Protein AF-0000000077532915 (afdb_homodimer)

Solvent-accessible surface area (backbone atoms only — not comparable to full-atom values): 53181 Å² total; per-residue (Å²): 129,82,82,68,87,58,88,62,59,50,90,84,36,49,68,61,31,52,49,50,49,48,42,50,50,37,24,72,71,36,40,56,52,51,61,62,94,68,70,48,87,87,53,58,32,30,38,26,38,20,42,14,58,61,20,44,40,36,46,40,51,39,29,24,70,35,28,45,60,39,32,31,20,52,46,58,78,79,37,54,32,33,61,64,54,61,43,29,74,83,37,54,50,68,49,46,38,91,55,42,41,62,45,46,67,53,78,80,92,45,60,54,40,36,28,65,56,51,44,51,48,46,49,48,52,33,54,66,41,56,38,66,86,30,45,42,57,64,37,69,76,65,36,40,49,64,52,98,74,65,32,37,27,52,68,40,69,90,76,39,69,18,57,30,37,38,40,18,63,33,52,55,47,54,77,37,77,81,65,55,55,40,57,86,51,33,71,47,61,76,35,50,44,47,62,50,67,91,62,88,43,59,68,29,32,32,30,30,41,25,52,50,59,51,26,53,52,40,49,53,49,38,56,76,50,44,31,55,32,38,37,35,39,13,62,58,70,49,46,69,39,61,72,37,67,66,61,46,52,58,63,51,58,49,88,74,44,50,41,51,88,69,48,55,54,64,51,48,50,41,37,60,72,66,41,43,95,48,42,74,64,47,42,41,88,78,55,52,73,52,68,42,53,54,29,54,47,50,63,61,59,53,36,42,75,70,64,41,31,44,82,42,47,26,44,84,64,33,34,36,55,59,24,38,36,29,35,38,36,46,83,65,55,58,77,88,51,44,41,42,63,44,78,48,68,27,49,32,37,31,40,21,59,57,46,37,60,52,79,59,54,30,46,53,71,74,46,54,41,77,86,42,15,48,35,52,22,36,93,41,26,20,31,44,73,34,54,36,34,36,27,50,66,39,30,68,72,20,43,56,73,63,89,32,24,67,55,54,54,27,55,43,36,47,41,52,43,28,64,73,29,34,61,52,13,54,19,48,67,47,30,49,49,50,44,51,48,50,39,60,75,32,58,79,28,75,54,50,52,59,40,30,56,47,70,52,60,57,53,48,44,44,53,66,52,30,68,68,26,73,71,31,50,60,42,47,56,24,30,74,48,60,41,63,63,63,57,33,47,54,51,43,55,51,48,36,64,72,53,72,49,67,52,64,68,43,56,58,53,30,73,19,116,129,82,83,65,90,59,89,61,59,49,88,86,36,47,69,61,29,52,49,49,49,48,40,51,49,38,24,74,71,38,39,55,50,51,60,60,92,67,70,47,87,88,53,57,32,30,38,26,38,20,41,16,59,59,20,44,40,34,46,41,51,38,30,23,70,34,28,46,61,40,32,32,21,54,47,56,78,78,39,54,32,34,59,65,53,62,42,30,74,82,37,53,49,68,54,44,38,91,52,39,39,68,46,46,66,53,78,79,92,45,60,53,39,36,30,64,57,51,44,49,48,46,50,48,51,33,54,67,41,56,38,67,86,30,46,42,57,64,37,68,78,66,35,39,49,63,50,98,73,66,32,38,26,54,70,40,69,89,76,39,71,16,56,31,36,38,38,18,63,33,51,57,46,54,77,38,76,80,64,55,55,40,56,86,51,33,70,47,60,75,36,49,44,48,62,50,67,90,62,87,44,60,68,29,33,33,30,29,41,24,53,50,58,50,26,52,52,41,49,52,50,38,56,75,49,44,32,55,33,38,36,34,38,13,61,60,69,49,46,68,38,62,70,38,68,68,59,45,51,58,62,52,58,48,89,73,44,52,40,52,88,68,48,56,54,64,50,47,51,42,37,61,72,67,41,44,95,47,42,73,63,47,43,44,89,80,55,51,74,53,68,43,53,55,30,56,48,50,62,60,58,54,35,42,74,70,64,40,31,43,82,42,47,26,42,85,65,32,34,36,55,58,25,36,36,28,35,39,36,45,83,63,56,57,77,88,51,45,43,42,64,45,79,46,68,28,50,33,39,31,39,20,60,57,46,37,60,53,80,59,55,28,45,52,72,74,45,55,40,77,86,42,16,49,38,50,23,36,93,41,24,20,31,44,74,35,54,37,33,36,28,51,65,40,31,70,71,20,44,56,74,56,89,29,37,62,50,58,52,27,55,45,36,46,41,52,43,27,62,72,29,31,60,54,14,55,19,47,67,49,31,49,48,52,44,51,47,49,40,60,75,32,59,80,28,75,54,49,55,60,41,31,54,46,68,53,59,56,52,50,43,45,54,64,53,31,70,67,26,74,70,29,50,60,41,46,57,24,30,75,47,60,41,62,62,63,58,35,47,52,50,42,53,50,50,36,63,73,52,71,51,67,54,64,69,43,56,57,52,28,72,18,121

Sequence (1026 aa):
MASDSGLVNPLFHPFIFLYQIFQWLTDKLLSPKPPGQNARQGRPKIAVIGAGITGVTAAAHCIGHGFEVVIFEAGTKDQVGGIWSRVNETSGLQIHSLMYRFHPSVQWNRGYPDRQQILSQVRQLWERYGLKERTRFNTKIEQVYQDDHGRWIVNDPSLGRFGGVITAVGTCGDPKMPKITGMDDFYGPIYHSSELTGKDVKDKKIAIIGGGASAVEALEFAFAEEAAKVSILSRSDKWIIPRNMVVDTLLSFNIFGQETFLSFIPEFFLRKFFYRDLEEIAPAKGNGLFMDTPMVNSDIMDKLREGKADWIRCDIEELVDRGIMVNRRAKGVPKGGPGHQELVEADIIVMATGFKRPSLSFLPDDCFQEPYGPPNWYLQTFPPTHPSISAINCTYLNAIGTVGNWHIGIYTRILLMFLMDPFARPSPFWMKRWIDMTKALKISSPTGAFDFFTYLELVWWFVFCVAINPFRWKWGIFVFFGVGFGLPKAVVDREERFTNGNGYQARDEGTSFMASDSGLVNPLFHPFIFLYQIFQWLTDKLLSPKPPGQNARQGRPKIAVIGAGITGVTAAAHCIGHGFEVVIFEAGTKDQVGGIWSRVNETSGLQIHSLMYRFHPSVQWNRGYPDRQQILSQVRQLWERYGLKERTRFNTKIEQVYQDDHGRWIVNDPSLGRFGGVITAVGTCGDPKMPKITGMDDFYGPIYHSSELTGKDVKDKKIAIIGGGASAVEALEFAFAEEAAKVSILSRSDKWIIPRNMVVDTLLSFNIFGQETFLSFIPEFFLRKFFYRDLEEIAPAKGNGLFMDTPMVNSDIMDKLREGKADWIRCDIEELVDRGIMVNRRAKGVPKGGPGHQELVEADIIVMATGFKRPSLSFLPDDCFQEPYGPPNWYLQTFPPTHPSISAINCTYLNAIGTVGNWHIGIYTRILLMFLMDPFARPSPFWMKRWIDMTKALKISSPTGAFDFFTYLELVWWFVFCVAINPFRWKWGIFVFFGVGFGLPKAVVDREERFTNGNGYQARDEGTSF

Organism: Fusarium solani (NCBI:txid169388)

Nearest PDB structures (foldseek):
  8odw-assembly1_A  TM=7.488E-01  e=7.520E-21  Gynuella sunshinyii
  8odw-assembly2_B  TM=7.843E-01  e=1.252E-19  Gynuella sunshinyii
  4rg4-assembly1_A  TM=5.674E-01  e=9.569E-19  Rhodococcus sp. HI-31
  7v4x-assembly1_A  TM=5.441E-01  e=3.674E-19  Acinetobacter calcoaceticus
  6er9-assembly1_A  TM=5.292E-01  e=2.724E-19  Rhodococcus sp. Phi1

Secondary structure (DSSP, 8-state):
-----SPP-TTT-HHHHHHHHHHHHHHHHHSPPP--S---TTPPPEEEE--BHHHHHHHHHHHHTT--EEEE-SS-GGGTBGGGGSS-TT-B-SS-GGG--SSTT---SSSS-BHHHHHHHHHHHHHHTT-STTEE-S-----EEE-TTS-EEESSGGG-EESEEEE---S--SB-----TTGGG--S-EEETT--TT---TT-EEEEE--SHHHHHHHHHHHHTT-SEEEEEESS---EE-S-HHHHHHHHT-TTSS--GGGHHHHHHIIIIIIGGGGGGS--TT--TTSSPPEE-SHHHHHHHHTSEEEEEEEEEEEETTEEEEEE--TTPPTT---EEEEEE-SEEEE---BPPPP-TTS-GGGG-TTS-TTSSBTTTB-TT-TTEEETTTS--EESSGGGSTHHHHHHHHHHHHHH-GGGSBPHHHHHHHHHHHHHHTTTSSS-TTTEE-THHHHHHIIIIIIS-HHHHHHHHHHHHS---HHHHHHHHHHHHHHTTTTSS-TT---B-/-----SPP-TTT-HHHHHHHHHHHHHHHHHPPPP--S---TTPPPEEEE--BHHHHHHHHHHHHTT--EEEE-SS-GGGTBGGGGSS-TT-B-SS-GGG-BSSTT---SSSS-BHHHHHHHHHHHHHHTT-STTEE-S-----EEE-TTS-EEESSGGG-EESEEEE---S--SB-----TTGGG--S-EEETT--TT---TT-EEEEE--SHHHHHHHHHHHHTT-SEEEEEESS---EE-S-HHHHHHHHT-TTSS--GGGHHHHHHIIIIIIGGGGGGS--TT--TTSSPPEE-SHHHHHHHHTSEEEEEEEEEEEETTEEEEEE--TTPPTT---EEEEEE-SEEEE---BPPPP-TTS-GGGG-TTS-TTSSBTTTB-TT-TTEEETTTS--EESSGGGBSHHHHHHHHHHHHHH-GGGSBPHHHHHHHHHHHHHHTTTSSS-TTTEE-THHHHHHIIIIIIS-HHHHHHHHHHHHS---HHHHHHHHHHHHHHTTTTSS-TT---B-

pLDDT: mean 88.94, std 10.65, range [23.11, 98.81]

Radius of gyration: 32.69 Å; Cα contacts (8 Å, |Δi|>4): 2154; chains: 2; bounding box: 78×105×66 Å

Structure (mmCIF, N/CA/C/O backbone):
data_AF-0000000077532915-model_v1
#
loop_
_entity.id
_entity.type
_entity.pdbx_description
1 polymer 'Baeyer-Villiger monooxygenase'
#
loop_
_atom_site.group_PDB
_atom_site.id
_atom_site.type_symbol
_atom_site.label_atom_id
_atom_site.label_alt_id
_atom_site.label_comp_id
_atom_site.label_asym_id
_atom_site.label_entity_id
_atom_site.label_seq_id
_atom_site.pdbx_PDB_ins_code
_atom_site.Cartn_x
_atom_site.Cartn_y
_atom_site.Cartn_z
_atom_site.occupancy
_atom_site.B_iso_or_equiv
_atom_site.auth_seq_id
_atom_site.auth_comp_id
_atom_site.auth_asym_id
_atom_site.auth_atom_id
_atom_site.pdbx_PDB_model_num
ATOM 1 N N . MET A 1 1 ? -35.906 22.109 10.352 1 23.16 1 MET A N 1
ATOM 2 C CA . MET A 1 1 ? -36.125 23.062 11.438 1 23.16 1 MET A CA 1
ATOM 3 C C . MET A 1 1 ? -34.938 24.016 11.555 1 23.16 1 MET A C 1
ATOM 5 O O . MET A 1 1 ? -33.812 23.594 11.617 1 23.16 1 MET A O 1
ATOM 9 N N . ALA A 1 2 ? -35.125 25.125 11.023 1 33.78 2 ALA A N 1
ATOM 10 C CA . ALA A 1 2 ? -34.25 26.312 11.008 1 33.78 2 ALA A CA 1
ATOM 11 C C . ALA A 1 2 ? -33.562 26.5 12.352 1 33.78 2 ALA A C 1
ATOM 13 O O . ALA A 1 2 ? -34.188 26.375 13.406 1 33.78 2 ALA A O 1
ATOM 14 N N . SER A 1 3 ? -32.219 26.219 12.43 1 36.81 3 SER A N 1
ATOM 15 C CA . SER A 1 3 ? -31.266 26.469 13.5 1 36.81 3 SER A CA 1
ATOM 16 C C . SER A 1 3 ? -31.578 27.766 14.227 1 36.81 3 SER A C 1
ATOM 18 O O . SER A 1 3 ? -31.25 28.844 13.719 1 36.81 3 SER A O 1
ATOM 20 N N . ASP A 1 4 ? -32.625 27.938 14.695 1 41.03 4 ASP A N 1
ATOM 21 C CA . ASP A 1 4 ? -32.844 29.109 15.539 1 41.03 4 ASP A CA 1
ATOM 22 C C . ASP A 1 4 ? -31.781 29.203 16.641 1 41.03 4 ASP A C 1
ATOM 24 O O . ASP A 1 4 ? -31.609 28.281 17.438 1 41.03 4 ASP A O 1
ATOM 28 N N . SER A 1 5 ? -30.562 29.875 16.375 1 50.84 5 SER A N 1
ATOM 29 C CA . SER A 1 5 ? -29.422 30.344 17.141 1 50.84 5 SER A CA 1
ATOM 30 C C . SER A 1 5 ? -29.844 30.734 18.562 1 50.84 5 SER A C 1
ATOM 32 O O . SER A 1 5 ? -29.016 31.203 19.344 1 50.84 5 SER A O 1
ATOM 34 N N . GLY A 1 6 ? -31.062 30.562 18.891 1 59.94 6 GLY A N 1
ATOM 35 C CA . GLY A 1 6 ? -31.406 31.094 20.203 1 59.94 6 GLY A CA 1
ATOM 36 C C . GLY A 1 6 ? -31.188 30.078 21.312 1 59.94 6 GLY A C 1
ATOM 37 O O . GLY A 1 6 ? -30.938 28.906 21.062 1 59.94 6 GLY A O 1
ATOM 38 N N . LEU A 1 7 ? -30.953 30.641 22.578 1 70.5 7 LEU A N 1
ATOM 39 C CA . LEU A 1 7 ? -30.859 29.844 23.781 1 70.5 7 LEU A CA 1
ATOM 40 C C . LEU A 1 7 ? -32.062 28.906 23.922 1 70.5 7 LEU A C 1
ATOM 42 O O . LEU A 1 7 ? -33.219 29.359 23.828 1 70.5 7 LEU A O 1
ATOM 46 N N . VAL A 1 8 ? -31.719 27.609 23.922 1 73.31 8 VAL A N 1
ATOM 47 C CA . VAL A 1 8 ? -32.812 26.641 24.031 1 73.31 8 VAL A CA 1
ATOM 48 C C . VAL A 1 8 ? -33.312 26.594 25.469 1 73.31 8 VAL A C 1
ATOM 50 O O . VAL A 1 8 ? -32.625 27.016 26.391 1 73.31 8 VAL A O 1
ATOM 53 N N . ASN A 1 9 ? -34.531 26.172 25.594 1 72.25 9 ASN A N 1
ATOM 54 C CA . ASN A 1 9 ? -35.156 26.016 26.906 1 72.25 9 ASN A CA 1
ATOM 55 C C . ASN A 1 9 ? -34.5 24.891 27.703 1 72.25 9 ASN A C 1
ATOM 57 O O . ASN A 1 9 ? -34.5 23.734 27.281 1 72.25 9 ASN A O 1
ATOM 61 N N . PRO A 1 10 ? -33.875 25.219 28.797 1 76.5 10 PRO A N 1
ATOM 62 C CA . PRO A 1 10 ? -33.125 24.234 29.578 1 76.5 10 PRO A CA 1
ATOM 63 C C . PRO A 1 10 ? -34 23.094 30.078 1 76.5 10 PRO A C 1
ATOM 65 O O . PRO A 1 10 ? -33.531 21.984 30.312 1 76.5 10 PRO A O 1
ATOM 68 N N . LEU A 1 11 ? -35.219 23.297 30.312 1 77.31 11 LEU A N 1
ATOM 69 C CA . LEU A 1 11 ? -36.125 22.266 30.844 1 77.31 11 LEU A CA 1
ATOM 70 C C . LEU A 1 11 ? -36.375 21.188 29.812 1 77.31 11 LEU A C 1
ATOM 72 O O . LEU A 1 11 ? -36.469 20 30.156 1 77.31 11 LEU A O 1
ATOM 76 N N . PHE A 1 12 ? -36.406 21.516 28.578 1 77.88 12 PHE A N 1
ATOM 77 C CA . PHE A 1 12 ? -36.781 20.562 27.531 1 77.88 12 PHE A CA 1
ATOM 78 C C . PHE A 1 12 ? -35.531 19.984 26.891 1 77.88 12 PHE A C 1
ATOM 80 O O . PHE A 1 12 ? -35.531 18.859 26.375 1 77.88 12 PHE A O 1
ATOM 87 N N . HIS A 1 13 ? -34.469 20.812 26.969 1 84.69 13 HIS A N 1
ATOM 88 C CA . HIS A 1 13 ? -33.219 20.375 26.344 1 84.69 13 HIS A CA 1
ATOM 89 C C . HIS A 1 13 ? -32.031 20.656 27.234 1 84.69 13 HIS A C 1
ATOM 91 O O . HIS A 1 13 ? -31.141 21.422 26.859 1 84.69 13 HIS A O 1
ATOM 97 N N . PRO A 1 14 ? -31.906 20 28.312 1 82.62 14 PRO A N 1
ATOM 98 C CA . PRO A 1 14 ? -30.875 20.297 29.297 1 82.62 14 PRO A CA 1
ATOM 99 C C . PRO A 1 14 ? -29.453 20.109 28.75 1 82.62 14 PRO A C 1
ATOM 101 O O . PRO A 1 14 ? -28.562 20.922 29.016 1 82.62 14 PRO A O 1
ATOM 104 N N . PHE A 1 15 ? -29.203 19.109 27.969 1 82.94 15 PHE A N 1
ATOM 105 C CA . PHE A 1 15 ? -27.875 18.828 27.469 1 82.94 15 PHE A CA 1
ATOM 106 C C . PHE A 1 15 ? -27.438 19.875 26.453 1 82.94 15 PHE A C 1
ATOM 108 O O . PHE A 1 15 ? -26.297 20.328 26.469 1 82.94 15 PHE A O 1
ATOM 115 N N . ILE A 1 16 ? -28.344 20.234 25.641 1 84.88 16 ILE A N 1
ATOM 116 C CA . ILE A 1 16 ? -28.047 21.266 24.656 1 84.88 16 ILE A CA 1
ATOM 117 C C . ILE A 1 16 ? -27.797 22.609 25.359 1 84.88 16 ILE A C 1
ATOM 119 O O . ILE A 1 16 ? -26.906 23.359 24.953 1 84.88 16 ILE A O 1
ATOM 123 N N . PHE A 1 17 ? -28.578 22.812 26.359 1 87.31 17 PHE A N 1
ATOM 124 C CA . PHE A 1 17 ? -28.422 24.031 27.125 1 87.31 17 PHE A CA 1
ATOM 125 C C . PHE A 1 17 ? -27.047 24.078 27.797 1 87.31 17 PHE A C 1
ATOM 127 O O . PHE A 1 17 ? -26.344 25.094 27.719 1 87.31 17 PHE A O 1
ATOM 134 N N . LEU A 1 18 ? -26.641 23.078 28.422 1 88.62 18 LEU A N 1
ATOM 135 C CA . LEU A 1 18 ? -25.344 23 29.062 1 88.62 18 LEU A CA 1
ATOM 136 C C . LEU A 1 18 ? -24.219 23.172 28.047 1 88.62 18 LEU A C 1
ATOM 138 O O . LEU A 1 18 ? -23.188 23.781 28.344 1 88.62 18 LEU A O 1
ATOM 142 N N . TYR A 1 19 ? -24.5 22.641 26.938 1 88.94 19 TYR A N 1
ATOM 143 C CA . TYR A 1 19 ? -23.516 22.766 25.859 1 88.94 19 TYR A CA 1
ATOM 144 C C . TYR A 1 19 ? -23.391 24.219 25.422 1 88.94 19 TYR A C 1
ATOM 146 O O . TYR A 1 19 ? -22.297 24.703 25.156 1 88.94 19 TYR A O 1
ATOM 154 N N . GLN A 1 20 ? -24.484 24.875 25.375 1 89.94 20 GLN A N 1
ATOM 155 C CA . GLN A 1 20 ? -24.469 26.281 25.016 1 89.94 20 GLN A CA 1
ATOM 156 C C . GLN A 1 20 ? -23.75 27.125 26.062 1 89.94 20 GLN A C 1
ATOM 158 O O . GLN A 1 20 ? -22.984 28.031 25.734 1 89.94 20 GLN A O 1
ATOM 163 N N . ILE A 1 21 ? -23.953 26.766 27.281 1 89.94 21 ILE A N 1
ATOM 164 C CA . ILE A 1 21 ? -23.297 27.469 28.375 1 89.94 21 ILE A CA 1
ATOM 165 C C . ILE A 1 21 ? -21.797 27.219 28.328 1 89.94 21 ILE A C 1
ATOM 167 O O . ILE A 1 21 ? -21 28.156 28.5 1 89.94 21 ILE A O 1
ATOM 171 N N . PHE A 1 22 ? -21.531 26.078 28.078 1 90.56 22 PHE A N 1
ATOM 172 C CA . PHE A 1 22 ? -20.125 25.703 27.969 1 90.56 22 PHE A CA 1
ATOM 173 C C . PHE A 1 22 ? -19.438 26.5 26.859 1 90.56 22 PHE A C 1
ATOM 175 O O . PHE A 1 22 ? -18.344 27.031 27.047 1 90.56 22 PHE A O 1
ATOM 182 N N . GLN A 1 23 ? -20.062 26.578 25.75 1 91.25 23 GLN A N 1
ATOM 183 C CA . GLN A 1 23 ? -19.5 27.312 24.609 1 91.25 23 GLN A CA 1
ATOM 184 C C . GLN A 1 23 ? -19.359 28.797 24.938 1 91.25 23 GLN A C 1
ATOM 186 O O . GLN A 1 23 ? -18.344 29.406 24.594 1 91.25 23 GLN A O 1
ATOM 191 N N . TRP A 1 24 ? -20.328 29.281 25.625 1 90.94 24 TRP A N 1
ATOM 192 C CA . TRP A 1 24 ? -20.297 30.688 26.016 1 90.94 24 TRP A CA 1
ATOM 193 C C . TRP A 1 24 ? -19.172 30.953 27.016 1 90.94 24 TRP A C 1
ATOM 195 O O . TRP A 1 24 ? -18.422 31.922 26.859 1 90.94 24 TRP A O 1
ATOM 205 N N . LEU A 1 25 ? -19.031 30.125 27.953 1 91.06 25 LEU A N 1
ATOM 206 C CA . LEU A 1 25 ? -17.984 30.25 28.969 1 91.06 25 LEU A CA 1
ATOM 207 C C . LEU A 1 25 ? -16.594 30.156 28.359 1 91.06 25 LEU A C 1
ATOM 209 O O . LEU A 1 25 ? -15.695 30.906 28.719 1 91.06 25 LEU A O 1
ATOM 213 N N . THR A 1 26 ? -16.469 29.219 27.484 1 90.19 26 THR A N 1
ATOM 214 C CA . THR A 1 26 ? -15.188 29.031 26.812 1 90.19 26 THR A CA 1
ATOM 215 C C . THR A 1 26 ? -14.82 30.266 26 1 90.19 26 THR A C 1
ATOM 217 O O . THR A 1 26 ? -13.672 30.703 26.016 1 90.19 26 THR A O 1
ATOM 220 N N . ASP A 1 27 ? -15.758 30.781 25.312 1 90.69 27 ASP A N 1
ATOM 221 C CA . ASP A 1 27 ? -15.531 31.984 24.516 1 90.69 27 ASP A CA 1
ATOM 222 C C . ASP A 1 27 ? -15.148 33.156 25.391 1 90.69 27 ASP A C 1
ATOM 224 O O . ASP A 1 27 ? -14.156 33.844 25.125 1 90.69 27 ASP A O 1
ATOM 228 N N . LYS A 1 28 ? -15.805 33.344 26.469 1 90.75 28 LYS A N 1
ATOM 229 C CA . LYS A 1 28 ? -15.609 34.5 27.344 1 90.75 28 LYS A CA 1
ATOM 230 C C . LYS A 1 28 ? -14.297 34.406 28.109 1 90.75 28 LYS A C 1
ATOM 232 O O . LYS A 1 28 ? -13.617 35.406 28.328 1 90.75 28 LYS A O 1
ATOM 237 N N . LEU A 1 29 ? -13.953 33.219 28.391 1 88.56 29 LEU A N 1
ATOM 238 C CA . LEU A 1 29 ? -12.82 33.031 29.297 1 88.56 29 LEU A CA 1
ATOM 239 C C . LEU A 1 29 ? -11.531 32.812 28.516 1 88.56 29 LEU A C 1
ATOM 241 O O . LEU A 1 29 ? -10.453 33.219 28.984 1 88.56 29 LEU A O 1
ATOM 245 N N . LEU A 1 30 ? -11.688 32.25 27.344 1 89.75 30 LEU A N 1
ATOM 246 C CA . LEU A 1 30 ? -10.453 31.75 26.75 1 89.75 30 LEU A CA 1
ATOM 247 C C . LEU A 1 30 ? -10.164 32.438 25.422 1 89.75 30 LEU A C 1
ATOM 249 O O . LEU A 1 30 ? -9.047 32.344 24.906 1 89.75 30 LEU A O 1
ATOM 253 N N . SER A 1 31 ? -11.086 33.125 24.875 1 89.88 31 SER A N 1
ATOM 254 C CA . SER A 1 31 ? -10.844 33.781 23.594 1 89.88 31 SER A CA 1
ATOM 255 C C . SER A 1 31 ? -9.906 34.969 23.766 1 89.88 31 SER A C 1
ATOM 257 O O . SER A 1 31 ? -10.125 35.812 24.641 1 89.88 31 SER A O 1
ATOM 259 N N . PRO A 1 32 ? -8.82 35 22.953 1 88.25 32 PRO A N 1
ATOM 260 C CA . PRO A 1 32 ? -7.992 36.219 23 1 88.25 32 PRO A CA 1
ATOM 261 C C . PRO A 1 32 ? -8.758 37.469 22.562 1 88.25 32 PRO A C 1
ATOM 263 O O . PRO A 1 32 ? -9.719 37.375 21.797 1 88.25 32 PRO A O 1
ATOM 266 N N . LYS A 1 33 ? -8.273 38.562 23.031 1 83.62 33 LYS A N 1
ATOM 267 C CA . LYS A 1 33 ? -8.961 39.844 22.734 1 83.62 33 LYS A CA 1
ATOM 268 C C . LYS A 1 33 ? -8.68 40.281 21.297 1 83.62 33 LYS A C 1
ATOM 270 O O . LYS A 1 33 ? -7.527 40.312 20.859 1 83.62 33 LYS A O 1
ATOM 275 N N . PRO A 1 34 ? -9.719 40.5 20.578 1 80.19 34 PRO A N 1
ATOM 276 C CA . PRO A 1 34 ? -9.5 41 19.219 1 80.19 34 PRO A CA 1
ATOM 277 C C . PRO A 1 34 ? -8.688 42.281 19.172 1 80.19 34 PRO A C 1
ATOM 279 O O . PRO A 1 34 ? -8.594 42.969 20.188 1 80.19 34 PRO A O 1
ATOM 282 N N . PRO A 1 35 ? -7.93 42.438 17.969 1 69.88 35 PRO A N 1
ATOM 283 C CA . PRO A 1 35 ? -7.035 43.594 17.891 1 69.88 35 PRO A CA 1
ATOM 284 C C . PRO A 1 35 ? -7.73 44.906 18.266 1 69.88 35 PRO A C 1
ATOM 286 O O . PRO A 1 35 ? -8.859 45.156 17.844 1 69.88 35 PRO A O 1
ATOM 289 N N . GLY A 1 36 ? -7.473 45.312 19.438 1 57.19 36 GLY A N 1
ATOM 290 C CA . GLY A 1 36 ? -7.695 46.75 19.516 1 57.19 36 GLY A CA 1
ATOM 291 C C . GLY A 1 36 ? -6.75 47.531 18.641 1 57.19 36 GLY A C 1
ATOM 292 O O . GLY A 1 36 ? -6.004 46.969 17.844 1 57.19 36 GLY A O 1
ATOM 293 N N . GLN A 1 37 ? -6.793 48.781 18.406 1 49.47 37 GLN A N 1
ATOM 294 C CA . GLN A 1 37 ? -5.969 49.625 17.547 1 49.47 37 GLN A CA 1
ATOM 295 C C . GLN A 1 37 ? -4.484 49.312 17.734 1 49.47 37 GLN A C 1
ATOM 297 O O . GLN A 1 37 ? -3.666 49.625 16.859 1 49.47 37 GLN A O 1
ATOM 302 N N . ASN A 1 38 ? -3.867 48.844 18.891 1 48.75 38 ASN A N 1
ATOM 303 C CA . ASN A 1 38 ? -2.439 49.125 19.016 1 48.75 38 ASN A CA 1
ATOM 304 C C . ASN A 1 38 ? -1.619 47.844 19.031 1 48.75 38 ASN A C 1
ATOM 306 O O . ASN A 1 38 ? -1.795 47 19.922 1 48.75 38 ASN A O 1
ATOM 310 N N . ALA A 1 39 ? -1.16 47.188 17.797 1 58.12 39 ALA A N 1
ATOM 311 C CA . ALA A 1 39 ? 0.013 46.312 17.859 1 58.12 39 ALA A CA 1
ATOM 312 C C . ALA A 1 39 ? 1.017 46.812 18.891 1 58.12 39 ALA A C 1
ATOM 314 O O . ALA A 1 39 ? 1.302 48 18.969 1 58.12 39 ALA A O 1
ATOM 315 N N . ARG A 1 40 ? 1.184 45.875 19.906 1 65.38 40 ARG A N 1
ATOM 316 C CA . ARG A 1 40 ? 2.086 46.312 20.969 1 65.38 40 ARG A CA 1
ATOM 317 C C . ARG A 1 40 ? 3.525 46.375 20.469 1 65.38 40 ARG A C 1
ATOM 319 O O . ARG A 1 40 ? 3.975 45.5 19.734 1 65.38 40 ARG A O 1
ATOM 326 N N . GLN A 1 41 ? 4.188 47.406 20.609 1 63.44 41 GLN A N 1
ATOM 327 C CA . GLN A 1 41 ? 5.559 47.719 20.219 1 63.44 41 GLN A CA 1
ATOM 328 C C . GLN A 1 41 ? 6.52 46.625 20.703 1 63.44 41 GLN A C 1
ATOM 330 O O . GLN A 1 41 ? 6.359 46.094 21.797 1 63.44 41 GLN A O 1
ATOM 335 N N . GLY A 1 42 ? 7.328 45.844 19.797 1 71.25 42 GLY A N 1
ATOM 336 C CA . GLY A 1 42 ? 8.406 44.938 20.156 1 71.25 42 GLY A CA 1
ATOM 337 C C . GLY A 1 42 ? 8.117 43.5 19.812 1 71.25 42 GLY A C 1
ATOM 338 O O . GLY A 1 42 ? 9.008 42.656 19.875 1 71.25 42 GLY A O 1
ATOM 339 N N . ARG A 1 43 ? 6.938 43.219 19.484 1 84.31 43 ARG A N 1
ATOM 340 C CA . ARG A 1 43 ? 6.637 41.844 19.141 1 84.31 43 ARG A CA 1
ATOM 341 C C . ARG A 1 43 ? 6.906 41.562 17.672 1 84.31 43 ARG A C 1
ATOM 343 O O . ARG A 1 43 ? 6.621 42.406 16.812 1 84.31 43 ARG A O 1
ATOM 350 N N . PRO A 1 44 ? 7.504 40.438 17.453 1 89.5 44 PRO A N 1
ATOM 351 C CA . PRO A 1 44 ? 7.816 40.125 16.062 1 89.5 44 PRO A CA 1
ATOM 352 C C . PRO A 1 44 ? 6.57 39.906 15.211 1 89.5 44 PRO A C 1
ATOM 354 O O . PRO A 1 44 ? 5.559 39.406 15.719 1 89.5 44 PRO A O 1
ATOM 357 N N . LYS A 1 45 ? 6.699 40.281 13.992 1 95.06 45 LYS A N 1
ATOM 358 C CA . LYS A 1 45 ? 5.66 40.031 13 1 95.06 45 LYS A CA 1
ATOM 359 C C . LYS A 1 45 ? 5.695 38.562 12.547 1 95.06 45 LYS A C 1
ATOM 361 O O . LYS A 1 45 ? 6.773 37.969 12.391 1 95.06 45 LYS A O 1
ATOM 366 N N . ILE A 1 46 ? 4.523 37.969 12.344 1 97.75 46 ILE A N 1
ATOM 367 C CA . ILE A 1 46 ? 4.457 36.562 12.016 1 97.75 46 ILE A CA 1
ATOM 368 C C . ILE A 1 46 ? 3.834 36.375 10.641 1 97.75 46 ILE A C 1
ATOM 370 O O . ILE A 1 46 ? 2.812 36.969 10.32 1 97.75 46 ILE A O 1
ATOM 374 N N . ALA A 1 47 ? 4.453 35.594 9.766 1 98.69 47 ALA A N 1
ATOM 375 C CA . ALA A 1 47 ? 3.883 35.188 8.484 1 98.69 47 ALA A CA 1
ATOM 376 C C . ALA A 1 47 ? 3.076 33.875 8.625 1 98.69 47 ALA A C 1
ATOM 378 O O . ALA A 1 47 ? 3.557 32.906 9.195 1 98.69 47 ALA A O 1
ATOM 379 N N . VAL A 1 48 ? 1.85 33.906 8.219 1 98.81 48 VAL A N 1
ATOM 380 C CA . VAL A 1 48 ? 1.001 32.719 8.203 1 98.81 48 VAL A CA 1
ATOM 381 C C . VAL A 1 48 ? 0.75 32.281 6.766 1 98.81 48 VAL A C 1
ATOM 383 O O . VAL A 1 48 ? 0.184 33.031 5.969 1 98.81 48 VAL A O 1
ATOM 386 N N . ILE A 1 49 ? 1.172 31.078 6.434 1 98.75 49 ILE A N 1
ATOM 387 C CA . ILE A 1 49 ? 1.049 30.594 5.062 1 98.75 49 ILE A CA 1
ATOM 388 C C . ILE A 1 49 ? -0.151 29.656 4.957 1 98.75 49 ILE A C 1
ATOM 390 O O . ILE A 1 49 ? -0.084 28.5 5.379 1 98.75 49 ILE A O 1
ATOM 394 N N . GLY A 1 50 ? -1.227 30.125 4.332 1 98.38 50 GLY A N 1
ATOM 395 C CA . GLY A 1 50 ? -2.482 29.391 4.215 1 98.38 50 GLY A CA 1
ATOM 396 C C . GLY A 1 50 ? -3.609 30.016 5.012 1 98.38 50 GLY A C 1
ATOM 397 O O . GLY A 1 50 ? -3.43 30.375 6.18 1 98.38 50 GLY A O 1
ATOM 398 N N . ALA A 1 51 ? -4.727 30.125 4.43 1 98.31 51 ALA A N 1
ATOM 399 C CA . ALA A 1 51 ? -5.883 30.734 5.078 1 98.31 51 ALA A CA 1
ATOM 400 C C . ALA A 1 51 ? -6.98 29.703 5.332 1 98.31 51 ALA A C 1
ATOM 402 O O . ALA A 1 51 ? -8.172 30.016 5.238 1 98.31 51 ALA A O 1
ATOM 403 N N . GLY A 1 52 ? -6.586 28.484 5.562 1 97 52 GLY A N 1
ATOM 404 C CA . GLY A 1 52 ? -7.535 27.5 6.047 1 97 52 GLY A CA 1
ATOM 405 C C . GLY A 1 52 ? -7.891 27.672 7.512 1 97 52 GLY A C 1
ATOM 406 O O . GLY A 1 52 ? -7.578 28.703 8.109 1 97 52 GLY A O 1
ATOM 407 N N . ILE A 1 53 ? -8.516 26.672 8.094 1 95.19 53 ILE A N 1
ATOM 408 C CA . ILE A 1 53 ? -8.922 26.719 9.492 1 95.19 53 ILE A CA 1
ATOM 409 C C . ILE A 1 53 ? -7.703 26.953 10.383 1 95.19 53 ILE A C 1
ATOM 411 O O . ILE A 1 53 ? -7.723 27.828 11.25 1 95.19 53 ILE A O 1
ATOM 415 N N . THR A 1 54 ? -6.668 26.203 10.086 1 96.12 54 THR A N 1
ATOM 416 C CA . THR A 1 54 ? -5.469 26.297 10.914 1 96.12 54 THR A CA 1
ATOM 417 C C . THR A 1 54 ? -4.84 27.688 10.812 1 96.12 54 THR A C 1
ATOM 419 O O . THR A 1 54 ? -4.484 28.281 11.828 1 96.12 54 THR A O 1
ATOM 422 N N . GLY A 1 55 ? -4.711 28.203 9.625 1 97.94 55 GLY A N 1
ATOM 423 C CA . GLY A 1 55 ? -4.094 29.516 9.43 1 97.94 55 GLY A CA 1
ATOM 424 C C . GLY A 1 55 ? -4.879 30.641 10.055 1 97.94 55 GLY A C 1
ATOM 425 O O . GLY A 1 55 ? -4.316 31.484 10.773 1 97.94 55 GLY A O 1
ATOM 426 N N . VAL A 1 56 ? -6.145 30.672 9.852 1 97.62 56 VAL A N 1
ATOM 427 C CA . VAL A 1 56 ? -7.012 31.719 10.375 1 97.62 56 VAL A CA 1
ATOM 428 C C . VAL A 1 56 ? -7.016 31.672 11.906 1 97.62 56 VAL A C 1
ATOM 430 O O . VAL A 1 56 ? -6.91 32.719 12.562 1 97.62 56 VAL A O 1
ATOM 433 N N . THR A 1 57 ? -7.133 30.484 12.414 1 96.25 57 THR A N 1
ATOM 434 C CA . THR A 1 57 ? -7.168 30.312 13.859 1 96.25 57 THR A CA 1
ATOM 435 C C . THR A 1 57 ? -5.84 30.719 14.492 1 96.25 57 THR A C 1
ATOM 437 O O . THR A 1 57 ? -5.816 31.438 15.5 1 96.25 57 THR A O 1
ATOM 440 N N . ALA A 1 58 ? -4.758 30.281 13.914 1 97.19 58 ALA A N 1
ATOM 441 C CA . ALA A 1 58 ? -3.439 30.656 14.414 1 97.19 58 ALA A CA 1
ATOM 442 C C . ALA A 1 58 ? -3.246 32.156 14.383 1 97.19 58 ALA A C 1
ATOM 444 O O . ALA A 1 58 ? -2.758 32.75 15.344 1 97.19 58 ALA A O 1
ATOM 445 N N . ALA A 1 59 ? -3.627 32.781 13.305 1 97.44 59 ALA A N 1
ATOM 446 C CA . ALA A 1 59 ? -3.516 34.219 13.156 1 97.44 59 ALA A CA 1
ATOM 447 C C . ALA A 1 59 ? -4.348 34.938 14.219 1 97.44 59 ALA A C 1
ATOM 449 O O . ALA A 1 59 ? -3.912 35.938 14.773 1 97.44 59 ALA A O 1
ATOM 450 N N . ALA A 1 60 ? -5.516 34.438 14.453 1 95.56 60 ALA A N 1
ATOM 451 C CA . ALA A 1 60 ? -6.383 35.031 15.469 1 95.56 60 ALA A CA 1
ATOM 452 C C . ALA A 1 60 ? -5.719 35 16.844 1 95.56 60 ALA A C 1
ATOM 454 O O . ALA A 1 60 ? -5.785 35.969 17.594 1 95.56 60 ALA A O 1
ATOM 455 N N . HIS A 1 61 ? -5.152 33.875 17.141 1 94.38 61 HIS A N 1
ATOM 456 C CA . HIS A 1 61 ? -4.43 33.781 18.406 1 94.38 61 HIS A CA 1
ATOM 457 C C . HIS A 1 61 ? -3.279 34.781 18.469 1 94.38 61 HIS A C 1
ATOM 459 O O . HIS A 1 61 ? -3.062 35.438 19.5 1 94.38 61 HIS A O 1
ATOM 465 N N . CYS A 1 62 ? -2.516 34.906 17.391 1 95.19 62 CYS A N 1
ATOM 466 C CA . CYS A 1 62 ? -1.4 35.844 17.344 1 95.19 62 CYS A CA 1
ATOM 467 C C . CYS A 1 62 ? -1.88 37.281 17.562 1 95.19 62 CYS A C 1
ATOM 469 O O . CYS A 1 62 ? -1.375 37.969 18.453 1 95.19 62 CYS A O 1
ATOM 471 N N . ILE A 1 63 ? -2.887 37.656 16.828 1 93.69 63 ILE A N 1
ATOM 472 C CA . ILE A 1 63 ? -3.42 39 16.922 1 93.69 63 ILE A CA 1
ATOM 473 C C . ILE A 1 63 ? -3.965 39.25 18.312 1 93.69 63 ILE A C 1
ATOM 475 O O . ILE A 1 63 ? -3.738 40.312 18.891 1 93.69 63 ILE A O 1
ATOM 479 N N . GLY A 1 64 ? -4.684 38.312 18.781 1 90.88 64 GLY A N 1
ATOM 480 C CA . GLY A 1 64 ? -5.281 38.438 20.109 1 90.88 64 GLY A CA 1
ATOM 481 C C . GLY A 1 64 ? -4.254 38.625 21.203 1 90.88 64 GLY A C 1
ATOM 482 O O . GLY A 1 64 ? -4.562 39.188 22.25 1 90.88 64 GLY A O 1
ATOM 483 N N . HIS A 1 65 ? -3.062 38.219 20.969 1 90.44 65 HIS A N 1
ATOM 484 C CA . HIS A 1 65 ? -2.012 38.344 21.969 1 90.44 65 HIS A CA 1
ATOM 485 C C . HIS A 1 65 ? -1.023 39.438 21.578 1 90.44 65 HIS A C 1
ATOM 487 O O . HIS A 1 65 ? 0.09 39.5 22.109 1 90.44 65 HIS A O 1
ATOM 493 N N . GLY A 1 66 ? -1.367 40.25 20.625 1 89.19 66 GLY A N 1
ATOM 494 C CA . GLY A 1 66 ? -0.671 41.5 20.344 1 89.19 66 GLY A CA 1
ATOM 495 C C . GLY A 1 66 ? 0.372 41.344 19.25 1 89.19 66 GLY A C 1
ATOM 496 O O . GLY A 1 66 ? 1.184 42.25 19.047 1 89.19 66 GLY A O 1
ATOM 497 N N . PHE A 1 67 ? 0.423 40.281 18.594 1 92.88 67 PHE A N 1
ATOM 498 C CA . PHE A 1 67 ? 1.364 40.094 17.5 1 92.88 67 PHE A CA 1
ATOM 499 C C . PHE A 1 67 ? 0.738 40.531 16.172 1 92.88 67 PHE A C 1
ATOM 501 O O . PHE A 1 67 ? -0.469 40.375 15.977 1 92.88 67 PHE A O 1
ATOM 508 N N . GLU A 1 68 ? 1.523 41.094 15.367 1 93.94 68 GLU A N 1
ATOM 509 C CA . GLU A 1 68 ? 1.077 41.375 14.008 1 93.94 68 GLU A CA 1
ATOM 510 C C . GLU A 1 68 ? 1.26 40.156 13.102 1 93.94 68 GLU A C 1
ATOM 512 O O . GLU A 1 68 ? 2.221 39.406 13.25 1 93.94 68 GLU A O 1
ATOM 517 N N . VAL A 1 69 ? 0.326 40 12.148 1 96.38 69 VAL A N 1
ATOM 518 C CA . VAL A 1 69 ? 0.39 38.844 11.273 1 96.38 69 VAL A CA 1
ATOM 519 C C . VAL A 1 69 ? 0.077 39.25 9.836 1 96.38 69 VAL A C 1
ATOM 521 O O . VAL A 1 69 ? -0.573 40.281 9.602 1 96.38 69 VAL A O 1
ATOM 524 N N . VAL A 1 70 ? 0.615 38.594 8.93 1 98.25 70 VAL A N 1
ATOM 525 C CA . VAL A 1 70 ? 0.201 38.594 7.527 1 98.25 70 VAL A CA 1
ATOM 526 C C . VAL A 1 70 ? -0.102 37.188 7.059 1 98.25 70 VAL A C 1
ATOM 528 O O . VAL A 1 70 ? 0.729 36.281 7.203 1 98.25 70 VAL A O 1
ATOM 531 N N . ILE A 1 71 ? -1.343 37 6.555 1 98.69 71 ILE A N 1
ATOM 532 C CA . ILE A 1 71 ? -1.731 35.719 6.012 1 98.69 71 ILE A CA 1
ATOM 533 C C . ILE A 1 71 ? -1.516 35.688 4.5 1 98.69 71 ILE A C 1
ATOM 535 O O . ILE A 1 71 ? -1.913 36.625 3.803 1 98.69 71 ILE A O 1
ATOM 539 N N . PHE A 1 72 ? -0.815 34.719 4 1 98.75 72 PHE A N 1
ATOM 540 C CA . PHE A 1 72 ? -0.641 34.531 2.564 1 98.75 72 PHE A CA 1
ATOM 541 C C . PHE A 1 72 ? -1.474 33.344 2.074 1 98.75 72 PHE A C 1
ATOM 543 O O . PHE A 1 72 ? -1.304 32.219 2.547 1 98.75 72 PHE A O 1
ATOM 550 N N . GLU A 1 73 ? -2.402 33.562 1.209 1 98.44 73 GLU A N 1
ATOM 551 C CA . GLU A 1 73 ? -3.262 32.562 0.622 1 98.44 73 GLU A CA 1
ATOM 552 C C . GLU A 1 73 ? -3.041 32.438 -0.884 1 98.44 73 GLU A C 1
ATOM 554 O O . GLU A 1 73 ? -3.047 33.438 -1.593 1 98.44 73 GLU A O 1
ATOM 559 N N . ALA A 1 74 ? -2.766 31.234 -1.331 1 97.31 74 ALA A N 1
ATOM 560 C CA . ALA A 1 74 ? -2.469 31 -2.74 1 97.31 74 ALA A CA 1
ATOM 561 C C . ALA A 1 74 ? -3.684 31.297 -3.615 1 97.31 74 ALA A C 1
ATOM 563 O O . ALA A 1 74 ? -3.541 31.734 -4.758 1 97.31 74 ALA A O 1
ATOM 564 N N . GLY A 1 75 ? -4.828 31.062 -3.127 1 96.56 75 GLY A N 1
ATOM 565 C CA . GLY A 1 75 ? -6.047 31.25 -3.9 1 96.56 75 GLY A CA 1
ATOM 566 C C . GLY A 1 75 ? -6.711 32.594 -3.654 1 96.56 75 GLY A C 1
ATOM 567 O O . GLY A 1 75 ? -6.074 33.531 -3.164 1 96.56 75 GLY A O 1
ATOM 568 N N . THR A 1 76 ? -8.031 32.688 -4.039 1 97.38 76 THR A N 1
ATOM 569 C CA . THR A 1 76 ? -8.82 33.906 -3.904 1 97.38 76 THR A CA 1
ATOM 570 C C . THR A 1 76 ? -9.492 33.969 -2.539 1 97.38 76 THR A C 1
ATOM 572 O O . THR A 1 76 ? -9.359 33.031 -1.731 1 97.38 76 THR A O 1
ATOM 575 N N . LYS A 1 77 ? -10.148 35.062 -2.316 1 96.94 77 LYS A N 1
ATOM 576 C CA . LYS A 1 77 ? -10.844 35.312 -1.058 1 96.94 77 LYS A CA 1
ATOM 577 C C . LYS A 1 77 ? -11.883 34.219 -0.774 1 96.94 77 LYS A C 1
ATOM 579 O O . LYS A 1 77 ? -12.125 33.875 0.384 1 96.94 77 LYS A O 1
ATOM 584 N N . ASP A 1 78 ? -12.414 33.625 -1.82 1 95.25 78 ASP A N 1
ATOM 585 C CA . ASP A 1 78 ? -13.438 32.594 -1.679 1 95.25 78 ASP A CA 1
ATOM 586 C C . ASP A 1 78 ? -12.852 31.312 -1.097 1 95.25 78 ASP A C 1
ATOM 588 O O . ASP A 1 78 ? -13.594 30.438 -0.65 1 95.25 78 ASP A O 1
ATOM 592 N N . GLN A 1 79 ? -11.562 31.281 -0.966 1 95.06 79 GLN A N 1
ATOM 593 C CA . GLN A 1 79 ? -10.914 30.047 -0.529 1 95.06 79 GLN A CA 1
ATOM 594 C C . GLN A 1 79 ? -10.57 30.109 0.957 1 95.06 79 GLN A C 1
ATOM 596 O O . GLN A 1 79 ? -9.977 29.172 1.498 1 95.06 79 GLN A O 1
ATOM 601 N N . VAL A 1 80 ? -10.984 31.219 1.61 1 97.56 80 VAL A N 1
ATOM 602 C CA . VAL A 1 80 ? -10.82 31.266 3.059 1 97.56 80 VAL A CA 1
ATOM 603 C C . VAL A 1 80 ? -11.57 30.109 3.703 1 97.56 80 VAL A C 1
ATOM 605 O O . VAL A 1 80 ? -12.758 29.891 3.428 1 97.56 80 VAL A O 1
ATOM 608 N N . GLY A 1 81 ? -10.922 29.359 4.418 1 96 81 GLY A N 1
ATOM 609 C CA . GLY A 1 81 ? -11.484 28.156 5 1 96 81 GLY A CA 1
ATOM 610 C C . GLY A 1 81 ? -10.805 26.891 4.52 1 96 81 GLY A C 1
ATOM 611 O O . GLY A 1 81 ? -10.992 25.812 5.102 1 96 81 GLY A O 1
ATOM 612 N N . GLY A 1 82 ? -9.922 27.031 3.482 1 95.19 82 GLY A N 1
ATOM 613 C CA . GLY A 1 82 ? -9.117 25.922 3.002 1 95.19 82 GLY A CA 1
ATOM 614 C C . GLY A 1 82 ? -9.938 24.828 2.324 1 95.19 82 GLY A C 1
ATOM 615 O O . GLY A 1 82 ? -10.734 25.125 1.436 1 95.19 82 GLY A O 1
ATOM 616 N N . ILE A 1 83 ? -9.766 23.594 2.748 1 92.69 83 ILE A N 1
ATOM 617 C CA . ILE A 1 83 ? -10.383 22.438 2.109 1 92.69 83 ILE A CA 1
ATOM 618 C C . ILE A 1 83 ? -11.906 22.516 2.238 1 92.69 83 ILE A C 1
ATOM 620 O O . ILE A 1 83 ? -12.633 22.078 1.348 1 92.69 83 ILE A O 1
ATOM 624 N N . TRP A 1 84 ? -12.383 23.172 3.258 1 93.81 84 TRP A N 1
ATOM 625 C CA . TRP A 1 84 ? -13.82 23.234 3.52 1 93.81 84 TRP A CA 1
ATOM 626 C C . TRP A 1 84 ? -14.523 24.125 2.498 1 93.81 84 TRP A C 1
ATOM 628 O O . TRP A 1 84 ? -15.742 24.047 2.342 1 93.81 84 TRP A O 1
ATOM 638 N N . SER A 1 85 ? -13.766 24.922 1.855 1 94.69 85 SER A N 1
ATOM 639 C CA . SER A 1 85 ? -14.336 25.766 0.811 1 94.69 85 SER A CA 1
ATOM 640 C C . SER A 1 85 ? -14.406 25.016 -0.521 1 94.69 85 SER A C 1
ATOM 642 O O . SER A 1 85 ? -15.008 25.5 -1.478 1 94.69 85 SER A O 1
ATOM 644 N N . ARG A 1 86 ? -13.82 23.828 -0.617 1 92.56 86 ARG A N 1
ATOM 645 C CA . ARG A 1 86 ? -13.656 23.141 -1.897 1 92.56 86 ARG A CA 1
ATOM 646 C C . ARG A 1 86 ? -14.297 21.75 -1.861 1 92.56 86 ARG A C 1
ATOM 648 O O . ARG A 1 86 ? -13.992 20.906 -2.703 1 92.56 86 ARG A O 1
ATOM 655 N N . VAL A 1 87 ? -15.062 21.453 -0.897 1 92.56 87 VAL A N 1
ATOM 656 C CA . VAL A 1 87 ? -15.727 20.156 -0.798 1 92.56 87 VAL A CA 1
ATOM 657 C C . VAL A 1 87 ? -17.234 20.328 -1.026 1 92.56 87 VAL A C 1
ATOM 659 O O . VAL A 1 87 ? -17.703 21.438 -1.29 1 92.56 87 VAL A O 1
ATOM 662 N N . ASN A 1 88 ? -17.938 19.234 -0.921 1 93.69 88 ASN A N 1
ATOM 663 C CA . ASN A 1 88 ? -19.375 19.234 -1.226 1 93.69 88 ASN A CA 1
ATOM 664 C C . ASN A 1 88 ? -20.156 20.016 -0.179 1 93.69 88 ASN A C 1
ATOM 666 O O . ASN A 1 88 ? -19.75 20.109 0.98 1 93.69 88 ASN A O 1
ATOM 670 N N . GLU A 1 89 ? -21.234 20.531 -0.549 1 90.25 89 GLU A N 1
ATOM 671 C CA . GLU A 1 89 ? -22.109 21.25 0.37 1 90.25 89 GLU A CA 1
ATOM 672 C C . GLU A 1 89 ? -22.625 20.328 1.475 1 90.25 89 GLU A C 1
ATOM 674 O O . GLU A 1 89 ? -22.906 20.781 2.588 1 90.25 89 GLU A O 1
ATOM 679 N N . THR A 1 90 ? -22.641 19.078 1.173 1 85.06 90 THR A N 1
ATOM 680 C CA . THR A 1 90 ? -23.172 18.125 2.119 1 85.06 90 THR A CA 1
ATOM 681 C C . THR A 1 90 ? -22.078 17.609 3.059 1 85.06 90 THR A C 1
ATOM 683 O O . THR A 1 90 ? -22.359 16.859 3.998 1 85.06 90 THR A O 1
ATOM 686 N N . SER A 1 91 ? -20.906 18.047 2.775 1 88.56 91 SER A N 1
ATOM 687 C CA . SER A 1 91 ? -19.812 17.594 3.627 1 88.56 91 SER A CA 1
ATOM 688 C C . SER A 1 91 ? -19.984 18.078 5.062 1 88.56 91 SER A C 1
ATOM 690 O O . SER A 1 91 ? -20.594 19.125 5.297 1 88.56 91 SER A O 1
ATOM 692 N N . GLY A 1 92 ? -19.547 17.234 5.977 1 85.94 92 GLY A N 1
ATOM 693 C CA . GLY A 1 92 ? -19.594 17.609 7.383 1 85.94 92 GLY A CA 1
ATOM 694 C C . GLY A 1 92 ? -18.516 16.953 8.219 1 85.94 92 GLY A C 1
ATOM 695 O O . GLY A 1 92 ? -17.828 16.031 7.754 1 85.94 92 GLY A O 1
ATOM 696 N N . LEU A 1 93 ? -18.438 17.5 9.383 1 83.62 93 LEU A N 1
ATOM 697 C CA . LEU A 1 93 ? -17.484 16.938 10.336 1 83.62 93 LEU A CA 1
ATOM 698 C C . LEU A 1 93 ? -17.891 15.531 10.766 1 83.62 93 LEU A C 1
ATOM 700 O O . LEU A 1 93 ? -19.078 15.281 11.016 1 83.62 93 LEU A O 1
ATOM 704 N N . GLN A 1 94 ? -16.922 14.672 10.82 1 78.31 94 GLN A N 1
ATOM 705 C CA . GLN A 1 94 ? -17.219 13.297 11.211 1 78.31 94 GLN A CA 1
ATOM 706 C C . GLN A 1 94 ? -17.016 13.094 12.711 1 78.31 94 GLN A C 1
ATOM 708 O O . GLN A 1 94 ? -17.375 12.047 13.25 1 78.31 94 GLN A O 1
ATOM 713 N N . ILE A 1 95 ? -16.516 14.102 13.305 1 78.69 95 ILE A N 1
ATOM 714 C CA . ILE A 1 95 ? -16.328 14.07 14.75 1 78.69 95 ILE A CA 1
ATOM 715 C C . ILE A 1 95 ? -17.359 14.977 15.422 1 78.69 95 ILE A C 1
ATOM 717 O O . ILE A 1 95 ? -17.719 16.031 14.883 1 78.69 95 ILE A O 1
ATOM 721 N N . HIS A 1 96 ? -17.766 14.516 16.578 1 83.06 96 HIS A N 1
ATOM 722 C CA . HIS A 1 96 ? -18.781 15.297 17.297 1 83.06 96 HIS A CA 1
ATOM 723 C C . HIS A 1 96 ? -18.234 16.672 17.688 1 83.06 96 HIS A C 1
ATOM 725 O O . HIS A 1 96 ? -17.078 16.781 18.094 1 83.06 96 HIS A O 1
ATOM 731 N N . SER A 1 97 ? -19.125 17.625 17.625 1 86.31 97 SER A N 1
ATOM 732 C CA . SER A 1 97 ? -18.75 19.016 17.875 1 86.31 97 SER A CA 1
ATOM 733 C C . SER A 1 97 ? -18.172 19.188 19.281 1 86.31 97 SER A C 1
ATOM 735 O O . SER A 1 97 ? -17.359 20.094 19.516 1 86.31 97 SER A O 1
ATOM 737 N N . LEU A 1 98 ? -18.531 18.297 20.188 1 81.06 98 LEU A N 1
ATOM 738 C CA . LEU A 1 98 ? -18.016 18.359 21.547 1 81.06 98 LEU A CA 1
ATOM 739 C C . LEU A 1 98 ? -16.516 18.125 21.562 1 81.06 98 LEU A C 1
ATOM 741 O O . LEU A 1 98 ? -15.812 18.578 22.469 1 81.06 98 LEU A O 1
ATOM 745 N N . MET A 1 99 ? -16.094 17.484 20.484 1 79.62 99 MET A N 1
ATOM 746 C CA . MET A 1 99 ? -14.688 17.078 20.484 1 79.62 99 MET A CA 1
ATOM 747 C C . MET A 1 99 ? -13.875 17.922 19.5 1 79.62 99 MET A C 1
ATOM 749 O O . MET A 1 99 ? -12.672 17.734 19.359 1 79.62 99 MET A O 1
ATOM 753 N N . TYR A 1 100 ? -14.578 18.828 18.922 1 84 100 TYR A N 1
ATOM 754 C CA . TYR A 1 100 ? -13.867 19.609 17.906 1 84 100 TYR A CA 1
ATOM 755 C C . TYR A 1 100 ? -14.141 21.094 18.062 1 84 100 TYR A C 1
ATOM 757 O O . TYR A 1 100 ? -15.289 21.531 17.953 1 84 100 TYR A O 1
ATOM 765 N N . ARG A 1 101 ? -13.133 21.828 18.344 1 89.25 101 ARG A N 1
ATOM 766 C CA . ARG A 1 101 ? -13.172 23.281 18.469 1 89.25 101 ARG A CA 1
ATOM 767 C C . ARG A 1 101 ? -11.828 23.906 18.078 1 89.25 101 ARG A C 1
ATOM 769 O O . ARG A 1 101 ? -10.836 23.734 18.797 1 89.25 101 ARG A O 1
ATOM 776 N N . PHE A 1 102 ? -11.867 24.594 16.969 1 91.19 102 PHE A N 1
ATOM 777 C CA . PHE A 1 102 ? -10.578 25.094 16.484 1 91.19 102 PHE A CA 1
ATOM 778 C C . PHE A 1 102 ? -10.25 26.453 17.078 1 91.19 102 PHE A C 1
ATOM 780 O O . PHE A 1 102 ? -9.125 26.938 16.953 1 91.19 102 PHE A O 1
ATOM 787 N N . HIS A 1 103 ? -11.102 27.094 17.766 1 93.31 103 HIS A N 1
ATOM 788 C CA . HIS A 1 103 ? -10.938 28.344 18.5 1 93.31 103 HIS A CA 1
ATOM 789 C C . HIS A 1 103 ? -11.953 28.469 19.625 1 93.31 103 HIS A C 1
ATOM 791 O O . HIS A 1 103 ? -13.094 28.016 19.484 1 93.31 103 HIS A O 1
ATOM 797 N N . PRO A 1 104 ? -11.617 29.094 20.656 1 91.62 104 PRO A N 1
ATOM 798 C CA . PRO A 1 104 ? -12.555 29.188 21.781 1 91.62 104 PRO A CA 1
ATOM 799 C C . PRO A 1 104 ? -13.852 29.906 21.422 1 91.62 104 PRO A C 1
ATOM 801 O O . PRO A 1 104 ? -14.891 29.641 22.031 1 91.62 104 PRO A O 1
ATOM 804 N N . SER A 1 105 ? -13.883 30.719 20.5 1 92.19 105 SER A N 1
ATOM 805 C CA . SER A 1 105 ? -15.047 31.531 20.156 1 92.19 105 SER A CA 1
ATOM 806 C C . SER A 1 105 ? -16 30.766 19.25 1 92.19 105 SER A C 1
ATOM 808 O O . SER A 1 105 ? -17.109 31.234 18.969 1 92.19 105 SER A O 1
ATOM 810 N N . VAL A 1 106 ? -15.609 29.625 18.766 1 91.88 106 VAL A N 1
ATOM 811 C CA . VAL A 1 106 ? -16.422 28.844 17.828 1 91.88 106 VAL A CA 1
ATOM 812 C C . VAL A 1 106 ? -17.719 28.422 18.516 1 91.88 106 VAL A C 1
ATOM 814 O O . VAL A 1 106 ? -17.719 28.016 19.672 1 91.88 106 VAL A O 1
ATOM 817 N N . GLN A 1 107 ? -18.812 28.594 17.844 1 91.88 107 GLN A N 1
ATOM 818 C CA . GLN A 1 107 ? -20.125 28.188 18.328 1 91.88 107 GLN A CA 1
ATOM 819 C C . GLN A 1 107 ? -20.781 27.203 17.359 1 91.88 107 GLN A C 1
ATOM 821 O O . GLN A 1 107 ? -21.125 27.547 16.234 1 91.88 107 GLN A O 1
ATOM 826 N N . TRP A 1 108 ? -20.922 25.984 17.875 1 90.75 108 TRP A N 1
ATOM 827 C CA . TRP A 1 108 ? -21.578 24.938 17.094 1 90.75 108 TRP A CA 1
ATOM 828 C C . TRP A 1 108 ? -23.078 24.891 17.406 1 90.75 108 TRP A C 1
ATOM 830 O O . TRP A 1 108 ? -23.484 25.062 18.547 1 90.75 108 TRP A O 1
ATOM 840 N N . ASN A 1 109 ? -23.859 24.656 16.406 1 88 109 ASN A N 1
ATOM 841 C CA . ASN A 1 109 ? -25.297 24.547 16.609 1 88 109 ASN A CA 1
ATOM 842 C C . ASN A 1 109 ? -25.797 23.125 16.438 1 88 109 ASN A C 1
ATOM 844 O O . ASN A 1 109 ? -26.969 22.828 16.672 1 88 109 ASN A O 1
ATOM 848 N N . ARG A 1 110 ? -24.859 22.25 16.016 1 85.19 110 ARG A N 1
ATOM 849 C CA . ARG A 1 110 ? -25.203 20.859 15.789 1 85.19 110 ARG A CA 1
ATOM 850 C C . ARG A 1 110 ? -24.109 19.922 16.281 1 85.19 110 ARG A C 1
ATOM 852 O O . ARG A 1 110 ? -22.969 20.359 16.484 1 85.19 110 ARG A O 1
ATOM 859 N N . GLY A 1 111 ? -24.562 18.75 16.578 1 82.19 111 GLY A N 1
ATOM 860 C CA . GLY A 1 111 ? -23.594 17.766 17.016 1 82.19 111 GLY A CA 1
ATOM 861 C C . GLY A 1 111 ? -22.516 17.484 15.984 1 82.19 111 GLY A C 1
ATOM 862 O O . GLY A 1 111 ? -21.328 17.359 16.328 1 82.19 111 GLY A O 1
ATOM 863 N N . TYR A 1 112 ? -22.938 17.453 14.742 1 86.25 112 TYR A N 1
ATOM 864 C CA . TYR A 1 112 ? -22.016 17.25 13.633 1 86.25 112 TYR A CA 1
ATOM 865 C C . TYR A 1 112 ? -22.141 18.359 12.609 1 86.25 112 TYR A C 1
ATOM 867 O O . TYR A 1 112 ? -22.922 18.266 11.664 1 86.25 112 TYR A O 1
ATOM 875 N N . PRO A 1 113 ? -21.266 19.328 12.844 1 90.12 113 PRO A N 1
ATOM 876 C CA . PRO A 1 113 ? -21.375 20.531 12 1 90.12 113 PRO A CA 1
ATOM 877 C C . PRO A 1 113 ? -21.125 20.219 10.523 1 90.12 113 PRO A C 1
ATOM 879 O O . PRO A 1 113 ? -20.281 19.391 10.188 1 90.12 113 PRO A O 1
ATOM 882 N N . ASP A 1 114 ? -21.844 20.844 9.656 1 90.94 114 ASP A N 1
ATOM 883 C CA . ASP A 1 114 ? -21.656 20.688 8.219 1 90.94 114 ASP A CA 1
ATOM 884 C C . ASP A 1 114 ? -20.719 21.75 7.664 1 90.94 114 ASP A C 1
ATOM 886 O O . ASP A 1 114 ? -20.234 22.609 8.406 1 90.94 114 ASP A O 1
ATOM 890 N N . ARG A 1 115 ? -20.5 21.672 6.414 1 92.69 115 ARG A N 1
ATOM 891 C CA . ARG A 1 115 ? -19.578 22.578 5.723 1 92.69 115 ARG A CA 1
ATOM 892 C C . ARG A 1 115 ? -19.984 24.031 5.949 1 92.69 115 ARG A C 1
ATOM 894 O O . ARG A 1 115 ? -19.141 24.875 6.238 1 92.69 115 ARG A O 1
ATOM 901 N N . GLN A 1 116 ? -21.219 24.281 5.809 1 93.94 116 GLN A N 1
ATOM 902 C CA . GLN A 1 116 ? -21.719 25.641 5.934 1 93.94 116 GLN A CA 1
ATOM 903 C C . GLN A 1 116 ? -21.391 26.219 7.312 1 93.94 116 GLN A C 1
ATOM 905 O O . GLN A 1 116 ? -20.922 27.359 7.426 1 93.94 116 GLN A O 1
ATOM 910 N N . GLN A 1 117 ? -21.656 25.5 8.352 1 94.31 117 GLN A N 1
ATOM 911 C CA . GLN A 1 117 ? -21.391 25.953 9.711 1 94.31 117 GLN A CA 1
ATOM 912 C C . GLN A 1 117 ? -19.891 26.156 9.938 1 94.31 117 GLN A C 1
ATOM 914 O O . GLN A 1 117 ? -19.484 27.141 10.562 1 94.31 117 GLN A O 1
ATOM 919 N N . ILE A 1 118 ? -19.125 25.266 9.453 1 93.88 118 ILE A N 1
ATOM 920 C CA . ILE A 1 118 ? -17.688 25.344 9.633 1 93.88 118 ILE A CA 1
ATOM 921 C C . ILE A 1 118 ? -17.141 26.594 8.953 1 93.88 118 ILE A C 1
ATOM 923 O O . ILE A 1 118 ? -16.422 27.391 9.562 1 93.88 118 ILE A O 1
ATOM 927 N N . LEU A 1 119 ? -17.547 26.812 7.727 1 96.25 119 LEU A N 1
ATOM 928 C CA . LEU A 1 119 ? -17.078 27.953 6.965 1 96.25 119 LEU A CA 1
ATOM 929 C C . LEU A 1 119 ? -17.547 29.266 7.602 1 96.25 119 LEU A C 1
ATOM 931 O O . LEU A 1 119 ? -16.797 30.234 7.645 1 96.25 119 LEU A O 1
ATOM 935 N N . SER A 1 120 ? -18.75 29.219 8.039 1 96.12 120 SER A N 1
ATOM 936 C CA . SER A 1 120 ? -19.281 30.422 8.68 1 96.12 120 SER A CA 1
ATOM 937 C C . SER A 1 120 ? -18.484 30.781 9.93 1 96.12 120 SER A C 1
ATOM 939 O O . SER A 1 120 ? -18.156 31.953 10.148 1 96.12 120 SER A O 1
ATOM 941 N N . GLN A 1 121 ? -18.172 29.812 10.734 1 94.81 121 GLN A N 1
ATOM 942 C CA . GLN A 1 121 ? -17.422 30.062 11.961 1 94.81 121 GLN A CA 1
ATOM 943 C C . GLN A 1 121 ? -16.016 30.547 11.641 1 94.81 121 GLN A C 1
ATOM 945 O O . GLN A 1 121 ? -15.492 31.438 12.32 1 94.81 121 GLN A O 1
ATOM 950 N N . VAL A 1 122 ? -15.375 30.016 10.648 1 96 122 VAL A N 1
ATOM 951 C CA . VAL A 1 122 ? -14.031 30.422 10.258 1 96 122 VAL A CA 1
ATOM 952 C C . VAL A 1 122 ? -14.055 31.859 9.742 1 96 122 VAL A C 1
ATOM 954 O O . VAL A 1 122 ? -13.188 32.656 10.102 1 96 122 VAL A O 1
ATOM 957 N N . ARG A 1 123 ? -14.969 32.156 8.953 1 96.94 123 ARG A N 1
ATOM 958 C CA . ARG A 1 123 ? -15.062 33.5 8.367 1 96.94 123 ARG A CA 1
ATOM 959 C C . ARG A 1 123 ? -15.414 34.531 9.43 1 96.94 123 ARG A C 1
ATOM 961 O O . ARG A 1 123 ? -14.938 35.688 9.367 1 96.94 123 ARG A O 1
ATOM 968 N N . GLN A 1 124 ? -16.234 34.125 10.336 1 95.75 124 GLN A N 1
ATOM 969 C CA . GLN A 1 124 ? -16.531 35 11.453 1 95.75 124 GLN A CA 1
ATOM 970 C C . GLN A 1 124 ? -15.266 35.312 12.258 1 95.75 124 GLN A C 1
ATOM 972 O O . GLN A 1 124 ? -15.047 36.469 12.664 1 95.75 124 GLN A O 1
ATOM 977 N N . LEU A 1 125 ? -14.578 34.312 12.508 1 94.88 125 LEU A N 1
ATOM 978 C CA . LEU A 1 125 ? -13.312 34.469 13.203 1 94.88 125 LEU A CA 1
ATOM 979 C C . LEU A 1 125 ? -12.383 35.406 12.414 1 94.88 125 LEU A C 1
ATOM 981 O O . LEU A 1 125 ? -11.758 36.281 12.977 1 94.88 125 LEU A O 1
ATOM 985 N N . TRP A 1 126 ? -12.289 35.188 11.109 1 97.12 126 TRP A N 1
ATOM 986 C CA . TRP A 1 126 ? -11.469 35.938 10.172 1 97.12 126 TRP A CA 1
ATOM 987 C C . TRP A 1 126 ? -11.852 37.406 10.195 1 97.12 126 TRP A C 1
ATOM 989 O O . TRP A 1 126 ? -10.984 38.281 10.195 1 97.12 126 TRP A O 1
ATOM 999 N N . GLU A 1 127 ? -13.07 37.75 10.32 1 95.62 127 GLU A N 1
ATOM 1000 C CA . GLU A 1 127 ? -13.57 39.125 10.367 1 95.62 127 GLU A CA 1
ATOM 1001 C C . GLU A 1 127 ? -13.375 39.719 11.75 1 95.62 127 GLU A C 1
ATOM 1003 O O . GLU A 1 127 ? -12.898 40.844 11.875 1 95.62 127 GLU A O 1
ATOM 1008 N N . ARG A 1 128 ? -13.703 39 12.75 1 94.19 128 ARG A N 1
ATOM 1009 C CA . ARG A 1 128 ? -13.68 39.5 14.125 1 94.19 128 ARG A CA 1
ATOM 1010 C C . ARG A 1 128 ? -12.273 39.938 14.523 1 94.19 128 ARG A C 1
ATOM 1012 O O . ARG A 1 128 ? -12.109 40.906 15.266 1 94.19 128 ARG A O 1
ATOM 1019 N N . TYR A 1 129 ? -11.305 39.25 14.047 1 95.25 129 TYR A N 1
ATOM 1020 C CA . TYR A 1 129 ? -9.938 39.562 14.453 1 95.25 129 TYR A CA 1
ATOM 1021 C C . TYR A 1 129 ? -9.234 40.438 13.422 1 95.25 129 TYR A C 1
ATOM 1023 O O . TYR A 1 129 ? -8.016 40.562 13.438 1 95.25 129 TYR A O 1
ATOM 1031 N N . GLY A 1 130 ? -9.984 40.969 12.477 1 94.5 130 GLY A N 1
ATOM 1032 C CA . GLY A 1 130 ? -9.453 41.906 11.508 1 94.5 130 GLY A CA 1
ATOM 1033 C C . GLY A 1 130 ? -8.453 41.281 10.555 1 94.5 130 GLY A C 1
ATOM 1034 O O . GLY A 1 130 ? -7.473 41.906 10.164 1 94.5 130 GLY A O 1
ATOM 1035 N N . LEU A 1 131 ? -8.695 40.062 10.195 1 96.69 131 LEU A N 1
ATOM 1036 C CA . LEU A 1 131 ? -7.723 39.312 9.383 1 96.69 131 LEU A CA 1
ATOM 1037 C C . LEU A 1 131 ? -7.945 39.594 7.898 1 96.69 131 LEU A C 1
ATOM 1039 O O . LEU A 1 131 ? -7.078 39.281 7.074 1 96.69 131 LEU A O 1
ATOM 1043 N N . LYS A 1 132 ? -9.07 40.125 7.566 1 95.75 132 LYS A N 1
ATOM 1044 C CA . LYS A 1 132 ? -9.367 40.438 6.172 1 95.75 132 LYS A CA 1
ATOM 1045 C C . LYS A 1 132 ? -8.312 41.375 5.57 1 95.75 132 LYS A C 1
ATOM 1047 O O . LYS A 1 132 ? -7.816 41.125 4.469 1 95.75 132 LYS A O 1
ATOM 1052 N N . GLU A 1 133 ? -7.93 42.406 6.32 1 94.5 133 GLU A N 1
ATOM 1053 C CA . GLU A 1 133 ? -6.949 43.375 5.852 1 94.5 133 GLU A CA 1
ATOM 1054 C C . GLU A 1 133 ? -5.527 42.812 5.969 1 94.5 133 GLU A C 1
ATOM 1056 O O . GLU A 1 133 ? -4.594 43.375 5.383 1 94.5 133 GLU A O 1
ATOM 1061 N N . ARG A 1 134 ? -5.395 41.75 6.613 1 96.44 134 ARG A N 1
ATOM 1062 C CA . ARG A 1 134 ? -4.082 41.156 6.871 1 96.44 134 ARG A CA 1
ATOM 1063 C C . ARG A 1 134 ? -3.836 39.938 5.988 1 96.44 134 ARG A C 1
ATOM 1065 O O . ARG A 1 134 ? -2.875 39.219 6.203 1 96.44 134 ARG A O 1
ATOM 1072 N N . THR A 1 135 ? -4.766 39.688 5.09 1 98.38 135 THR A N 1
ATOM 1073 C CA . THR A 1 135 ? -4.633 38.531 4.211 1 98.38 135 THR A CA 1
ATOM 1074 C C . THR A 1 135 ? -4.293 38.969 2.791 1 98.38 135 THR A C 1
ATOM 1076 O O . THR A 1 135 ? -4.965 39.812 2.221 1 98.38 135 THR A O 1
ATOM 1079 N N . ARG A 1 136 ? -3.213 38.469 2.303 1 98.31 136 ARG A N 1
ATOM 1080 C CA . ARG A 1 136 ? -2.846 38.625 0.9 1 98.31 136 ARG A CA 1
ATOM 1081 C C . ARG A 1 136 ? -3.275 37.438 0.069 1 98.31 136 ARG A C 1
ATOM 1083 O O . ARG A 1 136 ? -2.76 36.344 0.25 1 98.31 136 ARG A O 1
ATOM 1090 N N . PHE A 1 137 ? -4.195 37.656 -0.848 1 98.19 137 PHE A N 1
ATOM 1091 C CA . PHE A 1 137 ? -4.73 36.594 -1.686 1 98.19 137 PHE A CA 1
ATOM 1092 C C . PHE A 1 137 ? -3.914 36.438 -2.963 1 98.19 137 PHE A C 1
ATOM 1094 O O . PHE A 1 137 ? -3.07 37.281 -3.27 1 98.19 137 PHE A O 1
ATOM 1101 N N . ASN A 1 138 ? -4.141 35.281 -3.66 1 97.94 138 ASN A N 1
ATOM 1102 C CA . ASN A 1 138 ? -3.441 35 -4.906 1 97.94 138 ASN A CA 1
ATOM 1103 C C . ASN A 1 138 ? -1.93 35.125 -4.746 1 97.94 138 ASN A C 1
ATOM 1105 O O . ASN A 1 138 ? -1.255 35.688 -5.609 1 97.94 138 ASN A O 1
ATOM 1109 N N . THR A 1 139 ? -1.431 34.75 -3.611 1 98.06 139 THR A N 1
ATOM 1110 C CA . THR A 1 139 ? -0.012 34.781 -3.277 1 98.06 139 THR A CA 1
ATOM 1111 C C . THR A 1 139 ? 0.498 33.406 -2.848 1 98.06 139 THR A C 1
ATOM 1113 O O . THR A 1 139 ? 0.493 33.094 -1.658 1 98.06 139 THR A O 1
ATOM 1116 N N . LYS A 1 140 ? 0.935 32.688 -3.793 1 97.38 140 LYS A N 1
ATOM 1117 C CA . LYS A 1 140 ? 1.519 31.359 -3.51 1 97.38 140 LYS A CA 1
ATOM 1118 C C . LYS A 1 140 ? 2.951 31.5 -3.002 1 97.38 140 LYS A C 1
ATOM 1120 O O . LYS A 1 140 ? 3.771 32.188 -3.617 1 97.38 140 LYS A O 1
ATOM 1125 N N . ILE A 1 141 ? 3.246 30.953 -1.893 1 98.19 141 ILE A N 1
ATOM 1126 C CA . ILE A 1 141 ? 4.586 31.016 -1.318 1 98.19 141 ILE A CA 1
ATOM 1127 C C . ILE A 1 141 ? 5.457 29.906 -1.901 1 98.19 141 ILE A C 1
ATOM 1129 O O . ILE A 1 141 ? 5.117 28.734 -1.8 1 98.19 141 ILE A O 1
ATOM 1133 N N . GLU A 1 142 ? 6.586 30.281 -2.432 1 96.94 142 GLU A N 1
ATOM 1134 C CA . GLU A 1 142 ? 7.465 29.328 -3.107 1 96.94 142 GLU A CA 1
ATOM 1135 C C . GLU A 1 142 ? 8.75 29.125 -2.32 1 96.94 142 GLU A C 1
ATOM 1137 O O . GLU A 1 142 ? 9.422 28.094 -2.482 1 96.94 142 GLU A O 1
ATOM 1142 N N . GLN A 1 143 ? 9.023 30.125 -1.546 1 97.69 143 GLN A N 1
ATOM 1143 C CA . GLN A 1 143 ? 10.289 30.031 -0.822 1 97.69 143 GLN A CA 1
ATOM 1144 C C . GLN A 1 143 ? 10.25 30.844 0.464 1 97.69 143 GLN A C 1
ATOM 1146 O O . GLN A 1 143 ? 9.703 31.953 0.488 1 97.69 143 GLN A O 1
ATOM 1151 N N . VAL A 1 144 ? 10.805 30.281 1.466 1 98.12 144 VAL A N 1
ATOM 1152 C CA . VAL A 1 144 ? 11 30.938 2.754 1 98.12 144 VAL A CA 1
ATOM 1153 C C . VAL A 1 144 ? 12.477 30.875 3.141 1 98.12 144 VAL A C 1
ATOM 1155 O O . VAL A 1 144 ? 13.078 29.797 3.154 1 98.12 144 VAL A O 1
ATOM 1158 N N . TYR A 1 145 ? 13.117 32.031 3.387 1 97.38 145 TYR A N 1
ATOM 1159 C CA . TYR A 1 145 ? 14.523 32.062 3.764 1 97.38 145 TYR A CA 1
ATOM 1160 C C . TYR A 1 145 ? 14.797 33.188 4.742 1 97.38 145 TYR A C 1
ATOM 1162 O O . TYR A 1 145 ? 13.922 34.031 4.98 1 97.38 145 TYR A O 1
ATOM 1170 N N . GLN A 1 146 ? 15.914 33.219 5.387 1 96.31 146 GLN A N 1
ATOM 1171 C CA . GLN A 1 146 ? 16.234 34.219 6.387 1 96.31 146 GLN A CA 1
ATOM 1172 C C . GLN A 1 146 ? 17.156 35.281 5.809 1 96.31 146 GLN A C 1
ATOM 1174 O O . GLN A 1 146 ? 18.031 35 4.98 1 96.31 146 GLN A O 1
ATOM 1179 N N . ASP A 1 147 ? 16.953 36.531 6.227 1 94.25 147 ASP A N 1
ATOM 1180 C CA . ASP A 1 147 ? 17.891 37.594 5.883 1 94.25 147 ASP A CA 1
ATOM 1181 C C . ASP A 1 147 ? 19.094 37.594 6.832 1 94.25 147 ASP A C 1
ATOM 1183 O O . ASP A 1 147 ? 19.25 36.656 7.633 1 94.25 147 ASP A O 1
ATOM 1187 N N . ASP A 1 148 ? 19.922 38.594 6.73 1 90.94 148 ASP A N 1
ATOM 1188 C CA . ASP A 1 148 ? 21.188 38.656 7.477 1 90.94 148 ASP A CA 1
ATOM 1189 C C . ASP A 1 148 ? 20.922 38.875 8.969 1 90.94 148 ASP A C 1
ATOM 1191 O O . ASP A 1 148 ? 21.797 38.594 9.797 1 90.94 148 ASP A O 1
ATOM 1195 N N . HIS A 1 149 ? 19.734 39.312 9.32 1 89 149 HIS A N 1
ATOM 1196 C CA . HIS A 1 149 ? 19.406 39.594 10.719 1 89 149 HIS A CA 1
ATOM 1197 C C . HIS A 1 149 ? 18.578 38.469 11.312 1 89 149 HIS A C 1
ATOM 1199 O O . HIS A 1 149 ? 18.062 38.594 12.43 1 89 149 HIS A O 1
ATOM 1205 N N . GLY A 1 150 ? 18.344 37.406 10.523 1 89.75 150 GLY A N 1
ATOM 1206 C CA . GLY A 1 150 ? 17.641 36.25 11.031 1 89.75 150 GLY A CA 1
ATOM 1207 C C . GLY A 1 150 ? 16.141 36.312 10.867 1 89.75 150 GLY A C 1
ATOM 1208 O O . GLY A 1 150 ? 15.406 35.469 11.367 1 89.75 150 GLY A O 1
ATOM 1209 N N . ARG A 1 151 ? 15.656 37.406 10.234 1 94.31 151 ARG A N 1
ATOM 1210 C CA . ARG A 1 151 ? 14.227 37.531 9.969 1 94.31 151 ARG A CA 1
ATOM 1211 C C . ARG A 1 151 ? 13.828 36.719 8.734 1 94.31 151 ARG A C 1
ATOM 1213 O O . ARG A 1 151 ? 14.609 36.594 7.789 1 94.31 151 ARG A O 1
ATOM 1220 N N . TRP A 1 152 ? 12.656 36.219 8.758 1 97.31 152 TRP A N 1
ATOM 1221 C CA . TRP A 1 152 ? 12.172 35.375 7.672 1 97.31 152 TRP A CA 1
ATOM 1222 C C . TRP A 1 152 ? 11.633 36.219 6.523 1 97.31 152 TRP A C 1
ATOM 1224 O O . TRP A 1 152 ? 10.922 37.188 6.75 1 97.31 152 TRP A O 1
ATOM 1234 N N . ILE A 1 153 ? 12.031 35.875 5.332 1 98 153 ILE A N 1
ATOM 1235 C CA . ILE A 1 153 ? 11.516 36.438 4.094 1 98 153 ILE A CA 1
ATOM 1236 C C . ILE A 1 153 ? 10.672 35.406 3.359 1 98 153 ILE A C 1
ATOM 1238 O O . ILE A 1 153 ? 11.086 34.25 3.199 1 98 153 ILE A O 1
ATOM 1242 N N . VAL A 1 154 ? 9.477 35.781 2.959 1 97.56 154 VAL A N 1
ATOM 1243 C CA . VAL A 1 154 ? 8.578 34.938 2.197 1 97.56 154 VAL A CA 1
ATOM 1244 C C . VAL A 1 154 ? 8.555 35.375 0.736 1 97.56 154 VAL A C 1
ATOM 1246 O O . VAL A 1 154 ? 8.047 36.438 0.416 1 97.56 154 VAL A O 1
ATOM 1249 N N . ASN A 1 155 ? 9.031 34.531 -0.167 1 97.56 155 ASN A N 1
ATOM 1250 C CA . ASN A 1 155 ? 9.195 34.75 -1.598 1 97.56 155 ASN A CA 1
ATOM 1251 C C . ASN A 1 155 ? 10.172 35.906 -1.871 1 97.56 155 ASN A C 1
ATOM 1253 O O . ASN A 1 155 ? 11.203 35.688 -2.52 1 97.56 155 ASN A O 1
ATOM 1257 N N . ASP A 1 156 ? 9.805 37.156 -1.367 1 95.88 156 ASP A N 1
ATOM 1258 C CA . ASP A 1 156 ? 10.625 38.344 -1.599 1 95.88 156 ASP A CA 1
ATOM 1259 C C . ASP A 1 156 ? 10.469 39.344 -0.463 1 95.88 156 ASP A C 1
ATOM 1261 O O . ASP A 1 156 ? 9.43 39.406 0.202 1 95.88 156 ASP A O 1
ATOM 1265 N N . PRO A 1 157 ? 11.531 40.219 -0.279 1 95.06 157 PRO A N 1
ATOM 1266 C CA . PRO A 1 157 ? 11.5 41.188 0.827 1 95.06 157 PRO A CA 1
ATOM 1267 C C . PRO A 1 157 ? 10.336 42.156 0.717 1 95.06 157 PRO A C 1
ATOM 1269 O O . PRO A 1 157 ? 9.945 42.781 1.715 1 95.06 157 PRO A O 1
ATOM 1272 N N . SER A 1 158 ? 9.766 42.281 -0.452 1 95.69 158 SER A N 1
ATOM 1273 C CA . SER A 1 158 ? 8.664 43.219 -0.635 1 95.69 158 SER A CA 1
ATOM 1274 C C . SER A 1 158 ? 7.422 42.75 0.117 1 95.69 158 SER A C 1
ATOM 1276 O O . SER A 1 158 ? 6.543 43.562 0.424 1 95.69 158 SER A O 1
ATOM 1278 N N . LEU A 1 159 ? 7.391 41.5 0.483 1 95.88 159 LEU A N 1
ATOM 1279 C CA . LEU A 1 159 ? 6.219 40.969 1.166 1 95.88 159 LEU A CA 1
ATOM 1280 C C . LEU A 1 159 ? 6.367 41.094 2.678 1 95.88 159 LEU A C 1
ATOM 1282 O O . LEU A 1 159 ? 5.441 40.75 3.426 1 95.88 159 LEU A O 1
ATOM 1286 N N . GLY A 1 160 ? 7.492 41.594 3.098 1 93.75 160 GLY A N 1
ATOM 1287 C CA . GLY A 1 160 ? 7.691 41.812 4.516 1 93.75 160 GLY A CA 1
ATOM 1288 C C . GLY A 1 160 ? 8.797 40.969 5.121 1 93.75 160 GLY A C 1
ATOM 1289 O O . GLY A 1 160 ? 9.406 40.156 4.426 1 93.75 160 GLY A O 1
ATOM 1290 N N . ARG A 1 161 ? 9.102 41.312 6.359 1 96 161 ARG A N 1
ATOM 1291 C CA . ARG A 1 161 ? 10.047 40.594 7.191 1 96 161 ARG A CA 1
ATOM 1292 C C . ARG A 1 161 ? 9.391 40.094 8.477 1 96 161 ARG A C 1
ATOM 1294 O O . ARG A 1 161 ? 8.625 40.844 9.102 1 96 161 ARG A O 1
ATOM 1301 N N . PHE A 1 162 ? 9.688 38.875 8.766 1 97.31 162 PHE A N 1
ATOM 1302 C CA . PHE A 1 162 ? 8.914 38.25 9.836 1 97.31 162 PHE A CA 1
ATOM 1303 C C . PHE A 1 162 ? 9.828 37.594 10.867 1 97.31 162 PHE A C 1
ATOM 1305 O O . PHE A 1 162 ? 10.891 37.094 10.523 1 97.31 162 PHE A O 1
ATOM 1312 N N . GLY A 1 163 ? 9.391 37.656 12.117 1 95.62 163 GLY A N 1
ATOM 1313 C CA . GLY A 1 163 ? 10.133 37 13.18 1 95.62 163 GLY A CA 1
ATOM 1314 C C . GLY A 1 163 ? 9.781 35.531 13.32 1 95.62 163 GLY A C 1
ATOM 1315 O O . GLY A 1 163 ? 10.562 34.75 13.867 1 95.62 163 GLY A O 1
ATOM 1316 N N . GLY A 1 164 ? 8.641 35.125 12.875 1 97.12 164 GLY A N 1
ATOM 1317 C CA . GLY A 1 164 ? 8.156 33.75 12.891 1 97.12 164 GLY A CA 1
ATOM 1318 C C . GLY A 1 164 ? 7.32 33.406 11.68 1 97.12 164 GLY A C 1
ATOM 1319 O O . GLY A 1 164 ? 6.82 34.281 10.984 1 97.12 164 GLY A O 1
ATOM 1320 N N . VAL A 1 165 ? 7.25 32.125 11.422 1 98.56 165 VAL A N 1
ATOM 1321 C CA . VAL A 1 165 ? 6.469 31.625 10.289 1 98.56 165 VAL A CA 1
ATOM 1322 C C . VAL A 1 165 ? 5.559 30.484 10.75 1 98.56 165 VAL A C 1
ATOM 1324 O O . VAL A 1 165 ? 6.012 29.547 11.414 1 98.56 165 VAL A O 1
ATOM 1327 N N . ILE A 1 166 ? 4.305 30.594 10.5 1 98.69 166 ILE A N 1
ATOM 1328 C CA . ILE A 1 166 ? 3.355 29.5 10.695 1 98.69 166 ILE A CA 1
ATOM 1329 C C . ILE A 1 166 ? 2.957 28.922 9.344 1 98.69 166 ILE A C 1
ATOM 1331 O O . ILE A 1 166 ? 2.383 29.625 8.508 1 98.69 166 ILE A O 1
ATOM 1335 N N . THR A 1 167 ? 3.348 27.703 9.102 1 98.38 167 THR A N 1
ATOM 1336 C CA . THR A 1 167 ? 2.93 26.969 7.914 1 98.38 167 THR A CA 1
ATOM 1337 C C . THR A 1 167 ? 1.603 26.25 8.148 1 98.38 167 THR A C 1
ATOM 1339 O O . THR A 1 167 ? 1.512 25.375 9.008 1 98.38 167 THR A O 1
ATOM 1342 N N . ALA A 1 168 ? 0.584 26.625 7.469 1 97.75 168 ALA A N 1
ATOM 1343 C CA . ALA A 1 168 ? -0.767 26.094 7.629 1 97.75 168 ALA A CA 1
ATOM 1344 C C . ALA A 1 168 ? -1.364 25.703 6.277 1 97.75 168 ALA A C 1
ATOM 1346 O O . ALA A 1 168 ? -2.492 26.078 5.957 1 97.75 168 ALA A O 1
ATOM 1347 N N . VAL A 1 169 ? -0.606 24.891 5.516 1 96.88 169 VAL A N 1
ATOM 1348 C CA . VAL A 1 169 ? -1.03 24.547 4.164 1 96.88 169 VAL A CA 1
ATOM 1349 C C . VAL A 1 169 ? -1.873 23.281 4.188 1 96.88 169 VAL A C 1
ATOM 1351 O O . VAL A 1 169 ? -2.41 22.859 3.16 1 96.88 169 VAL A O 1
ATOM 1354 N N . GLY A 1 170 ? -1.989 22.688 5.336 1 94.06 170 GLY A N 1
ATOM 1355 C CA . GLY A 1 170 ? -2.848 21.531 5.496 1 94.06 170 GLY A CA 1
ATOM 1356 C C . GLY A 1 170 ? -2.289 20.281 4.844 1 94.06 170 GLY A C 1
ATOM 1357 O O . GLY A 1 170 ? -1.1 20.219 4.523 1 94.06 170 GLY A O 1
ATOM 1358 N N . THR A 1 171 ? -3.174 19.203 4.762 1 93.75 171 THR A N 1
ATOM 1359 C CA . THR A 1 171 ? -2.762 17.906 4.203 1 93.75 171 THR A CA 1
ATOM 1360 C C . THR A 1 171 ? -3.562 17.578 2.947 1 93.75 171 THR A C 1
ATOM 1362 O O . THR A 1 171 ? -3.223 16.656 2.213 1 93.75 171 THR A O 1
ATOM 1365 N N . CYS A 1 172 ? -4.586 18.281 2.707 1 93.75 172 CYS A N 1
ATOM 1366 C CA . CYS A 1 172 ? -5.449 18.031 1.558 1 93.75 172 CYS A CA 1
ATOM 1367 C C . CYS A 1 172 ? -5.352 19.172 0.543 1 93.75 172 CYS A C 1
ATOM 1369 O O . CYS A 1 172 ? -5.93 20.234 0.741 1 93.75 172 CYS A O 1
ATOM 1371 N N . GLY A 1 173 ? -4.648 18.906 -0.502 1 93.56 173 GLY A N 1
ATOM 1372 C CA . GLY A 1 173 ? -4.52 19.875 -1.583 1 93.56 173 GLY A CA 1
ATOM 1373 C C . GLY A 1 173 ? -5.48 19.609 -2.73 1 93.56 173 GLY A C 1
ATOM 1374 O O . GLY A 1 173 ? -6.688 19.469 -2.518 1 93.56 173 GLY A O 1
ATOM 1375 N N . ASP A 1 174 ? -4.973 19.484 -3.883 1 92.81 174 ASP A N 1
ATOM 1376 C CA . ASP A 1 174 ? -5.797 19.25 -5.066 1 92.81 174 ASP A CA 1
ATOM 1377 C C . ASP A 1 174 ? -6.359 17.828 -5.074 1 92.81 174 ASP A C 1
ATOM 1379 O O . ASP A 1 174 ? -5.719 16.891 -4.582 1 92.81 174 ASP A O 1
ATOM 1383 N N . PRO A 1 175 ? -7.605 17.703 -5.656 1 94.88 175 PRO A N 1
ATOM 1384 C CA . PRO A 1 175 ? -8.156 16.359 -5.793 1 94.88 175 PRO A CA 1
ATOM 1385 C C . PRO A 1 175 ? -7.254 15.43 -6.598 1 94.88 175 PRO A C 1
ATOM 1387 O O . PRO A 1 175 ? -6.672 15.844 -7.602 1 94.88 175 PRO A O 1
ATOM 1390 N N . LYS A 1 176 ? -7.098 14.266 -6.109 1 93.12 176 LYS A N 1
ATOM 1391 C CA . LYS A 1 176 ? -6.332 13.25 -6.824 1 93.12 176 LYS A CA 1
ATOM 1392 C C . LYS A 1 176 ? -7.223 12.469 -7.789 1 93.12 176 LYS A C 1
ATOM 1394 O O . LYS A 1 176 ? -8.148 11.773 -7.367 1 93.12 176 LYS A O 1
ATOM 1399 N N . MET A 1 177 ? -6.957 12.578 -9.078 1 92.12 177 MET A N 1
ATOM 1400 C CA . MET A 1 177 ? -7.699 11.852 -10.109 1 92.12 177 MET A CA 1
ATOM 1401 C C . MET A 1 177 ? -6.773 10.953 -10.914 1 92.12 177 MET A C 1
ATOM 1403 O O . MET A 1 177 ? -6.316 11.328 -12 1 92.12 177 MET A O 1
ATOM 1407 N N . PRO A 1 178 ? -6.488 9.789 -10.375 1 88.81 178 PRO A N 1
ATOM 1408 C CA . PRO A 1 178 ? -5.605 8.891 -11.125 1 88.81 178 PRO A CA 1
ATOM 1409 C C . PRO A 1 178 ? -6.195 8.469 -12.469 1 88.81 178 PRO A C 1
ATOM 1411 O O . PRO A 1 178 ? -7.418 8.352 -12.602 1 88.81 178 PRO A O 1
ATOM 1414 N N . LYS A 1 179 ? -5.324 8.258 -13.383 1 89.31 179 LYS A N 1
ATOM 1415 C CA . LYS A 1 179 ? -5.754 7.727 -14.672 1 89.31 179 LYS A CA 1
ATOM 1416 C C . LYS A 1 179 ? -5.859 6.207 -14.633 1 89.31 179 LYS A C 1
ATOM 1418 O O . LYS A 1 179 ? -4.887 5.52 -14.297 1 89.31 179 LYS A O 1
ATOM 1423 N N . ILE A 1 180 ? -7 5.707 -14.875 1 92.25 180 ILE A N 1
ATOM 1424 C CA . ILE A 1 180 ? -7.254 4.27 -14.844 1 92.25 180 ILE A CA 1
ATOM 1425 C C . ILE A 1 180 ? -7.449 3.752 -16.266 1 92.25 180 ILE A C 1
ATOM 1427 O O . ILE A 1 180 ? -8.008 4.449 -17.125 1 92.25 180 ILE A O 1
ATOM 1431 N N . THR A 1 181 ? -6.973 2.6 -16.5 1 91 181 THR A N 1
ATOM 1432 C CA . THR A 1 181 ? -7.148 1.966 -17.797 1 91 181 THR A CA 1
ATOM 1433 C C . THR A 1 181 ? -8.625 1.904 -18.172 1 91 181 THR A C 1
ATOM 1435 O O . THR A 1 181 ? -9.469 1.532 -17.359 1 91 181 THR A O 1
ATOM 1438 N N . GLY A 1 182 ? -9.008 2.312 -19.359 1 93.25 182 GLY A N 1
ATOM 1439 C CA . GLY A 1 182 ? -10.367 2.223 -19.859 1 93.25 182 GLY A CA 1
ATOM 1440 C C . GLY A 1 182 ? -11.242 3.393 -19.438 1 93.25 182 GLY A C 1
ATOM 1441 O O . GLY A 1 182 ? -12.453 3.383 -19.656 1 93.25 182 GLY A O 1
ATOM 1442 N N . MET A 1 183 ? -10.664 4.348 -18.797 1 92.69 183 MET A N 1
ATOM 1443 C CA . MET A 1 183 ? -11.414 5.492 -18.281 1 92.69 183 MET A CA 1
ATOM 1444 C C . MET A 1 183 ? -12.164 6.203 -19.391 1 92.69 183 MET A C 1
ATOM 1446 O O . MET A 1 183 ? -13.281 6.684 -19.188 1 92.69 183 MET A O 1
ATOM 1450 N N . ASP A 1 184 ? -11.586 6.242 -20.578 1 91.62 184 ASP A N 1
ATOM 1451 C CA . ASP A 1 184 ? -12.18 6.926 -21.719 1 91.62 184 ASP A CA 1
ATOM 1452 C C . ASP A 1 184 ? -13.305 6.094 -22.344 1 91.62 184 ASP A C 1
ATOM 1454 O O . ASP A 1 184 ? -14.102 6.602 -23.125 1 91.62 184 ASP A O 1
ATOM 1458 N N . ASP A 1 185 ? -13.352 4.852 -22 1 94.06 185 ASP A N 1
ATOM 1459 C CA . ASP A 1 185 ? -14.344 3.938 -22.562 1 94.06 185 ASP A CA 1
ATOM 1460 C C . ASP A 1 185 ? -15.633 3.947 -21.75 1 94.06 185 ASP A C 1
ATOM 1462 O O . ASP A 1 185 ? -16.672 3.457 -22.203 1 94.06 185 ASP A O 1
ATOM 1466 N N . PHE A 1 186 ? -15.609 4.516 -20.578 1 96.5 186 PHE A N 1
ATOM 1467 C CA . PHE A 1 186 ? -16.781 4.543 -19.719 1 96.5 186 PHE A CA 1
ATOM 1468 C C . PHE A 1 186 ? -17.812 5.547 -20.234 1 96.5 186 PHE A C 1
ATOM 1470 O O . PHE A 1 186 ? -17.469 6.699 -20.516 1 96.5 186 PHE A O 1
ATOM 1477 N N . TYR A 1 187 ? -19.047 5.113 -20.281 1 95.62 187 TYR A N 1
ATOM 1478 C CA . TYR A 1 187 ? -20.094 5.914 -20.906 1 95.62 187 TYR A CA 1
ATOM 1479 C C . TYR A 1 187 ? -20.578 7.004 -19.969 1 95.62 187 TYR A C 1
ATOM 1481 O O . TYR A 1 187 ? -20.938 8.094 -20.406 1 95.62 187 TYR A O 1
ATOM 1489 N N . GLY A 1 188 ? -20.656 6.77 -18.688 1 96.12 188 GLY A N 1
ATOM 1490 C CA . GLY A 1 188 ? -21.188 7.707 -17.719 1 96.12 188 GLY A CA 1
ATOM 1491 C C . GLY A 1 188 ? -20.172 8.719 -17.234 1 96.12 188 GLY A C 1
ATOM 1492 O O . GLY A 1 188 ? -19.016 8.688 -17.656 1 96.12 188 GLY A O 1
ATOM 1493 N N . PRO A 1 189 ? -20.641 9.625 -16.453 1 97.12 189 PRO A N 1
ATOM 1494 C CA . PRO A 1 189 ? -19.719 10.617 -15.891 1 97.12 189 PRO A CA 1
ATOM 1495 C C . PRO A 1 189 ? -18.844 10.047 -14.781 1 97.12 189 PRO A C 1
ATOM 1497 O O . PRO A 1 189 ? -19.234 9.094 -14.102 1 97.12 189 PRO A O 1
ATOM 1500 N N . ILE A 1 190 ? -17.703 10.586 -14.695 1 97.5 190 ILE A N 1
ATOM 1501 C CA . ILE A 1 190 ? -16.75 10.289 -13.625 1 97.5 190 ILE A CA 1
ATOM 1502 C C . ILE A 1 190 ? -16.484 11.562 -12.82 1 97.5 190 ILE A C 1
ATOM 1504 O O . ILE A 1 190 ? -16.016 12.562 -13.367 1 97.5 190 ILE A O 1
ATOM 1508 N N . TYR A 1 191 ? -16.797 11.523 -11.508 1 97.56 191 TYR A N 1
ATOM 1509 C CA . TYR A 1 191 ? -16.625 12.688 -10.648 1 97.56 191 TYR A CA 1
ATOM 1510 C C . TYR A 1 191 ? -15.625 12.391 -9.531 1 97.56 191 TYR A C 1
ATOM 1512 O O . TYR A 1 191 ? -15.531 11.258 -9.062 1 97.56 191 TYR A O 1
ATOM 1520 N N . HIS A 1 192 ? -14.891 13.406 -9.195 1 97.38 192 HIS A N 1
ATOM 1521 C CA . HIS A 1 192 ? -14.195 13.297 -7.922 1 97.38 192 HIS A CA 1
ATOM 1522 C C . HIS A 1 192 ? -15.164 13.422 -6.754 1 97.38 192 HIS A C 1
ATOM 1524 O O . HIS A 1 192 ? -16.156 14.156 -6.84 1 97.38 192 HIS A O 1
ATOM 1530 N N . SER A 1 193 ? -14.875 12.812 -5.652 1 96.56 193 SER A N 1
ATOM 1531 C CA . SER A 1 193 ? -15.773 12.742 -4.5 1 96.56 193 SER A CA 1
ATOM 1532 C C . SER A 1 193 ? -16.031 14.125 -3.914 1 96.56 193 SER A C 1
ATOM 1534 O O . SER A 1 193 ? -17 14.32 -3.18 1 96.56 193 SER A O 1
ATOM 1536 N N . SER A 1 194 ? -15.195 15.109 -4.184 1 95.25 194 SER A N 1
ATOM 1537 C CA . SER A 1 194 ? -15.375 16.453 -3.66 1 95.25 194 SER A CA 1
ATOM 1538 C C . SER A 1 194 ? -16.219 17.312 -4.602 1 95.25 194 SER A C 1
ATOM 1540 O O . SER A 1 194 ? -16.516 18.469 -4.309 1 95.25 194 SER A O 1
ATOM 1542 N N . GLU A 1 195 ? -16.688 16.766 -5.707 1 95.88 195 GLU A N 1
ATOM 1543 C CA . GLU A 1 195 ? -17.406 17.547 -6.723 1 95.88 195 GLU A CA 1
ATOM 1544 C C . GLU A 1 195 ? -18.75 16.906 -7.043 1 95.88 195 GLU A C 1
ATOM 1546 O O . GLU A 1 195 ? -19.094 16.734 -8.211 1 95.88 195 GLU A O 1
ATOM 1551 N N . LEU A 1 196 ? -19.484 16.641 -6.062 1 96.75 196 LEU A N 1
ATOM 1552 C CA . LEU A 1 196 ? -20.75 15.938 -6.254 1 96.75 196 LEU A CA 1
ATOM 1553 C C . LEU A 1 196 ? -21.922 16.891 -6.137 1 96.75 196 LEU A C 1
ATOM 1555 O O . LEU A 1 196 ? -23.047 16.562 -6.559 1 96.75 196 LEU A O 1
ATOM 1559 N N . THR A 1 197 ? -21.719 18.062 -5.57 1 94.19 197 THR A N 1
ATOM 1560 C CA . THR A 1 197 ? -22.797 19.016 -5.375 1 94.19 197 THR A CA 1
ATOM 1561 C C . THR A 1 197 ? -23.516 19.312 -6.695 1 94.19 197 THR A C 1
ATOM 1563 O O . THR A 1 197 ? -22.859 19.594 -7.707 1 94.19 197 THR A O 1
ATOM 1566 N N . GLY A 1 198 ? -24.766 19.188 -6.723 1 93.88 198 GLY A N 1
ATOM 1567 C CA . GLY A 1 198 ? -25.594 19.562 -7.871 1 93.88 198 GLY A CA 1
ATOM 1568 C C . GLY A 1 198 ? -25.688 18.453 -8.906 1 93.88 198 GLY A C 1
ATOM 1569 O O . GLY A 1 198 ? -26.406 18.594 -9.906 1 93.88 198 GLY A O 1
ATOM 1570 N N . LYS A 1 199 ? -25.016 17.297 -8.734 1 96.44 199 LYS A N 1
ATOM 1571 C CA . LYS A 1 199 ? -25.062 16.219 -9.711 1 96.44 199 LYS A CA 1
ATOM 1572 C C . LYS A 1 199 ? -26.312 15.375 -9.547 1 96.44 199 LYS A C 1
ATOM 1574 O O . LYS A 1 199 ? -26.75 15.117 -8.422 1 96.44 199 LYS A O 1
ATOM 1579 N N . ASP A 1 200 ? -26.859 14.984 -10.609 1 96.06 200 ASP A N 1
ATOM 1580 C CA . ASP A 1 200 ? -28.047 14.141 -10.594 1 96.06 200 ASP A CA 1
ATOM 1581 C C . ASP A 1 200 ? -27.672 12.664 -10.562 1 96.06 200 ASP A C 1
ATOM 1583 O O . ASP A 1 200 ? -27.156 12.125 -11.547 1 96.06 200 ASP A O 1
ATOM 1587 N N . VAL A 1 201 ? -28.031 12.016 -9.445 1 97.06 201 VAL A N 1
ATOM 1588 C CA . VAL A 1 201 ? -27.672 10.617 -9.305 1 97.06 201 VAL A CA 1
ATOM 1589 C C . VAL A 1 201 ? -28.906 9.789 -8.984 1 97.06 201 VAL A C 1
ATOM 1591 O O . VAL A 1 201 ? -28.812 8.617 -8.617 1 97.06 201 VAL A O 1
ATOM 1594 N N . LYS A 1 202 ? -30.078 10.391 -9.133 1 97.5 202 LYS A N 1
ATOM 1595 C CA . LYS A 1 202 ? -31.328 9.727 -8.781 1 97.5 202 LYS A CA 1
ATOM 1596 C C . LYS A 1 202 ? -31.516 8.453 -9.609 1 97.5 202 LYS A C 1
ATOM 1598 O O . LYS A 1 202 ? -31.344 8.469 -10.828 1 97.5 202 LYS A O 1
ATOM 1603 N N . ASP A 1 203 ? -31.781 7.352 -8.977 1 97.69 203 ASP A N 1
ATOM 1604 C CA . ASP A 1 203 ? -32.125 6.047 -9.539 1 97.69 203 ASP A CA 1
ATOM 1605 C C . ASP A 1 203 ? -30.953 5.477 -10.336 1 97.69 203 ASP A C 1
ATOM 1607 O O . ASP A 1 203 ? -31.141 4.633 -11.219 1 97.69 203 ASP A O 1
ATOM 1611 N N . LYS A 1 204 ? -29.781 5.996 -10.117 1 97.69 204 LYS A N 1
ATOM 1612 C CA . LYS A 1 204 ? -28.609 5.527 -10.844 1 97.69 204 LYS A CA 1
ATOM 1613 C C . LYS A 1 204 ? -27.75 4.621 -9.969 1 97.69 204 LYS A C 1
ATOM 1615 O O . LYS A 1 204 ? -27.797 4.707 -8.734 1 97.69 204 LYS A O 1
ATOM 1620 N N . LYS A 1 205 ? -27.047 3.715 -10.625 1 98.25 205 LYS A N 1
ATOM 1621 C CA . LYS A 1 205 ? -26.031 2.906 -9.953 1 98.25 205 LYS A CA 1
ATOM 1622 C C . LYS A 1 205 ? -24.688 3.645 -9.891 1 98.25 205 LYS A C 1
ATOM 1624 O O . LYS A 1 205 ? -24.172 4.086 -10.914 1 98.25 205 LYS A O 1
ATOM 1629 N N . ILE A 1 206 ? -24.188 3.797 -8.695 1 98.44 206 ILE A N 1
ATOM 1630 C CA . ILE A 1 206 ? -22.953 4.547 -8.5 1 98.44 206 ILE A CA 1
ATOM 1631 C C . ILE A 1 206 ? -21.859 3.613 -8.008 1 98.44 206 ILE A C 1
ATOM 1633 O O . ILE A 1 206 ? -22.078 2.828 -7.078 1 98.44 206 ILE A O 1
ATOM 1637 N N . ALA A 1 207 ? -20.703 3.592 -8.641 1 98.62 207 ALA A N 1
ATOM 1638 C CA . ALA A 1 207 ? -19.5 2.93 -8.133 1 98.62 207 ALA A CA 1
ATOM 1639 C C . ALA A 1 207 ? -18.531 3.943 -7.543 1 98.62 207 ALA A C 1
ATOM 1641 O O . ALA A 1 207 ? -18.141 4.902 -8.211 1 98.62 207 ALA A O 1
ATOM 1642 N N . ILE A 1 208 ? -18.188 3.768 -6.309 1 98.25 208 ILE A N 1
ATOM 1643 C CA . ILE A 1 208 ? -17.234 4.637 -5.625 1 98.25 208 ILE A CA 1
ATOM 1644 C C . ILE A 1 208 ? -15.875 3.939 -5.516 1 98.25 208 ILE A C 1
ATOM 1646 O O . ILE A 1 208 ? -15.766 2.877 -4.895 1 98.25 208 ILE A O 1
ATOM 1650 N N . ILE A 1 209 ? -14.82 4.516 -6.105 1 98.06 209 ILE A N 1
ATOM 1651 C CA . ILE A 1 209 ? -13.477 3.957 -6.027 1 98.06 209 ILE A CA 1
ATOM 1652 C C . ILE A 1 209 ? -12.742 4.551 -4.828 1 98.06 209 ILE A C 1
ATOM 1654 O O . ILE A 1 209 ? -12.445 5.746 -4.805 1 98.06 209 ILE A O 1
ATOM 1658 N N . GLY A 1 210 ? -12.445 3.752 -3.92 1 96.12 210 GLY A N 1
ATOM 1659 C CA . GLY A 1 210 ? -11.82 4.172 -2.674 1 96.12 210 GLY A CA 1
ATOM 1660 C C . GLY A 1 210 ? -12.609 3.756 -1.445 1 96.12 210 GLY A C 1
ATOM 1661 O O . GLY A 1 210 ? -13.828 3.609 -1.505 1 96.12 210 GLY A O 1
ATOM 1662 N N . GLY A 1 211 ? -11.914 3.594 -0.31 1 92.19 211 GLY A N 1
ATOM 1663 C CA . GLY A 1 211 ? -12.57 3.123 0.9 1 92.19 211 GLY A CA 1
ATOM 1664 C C . GLY A 1 211 ? -12.25 3.973 2.117 1 92.19 211 GLY A C 1
ATOM 1665 O O . GLY A 1 211 ? -12.203 3.467 3.24 1 92.19 211 GLY A O 1
ATOM 1666 N N . GLY A 1 212 ? -12.016 5.223 2 1 90.5 212 GLY A N 1
ATOM 1667 C CA . GLY A 1 212 ? -11.719 6.105 3.115 1 90.5 212 GLY A CA 1
ATOM 1668 C C . GLY A 1 212 ? -12.875 7.02 3.475 1 90.5 212 GLY A C 1
ATOM 1669 O O . GLY A 1 212 ? -14.039 6.684 3.23 1 90.5 212 GLY A O 1
ATOM 1670 N N . ALA A 1 213 ? -12.594 8.078 4.102 1 88.12 213 ALA A N 1
ATOM 1671 C CA . ALA A 1 213 ? -13.602 9.031 4.559 1 88.12 213 ALA A CA 1
ATOM 1672 C C . ALA A 1 213 ? -14.359 9.625 3.383 1 88.12 213 ALA A C 1
ATOM 1674 O O . ALA A 1 213 ? -15.57 9.844 3.467 1 88.12 213 ALA A O 1
ATOM 1675 N N . SER A 1 214 ? -13.648 9.875 2.32 1 91.06 214 SER A N 1
ATOM 1676 C CA . SER A 1 214 ? -14.289 10.461 1.144 1 91.06 214 SER A CA 1
ATOM 1677 C C . SER A 1 214 ? -15.32 9.508 0.547 1 91.06 214 SER A C 1
ATOM 1679 O O . SER A 1 214 ? -16.328 9.953 -0.005 1 91.06 214 SER A O 1
ATOM 1681 N N . ALA A 1 215 ? -15.055 8.227 0.608 1 93 215 ALA A N 1
ATOM 1682 C CA . ALA A 1 215 ? -15.984 7.234 0.078 1 93 215 ALA A CA 1
ATOM 1683 C C . ALA A 1 215 ? -17.297 7.234 0.865 1 93 215 ALA A C 1
ATOM 1685 O O . ALA A 1 215 ? -18.375 7.145 0.282 1 93 215 ALA A O 1
ATOM 1686 N N . VAL A 1 216 ? -17.141 7.352 2.117 1 88.25 216 VAL A N 1
ATOM 1687 C CA . VAL A 1 216 ? -18.312 7.359 2.988 1 88.25 216 VAL A CA 1
ATOM 1688 C C . VAL A 1 216 ? -19.141 8.625 2.742 1 88.25 216 VAL A C 1
ATOM 1690 O O . VAL A 1 216 ? -20.375 8.57 2.703 1 88.25 216 VAL A O 1
ATOM 1693 N N . GLU A 1 217 ? -18.484 9.68 2.578 1 89 217 GLU A N 1
ATOM 1694 C CA . GLU A 1 217 ? -19.188 10.922 2.271 1 89 217 GLU A CA 1
ATOM 1695 C C . GLU A 1 217 ? -19.906 10.836 0.934 1 89 217 GLU A C 1
ATOM 1697 O O . GLU A 1 217 ? -21.031 11.32 0.8 1 89 217 GLU A O 1
ATOM 1702 N N . ALA A 1 218 ? -19.266 10.25 -0.024 1 93.94 218 ALA A N 1
ATOM 1703 C CA . ALA A 1 218 ? -19.891 10.062 -1.33 1 93.94 218 ALA A CA 1
ATOM 1704 C C . ALA A 1 218 ? -21.125 9.172 -1.226 1 93.94 218 ALA A C 1
ATOM 1706 O O . ALA A 1 218 ? -22.125 9.391 -1.911 1 93.94 218 ALA A O 1
ATOM 1707 N N . LEU A 1 219 ? -21.016 8.18 -0.402 1 93.5 219 LEU A N 1
ATOM 1708 C CA . LEU A 1 219 ? -22.141 7.289 -0.172 1 93.5 219 LEU A CA 1
ATOM 1709 C C . LEU A 1 219 ? -23.312 8.047 0.437 1 93.5 219 LEU A C 1
ATOM 1711 O O . LEU A 1 219 ? -24.469 7.863 0.021 1 93.5 219 LEU A O 1
ATOM 1715 N N . GLU A 1 220 ? -23 8.859 1.433 1 89.75 220 GLU A N 1
ATOM 1716 C CA . GLU A 1 220 ? -24.047 9.664 2.059 1 89.75 220 GLU A CA 1
ATOM 1717 C C . GLU A 1 220 ? -24.734 10.562 1.037 1 89.75 220 GLU A C 1
ATOM 1719 O O . GLU A 1 220 ? -25.953 10.695 1.04 1 89.75 220 GLU A O 1
ATOM 1724 N N . PHE A 1 221 ? -23.953 11.148 0.202 1 92.44 221 PHE A N 1
ATOM 1725 C CA . PHE A 1 221 ? -24.484 11.977 -0.871 1 92.44 221 PHE A CA 1
ATOM 1726 C C . PHE A 1 221 ? -25.406 11.156 -1.779 1 92.44 221 PHE A C 1
ATOM 1728 O O . PHE A 1 221 ? -26.516 11.586 -2.107 1 92.44 221 PHE A O 1
ATOM 1735 N N . ALA A 1 222 ? -24.922 10.031 -2.205 1 95.06 222 ALA A N 1
ATOM 1736 C CA . ALA A 1 222 ? -25.656 9.18 -3.141 1 95.06 222 ALA A CA 1
ATOM 1737 C C . ALA A 1 222 ? -27.047 8.836 -2.604 1 95.06 222 ALA A C 1
ATOM 1739 O O . ALA A 1 222 ? -28.047 8.953 -3.322 1 95.06 222 ALA A O 1
ATOM 1740 N N . PHE A 1 223 ? -27.141 8.516 -1.377 1 92.06 223 PHE A N 1
ATOM 1741 C CA . PHE A 1 223 ? -28.422 8.094 -0.821 1 92.06 223 PHE A CA 1
ATOM 1742 C C . PHE A 1 223 ? -29.297 9.305 -0.506 1 92.06 223 PHE A C 1
ATOM 1744 O O . PHE A 1 223 ? -30.516 9.227 -0.607 1 92.06 223 PHE A O 1
ATOM 1751 N N . ALA A 1 224 ? -28.625 10.406 -0.064 1 90.38 224 ALA A N 1
ATOM 1752 C CA . ALA A 1 224 ? -29.391 11.641 0.112 1 90.38 224 ALA A CA 1
ATOM 1753 C C . ALA A 1 224 ? -30.062 12.055 -1.193 1 90.38 224 ALA A C 1
ATOM 1755 O O . ALA A 1 224 ? -31.156 12.617 -1.183 1 90.38 224 ALA A O 1
ATOM 1756 N N . GLU A 1 225 ? -29.406 11.75 -2.295 1 94.69 225 GLU A N 1
ATOM 1757 C CA . GLU A 1 225 ? -29.906 12.141 -3.605 1 94.69 225 GLU A CA 1
ATOM 1758 C C . GLU A 1 225 ? -30.641 10.984 -4.285 1 94.69 225 GLU A C 1
ATOM 1760 O O . GLU A 1 225 ? -30.891 11.023 -5.492 1 94.69 225 GLU A O 1
ATOM 1765 N N . GLU A 1 226 ? -30.875 9.914 -3.562 1 95.62 226 GLU A N 1
ATOM 1766 C CA . GLU A 1 226 ? -31.75 8.812 -3.938 1 95.62 226 GLU A CA 1
ATOM 1767 C C . GLU A 1 226 ? -31.156 7.98 -5.066 1 95.62 226 GLU A C 1
ATOM 1769 O O . GLU A 1 226 ? -31.844 7.664 -6.043 1 95.62 226 GLU A O 1
ATOM 1774 N N . ALA A 1 227 ? -29.906 7.703 -4.992 1 96.94 227 ALA A N 1
ATOM 1775 C CA . ALA A 1 227 ? -29.281 6.742 -5.902 1 96.94 227 ALA A CA 1
ATOM 1776 C C . ALA A 1 227 ? -29.922 5.363 -5.754 1 96.94 227 ALA A C 1
ATOM 1778 O O . ALA A 1 227 ? -30.469 5.035 -4.699 1 96.94 227 ALA A O 1
ATOM 1779 N N . ALA A 1 228 ? -29.938 4.539 -6.828 1 97.31 228 ALA A N 1
ATOM 1780 C CA . ALA A 1 228 ? -30.531 3.207 -6.805 1 97.31 228 ALA A CA 1
ATOM 1781 C C . ALA A 1 228 ? -29.672 2.227 -6.023 1 97.31 228 ALA A C 1
ATOM 1783 O O . ALA A 1 228 ? -30.172 1.415 -5.246 1 97.31 228 ALA A O 1
ATOM 1784 N N . LYS A 1 229 ? -28.406 2.232 -6.273 1 97.44 229 LYS A N 1
ATOM 1785 C CA . LYS A 1 229 ? -27.438 1.328 -5.641 1 97.44 229 LYS A CA 1
ATOM 1786 C C . LYS A 1 229 ? -26.047 1.938 -5.617 1 97.44 229 LYS A C 1
ATOM 1788 O O . LYS A 1 229 ? -25.672 2.682 -6.523 1 97.44 229 LYS A O 1
ATOM 1793 N N . VAL A 1 230 ? -25.375 1.677 -4.566 1 97.94 230 VAL A N 1
ATOM 1794 C CA . VAL A 1 230 ? -24 2.174 -4.449 1 97.94 230 VAL A CA 1
ATOM 1795 C C . VAL A 1 230 ? -23.047 1.009 -4.191 1 97.94 230 VAL A C 1
ATOM 1797 O O . VAL A 1 230 ? -23.312 0.165 -3.33 1 97.94 230 VAL A O 1
ATOM 1800 N N . SER A 1 231 ? -21.969 0.879 -4.984 1 98.19 231 SER A N 1
ATOM 1801 C CA . SER A 1 231 ? -20.891 -0.094 -4.766 1 98.19 231 SER A CA 1
ATOM 1802 C C . SER A 1 231 ? -19.594 0.594 -4.383 1 98.19 231 SER A C 1
ATOM 1804 O O . SER A 1 231 ? -19.047 1.372 -5.164 1 98.19 231 SER A O 1
ATOM 1806 N N . ILE A 1 232 ? -19.141 0.354 -3.197 1 97.31 232 ILE A N 1
ATOM 1807 C CA . ILE A 1 232 ? -17.859 0.887 -2.762 1 97.31 232 ILE A CA 1
ATOM 1808 C C . ILE A 1 232 ? -16.75 -0.104 -3.098 1 97.31 232 ILE A C 1
ATOM 1810 O O . ILE A 1 232 ? -16.766 -1.25 -2.641 1 97.31 232 ILE A O 1
ATOM 1814 N N . LEU A 1 233 ? -15.844 0.3 -3.936 1 97.94 233 LEU A N 1
ATOM 1815 C CA . LEU A 1 233 ? -14.688 -0.506 -4.324 1 97.94 233 LEU A CA 1
ATOM 1816 C C . LEU A 1 233 ? -13.453 -0.1 -3.529 1 97.94 233 LEU A C 1
ATOM 1818 O O . LEU A 1 233 ? -12.82 0.916 -3.832 1 97.94 233 LEU A O 1
ATOM 1822 N N . SER A 1 234 ? -13.078 -0.889 -2.562 1 96.06 234 SER A N 1
ATOM 1823 C CA . SER A 1 234 ? -11.992 -0.544 -1.651 1 96.06 234 SER A CA 1
ATOM 1824 C C . SER A 1 234 ? -10.781 -1.442 -1.872 1 96.06 234 SER A C 1
ATOM 1826 O O . SER A 1 234 ? -10.906 -2.668 -1.9 1 96.06 234 SER A O 1
ATOM 1828 N N . ARG A 1 235 ? -9.586 -0.88 -1.978 1 93.62 235 ARG A N 1
ATOM 1829 C CA . ARG A 1 235 ? -8.352 -1.642 -2.154 1 93.62 235 ARG A CA 1
ATOM 1830 C C . ARG A 1 235 ? -7.844 -2.176 -0.819 1 93.62 235 ARG A C 1
ATOM 1832 O O . ARG A 1 235 ? -7.145 -3.189 -0.776 1 93.62 235 ARG A O 1
ATOM 1839 N N . SER A 1 236 ? -8.141 -1.394 0.25 1 90.06 236 SER A N 1
ATOM 1840 C CA . SER A 1 236 ? -7.727 -1.78 1.593 1 90.06 236 SER A CA 1
ATOM 1841 C C . SER A 1 236 ? -8.883 -1.693 2.58 1 90.06 236 SER A C 1
ATOM 1843 O O . SER A 1 236 ? -9.828 -0.921 2.375 1 90.06 236 SER A O 1
ATOM 1845 N N . ASP A 1 237 ? -8.758 -2.551 3.613 1 88.31 237 ASP A N 1
ATOM 1846 C CA . ASP A 1 237 ? -9.781 -2.514 4.656 1 88.31 237 ASP A CA 1
ATOM 1847 C C . ASP A 1 237 ? -9.477 -1.427 5.684 1 88.31 237 ASP A C 1
ATOM 1849 O O . ASP A 1 237 ? -8.328 -1.282 6.121 1 88.31 237 ASP A O 1
ATOM 1853 N N . LYS A 1 238 ? -10.43 -0.585 5.938 1 91.12 238 LYS A N 1
ATOM 1854 C CA . LYS A 1 238 ? -10.328 0.428 6.98 1 91.12 238 LYS A CA 1
ATOM 1855 C C . LYS A 1 238 ? -11.445 0.276 8.008 1 91.12 238 LYS A C 1
ATOM 1857 O O . LYS A 1 238 ? -12.539 -0.18 7.672 1 91.12 238 LYS A O 1
ATOM 1862 N N . TRP A 1 239 ? -11.188 0.628 9.211 1 93.81 239 TRP A N 1
ATOM 1863 C CA . TRP A 1 239 ? -12.188 0.529 10.266 1 93.81 239 TRP A CA 1
ATOM 1864 C C . TRP A 1 239 ? -13.273 1.588 10.086 1 93.81 239 TRP A C 1
ATOM 1866 O O . TRP A 1 239 ? -12.977 2.754 9.82 1 93.81 239 TRP A O 1
ATOM 1876 N N . ILE A 1 240 ? -14.461 1.168 10.172 1 93 240 ILE A N 1
ATOM 1877 C CA . ILE A 1 240 ? -15.617 2.055 10.305 1 93 240 ILE A CA 1
ATOM 1878 C C . ILE A 1 240 ? -16.094 2.066 11.75 1 93 240 ILE A C 1
ATOM 1880 O O . ILE A 1 240 ? -16.297 1.008 12.352 1 93 240 ILE A O 1
ATOM 1884 N N . ILE A 1 241 ? -16.188 3.162 12.344 1 92.69 241 ILE A N 1
ATOM 1885 C CA . ILE A 1 241 ? -16.656 3.258 13.719 1 92.69 241 ILE A CA 1
ATOM 1886 C C . ILE A 1 241 ? -17.984 4.016 13.758 1 92.69 241 ILE A C 1
ATOM 1888 O O . ILE A 1 241 ? -18.297 4.785 12.852 1 92.69 241 ILE A O 1
ATOM 1892 N N . PRO A 1 242 ? -18.766 3.775 14.781 1 92.38 242 PRO A N 1
ATOM 1893 C CA . PRO A 1 242 ? -20.094 4.395 14.828 1 92.38 242 PRO A CA 1
ATOM 1894 C C . PRO A 1 242 ? -20.031 5.898 15.086 1 92.38 242 PRO A C 1
ATOM 1896 O O . PRO A 1 242 ? -19.156 6.371 15.812 1 92.38 242 PRO A O 1
ATOM 1899 N N . ARG A 1 243 ? -20.984 6.547 14.43 1 88.56 243 ARG A N 1
ATOM 1900 C CA . ARG A 1 243 ? -21.172 7.961 14.734 1 88.56 243 ARG A CA 1
ATOM 1901 C C . ARG A 1 243 ? -21.844 8.141 16.094 1 88.56 243 ARG A C 1
ATOM 1903 O O . ARG A 1 243 ? -23.031 8.469 16.172 1 88.56 243 ARG A O 1
ATOM 1910 N N . ASN A 1 244 ? -21.094 7.914 17.141 1 88.88 244 ASN A N 1
ATOM 1911 C CA . ASN A 1 244 ? -21.531 7.957 18.516 1 88.88 244 ASN A CA 1
ATOM 1912 C C . ASN A 1 244 ? -20.531 8.68 19.406 1 88.88 244 ASN A C 1
ATOM 1914 O O . ASN A 1 244 ? -19.375 8.258 19.531 1 88.88 244 ASN A O 1
ATOM 1918 N N . MET A 1 245 ? -21.047 9.68 20.031 1 84.06 245 MET A N 1
ATOM 1919 C CA . MET A 1 245 ? -20.188 10.555 20.812 1 84.06 245 MET A CA 1
ATOM 1920 C C . MET A 1 245 ? -19.453 9.766 21.906 1 84.06 245 MET A C 1
ATOM 1922 O O . MET A 1 245 ? -18.266 9.977 22.141 1 84.06 245 MET A O 1
ATOM 1926 N N . VAL A 1 246 ? -20.125 8.922 22.531 1 85.88 246 VAL A N 1
ATOM 1927 C CA . VAL A 1 246 ? -19.547 8.172 23.641 1 85.88 246 VAL A CA 1
ATOM 1928 C C . VAL A 1 246 ? -18.469 7.227 23.141 1 85.88 246 VAL A C 1
ATOM 1930 O O . VAL A 1 246 ? -17.344 7.211 23.656 1 85.88 246 VAL A O 1
ATOM 1933 N N . VAL A 1 247 ? -18.766 6.535 22.078 1 87.5 247 VAL A N 1
ATOM 1934 C CA . VAL A 1 247 ? -17.828 5.57 21.516 1 87.5 247 VAL A CA 1
ATOM 1935 C C . VAL A 1 247 ? -16.609 6.297 20.969 1 87.5 247 VAL A C 1
ATOM 1937 O O . VAL A 1 247 ? -15.469 5.887 21.219 1 87.5 247 VAL A O 1
ATOM 1940 N N . ASP A 1 248 ? -16.844 7.34 20.328 1 86 248 ASP A N 1
ATOM 1941 C CA . ASP A 1 248 ? -15.75 8.078 19.719 1 86 248 ASP A CA 1
ATOM 1942 C C . ASP A 1 248 ? -14.836 8.688 20.781 1 86 248 ASP A C 1
ATOM 1944 O O . ASP A 1 248 ? -13.617 8.727 20.609 1 86 248 ASP A O 1
ATOM 1948 N N . THR A 1 249 ? -15.477 9.156 21.812 1 82.62 249 THR A N 1
ATOM 1949 C CA . THR A 1 249 ? -14.695 9.703 22.922 1 82.62 249 THR A CA 1
ATOM 1950 C C . THR A 1 249 ? -13.844 8.625 23.578 1 82.62 249 THR A C 1
ATOM 1952 O O . THR A 1 249 ? -12.656 8.836 23.844 1 82.62 249 THR A O 1
ATOM 1955 N N . LEU A 1 250 ? -14.445 7.531 23.75 1 82.62 250 LEU A N 1
ATOM 1956 C CA . LEU A 1 250 ? -13.734 6.422 24.375 1 82.62 250 LEU A CA 1
ATOM 1957 C C . LEU A 1 250 ? -12.562 5.973 23.516 1 82.62 250 LEU A C 1
ATOM 1959 O O . LEU A 1 250 ? -11.477 5.699 24.031 1 82.62 250 LEU A O 1
ATOM 1963 N N . LEU A 1 251 ? -12.781 5.941 22.25 1 84.06 251 LEU A N 1
ATOM 1964 C CA . LEU A 1 251 ? -11.734 5.504 21.328 1 84.06 251 LEU A CA 1
ATOM 1965 C C . LEU A 1 251 ? -10.609 6.531 21.266 1 84.06 251 LEU A C 1
ATOM 1967 O O . LEU A 1 251 ? -9.445 6.172 21.062 1 84.06 251 LEU A O 1
ATOM 1971 N N . SER A 1 252 ? -10.984 7.766 21.469 1 79.12 252 SER A N 1
ATOM 1972 C CA . SER A 1 252 ? -9.992 8.836 21.375 1 79.12 252 SER A CA 1
ATOM 1973 C C . SER A 1 252 ? -9.102 8.859 22.625 1 79.12 252 SER A C 1
ATOM 1975 O O . SER A 1 252 ? -8.023 9.453 22.609 1 79.12 252 SER A O 1
ATOM 1977 N N . PHE A 1 253 ? -9.555 8.203 23.672 1 75.44 253 PHE A N 1
ATOM 1978 C CA . PHE A 1 253 ? -8.805 8.164 24.906 1 75.44 253 PHE A CA 1
ATOM 1979 C C . PHE A 1 253 ? -7.832 6.992 24.922 1 75.44 253 PHE A C 1
ATOM 1981 O O . PHE A 1 253 ? -7.562 6.41 25.969 1 75.44 253 PHE A O 1
ATOM 1988 N N . ASN A 1 254 ? -7.312 6.637 23.844 1 76.56 254 ASN A N 1
ATOM 1989 C CA . ASN A 1 254 ? -6.266 5.621 23.828 1 76.56 254 ASN A CA 1
ATOM 1990 C C . ASN A 1 254 ? -5.039 6.066 24.609 1 76.56 254 ASN A C 1
ATOM 1992 O O . ASN A 1 254 ? -4.195 6.805 24.094 1 76.56 254 ASN A O 1
ATOM 1996 N N . ILE A 1 255 ? -4.902 5.645 25.812 1 68.31 255 ILE A N 1
ATOM 1997 C CA . ILE A 1 255 ? -3.906 6.102 26.766 1 68.31 255 ILE A CA 1
ATOM 1998 C C . ILE A 1 255 ? -2.506 5.75 26.281 1 68.31 255 ILE A C 1
ATOM 2000 O O . ILE A 1 255 ? -1.513 6.293 26.766 1 68.31 255 ILE A O 1
ATOM 2004 N N . PHE A 1 256 ? -2.436 4.965 25.281 1 77.56 256 PHE A N 1
ATOM 2005 C CA . PHE A 1 256 ? -1.107 4.574 24.812 1 77.56 256 PHE A CA 1
ATOM 2006 C C . PHE A 1 256 ? -0.74 5.312 23.531 1 77.56 256 PHE A C 1
ATOM 2008 O O . PHE A 1 256 ? 0.428 5.344 23.141 1 77.56 256 PHE A O 1
ATOM 2015 N N . GLY A 1 257 ? -1.724 5.965 22.906 1 76.69 257 GLY A N 1
ATOM 2016 C CA . GLY A 1 257 ? -1.482 6.766 21.719 1 76.69 257 GLY A CA 1
ATOM 2017 C C . GLY A 1 257 ? -1.006 5.949 20.531 1 76.69 257 GLY A C 1
ATOM 2018 O O . GLY A 1 257 ? -0.352 6.477 19.625 1 76.69 257 GLY A O 1
ATOM 2019 N N . GLN A 1 258 ? -1.089 4.641 20.656 1 81.5 258 GLN A N 1
ATOM 2020 C CA . GLN A 1 258 ? -0.616 3.719 19.641 1 81.5 258 GLN A CA 1
ATOM 2021 C C . GLN A 1 258 ? -1.401 2.41 19.656 1 81.5 258 GLN A C 1
ATOM 2023 O O . GLN A 1 258 ? -2.176 2.166 20.594 1 81.5 258 GLN A O 1
ATOM 2028 N N . GLU A 1 259 ? -1.273 1.653 18.578 1 86.69 259 GLU A N 1
ATOM 2029 C CA . GLU A 1 259 ? -1.8 0.292 18.562 1 86.69 259 GLU A CA 1
ATOM 2030 C C . GLU A 1 259 ? -1.018 -0.611 19.516 1 86.69 259 GLU A C 1
ATOM 2032 O O . GLU A 1 259 ? 0.215 -0.627 19.5 1 86.69 259 GLU A O 1
ATOM 2037 N N . THR A 1 260 ? -1.649 -1.215 20.438 1 85.62 260 THR A N 1
ATOM 2038 C CA . THR A 1 260 ? -1.021 -2.135 21.375 1 85.62 260 THR A CA 1
ATOM 2039 C C . THR A 1 260 ? -1.734 -3.484 21.375 1 85.62 260 THR A C 1
ATOM 2041 O O . THR A 1 260 ? -2.709 -3.674 20.641 1 85.62 260 THR A O 1
ATOM 2044 N N . PHE A 1 261 ? -1.208 -4.363 22.141 1 83.88 261 PHE A N 1
ATOM 2045 C CA . PHE A 1 261 ? -1.834 -5.676 22.25 1 83.88 261 PHE A CA 1
ATOM 2046 C C . PHE A 1 261 ? -3.217 -5.566 22.875 1 83.88 261 PHE A C 1
ATOM 2048 O O . PHE A 1 261 ? -4.059 -6.445 22.703 1 83.88 261 PHE A O 1
ATOM 2055 N N . LEU A 1 262 ? -3.512 -4.48 23.578 1 86.62 262 LEU A N 1
ATOM 2056 C CA . LEU A 1 262 ? -4.801 -4.281 24.219 1 86.62 262 LEU A CA 1
ATOM 2057 C C . LEU A 1 262 ? -5.836 -3.756 23.234 1 86.62 262 LEU A C 1
ATOM 2059 O O . LEU A 1 262 ? -7.027 -3.699 23.531 1 86.62 262 LEU A O 1
ATOM 2063 N N . SER A 1 263 ? -5.375 -3.443 22.047 1 90.38 263 SER A N 1
ATOM 2064 C CA . SER A 1 263 ? -6.273 -2.863 21.062 1 90.38 263 SER A CA 1
ATOM 2065 C C . SER A 1 263 ? -7.312 -3.877 20.594 1 90.38 263 SER A C 1
ATOM 2067 O O . SER A 1 263 ? -8.312 -3.508 19.984 1 90.38 263 SER A O 1
ATOM 2069 N N . PHE A 1 264 ? -7.047 -5.137 20.984 1 89.81 264 PHE A N 1
ATOM 2070 C CA . PHE A 1 264 ? -8.008 -6.164 20.594 1 89.81 264 PHE A CA 1
ATOM 2071 C C . PHE A 1 264 ? -9.344 -5.949 21.312 1 89.81 264 PHE A C 1
ATOM 2073 O O . PHE A 1 264 ? -10.383 -6.387 20.812 1 89.81 264 PHE A O 1
ATOM 2080 N N . ILE A 1 265 ? -9.391 -5.238 22.422 1 92.31 265 ILE A N 1
ATOM 2081 C CA . ILE A 1 265 ? -10.594 -5.043 23.219 1 92.31 265 ILE A CA 1
ATOM 2082 C C . ILE A 1 265 ? -11.578 -4.145 22.469 1 92.31 265 ILE A C 1
ATOM 2084 O O . ILE A 1 265 ? -12.68 -4.57 22.141 1 92.31 265 ILE A O 1
ATOM 2088 N N . PRO A 1 266 ? -11.141 -2.891 22.156 1 92.62 266 PRO A N 1
ATOM 2089 C CA . PRO A 1 266 ? -12.094 -2.088 21.391 1 92.62 266 PRO A CA 1
ATOM 2090 C C . PRO A 1 266 ? -12.422 -2.701 20.031 1 92.62 266 PRO A C 1
ATOM 2092 O O . PRO A 1 266 ? -13.547 -2.568 19.531 1 92.62 266 PRO A O 1
ATOM 2095 N N . GLU A 1 267 ? -11.523 -3.34 19.406 1 94.19 267 GLU A N 1
ATOM 2096 C CA . GLU A 1 267 ? -11.75 -3.979 18.109 1 94.19 267 GLU A CA 1
ATOM 2097 C C . GLU A 1 267 ? -12.789 -5.094 18.234 1 94.19 267 GLU A C 1
ATOM 2099 O O . GLU A 1 267 ? -13.641 -5.25 17.359 1 94.19 267 GLU A O 1
ATOM 2104 N N . PHE A 1 268 ? -12.672 -5.855 19.328 1 94.38 268 PHE A N 1
ATOM 2105 C CA . PHE A 1 268 ? -13.633 -6.918 19.594 1 94.38 268 PHE A CA 1
ATOM 2106 C C . PHE A 1 268 ? -15.031 -6.344 19.766 1 94.38 268 PHE A C 1
ATOM 2108 O O . PHE A 1 268 ? -15.992 -6.859 19.188 1 94.38 268 PHE A O 1
ATOM 2115 N N . PHE A 1 269 ? -15.125 -5.305 20.531 1 94.88 269 PHE A N 1
ATOM 2116 C CA . PHE A 1 269 ? -16.422 -4.699 20.797 1 94.88 269 PHE A CA 1
ATOM 2117 C C . PHE A 1 269 ? -17.016 -4.109 19.516 1 94.88 269 PHE A C 1
ATOM 2119 O O . PHE A 1 269 ? -18.219 -4.184 19.281 1 94.88 269 PHE A O 1
ATOM 2126 N N . LEU A 1 270 ? -16.203 -3.496 18.672 1 95.25 270 LEU A N 1
ATOM 2127 C CA . LEU A 1 270 ? -16.672 -2.951 17.406 1 95.25 270 LEU A CA 1
ATOM 2128 C C . LEU A 1 270 ? -17.188 -4.062 16.5 1 95.25 270 LEU A C 1
ATOM 2130 O O . LEU A 1 270 ? -18.25 -3.926 15.883 1 95.25 270 LEU A O 1
ATOM 2134 N N . ARG A 1 271 ? -16.484 -5.16 16.453 1 95.19 271 ARG A N 1
ATOM 2135 C CA . ARG A 1 271 ? -16.891 -6.281 15.609 1 95.19 271 ARG A CA 1
ATOM 2136 C C . ARG A 1 271 ? -18.219 -6.875 16.062 1 95.19 271 ARG A C 1
ATOM 2138 O O . ARG A 1 271 ? -19.094 -7.168 15.25 1 95.19 271 ARG A O 1
ATOM 2145 N N . LYS A 1 272 ? -18.359 -7.012 17.359 1 95.31 272 LYS A N 1
ATOM 2146 C CA . LYS A 1 272 ? -19.5 -7.734 17.906 1 95.31 272 LYS A CA 1
ATOM 2147 C C . LYS A 1 272 ? -20.734 -6.84 17.969 1 95.31 272 LYS A C 1
ATOM 2149 O O . LYS A 1 272 ? -21.844 -7.297 17.734 1 95.31 272 LYS A O 1
ATOM 2154 N N . PHE A 1 273 ? -20.484 -5.566 18.266 1 94.44 273 PHE A N 1
ATOM 2155 C CA . PHE A 1 273 ? -21.656 -4.746 18.578 1 94.44 273 PHE A CA 1
ATOM 2156 C C . PHE A 1 273 ? -21.953 -3.76 17.453 1 94.44 273 PHE A C 1
ATOM 2158 O O . PHE A 1 273 ? -23.078 -3.262 17.344 1 94.44 273 PHE A O 1
ATOM 2165 N N . PHE A 1 274 ? -21.016 -3.414 16.703 1 95.12 274 PHE A N 1
ATOM 2166 C CA . PHE A 1 274 ? -21.234 -2.453 15.633 1 95.12 274 PHE A CA 1
ATOM 2167 C C . PHE A 1 274 ? -21.312 -3.154 14.281 1 95.12 274 PHE A C 1
ATOM 2169 O O . PHE A 1 274 ? -22.281 -3.004 13.547 1 95.12 274 PHE A O 1
ATOM 2176 N N . TYR A 1 275 ? -20.266 -3.92 13.922 1 95 275 TYR A N 1
ATOM 2177 C CA . TYR A 1 275 ? -20.266 -4.633 12.648 1 95 275 TYR A CA 1
ATOM 2178 C C . TYR A 1 275 ? -21.312 -5.742 12.641 1 95 275 TYR A C 1
ATOM 2180 O O . TYR A 1 275 ? -22.094 -5.855 11.695 1 95 275 TYR A O 1
ATOM 2188 N N . ARG A 1 276 ? -21.312 -6.633 13.75 1 95.25 276 ARG A N 1
ATOM 2189 C CA . ARG A 1 276 ? -22.281 -7.715 13.93 1 95.25 276 ARG A CA 1
ATOM 2190 C C . ARG A 1 276 ? -22.25 -8.664 12.734 1 95.25 276 ARG A C 1
ATOM 2192 O O . ARG A 1 276 ? -21.234 -9.312 12.469 1 95.25 276 ARG A O 1
ATOM 2199 N N . ASP A 1 277 ? -23.312 -8.672 11.883 1 93.25 277 ASP A N 1
ATOM 2200 C CA . ASP A 1 277 ? -23.453 -9.594 10.75 1 93.25 277 ASP A CA 1
ATOM 2201 C C . ASP A 1 277 ? -22.516 -9.203 9.609 1 93.25 277 ASP A C 1
ATOM 2203 O O . ASP A 1 277 ? -22.297 -9.977 8.68 1 93.25 277 ASP A O 1
ATOM 2207 N N . LEU A 1 278 ? -21.891 -8.055 9.695 1 93.88 278 LEU A N 1
ATOM 2208 C CA . LEU A 1 278 ? -21.016 -7.555 8.648 1 93.88 278 LEU A CA 1
ATOM 2209 C C . LEU A 1 278 ? -19.547 -7.621 9.094 1 93.88 278 LEU A C 1
ATOM 2211 O O . LEU A 1 278 ? -18.734 -6.828 8.633 1 93.88 278 LEU A O 1
ATOM 2215 N N . GLU A 1 279 ? -19.188 -8.461 9.977 1 91.31 279 GLU A N 1
ATOM 2216 C CA . GLU A 1 279 ? -17.828 -8.586 10.523 1 91.31 279 GLU A CA 1
ATOM 2217 C C . GLU A 1 279 ? -16.812 -8.867 9.422 1 91.31 279 GLU A C 1
ATOM 2219 O O . GLU A 1 279 ? -15.625 -8.578 9.57 1 91.31 279 GLU A O 1
ATOM 2224 N N . GLU A 1 280 ? -17.25 -9.344 8.312 1 87.06 280 GLU A N 1
ATOM 2225 C CA . GLU A 1 280 ? -16.359 -9.703 7.219 1 87.06 280 GLU A CA 1
ATOM 2226 C C . GLU A 1 280 ? -15.742 -8.461 6.578 1 87.06 280 GLU A C 1
ATOM 2228 O O . GLU A 1 280 ? -14.68 -8.547 5.957 1 87.06 280 GLU A O 1
ATOM 2233 N N . ILE A 1 281 ? -16.391 -7.375 6.75 1 89.75 281 ILE A N 1
ATOM 2234 C CA . ILE A 1 281 ? -15.875 -6.156 6.129 1 89.75 281 ILE A CA 1
ATOM 2235 C C . ILE A 1 281 ? -14.859 -5.492 7.055 1 89.75 281 ILE A C 1
ATOM 2237 O O . ILE A 1 281 ? -14.102 -4.617 6.625 1 89.75 281 ILE A O 1
ATOM 2241 N N . ALA A 1 282 ? -14.859 -5.891 8.328 1 92.19 282 ALA A N 1
ATOM 2242 C CA . ALA A 1 282 ? -13.883 -5.34 9.266 1 92.19 282 ALA A CA 1
ATOM 2243 C C . ALA A 1 282 ? -12.469 -5.754 8.891 1 92.19 282 ALA A C 1
ATOM 2245 O O . ALA A 1 282 ? -12.25 -6.848 8.359 1 92.19 282 ALA A O 1
ATOM 2246 N N . PRO A 1 283 ? -11.516 -4.844 9.156 1 91.12 283 PRO A N 1
ATOM 2247 C CA . PRO A 1 283 ? -10.125 -5.172 8.82 1 91.12 283 PRO A CA 1
ATOM 2248 C C . PRO A 1 283 ? -9.641 -6.461 9.477 1 91.12 283 PRO A C 1
ATOM 2250 O O . PRO A 1 283 ? -10.078 -6.793 10.586 1 91.12 283 PRO A O 1
ATOM 2253 N N . ALA A 1 284 ? -8.789 -7.133 8.656 1 85.31 284 ALA A N 1
ATOM 2254 C CA . ALA A 1 284 ? -8.203 -8.375 9.156 1 85.31 284 ALA A CA 1
ATOM 2255 C C . ALA A 1 284 ? -7.117 -8.094 10.188 1 85.31 284 ALA A C 1
ATOM 2257 O O . ALA A 1 284 ? -6.887 -6.938 10.555 1 85.31 284 ALA A O 1
ATOM 2258 N N . LYS A 1 285 ? -6.566 -9.211 10.641 1 76.38 285 LYS A N 1
ATOM 2259 C CA . LYS A 1 285 ? -5.469 -9.102 11.594 1 76.38 285 LYS A CA 1
ATOM 2260 C C . LYS A 1 285 ? -4.289 -8.336 10.992 1 76.38 285 LYS A C 1
ATOM 2262 O O . LYS A 1 285 ? -3.992 -8.477 9.805 1 76.38 285 LYS A O 1
ATOM 2267 N N . GLY A 1 286 ? -3.742 -7.395 11.727 1 76.81 286 GLY A N 1
ATOM 2268 C CA . GLY A 1 286 ? -2.598 -6.625 11.266 1 76.81 286 GLY A CA 1
ATOM 2269 C C . GLY A 1 286 ? -2.936 -5.18 10.961 1 76.81 286 GLY A C 1
ATOM 2270 O O . GLY A 1 286 ? -2.043 -4.336 10.844 1 76.81 286 GLY A O 1
ATOM 2271 N N . ASN A 1 287 ? -4.164 -5.039 10.664 1 86.81 287 ASN A N 1
ATOM 2272 C CA . ASN A 1 287 ? -4.629 -3.672 10.438 1 86.81 287 ASN A CA 1
ATOM 2273 C C . ASN A 1 287 ? -5.453 -3.158 11.609 1 86.81 287 ASN A C 1
ATOM 2275 O O . ASN A 1 287 ? -6.684 -3.145 11.555 1 86.81 287 ASN A O 1
ATOM 2279 N N . GLY A 1 288 ? -4.773 -2.693 12.523 1 89.31 288 GLY A N 1
ATOM 2280 C CA . GLY A 1 288 ? -5.406 -2.322 13.781 1 89.31 288 GLY A CA 1
ATOM 2281 C C . GLY A 1 288 ? -6.121 -0.987 13.719 1 89.31 288 GLY A C 1
ATOM 2282 O O . GLY A 1 288 ? -5.906 -0.206 12.789 1 89.31 288 GLY A O 1
ATOM 2283 N N . LEU A 1 289 ? -6.938 -0.767 14.734 1 91.25 289 LEU A N 1
ATOM 2284 C CA . LEU A 1 289 ? -7.797 0.408 14.828 1 91.25 289 LEU A CA 1
ATOM 2285 C C . LEU A 1 289 ? -6.965 1.685 14.906 1 91.25 289 LEU A C 1
ATOM 2287 O O . LEU A 1 289 ? -7.344 2.711 14.336 1 91.25 289 LEU A O 1
ATOM 2291 N N . PHE A 1 290 ? -5.82 1.624 15.539 1 90.06 290 PHE A N 1
ATOM 2292 C CA . PHE A 1 290 ? -5.016 2.816 15.781 1 90.06 290 PHE A CA 1
ATOM 2293 C C . PHE A 1 290 ? -3.803 2.85 14.859 1 90.06 290 PHE A C 1
ATOM 2295 O O . PHE A 1 290 ? -2.75 3.377 15.227 1 90.06 290 PHE A O 1
ATOM 2302 N N . MET A 1 291 ? -3.918 2.197 13.734 1 89.12 291 MET A N 1
ATOM 2303 C CA . MET A 1 291 ? -2.844 2.195 12.75 1 89.12 291 MET A CA 1
ATOM 2304 C C . MET A 1 291 ? -3.189 3.098 11.57 1 89.12 291 MET A C 1
ATOM 2306 O O . MET A 1 291 ? -2.305 3.498 10.805 1 89.12 291 MET A O 1
ATOM 2310 N N . ASP A 1 292 ? -4.438 3.352 11.438 1 89.19 292 ASP A N 1
ATOM 2311 C CA . ASP A 1 292 ? -4.953 4.199 10.367 1 89.19 292 ASP A CA 1
ATOM 2312 C C . ASP A 1 292 ? -6.145 5.027 10.852 1 89.19 292 ASP A C 1
ATOM 2314 O O . ASP A 1 292 ? -6.66 4.801 11.953 1 89.19 292 ASP A O 1
ATOM 2318 N N . THR A 1 293 ? -6.527 6.02 10.039 1 87.69 293 THR A N 1
ATOM 2319 C CA . THR A 1 293 ? -7.684 6.832 10.398 1 87.69 293 THR A CA 1
ATOM 2320 C C . THR A 1 293 ? -8.984 6.082 10.117 1 87.69 293 THR A C 1
ATOM 2322 O O . THR A 1 293 ? -9.281 5.766 8.969 1 87.69 293 THR A O 1
ATOM 2325 N N . PRO A 1 294 ? -9.75 5.816 11.141 1 89.62 294 PRO A N 1
ATOM 2326 C CA . PRO A 1 294 ? -11.031 5.152 10.906 1 89.62 294 PRO A CA 1
ATOM 2327 C C . PRO A 1 294 ? -12.078 6.086 10.297 1 89.62 294 PRO A C 1
ATOM 2329 O O . PRO A 1 294 ? -11.961 7.309 10.414 1 89.62 294 PRO A O 1
ATOM 2332 N N . MET A 1 295 ? -13.047 5.52 9.68 1 89.75 295 MET A N 1
ATOM 2333 C CA . MET A 1 295 ? -14.18 6.273 9.148 1 89.75 295 MET A CA 1
ATOM 2334 C C . MET A 1 295 ? -15.336 6.285 10.148 1 89.75 295 MET A C 1
ATOM 2336 O O . MET A 1 295 ? -15.648 5.262 10.758 1 89.75 295 MET A O 1
ATOM 2340 N N . VAL A 1 296 ? -15.898 7.395 10.297 1 88.44 296 VAL A N 1
ATOM 2341 C CA . VAL A 1 296 ? -17.016 7.516 11.234 1 88.44 296 VAL A CA 1
ATOM 2342 C C . VAL A 1 296 ? -18.328 7.574 10.469 1 88.44 296 VAL A C 1
ATOM 2344 O O . VAL A 1 296 ? -18.656 8.602 9.859 1 88.44 296 VAL A O 1
ATOM 2347 N N . ASN A 1 297 ? -19.062 6.488 10.547 1 88 297 ASN A N 1
ATOM 2348 C CA . ASN A 1 297 ? -20.344 6.465 9.859 1 88 297 ASN A CA 1
ATOM 2349 C C . ASN A 1 297 ? -21.203 5.289 10.312 1 88 297 ASN A C 1
ATOM 2351 O O . ASN A 1 297 ? -20.781 4.137 10.234 1 88 297 ASN A O 1
ATOM 2355 N N . SER A 1 298 ? -22.391 5.566 10.688 1 87.25 298 SER A N 1
ATOM 2356 C CA . SER A 1 298 ? -23.297 4.496 11.094 1 87.25 298 SER A CA 1
ATOM 2357 C C . SER A 1 298 ? -24.234 4.113 9.961 1 87.25 298 SER A C 1
ATOM 2359 O O . SER A 1 298 ? -24.641 2.951 9.844 1 87.25 298 SER A O 1
ATOM 2361 N N . ASP A 1 299 ? -24.531 4.984 9.141 1 86.19 299 ASP A N 1
ATOM 2362 C CA . ASP A 1 299 ? -25.547 4.789 8.102 1 86.19 299 ASP A CA 1
ATOM 2363 C C . ASP A 1 299 ? -25.062 3.773 7.059 1 86.19 299 ASP A C 1
ATOM 2365 O O . ASP A 1 299 ? -25.891 3.076 6.453 1 86.19 299 ASP A O 1
ATOM 2369 N N . ILE A 1 300 ? -23.859 3.73 6.879 1 88.06 300 ILE A N 1
ATOM 2370 C CA . ILE A 1 300 ? -23.312 2.836 5.863 1 88.06 300 ILE A CA 1
ATOM 2371 C C . ILE A 1 300 ? -23.688 1.392 6.191 1 88.06 300 ILE A C 1
ATOM 2373 O O . ILE A 1 300 ? -24.016 0.611 5.297 1 88.06 300 ILE A O 1
ATOM 2377 N N . MET A 1 301 ? -23.656 1.053 7.465 1 91.31 301 MET A N 1
ATOM 2378 C CA . MET A 1 301 ? -23.953 -0.313 7.887 1 91.31 301 MET A CA 1
ATOM 2379 C C . MET A 1 301 ? -25.406 -0.667 7.574 1 91.31 301 MET A C 1
ATOM 2381 O O . MET A 1 301 ? -25.703 -1.782 7.141 1 91.31 301 MET A O 1
ATOM 2385 N N . ASP A 1 302 ? -26.219 0.274 7.77 1 92.5 302 ASP A N 1
ATOM 2386 C CA . ASP A 1 302 ? -27.625 0.051 7.5 1 92.5 302 ASP A CA 1
ATOM 2387 C C . ASP A 1 302 ? -27.875 -0.146 6.004 1 92.5 302 ASP A C 1
ATOM 2389 O O . ASP A 1 302 ? -28.641 -1.026 5.609 1 92.5 302 ASP A O 1
ATOM 2393 N N . LYS A 1 303 ? -27.25 0.662 5.258 1 94.12 303 LYS A N 1
ATOM 2394 C CA . LYS A 1 303 ? -27.438 0.57 3.811 1 94.12 303 LYS A CA 1
ATOM 2395 C C . LYS A 1 303 ? -26.891 -0.748 3.27 1 94.12 303 LYS A C 1
ATOM 2397 O O . LYS A 1 303 ? -27.438 -1.313 2.322 1 94.12 303 LYS A O 1
ATOM 2402 N N . LEU A 1 304 ? -25.844 -1.224 3.822 1 93.75 304 LEU A N 1
ATOM 2403 C CA . LEU A 1 304 ? -25.266 -2.516 3.451 1 93.75 304 LEU A CA 1
ATOM 2404 C C . LEU A 1 304 ? -26.234 -3.648 3.793 1 93.75 304 LEU A C 1
ATOM 2406 O O . LEU A 1 304 ? -26.453 -4.551 2.98 1 93.75 304 LEU A O 1
ATOM 2410 N N . ARG A 1 305 ? -26.859 -3.551 4.949 1 94.88 305 ARG A N 1
ATOM 2411 C CA . ARG A 1 305 ? -27.797 -4.578 5.406 1 94.88 305 ARG A CA 1
ATOM 2412 C C . ARG A 1 305 ? -29.047 -4.598 4.551 1 94.88 305 ARG A C 1
ATOM 2414 O O . ARG A 1 305 ? -29.625 -5.66 4.312 1 94.88 305 ARG A O 1
ATOM 2421 N N . GLU A 1 306 ? -29.406 -3.426 4.059 1 94.44 306 GLU A N 1
ATOM 2422 C CA . GLU A 1 306 ? -30.609 -3.293 3.234 1 94.44 306 GLU A CA 1
ATOM 2423 C C . GLU A 1 306 ? -30.359 -3.756 1.804 1 94.44 306 GLU A C 1
ATOM 2425 O O . GLU A 1 306 ? -31.281 -3.893 1.013 1 94.44 306 GLU A O 1
ATOM 2430 N N . GLY A 1 307 ? -29.125 -3.941 1.446 1 94 307 GLY A N 1
ATOM 2431 C CA . GLY A 1 307 ? -28.781 -4.371 0.099 1 94 307 GLY A CA 1
ATOM 2432 C C . GLY A 1 307 ? -28.703 -3.225 -0.89 1 94 307 GLY A C 1
ATOM 2433 O O . GLY A 1 307 ? -28.594 -3.445 -2.098 1 94 307 GLY A O 1
ATOM 2434 N N . LYS A 1 308 ? -28.734 -2.035 -0.374 1 95.62 308 LYS A N 1
ATOM 2435 C CA . LYS A 1 308 ? -28.672 -0.849 -1.222 1 95.62 308 LYS A CA 1
ATOM 2436 C C . LYS A 1 308 ? -27.219 -0.463 -1.516 1 95.62 308 LYS A C 1
ATOM 2438 O O . LYS A 1 308 ? -26.953 0.317 -2.432 1 95.62 308 LYS A O 1
ATOM 2443 N N . ALA A 1 309 ? -26.344 -0.938 -0.752 1 96.44 309 ALA A N 1
ATOM 2444 C CA . ALA A 1 309 ? -24.906 -0.681 -0.938 1 96.44 309 ALA A CA 1
ATOM 2445 C C . ALA A 1 309 ? -24.109 -1.973 -0.847 1 96.44 309 ALA A C 1
ATOM 2447 O O . ALA A 1 309 ? -24.531 -2.934 -0.2 1 96.44 309 ALA A O 1
ATOM 2448 N N . ASP A 1 310 ? -23 -2.025 -1.567 1 95.69 310 ASP A N 1
ATOM 2449 C CA . ASP A 1 310 ? -22.062 -3.135 -1.498 1 95.69 310 ASP A CA 1
ATOM 2450 C C . ASP A 1 310 ? -20.656 -2.637 -1.177 1 95.69 310 ASP A C 1
ATOM 2452 O O . ASP A 1 310 ? -20.219 -1.604 -1.693 1 95.69 310 ASP A O 1
ATOM 2456 N N . TRP A 1 311 ? -20.078 -3.281 -0.252 1 95.31 311 TRP A N 1
ATOM 2457 C CA . TRP A 1 311 ? -18.656 -3.074 0.018 1 95.31 311 TRP A CA 1
ATOM 2458 C C . TRP A 1 311 ? -17.812 -4.184 -0.608 1 95.31 311 TRP A C 1
ATOM 2460 O O . TRP A 1 311 ? -17.891 -5.34 -0.185 1 95.31 311 TRP A O 1
ATOM 2470 N N . ILE A 1 312 ? -17 -3.887 -1.593 1 96 312 ILE A N 1
ATOM 2471 C CA . ILE A 1 312 ? -16.266 -4.887 -2.35 1 96 312 ILE A CA 1
ATOM 2472 C C . ILE A 1 312 ? -14.758 -4.66 -2.162 1 96 312 ILE A C 1
ATOM 2474 O O . ILE A 1 312 ? -14.227 -3.637 -2.588 1 96 312 ILE A O 1
ATOM 2478 N N . ARG A 1 313 ? -14.094 -5.559 -1.466 1 95.44 313 ARG A N 1
ATOM 2479 C CA . ARG A 1 313 ? -12.641 -5.574 -1.397 1 95.44 313 ARG A CA 1
ATOM 2480 C C . ARG A 1 313 ? -12.031 -6.023 -2.723 1 95.44 313 ARG A C 1
ATOM 2482 O O . ARG A 1 313 ? -12.133 -7.195 -3.092 1 95.44 313 ARG A O 1
ATOM 2489 N N . CYS A 1 314 ? -11.305 -5.02 -3.42 1 96.94 314 CYS A N 1
ATOM 2490 C CA . CYS A 1 314 ? -10.914 -5.43 -4.766 1 96.94 314 CYS A CA 1
ATOM 2491 C C . CYS A 1 314 ? -9.812 -4.531 -5.309 1 96.94 314 CYS A C 1
ATOM 2493 O O . CYS A 1 314 ? -9.477 -3.514 -4.703 1 96.94 314 CYS A O 1
ATOM 2495 N N . ASP A 1 315 ? -9.164 -4.988 -6.293 1 96.69 315 ASP A N 1
ATOM 2496 C CA . ASP A 1 315 ? -8.297 -4.184 -7.148 1 96.69 315 ASP A CA 1
ATOM 2497 C C . ASP A 1 315 ? -9.016 -3.76 -8.422 1 96.69 315 ASP A C 1
ATOM 2499 O O . ASP A 1 315 ? -9.75 -4.551 -9.023 1 96.69 315 ASP A O 1
ATOM 2503 N N . ILE A 1 316 ? -8.852 -2.463 -8.797 1 96.62 316 ILE A N 1
ATOM 2504 C CA . ILE A 1 316 ? -9.461 -1.965 -10.031 1 96.62 316 ILE A CA 1
ATOM 2505 C C . ILE A 1 316 ? -8.633 -2.416 -11.227 1 96.62 316 ILE A C 1
ATOM 2507 O O . ILE A 1 316 ? -7.426 -2.152 -11.297 1 96.62 316 ILE A O 1
ATOM 2511 N N . GLU A 1 317 ? -9.234 -3.086 -12.117 1 94.69 317 GLU A N 1
ATOM 2512 C CA . GLU A 1 317 ? -8.5 -3.561 -13.289 1 94.69 317 GLU A CA 1
ATOM 2513 C C . GLU A 1 317 ? -8.664 -2.6 -14.461 1 94.69 317 GLU A C 1
ATOM 2515 O O . GLU A 1 317 ? -7.668 -2.113 -15.008 1 94.69 317 GLU A O 1
ATOM 2520 N N . GLU A 1 318 ? -9.914 -2.326 -14.836 1 95.19 318 GLU A N 1
ATOM 2521 C CA . GLU A 1 318 ? -10.188 -1.422 -15.953 1 95.19 318 GLU A CA 1
ATOM 2522 C C . GLU A 1 318 ? -11.641 -0.957 -15.938 1 95.19 318 GLU A C 1
ATOM 2524 O O . GLU A 1 318 ? -12.516 -1.646 -15.406 1 95.19 318 GLU A O 1
ATOM 2529 N N . LEU A 1 319 ? -11.805 0.248 -16.406 1 97.31 319 LEU A N 1
ATOM 2530 C CA . LEU A 1 319 ? -13.172 0.718 -16.656 1 97.31 319 LEU A CA 1
ATOM 2531 C C . LEU A 1 319 ? -13.68 0.247 -18 1 97.31 319 LEU A C 1
ATOM 2533 O O . LEU A 1 319 ? -12.93 0.222 -18.984 1 97.31 319 LEU A O 1
ATOM 2537 N N . VAL A 1 320 ? -14.906 -0.198 -18.031 1 96.81 320 VAL A N 1
ATOM 2538 C CA . VAL A 1 320 ? -15.539 -0.61 -19.281 1 96.81 320 VAL A CA 1
ATOM 2539 C C . VAL A 1 320 ? -16.781 0.237 -19.531 1 96.81 320 VAL A C 1
ATOM 2541 O O . VAL A 1 320 ? -17.062 1.176 -18.781 1 96.81 320 VAL A O 1
ATOM 2544 N N . ASP A 1 321 ? -17.547 0.014 -20.562 1 95.06 321 ASP A N 1
ATOM 2545 C CA . ASP A 1 321 ? -18.625 0.855 -21.047 1 95.06 321 ASP A CA 1
ATOM 2546 C C . ASP A 1 321 ? -19.688 1.059 -19.953 1 95.06 321 ASP A C 1
ATOM 2548 O O . ASP A 1 321 ? -20.172 2.176 -19.75 1 95.06 321 ASP A O 1
ATOM 2552 N N . ARG A 1 322 ? -19.984 -0.077 -19.234 1 93.12 322 ARG A N 1
ATOM 2553 C CA . ARG A 1 322 ? -21.078 0.065 -18.266 1 93.12 322 ARG A CA 1
ATOM 2554 C C . ARG A 1 322 ? -20.641 -0.42 -16.891 1 93.12 322 ARG A C 1
ATOM 2556 O O . ARG A 1 322 ? -21.422 -1.069 -16.188 1 93.12 322 ARG A O 1
ATOM 2563 N N . GLY A 1 323 ? -19.391 -0.075 -16.547 1 97.56 323 GLY A N 1
ATOM 2564 C CA . GLY A 1 323 ? -19 -0.455 -15.203 1 97.56 323 GLY A CA 1
ATOM 2565 C C . GLY A 1 323 ? -17.5 -0.567 -15.039 1 97.56 323 GLY A C 1
ATOM 2566 O O . GLY A 1 323 ? -16.734 0.067 -15.773 1 97.56 323 GLY A O 1
ATOM 2567 N N . ILE A 1 324 ? -17.094 -1.238 -13.977 1 98.12 324 ILE A N 1
ATOM 2568 C CA . ILE A 1 324 ? -15.695 -1.4 -13.609 1 98.12 324 ILE A CA 1
ATOM 2569 C C . ILE A 1 324 ? -15.375 -2.885 -13.445 1 98.12 324 ILE A C 1
ATOM 2571 O O . ILE A 1 324 ? -16.062 -3.598 -12.711 1 98.12 324 ILE A O 1
ATOM 2575 N N . MET A 1 325 ? -14.383 -3.357 -14.195 1 97.31 325 MET A N 1
ATOM 2576 C CA . MET A 1 325 ? -13.859 -4.699 -13.961 1 97.31 325 MET A CA 1
ATOM 2577 C C . MET A 1 325 ? -12.938 -4.711 -12.742 1 97.31 325 MET A C 1
ATOM 2579 O O . MET A 1 325 ? -11.977 -3.941 -12.672 1 97.31 325 MET A O 1
ATOM 2583 N N . VAL A 1 326 ? -13.258 -5.637 -11.773 1 97.5 326 VAL A N 1
ATOM 2584 C CA . VAL A 1 326 ? -12.469 -5.645 -10.547 1 97.5 326 VAL A CA 1
ATOM 2585 C C . VAL A 1 326 ? -12 -7.066 -10.242 1 97.5 326 VAL A C 1
ATOM 2587 O O . VAL A 1 326 ? -12.555 -8.031 -10.766 1 97.5 326 VAL A O 1
ATOM 2590 N N . ASN A 1 327 ? -10.906 -7.195 -9.539 1 96.88 327 ASN A N 1
ATOM 2591 C CA . ASN A 1 327 ? -10.461 -8.438 -8.906 1 96.88 327 ASN A CA 1
ATOM 2592 C C . ASN A 1 327 ? -10.859 -8.484 -7.434 1 96.88 327 ASN A C 1
ATOM 2594 O O . ASN A 1 327 ? -10.156 -7.945 -6.578 1 96.88 327 ASN A O 1
ATOM 2598 N N . ARG A 1 328 ? -11.992 -9.141 -7.152 1 96.25 328 ARG A N 1
ATOM 2599 C CA . ARG A 1 328 ? -12.484 -9.25 -5.785 1 96.25 328 ARG A CA 1
ATOM 2600 C C . ARG A 1 328 ? -11.617 -10.188 -4.961 1 96.25 328 ARG A C 1
ATOM 2602 O O . ARG A 1 328 ? -11.359 -11.32 -5.371 1 96.25 328 ARG A O 1
ATOM 2609 N N . ARG A 1 329 ? -11.156 -9.742 -3.848 1 94.75 329 ARG A N 1
ATOM 2610 C CA . ARG A 1 329 ? -10.266 -10.516 -2.99 1 94.75 329 ARG A CA 1
ATOM 2611 C C . ARG A 1 329 ? -10.961 -10.914 -1.694 1 94.75 329 ARG A C 1
ATOM 2613 O O . ARG A 1 329 ? -11.805 -10.18 -1.182 1 94.75 329 ARG A O 1
ATOM 2620 N N . ALA A 1 330 ? -10.586 -12 -1.147 1 91.25 330 ALA A N 1
ATOM 2621 C CA . ALA A 1 330 ? -11.109 -12.438 0.145 1 91.25 330 ALA A CA 1
ATOM 2622 C C . ALA A 1 330 ? -10.523 -11.609 1.282 1 91.25 330 ALA A C 1
ATOM 2624 O O . ALA A 1 330 ? -9.531 -10.898 1.095 1 91.25 330 ALA A O 1
ATOM 2625 N N . LYS A 1 331 ? -11.195 -11.703 2.443 1 90.62 331 LYS A N 1
ATOM 2626 C CA . LYS A 1 331 ? -10.719 -10.992 3.623 1 90.62 331 LYS A CA 1
ATOM 2627 C C . LYS A 1 331 ? -9.281 -11.398 3.959 1 90.62 331 LYS A C 1
ATOM 2629 O O . LYS A 1 331 ? -8.953 -12.586 3.979 1 90.62 331 LYS A O 1
ATOM 2634 N N . GLY A 1 332 ? -8.484 -10.414 4.129 1 88.94 332 GLY A N 1
ATOM 2635 C CA . GLY A 1 332 ? -7.121 -10.68 4.555 1 88.94 332 GLY A CA 1
ATOM 2636 C C . GLY A 1 332 ? -6.148 -10.797 3.396 1 88.94 332 GLY A C 1
ATOM 2637 O O . GLY A 1 332 ? -4.934 -10.781 3.594 1 88.94 332 GLY A O 1
ATOM 2638 N N . VAL A 1 333 ? -6.641 -10.953 2.18 1 92.12 333 VAL A N 1
ATOM 2639 C CA . VAL A 1 333 ? -5.766 -11.039 1.015 1 92.12 333 VAL A CA 1
ATOM 2640 C C . VAL A 1 333 ? -5.262 -9.641 0.644 1 92.12 333 VAL A C 1
ATOM 2642 O O . VAL A 1 333 ? -6.055 -8.711 0.492 1 92.12 333 VAL A O 1
ATOM 2645 N N . PRO A 1 334 ? -3.955 -9.453 0.547 1 91.81 334 PRO A N 1
ATOM 2646 C CA . PRO A 1 334 ? -3.406 -8.117 0.299 1 91.81 334 PRO A CA 1
ATOM 2647 C C . PRO A 1 334 ? -3.689 -7.621 -1.115 1 91.81 334 PRO A C 1
ATOM 2649 O O . PRO A 1 334 ? -4.18 -8.375 -1.956 1 91.81 334 PRO A O 1
ATOM 2652 N N . LYS A 1 335 ? -3.408 -6.344 -1.31 1 92 335 LYS A N 1
ATOM 2653 C CA . LYS A 1 335 ? -3.566 -5.73 -2.625 1 92 335 LYS A CA 1
ATOM 2654 C C . LYS A 1 335 ? -2.736 -6.461 -3.676 1 92 335 LYS A C 1
ATOM 2656 O O . LYS A 1 335 ? -1.601 -6.859 -3.412 1 92 335 LYS A O 1
ATOM 2661 N N . GLY A 1 336 ? -3.316 -6.625 -4.82 1 92.31 336 GLY A N 1
ATOM 2662 C CA . GLY A 1 336 ? -2.625 -7.293 -5.91 1 92.31 336 GLY A CA 1
ATOM 2663 C C . GLY A 1 336 ? -2.658 -8.805 -5.801 1 92.31 336 GLY A C 1
ATOM 2664 O O . GLY A 1 336 ? -2.127 -9.508 -6.664 1 92.31 336 GLY A O 1
ATOM 2665 N N . GLY A 1 337 ? -3.258 -9.359 -4.75 1 93.31 337 GLY A N 1
ATOM 2666 C CA . GLY A 1 337 ? -3.367 -10.797 -4.562 1 93.31 337 GLY A CA 1
ATOM 2667 C C . GLY A 1 337 ? -4.387 -11.445 -5.48 1 93.31 337 GLY A C 1
ATOM 2668 O O . GLY A 1 337 ? -5.09 -10.75 -6.219 1 93.31 337 GLY A O 1
ATOM 2669 N N . PRO A 1 338 ? -4.41 -12.773 -5.445 1 94.81 338 PRO A N 1
ATOM 2670 C CA . PRO A 1 338 ? -5.383 -13.469 -6.293 1 94.81 338 PRO A CA 1
ATOM 2671 C C . PRO A 1 338 ? -6.82 -13.281 -5.82 1 94.81 338 PRO A C 1
ATOM 2673 O O . PRO A 1 338 ? -7.059 -13.047 -4.633 1 94.81 3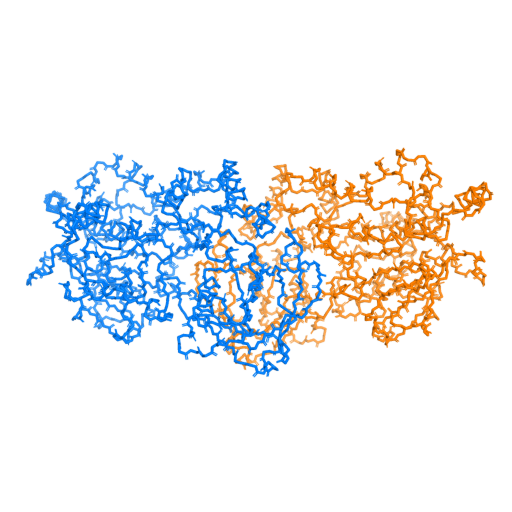38 PRO A O 1
ATOM 2676 N N . GLY A 1 339 ? -7.707 -13.328 -6.73 1 94.5 339 GLY A N 1
ATOM 2677 C CA . GLY A 1 339 ? -9.125 -13.156 -6.449 1 94.5 339 GLY A CA 1
ATOM 2678 C C . GLY A 1 339 ? -10.016 -13.547 -7.613 1 94.5 339 GLY A C 1
ATOM 2679 O O . GLY A 1 339 ? -9.656 -14.406 -8.414 1 94.5 339 GLY A O 1
ATOM 2680 N N . HIS A 1 340 ? -11.219 -13.039 -7.57 1 95.25 340 HIS A N 1
ATOM 2681 C CA . HIS A 1 340 ? -12.227 -13.344 -8.578 1 95.25 340 HIS A CA 1
ATOM 2682 C C . HIS A 1 340 ? -12.555 -12.109 -9.414 1 95.25 340 HIS A C 1
ATOM 2684 O O . HIS A 1 340 ? -13 -11.094 -8.875 1 95.25 340 HIS A O 1
ATOM 2690 N N . GLN A 1 341 ? -12.305 -12.211 -10.672 1 94.69 341 GLN A N 1
ATOM 2691 C CA . GLN A 1 341 ? -12.617 -11.094 -11.562 1 94.69 341 GLN A CA 1
ATOM 2692 C C . GLN A 1 341 ? -14.117 -10.961 -11.781 1 94.69 341 GLN A C 1
ATOM 2694 O O . GLN A 1 341 ? -14.797 -11.953 -12.062 1 94.69 341 GLN A O 1
ATOM 2699 N N . GLU A 1 342 ? -14.633 -9.797 -11.617 1 94.44 342 GLU A N 1
ATOM 2700 C CA . GLU A 1 342 ? -16.062 -9.57 -11.797 1 94.44 342 GLU A CA 1
ATOM 2701 C C . GLU A 1 342 ? -16.344 -8.156 -12.305 1 94.44 342 GLU A C 1
ATOM 2703 O O . GLU A 1 342 ? -15.516 -7.258 -12.141 1 94.44 342 GLU A O 1
ATOM 2708 N N . LEU A 1 343 ? -17.484 -8.008 -12.938 1 96.88 343 LEU A N 1
ATOM 2709 C CA . LEU A 1 343 ? -17.938 -6.711 -13.422 1 96.88 343 LEU A CA 1
ATOM 2710 C C . LEU A 1 343 ? -18.875 -6.051 -12.414 1 96.88 343 LEU A C 1
ATOM 2712 O O . LEU A 1 343 ? -19.875 -6.648 -11.992 1 96.88 343 LEU A O 1
ATOM 2716 N N . VAL A 1 344 ? -18.562 -4.879 -11.938 1 98.19 344 VAL A N 1
ATOM 2717 C CA . VAL A 1 344 ? -19.453 -4.055 -11.125 1 98.19 344 VAL A CA 1
ATOM 2718 C C . VAL A 1 344 ? -20.141 -3.01 -12 1 98.19 344 VAL A C 1
ATOM 2720 O O . VAL A 1 344 ? -19.5 -2.057 -12.453 1 98.19 344 VAL A O 1
ATOM 2723 N N . GLU A 1 345 ? -21.406 -3.184 -12.164 1 97.94 345 GLU A N 1
ATOM 2724 C CA . GLU A 1 345 ? -22.156 -2.268 -13.016 1 97.94 345 GLU A CA 1
ATOM 2725 C C . GLU A 1 345 ? -22.312 -0.9 -12.352 1 97.94 345 GLU A C 1
ATOM 2727 O O . GLU A 1 345 ? -22.5 -0.807 -11.141 1 97.94 345 GLU A O 1
ATOM 2732 N N . ALA A 1 346 ? -22.219 0.124 -13.164 1 98.19 346 ALA A N 1
ATOM 2733 C CA . ALA A 1 346 ? -22.359 1.486 -12.648 1 98.19 346 ALA A CA 1
ATOM 2734 C C . ALA A 1 346 ? -22.734 2.453 -13.766 1 98.19 346 ALA A C 1
ATOM 2736 O O . ALA A 1 346 ? -22.266 2.32 -14.898 1 98.19 346 ALA A O 1
ATOM 2737 N N . ASP A 1 347 ? -23.562 3.377 -13.406 1 98.12 347 ASP A N 1
ATOM 2738 C CA . ASP A 1 347 ? -23.922 4.473 -14.297 1 98.12 347 ASP A CA 1
ATOM 2739 C C . ASP A 1 347 ? -23.016 5.68 -14.078 1 98.12 347 ASP A C 1
ATOM 2741 O O . ASP A 1 347 ? -22.812 6.48 -14.992 1 98.12 347 ASP A O 1
ATOM 2745 N N . ILE A 1 348 ? -22.594 5.832 -12.906 1 98.19 348 ILE A N 1
ATOM 2746 C CA . ILE A 1 348 ? -21.734 6.934 -12.477 1 98.19 348 ILE A CA 1
ATOM 2747 C C . ILE A 1 348 ? -20.562 6.387 -11.664 1 98.19 348 ILE A C 1
ATOM 2749 O O . ILE A 1 348 ? -20.734 5.465 -10.859 1 98.19 348 ILE A O 1
ATOM 2753 N N . ILE A 1 349 ? -19.422 6.891 -11.898 1 98.38 349 ILE A N 1
ATOM 2754 C CA . ILE A 1 349 ? -18.25 6.531 -11.109 1 98.38 349 ILE A CA 1
ATOM 2755 C C . ILE A 1 349 ? -17.797 7.734 -10.281 1 98.38 349 ILE A C 1
ATOM 2757 O O . ILE A 1 349 ? -17.688 8.844 -10.805 1 98.38 349 ILE A O 1
ATOM 2761 N N . VAL A 1 350 ? -17.641 7.578 -9.031 1 98.19 350 VAL A N 1
ATOM 2762 C CA . VAL A 1 350 ? -17.094 8.602 -8.133 1 98.19 350 VAL A CA 1
ATOM 2763 C C . VAL A 1 350 ? -15.703 8.195 -7.66 1 98.19 350 VAL A C 1
ATOM 2765 O O . VAL A 1 350 ? -15.531 7.133 -7.062 1 98.19 350 VAL A O 1
ATOM 2768 N N . MET A 1 351 ? -14.773 9.031 -7.934 1 97.81 351 MET A N 1
ATOM 2769 C CA . MET A 1 351 ? -13.398 8.805 -7.508 1 97.81 351 MET A CA 1
ATOM 2770 C C . MET A 1 351 ? -13.164 9.344 -6.105 1 97.81 351 MET A C 1
ATOM 2772 O O . MET A 1 351 ? -12.906 10.539 -5.934 1 97.81 351 MET A O 1
ATOM 2776 N N . ALA A 1 352 ? -13.203 8.445 -5.148 1 97.06 352 ALA A N 1
ATOM 2777 C CA . ALA A 1 352 ? -12.828 8.781 -3.777 1 97.06 352 ALA A CA 1
ATOM 2778 C C . ALA A 1 352 ? -11.367 8.445 -3.514 1 97.06 352 ALA A C 1
ATOM 2780 O O . ALA A 1 352 ? -11.055 7.676 -2.6 1 97.06 352 ALA A O 1
ATOM 2781 N N . THR A 1 353 ? -10.523 9.07 -4.227 1 95.19 353 THR A N 1
ATOM 2782 C CA . THR A 1 353 ? -9.109 8.727 -4.277 1 95.19 353 THR A CA 1
ATOM 2783 C C . THR A 1 353 ? -8.273 9.75 -3.514 1 95.19 353 THR A C 1
ATOM 2785 O O . THR A 1 353 ? -7.059 9.828 -3.697 1 95.19 353 THR A O 1
ATOM 2788 N N . GLY A 1 354 ? -8.875 10.555 -2.764 1 93.56 354 GLY A N 1
ATOM 2789 C CA . GLY A 1 354 ? -8.18 11.438 -1.848 1 93.56 354 GLY A CA 1
ATOM 2790 C C . GLY A 1 354 ? -7.676 12.711 -2.51 1 93.56 354 GLY A C 1
ATOM 2791 O O . GLY A 1 354 ? -8.211 13.125 -3.539 1 93.56 354 GLY A O 1
ATOM 2792 N N . PHE A 1 355 ? -6.727 13.406 -1.824 1 94.69 355 PHE A N 1
ATOM 2793 C CA . PHE A 1 355 ? -6.172 14.688 -2.236 1 94.69 355 PHE A CA 1
ATOM 2794 C C . PHE A 1 355 ? -4.648 14.633 -2.281 1 94.69 355 PHE A C 1
ATOM 2796 O O . PHE A 1 355 ? -4.031 13.867 -1.532 1 94.69 355 PHE A O 1
ATOM 2803 N N . LYS A 1 356 ? -4.148 15.398 -3.176 1 93.56 356 LYS A N 1
ATOM 2804 C CA . LYS A 1 356 ? -2.695 15.562 -3.178 1 93.56 356 LYS A CA 1
ATOM 2805 C C . LYS A 1 356 ? -2.229 16.344 -1.955 1 93.56 356 LYS A C 1
ATOM 2807 O O . LYS A 1 356 ? -2.826 17.359 -1.599 1 93.56 356 LYS A O 1
ATOM 2812 N N . ARG A 1 357 ? -1.211 15.852 -1.331 1 94.38 357 ARG A N 1
ATOM 2813 C CA . ARG A 1 357 ? -0.661 16.562 -0.184 1 94.38 357 ARG A CA 1
ATOM 2814 C C . ARG A 1 357 ? 0.105 17.812 -0.626 1 94.38 357 ARG A C 1
ATOM 2816 O O . ARG A 1 357 ? 0.94 17.734 -1.53 1 94.38 357 ARG A O 1
ATOM 2823 N N . PRO A 1 358 ? -0.183 18.953 0.005 1 95.44 358 PRO A N 1
ATOM 2824 C CA . PRO A 1 358 ? 0.598 20.156 -0.324 1 95.44 358 PRO A CA 1
ATOM 2825 C C . PRO A 1 358 ? 2.074 20.016 0.04 1 95.44 358 PRO A C 1
ATOM 2827 O O . PRO A 1 358 ? 2.404 19.422 1.073 1 95.44 358 PRO A O 1
ATOM 2830 N N . SER A 1 359 ? 2.895 20.547 -0.778 1 94.81 359 SER A N 1
ATOM 2831 C CA . SER A 1 359 ? 4.336 20.469 -0.577 1 94.81 359 SER A CA 1
ATOM 2832 C C . SER A 1 359 ? 4.805 21.422 0.508 1 94.81 359 SER A C 1
ATOM 2834 O O . SER A 1 359 ? 4.266 22.531 0.638 1 94.81 359 SER A O 1
ATOM 2836 N N . LEU A 1 360 ? 5.816 21.016 1.243 1 96.81 360 LEU A N 1
ATOM 2837 C CA . LEU A 1 360 ? 6.457 21.859 2.25 1 96.81 360 LEU A CA 1
ATOM 2838 C C . LEU A 1 360 ? 7.82 22.344 1.771 1 96.81 360 LEU A C 1
ATOM 2840 O O . LEU A 1 360 ? 8.57 22.953 2.535 1 96.81 360 LEU A O 1
ATOM 2844 N N . SER A 1 361 ? 8.07 22.125 0.512 1 95.06 361 SER A N 1
ATOM 2845 C CA . SER A 1 361 ? 9.406 22.328 -0.024 1 95.06 361 SER A CA 1
ATOM 2846 C C . SER A 1 361 ? 9.758 23.812 -0.11 1 95.06 361 SER A C 1
ATOM 2848 O O . SER A 1 361 ? 10.891 24.172 -0.425 1 95.06 361 SER A O 1
ATOM 2850 N N . PHE A 1 362 ? 8.781 24.703 0.154 1 97.38 362 PHE A N 1
ATOM 2851 C CA . PHE A 1 362 ? 9.094 26.125 0.215 1 97.38 362 PHE A CA 1
ATOM 2852 C C . PHE A 1 362 ? 9.898 26.453 1.465 1 97.38 362 PHE A C 1
ATOM 2854 O O . PHE A 1 362 ? 10.492 27.531 1.568 1 97.38 362 PHE A O 1
ATOM 2861 N N . LEU A 1 363 ? 9.922 25.562 2.457 1 97.81 363 LEU A N 1
ATOM 2862 C CA . LEU A 1 363 ? 10.727 25.75 3.658 1 97.81 363 LEU A CA 1
ATOM 2863 C C . LEU A 1 363 ? 12.203 25.516 3.357 1 97.81 363 LEU A C 1
ATOM 2865 O O . LEU A 1 363 ? 12.547 24.906 2.342 1 97.81 363 LEU A O 1
ATOM 2869 N N . PRO A 1 364 ? 13.086 26 4.246 1 96.94 364 PRO A N 1
ATOM 2870 C CA . PRO A 1 364 ? 14.516 25.766 4.039 1 96.94 364 PRO A CA 1
ATOM 2871 C C . PRO A 1 364 ? 14.867 24.281 3.939 1 96.94 364 PRO A C 1
ATOM 2873 O O . PRO A 1 364 ? 14.289 23.453 4.66 1 96.94 364 PRO A O 1
ATOM 2876 N N . ASP A 1 365 ? 15.859 23.906 3.143 1 94.88 365 ASP A N 1
ATOM 2877 C CA . ASP A 1 365 ? 16.234 22.531 2.863 1 94.88 365 ASP A CA 1
ATOM 2878 C C . ASP A 1 365 ? 16.656 21.812 4.141 1 94.88 365 ASP A C 1
ATOM 2880 O O . ASP A 1 365 ? 16.453 20.609 4.277 1 94.88 365 ASP A O 1
ATOM 2884 N N . ASP A 1 366 ? 17.25 22.516 5.012 1 94.94 366 ASP A N 1
ATOM 2885 C CA . ASP A 1 366 ? 17.781 21.891 6.211 1 94.94 366 ASP A CA 1
ATOM 2886 C C . ASP A 1 366 ? 16.656 21.438 7.145 1 94.94 366 ASP A C 1
ATOM 2888 O O . ASP A 1 366 ? 16.906 20.719 8.117 1 94.94 366 ASP A O 1
ATOM 2892 N N . CYS A 1 367 ? 15.375 21.859 6.828 1 95.81 367 CYS A N 1
ATOM 2893 C CA . CYS A 1 367 ? 14.227 21.359 7.574 1 95.81 367 CYS A CA 1
ATOM 2894 C C . CYS A 1 367 ? 13.992 19.875 7.273 1 95.81 367 CYS A C 1
ATOM 2896 O O . CYS A 1 367 ? 13.273 19.203 8.016 1 95.81 367 CYS A O 1
ATOM 2898 N N . PHE A 1 368 ? 14.617 19.375 6.211 1 95.31 368 PHE A N 1
ATOM 2899 C CA . PHE A 1 368 ? 14.25 18.047 5.719 1 95.31 368 PHE A CA 1
ATOM 2900 C C . PHE A 1 368 ? 15.414 17.078 5.871 1 95.31 368 PHE A C 1
ATOM 2902 O O . PHE A 1 368 ? 15.391 15.984 5.301 1 95.31 368 PHE A O 1
ATOM 2909 N N . GLN A 1 369 ? 16.344 17.453 6.66 1 92.19 369 GLN A N 1
ATOM 2910 C CA . GLN A 1 369 ? 17.516 16.594 6.84 1 92.19 369 GLN A CA 1
ATOM 2911 C C . GLN A 1 369 ? 17.156 15.344 7.625 1 92.19 369 GLN A C 1
ATOM 2913 O O . GLN A 1 369 ? 16.5 15.422 8.664 1 92.19 369 GLN A O 1
ATOM 2918 N N . GLU A 1 370 ? 17.547 14.164 7.16 1 89 370 GLU A N 1
ATOM 2919 C CA . GLU A 1 370 ? 17.328 12.898 7.855 1 89 370 GLU A CA 1
ATOM 2920 C C . GLU A 1 370 ? 18.25 12.773 9.07 1 89 370 GLU A C 1
ATOM 2922 O O . GLU A 1 370 ? 19.375 13.266 9.062 1 89 370 GLU A O 1
ATOM 2927 N N . PRO A 1 371 ? 17.781 12.172 10.07 1 90 371 PRO A N 1
ATOM 2928 C CA . PRO A 1 371 ? 16.5 11.461 10.227 1 90 371 PRO A CA 1
ATOM 2929 C C . PRO A 1 371 ? 15.406 12.336 10.82 1 90 371 PRO A C 1
ATOM 2931 O O . PRO A 1 371 ? 14.367 11.828 11.242 1 90 371 PRO A O 1
ATOM 2934 N N . TYR A 1 372 ? 15.625 13.672 10.867 1 94.5 372 TYR A N 1
ATOM 2935 C CA . TYR A 1 372 ? 14.672 14.539 11.547 1 94.5 372 TYR A CA 1
ATOM 2936 C C . TYR A 1 372 ? 13.875 15.375 10.555 1 94.5 372 TYR A C 1
ATOM 2938 O O . TYR A 1 372 ? 13.609 16.547 10.789 1 94.5 372 TYR A O 1
ATOM 2946 N N . GLY A 1 373 ? 13.547 14.75 9.383 1 93.94 373 GLY A N 1
ATOM 2947 C CA . GLY A 1 373 ? 12.594 15.352 8.461 1 93.94 373 GLY A CA 1
ATOM 2948 C C . GLY A 1 373 ? 11.148 15.062 8.82 1 93.94 373 GLY A C 1
ATOM 2949 O O . GLY A 1 373 ? 10.875 14.258 9.711 1 93.94 373 GLY A O 1
ATOM 2950 N N . PRO A 1 374 ? 10.211 15.766 8.188 1 95.25 374 PRO A N 1
ATOM 2951 C CA . PRO A 1 374 ? 8.805 15.508 8.508 1 95.25 374 PRO A CA 1
ATOM 2952 C C . PRO A 1 374 ? 8.383 14.07 8.219 1 95.25 374 PRO A C 1
ATOM 2954 O O . PRO A 1 374 ? 8.844 13.469 7.246 1 95.25 374 PRO A O 1
ATOM 2957 N N . PRO A 1 375 ? 7.566 13.508 9.062 1 95.06 375 PRO A N 1
ATOM 2958 C CA . PRO A 1 375 ? 6.844 14.117 10.188 1 95.06 375 PRO A CA 1
ATOM 2959 C C . PRO A 1 375 ? 7.645 14.094 11.484 1 95.06 375 PRO A C 1
ATOM 2961 O O . PRO A 1 375 ? 7.117 14.453 12.539 1 95.06 375 PRO A O 1
ATOM 2964 N N . ASN A 1 376 ? 8.914 13.727 11.43 1 95.19 376 ASN A N 1
ATOM 2965 C CA . ASN A 1 376 ? 9.75 13.609 12.617 1 95.19 376 ASN A CA 1
ATOM 2966 C C . ASN A 1 376 ? 10.273 14.969 13.078 1 95.19 376 ASN A C 1
ATOM 2968 O O . ASN A 1 376 ? 11.484 15.18 13.141 1 95.19 376 ASN A O 1
ATOM 2972 N N . TRP A 1 377 ? 9.398 15.836 13.359 1 96.31 377 TRP A N 1
ATOM 2973 C CA . TRP A 1 377 ? 9.711 17.156 13.891 1 96.31 377 TRP A CA 1
ATOM 2974 C C . TRP A 1 377 ? 9.305 17.266 15.352 1 96.31 377 TRP A C 1
ATOM 2976 O O . TRP A 1 377 ? 8.578 16.422 15.867 1 96.31 377 TRP A O 1
ATOM 2986 N N . TYR A 1 378 ? 9.898 18.328 16.094 1 94.56 378 TYR A N 1
ATOM 2987 C CA . TYR A 1 378 ? 9.531 18.578 17.484 1 94.56 378 TYR A CA 1
ATOM 2988 C C . TYR A 1 378 ? 8.047 18.891 17.609 1 94.56 378 TYR A C 1
ATOM 2990 O O . TYR A 1 378 ? 7.539 19.812 16.969 1 94.56 378 TYR A O 1
ATOM 2998 N N . LEU A 1 379 ? 7.262 18.047 18.328 1 92.44 379 LEU A N 1
ATOM 2999 C CA . LEU A 1 379 ? 5.812 18.109 18.5 1 92.44 379 LEU A CA 1
ATOM 3000 C C . LEU A 1 379 ? 5.102 17.984 17.156 1 92.44 379 LEU A C 1
ATOM 3002 O O . LEU A 1 379 ? 3.969 18.438 17 1 92.44 379 LEU A O 1
ATOM 3006 N N . GLN A 1 380 ? 5.793 17.484 16.109 1 92.81 380 GLN A N 1
ATOM 3007 C CA . GLN A 1 380 ? 5.309 17.203 14.75 1 92.81 380 GLN A CA 1
ATOM 3008 C C . GLN A 1 380 ? 4.926 18.5 14.031 1 92.81 380 GLN A C 1
ATOM 3010 O O . GLN A 1 380 ? 4.066 18.484 13.148 1 92.81 380 GLN A O 1
ATOM 3015 N N . THR A 1 381 ? 5.539 19.656 14.516 1 95 381 THR A N 1
ATOM 3016 C CA . THR A 1 381 ? 5.191 20.922 13.891 1 95 381 THR A CA 1
ATOM 3017 C C . THR A 1 381 ? 6.426 21.812 13.742 1 95 381 THR A C 1
ATOM 3019 O O . THR A 1 381 ? 6.488 22.656 12.844 1 95 381 THR A O 1
ATOM 3022 N N . PHE A 1 382 ? 7.469 21.625 14.656 1 96.56 382 PHE A N 1
ATOM 3023 C CA . PHE A 1 382 ? 8.641 22.5 14.656 1 96.56 382 PHE A CA 1
ATOM 3024 C C . PHE A 1 382 ? 9.852 21.766 14.086 1 96.56 382 PHE A C 1
ATOM 3026 O O . PHE A 1 382 ? 10.375 20.844 14.703 1 96.56 382 PHE A O 1
ATOM 3033 N N . PRO A 1 383 ? 10.305 22.203 12.883 1 96.62 383 PRO A N 1
ATOM 3034 C CA . PRO A 1 383 ? 11.602 21.641 12.484 1 96.62 383 PRO A CA 1
ATOM 3035 C C . PRO A 1 383 ? 12.703 21.922 13.5 1 96.62 383 PRO A C 1
ATOM 3037 O O . PRO A 1 383 ? 12.844 23.062 13.969 1 96.62 383 PRO A O 1
ATOM 3040 N N . PRO A 1 384 ? 13.461 20.938 13.82 1 95 384 PRO A N 1
ATOM 3041 C CA . PRO A 1 384 ? 14.461 21.141 14.883 1 95 384 PRO A CA 1
ATOM 3042 C C . PRO A 1 384 ? 15.438 22.266 14.57 1 95 384 PRO A C 1
ATOM 3044 O O . PRO A 1 384 ? 15.906 22.953 15.484 1 95 384 PRO A O 1
ATOM 3047 N N . THR A 1 385 ? 15.719 22.562 13.367 1 93.38 385 THR A N 1
ATOM 3048 C CA . THR A 1 385 ? 16.703 23.562 12.977 1 93.38 385 THR A CA 1
ATOM 3049 C C . THR A 1 385 ? 16.125 24.969 13.094 1 93.38 385 THR A C 1
ATOM 3051 O O . THR A 1 385 ? 16.875 25.938 13.164 1 93.38 385 THR A O 1
ATOM 3054 N N . HIS A 1 386 ? 14.82 25.062 13.07 1 95.06 386 HIS A N 1
ATOM 3055 C CA . HIS A 1 386 ? 14.188 26.391 13.055 1 95.06 386 HIS A CA 1
ATOM 3056 C C . HIS A 1 386 ? 12.977 26.422 13.977 1 95.06 386 HIS A C 1
ATOM 3058 O O . HIS A 1 386 ? 11.836 26.375 13.508 1 95.06 386 HIS A O 1
ATOM 3064 N N . PRO A 1 387 ? 13.18 26.688 15.25 1 94.06 387 PRO A N 1
ATOM 3065 C CA . PRO A 1 387 ? 12.062 26.719 16.188 1 94.06 387 PRO A CA 1
ATOM 3066 C C . PRO A 1 387 ? 11.133 27.922 15.961 1 94.06 387 PRO A C 1
ATOM 3068 O O . PRO A 1 387 ? 10.055 28 16.547 1 94.06 387 PRO A O 1
ATOM 3071 N N . SER A 1 388 ? 11.562 28.875 15.125 1 96.38 388 SER A N 1
ATOM 3072 C CA . SER A 1 388 ? 10.727 30.016 14.797 1 96.38 388 SER A CA 1
ATOM 3073 C C . SER A 1 388 ? 9.758 29.703 13.656 1 96.38 388 SER A C 1
ATOM 3075 O O . SER A 1 388 ? 8.977 30.547 13.242 1 96.38 388 SER A O 1
ATOM 3077 N N . ILE A 1 389 ? 9.805 28.406 13.148 1 97.62 389 ILE A N 1
ATOM 3078 C CA . ILE A 1 389 ? 8.844 27.906 12.172 1 97.62 389 ILE A CA 1
ATOM 3079 C C . ILE A 1 389 ? 7.926 26.875 12.828 1 97.62 389 ILE A C 1
ATOM 3081 O O . ILE A 1 389 ? 8.398 25.969 13.516 1 97.62 389 ILE A O 1
ATOM 3085 N N . SER A 1 390 ? 6.648 27.062 12.672 1 97.81 390 SER A N 1
ATOM 3086 C CA . SER A 1 390 ? 5.672 26.094 13.156 1 97.81 390 SER A CA 1
ATOM 3087 C C . SER A 1 390 ? 4.754 25.609 12.039 1 97.81 390 SER A C 1
ATOM 3089 O O . SER A 1 390 ? 3.926 26.375 11.539 1 97.81 390 SER A O 1
ATOM 3091 N N . ALA A 1 391 ? 4.906 24.328 11.617 1 97.5 391 ALA A N 1
ATOM 3092 C CA . ALA A 1 391 ? 4.055 23.75 10.578 1 97.5 391 ALA A CA 1
ATOM 3093 C C . ALA A 1 391 ? 2.875 23.016 11.195 1 97.5 391 ALA A C 1
ATOM 3095 O O . ALA A 1 391 ? 2.863 21.781 11.234 1 97.5 391 ALA A O 1
ATOM 3096 N N . ILE A 1 392 ? 1.866 23.781 11.5 1 95.62 392 ILE A N 1
ATOM 3097 C CA . ILE A 1 392 ? 0.737 23.234 12.258 1 95.62 392 ILE A CA 1
ATOM 3098 C C . ILE A 1 392 ? -0.166 22.438 11.328 1 95.62 392 ILE A C 1
ATOM 3100 O O . ILE A 1 392 ? -0.678 22.953 10.336 1 95.62 392 ILE A O 1
ATOM 3104 N N . ASN A 1 393 ? -0.38 21.141 11.609 1 92.19 393 ASN A N 1
ATOM 3105 C CA . ASN A 1 393 ? -1.29 20.219 10.938 1 92.19 393 ASN A CA 1
ATOM 3106 C C . ASN A 1 393 ? -0.813 19.891 9.523 1 92.19 393 ASN A C 1
ATOM 3108 O O . ASN A 1 393 ? -1.596 19.438 8.688 1 92.19 393 ASN A O 1
ATOM 3112 N N . CYS A 1 394 ? 0.446 20.141 9.211 1 94.62 394 CYS A N 1
ATOM 3113 C CA . CYS A 1 394 ? 0.934 19.938 7.852 1 94.62 394 CYS A CA 1
ATOM 3114 C C . CYS A 1 394 ? 1.562 18.562 7.691 1 94.62 394 CYS A C 1
ATOM 3116 O O . CYS A 1 394 ? 1.672 18.047 6.578 1 94.62 394 CYS A O 1
ATOM 3118 N N . THR A 1 395 ? 1.969 17.969 8.812 1 94.31 395 THR A N 1
ATOM 3119 C CA . THR A 1 395 ? 2.791 16.781 8.688 1 94.31 395 THR A CA 1
ATOM 3120 C C . THR A 1 395 ? 2.029 15.539 9.164 1 94.31 395 THR A C 1
ATOM 3122 O O . THR A 1 395 ? 2.566 14.43 9.156 1 94.31 395 THR A O 1
ATOM 3125 N N . TYR A 1 396 ? 0.791 15.734 9.539 1 91.19 396 TYR A N 1
ATOM 3126 C CA . TYR A 1 396 ? 0.01 14.625 10.078 1 91.19 396 TYR A CA 1
ATOM 3127 C C . TYR A 1 396 ? -0.267 13.578 9.008 1 91.19 396 TYR A C 1
ATOM 3129 O O . TYR A 1 396 ? -0.407 13.914 7.828 1 91.19 396 TYR A O 1
ATOM 3137 N N . LEU A 1 397 ? -0.354 12.32 9.508 1 92.06 397 LEU A N 1
ATOM 3138 C CA . LEU A 1 397 ? -0.661 11.211 8.609 1 92.06 397 LEU A CA 1
ATOM 3139 C C . LEU A 1 397 ? -1.997 10.578 8.969 1 92.06 397 LEU A C 1
ATOM 3141 O O . LEU A 1 397 ? -2.971 10.695 8.219 1 92.06 397 LEU A O 1
ATOM 3145 N N . ASN A 1 398 ? -2.039 9.938 10.102 1 88.12 398 ASN A N 1
ATOM 3146 C CA . ASN A 1 398 ? -3.25 9.281 10.586 1 88.12 398 ASN A CA 1
ATOM 3147 C C . ASN A 1 398 ? -3.596 9.719 12 1 88.12 398 ASN A C 1
ATOM 3149 O O . ASN A 1 398 ? -2.715 10.133 12.758 1 88.12 398 ASN A O 1
ATOM 3153 N N . ALA A 1 399 ? -4.859 9.734 12.242 1 81.81 399 ALA A N 1
ATOM 3154 C CA . ALA A 1 399 ? -5.297 10.094 13.586 1 81.81 399 ALA A CA 1
ATOM 3155 C C . ALA A 1 399 ? -6.711 9.586 13.859 1 81.81 399 ALA A C 1
ATOM 3157 O O . ALA A 1 399 ? -7.414 9.172 12.93 1 81.81 399 ALA A O 1
ATOM 3158 N N . ILE A 1 400 ? -7.039 9.375 15.047 1 64.81 400 ILE A N 1
ATOM 3159 C CA . ILE A 1 400 ? -8.422 9.18 15.469 1 64.81 400 ILE A CA 1
ATOM 3160 C C . ILE A 1 400 ? -8.875 10.352 16.344 1 64.81 400 ILE A C 1
ATOM 3162 O O . ILE A 1 400 ? -8.203 10.703 17.312 1 64.81 400 ILE A O 1
ATOM 3166 N N . GLY A 1 401 ? -10.086 10.992 16.047 1 56.97 401 GLY A N 1
ATOM 3167 C CA . GLY A 1 401 ? -10.742 12.016 16.844 1 56.97 401 GLY A CA 1
ATOM 3168 C C . GLY A 1 401 ? -10.156 13.398 16.641 1 56.97 401 GLY A C 1
ATOM 3169 O O . GLY A 1 401 ? -10.891 14.391 16.609 1 56.97 401 GLY A O 1
ATOM 3170 N N . THR A 1 402 ? -8.781 13.773 17.141 1 50.53 402 THR A N 1
ATOM 3171 C CA . THR A 1 402 ? -8.336 14.93 17.922 1 50.53 402 THR A CA 1
ATOM 3172 C C . THR A 1 402 ? -8 16.094 17 1 50.53 402 THR A C 1
ATOM 3174 O O . THR A 1 402 ? -7.371 17.078 17.422 1 50.53 402 THR A O 1
ATOM 3177 N N . VAL A 1 403 ? -8.086 16.109 15.602 1 49.25 403 VAL A N 1
ATOM 3178 C CA . VAL A 1 403 ? -7.312 17.188 14.977 1 49.25 403 VAL A CA 1
ATOM 3179 C C . VAL A 1 403 ? -7.965 18.531 15.258 1 49.25 403 VAL A C 1
ATOM 3181 O O . VAL A 1 403 ? -7.418 19.578 14.906 1 49.25 403 VAL A O 1
ATOM 3184 N N . GLY A 1 404 ? -9.086 18.641 15.914 1 53.38 404 GLY A N 1
ATOM 3185 C CA . GLY A 1 404 ? -9.656 19.969 15.812 1 53.38 404 GLY A CA 1
ATOM 3186 C C . GLY A 1 404 ? -9.742 20.688 17.141 1 53.38 404 GLY A C 1
ATOM 3187 O O . GLY A 1 404 ? -10.211 21.828 17.219 1 53.38 404 GLY A O 1
ATOM 3188 N N . ASN A 1 405 ? -9.227 20.047 18.141 1 57.88 405 ASN A N 1
ATOM 3189 C CA . ASN A 1 405 ? -9.484 20.766 19.391 1 57.88 405 ASN A CA 1
ATOM 3190 C C . ASN A 1 405 ? -8.461 21.859 19.625 1 57.88 405 ASN A C 1
ATOM 3192 O O . ASN A 1 405 ? -7.895 22.406 18.672 1 57.88 405 ASN A O 1
ATOM 3196 N N . TRP A 1 406 ? -7.949 22.062 20.703 1 73.75 406 TRP A N 1
ATOM 3197 C CA . TRP A 1 406 ? -7.195 23.062 21.453 1 73.75 406 TRP A CA 1
ATOM 3198 C C . TRP A 1 406 ? -5.738 23.094 21.016 1 73.75 406 TRP A C 1
ATOM 3200 O O . TRP A 1 406 ? -5.004 24.031 21.328 1 73.75 406 TRP A O 1
ATOM 3210 N N . HIS A 1 407 ? -5.539 22.234 19.875 1 87.25 407 HIS A N 1
ATOM 3211 C CA . HIS A 1 407 ? -4.102 22.094 19.672 1 87.25 407 HIS A CA 1
ATOM 3212 C C . HIS A 1 407 ? -3.559 23.219 18.781 1 87.25 407 HIS A C 1
ATOM 3214 O O . HIS A 1 407 ? -2.393 23.609 18.906 1 87.25 407 HIS A O 1
ATOM 3220 N N . ILE A 1 408 ? -4.395 23.797 17.891 1 92.5 408 ILE A N 1
ATOM 3221 C CA . ILE A 1 408 ? -3.92 24.875 17.047 1 92.5 408 ILE A CA 1
ATOM 3222 C C . ILE A 1 408 ? -3.461 26.047 17.906 1 92.5 408 ILE A C 1
ATOM 3224 O O . ILE A 1 408 ? -2.371 26.594 17.719 1 92.5 408 ILE A O 1
ATOM 3228 N N . GLY A 1 409 ? -4.305 26.375 18.891 1 92.88 409 GLY A N 1
ATOM 3229 C CA . GLY A 1 409 ? -3.949 27.438 19.797 1 92.88 409 GLY A CA 1
ATOM 3230 C C . GLY A 1 409 ? -2.711 27.141 20.625 1 92.88 409 GLY A C 1
ATOM 3231 O O . GLY A 1 409 ? -1.854 28 20.812 1 92.88 409 GLY A O 1
ATOM 3232 N N . ILE A 1 410 ? -2.609 25.922 21.031 1 92.06 410 ILE A N 1
ATOM 3233 C CA . ILE A 1 410 ? -1.487 25.516 21.875 1 92.06 410 ILE A CA 1
ATOM 3234 C C . ILE A 1 410 ? -0.185 25.625 21.094 1 92.06 410 ILE A C 1
ATOM 3236 O O . ILE A 1 410 ? 0.78 26.234 21.562 1 92.06 410 ILE A O 1
ATOM 3240 N N . TYR A 1 411 ? -0.145 25.109 19.906 1 94.62 411 TYR A N 1
ATOM 3241 C CA . TYR A 1 411 ? 1.068 25.156 19.094 1 94.62 411 TYR A CA 1
ATOM 3242 C C . TYR A 1 411 ? 1.423 26.594 18.734 1 94.62 411 TYR A C 1
ATOM 3244 O O . TYR A 1 411 ? 2.6 26.953 18.688 1 94.62 411 TYR A O 1
ATOM 3252 N N . THR A 1 412 ? 0.412 27.375 18.422 1 96.12 412 THR A N 1
ATOM 3253 C CA . THR A 1 412 ? 0.647 28.781 18.125 1 96.12 412 THR A CA 1
ATOM 3254 C C . THR A 1 412 ? 1.294 29.484 19.312 1 96.12 412 THR A C 1
ATOM 3256 O O . THR A 1 412 ? 2.283 30.203 19.156 1 96.12 412 THR A O 1
ATOM 3259 N N . ARG A 1 413 ? 0.8 29.25 20.469 1 94.06 413 ARG A N 1
ATOM 3260 C CA . ARG A 1 413 ? 1.3 29.922 21.672 1 94.06 413 ARG A CA 1
ATOM 3261 C C . ARG A 1 413 ? 2.678 29.406 22.047 1 94.06 413 ARG A C 1
ATOM 3263 O O . ARG A 1 413 ? 3.49 30.141 22.625 1 94.06 413 ARG A O 1
ATOM 3270 N N . ILE A 1 414 ? 2.926 28.156 21.734 1 93.69 414 ILE A N 1
ATOM 3271 C CA . ILE A 1 414 ? 4.281 27.656 21.922 1 93.69 414 ILE A CA 1
ATOM 3272 C C . ILE A 1 414 ? 5.242 28.422 21.016 1 93.69 414 ILE A C 1
ATOM 3274 O O . ILE A 1 414 ? 6.332 28.812 21.453 1 93.69 414 ILE A O 1
ATOM 3278 N N . LEU A 1 415 ? 4.84 28.656 19.812 1 95.94 415 LEU A N 1
ATOM 3279 C CA . LEU A 1 415 ? 5.668 29.453 18.922 1 95.94 415 LEU A CA 1
ATOM 3280 C C . LEU A 1 415 ? 5.91 30.844 19.484 1 95.94 415 LEU A C 1
ATOM 3282 O O . LEU A 1 415 ? 7.043 31.328 19.484 1 95.94 415 LEU A O 1
ATOM 3286 N N . LEU A 1 416 ? 4.867 31.484 19.984 1 94 416 LEU A N 1
ATOM 3287 C CA . LEU A 1 416 ? 4.992 32.812 20.547 1 94 416 LEU A CA 1
ATOM 3288 C C . LEU A 1 416 ? 5.941 32.812 21.75 1 94 416 LEU A C 1
ATOM 3290 O O . LEU A 1 416 ? 6.754 33.75 21.891 1 94 416 LEU A O 1
ATOM 3294 N N . MET A 1 417 ? 5.793 31.781 22.531 1 91.88 417 MET A N 1
ATOM 3295 C CA . MET A 1 417 ? 6.715 31.625 23.656 1 91.88 417 MET A CA 1
ATOM 3296 C C . MET A 1 417 ? 8.156 31.531 23.172 1 91.88 417 MET A C 1
ATOM 3298 O O . MET A 1 417 ? 9.039 32.219 23.688 1 91.88 417 MET A O 1
ATOM 3302 N N . PHE A 1 418 ? 8.391 30.719 22.125 1 92.31 418 PHE A N 1
ATOM 3303 C CA . PHE A 1 418 ? 9.734 30.531 21.594 1 92.31 418 PHE A CA 1
ATOM 3304 C C . PHE A 1 418 ? 10.273 31.844 21.031 1 92.31 418 PHE A C 1
ATOM 3306 O O . PHE A 1 418 ? 11.469 32.125 21.109 1 92.31 418 PHE A O 1
ATOM 3313 N N . LEU A 1 419 ? 9.438 32.688 20.453 1 91.75 419 LEU A N 1
ATOM 3314 C CA . LEU A 1 419 ? 9.844 33.906 19.812 1 91.75 419 LEU A CA 1
ATOM 3315 C C . LEU A 1 419 ? 10.156 35 20.859 1 91.75 419 LEU A C 1
ATOM 3317 O O . LEU A 1 419 ? 11.023 35.844 20.641 1 91.75 419 LEU A O 1
ATOM 3321 N N . MET A 1 420 ? 9.461 34.938 21.953 1 88.44 420 MET A N 1
ATOM 3322 C CA . MET A 1 420 ? 9.539 36.031 22.938 1 88.44 420 MET A CA 1
ATOM 3323 C C . MET A 1 420 ? 10.594 35.719 23.984 1 88.44 420 MET A C 1
ATOM 3325 O O . MET A 1 420 ? 11.156 36.625 24.578 1 88.44 420 MET A O 1
ATOM 3329 N N . ASP A 1 421 ? 10.812 34.375 24.234 1 88 421 ASP A N 1
ATOM 3330 C CA . ASP A 1 421 ? 11.648 34 25.375 1 88 421 ASP A CA 1
ATOM 3331 C C . ASP A 1 421 ? 12.742 33.031 24.953 1 88 421 ASP A C 1
ATOM 3333 O O . ASP A 1 421 ? 12.508 31.812 24.922 1 88 421 ASP A O 1
ATOM 3337 N N . PRO A 1 422 ? 13.875 33.531 24.781 1 84.19 422 PRO A N 1
ATOM 3338 C CA . PRO A 1 422 ? 14.977 32.625 24.375 1 84.19 422 PRO A CA 1
ATOM 3339 C C . PRO A 1 422 ? 15.273 31.562 25.422 1 84.19 422 PRO A C 1
ATOM 3341 O O . PRO A 1 422 ? 15.758 30.484 25.078 1 84.19 422 PRO A O 1
ATOM 3344 N N . PHE A 1 423 ? 14.914 31.781 26.609 1 84.19 423 PHE A N 1
ATOM 3345 C CA . PHE A 1 423 ? 15.195 30.828 27.672 1 84.19 423 PHE A CA 1
ATOM 3346 C C . PHE A 1 423 ? 14.18 29.688 27.656 1 84.19 423 PHE A C 1
ATOM 3348 O O . PHE A 1 423 ? 14.406 28.641 28.281 1 84.19 423 PHE A O 1
ATOM 3355 N N . ALA A 1 424 ? 13.141 29.938 27 1 86.75 424 ALA A N 1
ATOM 3356 C CA . ALA A 1 424 ? 12.125 28.891 26.891 1 86.75 424 ALA A CA 1
ATOM 3357 C C . ALA A 1 424 ? 12.25 28.141 25.562 1 86.75 424 ALA A C 1
ATOM 3359 O O . ALA A 1 424 ? 11.586 27.125 25.359 1 86.75 424 ALA A O 1
ATOM 3360 N N . ARG A 1 425 ? 13.133 28.609 24.734 1 88.75 425 ARG A N 1
ATOM 3361 C CA . ARG A 1 425 ? 13.352 28.016 23.422 1 88.75 425 ARG A CA 1
ATOM 3362 C C . ARG A 1 425 ? 14.344 26.859 23.5 1 88.75 425 ARG A C 1
ATOM 3364 O O . ARG A 1 425 ? 15.492 27.047 23.906 1 88.75 425 ARG A O 1
ATOM 3371 N N . PRO A 1 426 ? 13.867 25.688 23.094 1 89 426 PRO A N 1
ATOM 3372 C CA . PRO A 1 426 ? 14.805 24.562 23.156 1 89 426 PRO A CA 1
ATOM 3373 C C . PRO A 1 426 ? 15.875 24.625 22.078 1 89 426 PRO A C 1
ATOM 3375 O O . PRO A 1 426 ? 15.617 25.156 20.984 1 89 426 PRO A O 1
ATOM 3378 N N . SER A 1 427 ? 17.031 24.109 22.391 1 89.25 427 SER A N 1
ATOM 3379 C CA . SER A 1 427 ? 18.062 23.922 21.375 1 89.25 427 SER A CA 1
ATOM 3380 C C . SER A 1 427 ? 17.703 22.781 20.422 1 89.25 427 SER A C 1
ATOM 3382 O O . SER A 1 427 ? 16.859 21.938 20.75 1 89.25 427 SER A O 1
ATOM 3384 N N . PRO A 1 428 ? 18.344 22.812 19.266 1 91.44 428 PRO A N 1
ATOM 3385 C CA . PRO A 1 428 ? 18.125 21.688 18.359 1 91.44 428 PRO A CA 1
ATOM 3386 C C . PRO A 1 428 ? 18.453 20.344 18.984 1 91.44 428 PRO A C 1
ATOM 3388 O O . PRO A 1 428 ? 17.766 19.344 18.719 1 91.44 428 PRO A O 1
ATOM 3391 N N . PHE A 1 429 ? 19.406 20.344 19.812 1 91.44 429 PHE A N 1
ATOM 3392 C CA . PHE A 1 429 ? 19.797 19.125 20.5 1 91.44 429 PHE A CA 1
ATOM 3393 C C . PHE A 1 429 ? 18.625 18.562 21.312 1 91.44 429 PHE A C 1
ATOM 3395 O O . PHE A 1 429 ? 18.297 17.375 21.203 1 91.44 429 PHE A O 1
ATOM 3402 N N . TRP A 1 430 ? 18 19.406 22.016 1 90.5 430 TRP A N 1
ATOM 3403 C CA . TRP A 1 430 ? 16.922 18.969 22.906 1 90.5 430 TRP A CA 1
ATOM 3404 C C . TRP A 1 430 ? 15.672 18.609 22.109 1 90.5 430 TRP A C 1
ATOM 3406 O O . TRP A 1 430 ? 14.93 17.703 22.469 1 90.5 430 TRP A O 1
ATOM 3416 N N . MET A 1 431 ? 15.453 19.312 21.047 1 93.56 431 MET A N 1
ATOM 3417 C CA . MET A 1 431 ? 14.328 18.969 20.172 1 93.56 431 MET A CA 1
ATOM 3418 C C . MET A 1 431 ? 14.508 17.578 19.562 1 93.56 431 MET A C 1
ATOM 3420 O O . MET A 1 431 ? 13.57 16.781 19.531 1 93.56 431 MET A O 1
ATOM 3424 N N . LYS A 1 432 ? 15.727 17.312 19.141 1 94.69 432 LYS A N 1
ATOM 3425 C CA . LYS A 1 432 ? 16.031 16.016 18.562 1 94.69 432 LYS A CA 1
ATOM 3426 C C . LYS A 1 432 ? 15.898 14.906 19.609 1 94.69 432 LYS A C 1
ATOM 3428 O O . LYS A 1 432 ? 15.391 13.82 19.312 1 94.69 432 LYS A O 1
ATOM 3433 N N . ARG A 1 433 ? 16.297 15.203 20.812 1 93.06 433 ARG A N 1
ATOM 3434 C CA . ARG A 1 433 ? 16.188 14.227 21.891 1 93.06 433 ARG A CA 1
ATOM 3435 C C . ARG A 1 433 ? 14.719 13.93 22.203 1 93.06 433 ARG A C 1
ATOM 3437 O O . ARG A 1 433 ? 14.359 12.797 22.531 1 93.06 433 ARG A O 1
ATOM 3444 N N . TRP A 1 434 ? 13.93 14.984 22.156 1 92.44 434 TRP A N 1
ATOM 3445 C CA . TRP A 1 434 ? 12.492 14.789 22.359 1 92.44 434 TRP A CA 1
ATOM 3446 C C . TRP A 1 434 ? 11.922 13.852 21.297 1 92.44 434 TRP A C 1
ATOM 3448 O O . TRP A 1 434 ? 11.094 12.992 21.609 1 92.44 434 TRP A O 1
ATOM 3458 N N . ILE A 1 435 ? 12.305 14.047 20.094 1 94.38 435 ILE A N 1
ATOM 3459 C CA . ILE A 1 435 ? 11.844 13.219 18.984 1 94.38 435 ILE A CA 1
ATOM 3460 C C . ILE A 1 435 ? 12.266 11.766 19.219 1 94.38 435 ILE A C 1
ATOM 3462 O O . ILE A 1 435 ? 11.461 10.844 19.078 1 94.38 435 ILE A O 1
ATOM 3466 N N . ASP A 1 436 ? 13.492 11.609 19.641 1 94.75 436 ASP A N 1
ATOM 3467 C CA . ASP A 1 436 ? 14.023 10.273 19.891 1 94.75 436 ASP A CA 1
ATOM 3468 C C . ASP A 1 436 ? 13.289 9.609 21.062 1 94.75 436 ASP A C 1
ATOM 3470 O O . ASP A 1 436 ? 13.023 8.406 21.016 1 94.75 436 ASP A O 1
ATOM 3474 N N . MET A 1 437 ? 13.047 10.398 22.047 1 92.62 437 MET A N 1
ATOM 3475 C CA . MET A 1 437 ? 12.32 9.875 23.203 1 92.62 437 MET A CA 1
ATOM 3476 C C . MET A 1 437 ? 10.922 9.414 22.797 1 92.62 437 MET A C 1
ATOM 3478 O O . MET A 1 437 ? 10.469 8.352 23.234 1 92.62 437 MET A O 1
ATOM 3482 N N . THR A 1 438 ? 10.273 10.172 22.016 1 91.5 438 THR A N 1
ATOM 3483 C CA . THR A 1 438 ? 8.938 9.805 21.547 1 91.5 438 THR A CA 1
ATOM 3484 C C . THR A 1 438 ? 8.984 8.508 20.75 1 91.5 438 THR A C 1
ATOM 3486 O O . THR A 1 438 ? 8.133 7.637 20.922 1 91.5 438 THR A O 1
ATOM 3489 N N . LYS A 1 439 ? 9.961 8.352 19.906 1 91.31 439 LYS A N 1
ATOM 3490 C CA . LYS A 1 439 ? 10.156 7.121 19.141 1 91.31 439 LYS A CA 1
ATOM 3491 C C . LYS A 1 439 ? 10.383 5.93 20.062 1 91.31 439 LYS A C 1
ATOM 3493 O O . LYS A 1 439 ? 9.859 4.84 19.812 1 91.31 439 LYS A O 1
ATOM 3498 N N . ALA A 1 440 ? 11.125 6.199 21.078 1 91.31 440 ALA A N 1
ATOM 3499 C CA . ALA A 1 440 ? 11.422 5.137 22.047 1 91.31 440 ALA A CA 1
ATOM 3500 C C . ALA A 1 440 ? 10.172 4.723 22.812 1 91.31 440 ALA A C 1
ATOM 3502 O O . ALA A 1 440 ? 9.938 3.533 23.047 1 91.31 440 ALA A O 1
ATOM 3503 N N . LEU A 1 441 ? 9.383 5.684 23.172 1 88.62 441 LEU A N 1
ATOM 3504 C CA . LEU A 1 441 ? 8.18 5.414 23.938 1 88.62 441 LEU A CA 1
ATOM 3505 C C . LEU A 1 441 ? 7.145 4.684 23.109 1 88.62 441 LEU A C 1
ATOM 3507 O O . LEU A 1 441 ? 6.328 3.924 23.625 1 88.62 441 LEU A O 1
ATOM 3511 N N . LYS A 1 442 ? 7.234 4.832 21.812 1 89.06 442 LYS A N 1
ATOM 3512 C CA . LYS A 1 442 ? 6.262 4.195 20.938 1 89.06 442 LYS A CA 1
ATOM 3513 C C . LYS A 1 442 ? 6.898 3.053 20.141 1 89.06 442 LYS A C 1
ATOM 3515 O O . LYS A 1 442 ? 6.441 2.719 19.047 1 89.06 442 LYS A O 1
ATOM 3520 N N . ILE A 1 443 ? 7.84 2.471 20.672 1 85.75 443 ILE A N 1
ATOM 3521 C CA . ILE A 1 443 ? 8.633 1.457 19.984 1 85.75 443 ILE A CA 1
ATOM 3522 C C . ILE A 1 443 ? 7.777 0.214 19.734 1 85.75 443 ILE A C 1
ATOM 3524 O O . ILE A 1 443 ? 8 -0.52 18.766 1 85.75 443 ILE A O 1
ATOM 3528 N N . SER A 1 444 ? 6.797 -0.045 20.531 1 82.5 444 SER A N 1
ATOM 3529 C CA . SER A 1 444 ? 5.98 -1.25 20.422 1 82.5 444 SER A CA 1
ATOM 3530 C C . SER A 1 444 ? 4.891 -1.089 19.375 1 82.5 444 SER A C 1
ATOM 3532 O O . SER A 1 444 ? 4.207 -2.055 19.031 1 82.5 444 SER A O 1
ATOM 3534 N N . SER A 1 445 ? 4.766 0.097 18.875 1 85.25 445 SER A N 1
ATOM 3535 C CA . SER A 1 445 ? 3.762 0.34 17.844 1 85.25 445 SER A CA 1
ATOM 3536 C C . SER A 1 445 ? 4.145 -0.337 16.531 1 85.25 445 SER A C 1
ATOM 3538 O O . SER A 1 445 ? 5.316 -0.355 16.156 1 85.25 445 SER A O 1
ATOM 3540 N N . PRO A 1 446 ? 3.156 -0.907 15.859 1 83.12 446 PRO A N 1
ATOM 3541 C CA . PRO A 1 446 ? 3.443 -1.507 14.555 1 83.12 446 PRO A CA 1
ATOM 3542 C C . PRO A 1 446 ? 3.723 -0.464 13.477 1 83.12 446 PRO A C 1
ATOM 3544 O O . PRO A 1 446 ? 4.199 -0.805 12.391 1 83.12 446 PRO A O 1
ATOM 3547 N N . THR A 1 447 ? 3.42 0.769 13.766 1 87.25 447 THR A N 1
ATOM 3548 C CA . THR A 1 447 ? 3.67 1.852 12.82 1 87.25 447 THR A CA 1
ATOM 3549 C C . THR A 1 447 ? 4.656 2.859 13.406 1 87.25 447 THR A C 1
ATOM 3551 O O . THR A 1 447 ? 5 2.787 14.586 1 87.25 447 THR A O 1
ATOM 3554 N N . GLY A 1 448 ? 5.098 3.781 12.57 1 87.56 448 GLY A N 1
ATOM 3555 C CA . GLY A 1 448 ? 6.004 4.816 13.039 1 87.56 448 GLY A CA 1
ATOM 3556 C C . GLY A 1 448 ? 5.414 5.668 14.148 1 87.56 448 GLY A C 1
ATOM 3557 O O . GLY A 1 448 ? 4.203 5.891 14.195 1 87.56 448 GLY A O 1
ATOM 3558 N N . ALA A 1 449 ? 6.305 6.18 14.953 1 87.31 449 ALA A N 1
ATOM 3559 C CA . ALA A 1 449 ? 5.875 6.93 16.125 1 87.31 449 ALA A CA 1
ATOM 3560 C C . ALA A 1 449 ? 5.031 8.141 15.734 1 87.31 449 ALA A C 1
ATOM 3562 O O . ALA A 1 449 ? 4.113 8.523 16.469 1 87.31 449 ALA A O 1
ATOM 3563 N N . PHE A 1 450 ? 5.328 8.672 14.609 1 90.88 450 PHE A N 1
ATOM 3564 C CA . PHE A 1 450 ? 4.652 9.898 14.211 1 90.88 450 PHE A CA 1
ATOM 3565 C C . PHE A 1 450 ? 3.699 9.648 13.055 1 90.88 450 PHE A C 1
ATOM 3567 O O . PHE A 1 450 ? 3.252 10.594 12.391 1 90.88 450 PHE A O 1
ATOM 3574 N N . ASP A 1 451 ? 3.35 8.32 12.852 1 89.5 451 ASP A N 1
ATOM 3575 C CA . ASP A 1 451 ? 2.42 7.949 11.789 1 89.5 451 ASP A CA 1
ATOM 3576 C C . ASP A 1 451 ? 0.972 8.094 12.25 1 89.5 451 ASP A C 1
ATOM 3578 O O . ASP A 1 451 ? 0.052 8.117 11.43 1 89.5 451 ASP A O 1
ATOM 3582 N N . PHE A 1 452 ? 0.857 8.078 13.5 1 85.38 452 PHE A N 1
ATOM 3583 C CA . PHE A 1 452 ? -0.465 8.18 14.102 1 85.38 452 PHE A CA 1
ATOM 3584 C C . PHE A 1 452 ? -0.465 9.211 15.227 1 85.38 452 PHE A C 1
ATOM 3586 O O . PHE A 1 452 ? 0.12 8.984 16.281 1 85.38 452 PHE A O 1
ATOM 3593 N N . PHE A 1 453 ? -1.188 10.281 14.984 1 81.81 453 PHE A N 1
ATOM 3594 C CA . PHE A 1 453 ? -1.192 11.398 15.922 1 81.81 453 PHE A CA 1
ATOM 3595 C C . PHE A 1 453 ? -2.148 11.133 17.078 1 81.81 453 PHE A C 1
ATOM 3597 O O . PHE A 1 453 ? -3.262 10.648 16.875 1 81.81 453 PHE A O 1
ATOM 3604 N N . THR A 1 454 ? -1.649 11.367 18.312 1 78.62 454 THR A N 1
ATOM 3605 C CA . THR A 1 454 ? -2.475 11.375 19.516 1 78.62 454 THR A CA 1
ATOM 3606 C C . THR A 1 454 ? -2.117 12.555 20.406 1 78.62 454 THR A C 1
ATOM 3608 O O . THR A 1 454 ? -1.011 13.094 20.328 1 78.62 454 THR A O 1
ATOM 3611 N N . TYR A 1 455 ? -3.031 12.984 21.266 1 78.69 455 TYR A N 1
ATOM 3612 C CA . TYR A 1 455 ? -2.791 14.094 22.172 1 78.69 455 TYR A CA 1
ATOM 3613 C C . TYR A 1 455 ? -1.838 13.688 23.297 1 78.69 455 TYR A C 1
ATOM 3615 O O . TYR A 1 455 ? -1.341 14.539 24.031 1 78.69 455 TYR A O 1
ATOM 3623 N N . LEU A 1 456 ? -1.595 12.469 23.266 1 80.31 456 LEU A N 1
ATOM 3624 C CA . LEU A 1 456 ? -0.712 11.984 24.312 1 80.31 456 LEU A CA 1
ATOM 3625 C C . LEU A 1 456 ? 0.671 12.617 24.203 1 80.31 456 LEU A C 1
ATOM 3627 O O . LEU A 1 456 ? 1.329 12.867 25.219 1 80.31 456 LEU A O 1
ATOM 3631 N N . GLU A 1 457 ? 1.08 12.867 23.031 1 83 457 GLU A N 1
ATOM 3632 C CA . GLU A 1 457 ? 2.393 13.477 22.844 1 83 457 GLU A CA 1
ATOM 3633 C C . GLU A 1 457 ? 2.445 14.875 23.453 1 83 457 GLU A C 1
ATOM 3635 O O . GLU A 1 457 ? 3.484 15.297 23.969 1 83 457 GLU A O 1
ATOM 3640 N N . LEU A 1 458 ? 1.33 15.562 23.375 1 82.38 458 LEU A N 1
ATOM 3641 C CA . LEU A 1 458 ? 1.262 16.875 24 1 82.38 458 LEU A CA 1
ATOM 3642 C C . LEU A 1 458 ? 1.33 16.766 25.516 1 82.38 458 LEU A C 1
ATOM 3644 O O . LEU A 1 458 ? 1.936 17.594 26.188 1 82.38 458 LEU A O 1
ATOM 3648 N N . VAL A 1 459 ? 0.728 15.719 26.016 1 83.38 459 VAL A N 1
ATOM 3649 C CA . VAL A 1 459 ? 0.776 15.484 27.453 1 83.38 459 VAL A CA 1
ATOM 3650 C C . VAL A 1 459 ? 2.207 15.164 27.875 1 83.38 459 VAL A C 1
ATOM 3652 O O . VAL A 1 459 ? 2.699 15.695 28.875 1 83.38 459 VAL A O 1
ATOM 3655 N N . TRP A 1 460 ? 2.844 14.344 27.094 1 85.88 460 TRP A N 1
ATOM 3656 C CA . TRP A 1 460 ? 4.242 14.039 27.375 1 85.88 460 TRP A CA 1
ATOM 3657 C C . TRP A 1 460 ? 5.094 15.297 27.359 1 85.88 460 TRP A C 1
ATOM 3659 O O . TRP A 1 460 ? 5.957 15.492 28.219 1 85.88 460 TRP A O 1
ATOM 3669 N N . TRP A 1 461 ? 4.863 16.125 26.422 1 84 461 TRP A N 1
ATOM 3670 C CA . TRP A 1 461 ? 5.637 17.344 26.281 1 84 461 TRP A CA 1
ATOM 3671 C C . TRP A 1 461 ? 5.426 18.266 27.484 1 84 461 TRP A C 1
ATOM 3673 O O . TRP A 1 461 ? 6.379 18.844 28 1 84 461 TRP A O 1
ATOM 3683 N N . PHE A 1 462 ? 4.188 18.344 27.891 1 83.31 462 PHE A N 1
ATOM 3684 C CA . PHE A 1 462 ? 3.895 19.172 29.047 1 83.31 462 PHE A CA 1
ATOM 3685 C C . PHE A 1 462 ? 4.617 18.656 30.297 1 83.31 462 PHE A C 1
ATOM 3687 O O . PHE A 1 462 ? 5.23 19.422 31.031 1 83.31 462 PHE A O 1
ATOM 3694 N N . VAL A 1 463 ? 4.625 17.422 30.422 1 83.69 463 VAL A N 1
ATOM 3695 C CA . VAL A 1 463 ? 5.207 16.812 31.609 1 83.69 463 VAL A CA 1
ATOM 3696 C C . VAL A 1 463 ? 6.73 16.891 31.547 1 83.69 463 VAL A C 1
ATOM 3698 O O . VAL A 1 463 ? 7.375 17.391 32.469 1 83.69 463 VAL A O 1
ATOM 3701 N N . PHE A 1 464 ? 7.238 16.594 30.422 1 81.94 464 PHE A N 1
ATOM 3702 C CA . PHE A 1 464 ? 8.688 16.406 30.344 1 81.94 464 PHE A CA 1
ATOM 3703 C C . PHE A 1 464 ? 9.383 17.719 29.984 1 81.94 464 PHE A C 1
ATOM 3705 O O . PHE A 1 464 ? 10.555 17.922 30.312 1 81.94 464 PHE A O 1
ATOM 3712 N N . CYS A 1 465 ? 8.625 18.625 29.312 1 79.69 465 CYS A N 1
ATOM 3713 C CA . CYS A 1 465 ? 9.312 19.797 28.781 1 79.69 465 CYS A CA 1
ATOM 3714 C C . CYS A 1 465 ? 8.898 21.047 29.547 1 79.69 465 CYS A C 1
ATOM 3716 O O . CYS A 1 465 ? 9.664 22.016 29.609 1 79.69 465 CYS A O 1
ATOM 3718 N N . VAL A 1 466 ? 7.797 21.047 30.062 1 78.38 466 VAL A N 1
ATOM 3719 C CA . VAL A 1 466 ? 7.336 22.25 30.766 1 78.38 466 VAL A CA 1
ATOM 3720 C C . VAL A 1 466 ? 7.441 22.031 32.281 1 78.38 466 VAL A C 1
ATOM 3722 O O . VAL A 1 466 ? 8.086 22.828 32.969 1 78.38 466 VAL A O 1
ATOM 3725 N N . ALA A 1 467 ? 7.02 20.938 32.688 1 76.5 467 ALA A N 1
ATOM 3726 C CA . ALA A 1 467 ? 6.957 20.719 34.156 1 76.5 467 ALA A CA 1
ATOM 3727 C C . ALA A 1 467 ? 8.352 20.625 34.75 1 76.5 467 ALA A C 1
ATOM 3729 O O . ALA A 1 467 ? 8.578 21.047 35.875 1 76.5 467 ALA A O 1
ATOM 3730 N N . ILE A 1 468 ? 9.25 20.203 33.938 1 77.94 468 ILE A N 1
ATOM 3731 C CA . ILE A 1 468 ? 10.586 19.938 34.469 1 77.94 468 ILE A CA 1
ATOM 3732 C C . ILE A 1 468 ? 11.461 21.188 34.281 1 77.94 468 ILE A C 1
ATOM 3734 O O . ILE A 1 468 ? 12.445 21.359 35 1 77.94 468 ILE A O 1
ATOM 3738 N N . ASN A 1 469 ? 11.102 22.047 33.375 1 79.69 469 ASN A N 1
ATOM 3739 C CA . ASN A 1 469 ? 11.898 23.234 33.094 1 79.69 469 ASN A CA 1
ATOM 3740 C C . ASN A 1 469 ? 11.281 24.484 33.719 1 79.69 469 ASN A C 1
ATOM 3742 O O . ASN A 1 469 ? 10.336 25.047 33.188 1 79.69 469 ASN A O 1
ATOM 3746 N N . PRO A 1 470 ? 11.891 25 34.781 1 78.88 470 PRO A N 1
ATOM 3747 C CA . PRO A 1 470 ? 11.305 26.125 35.5 1 78.88 470 PRO A CA 1
ATOM 3748 C C . PRO A 1 470 ? 11.172 27.375 34.625 1 78.88 470 PRO A C 1
ATOM 3750 O O . PRO A 1 470 ? 10.297 28.219 34.875 1 78.88 470 PRO A O 1
ATOM 3753 N N . PHE A 1 471 ? 12.039 27.5 33.594 1 77.94 471 PHE A N 1
ATOM 3754 C CA . PHE A 1 471 ? 11.977 28.672 32.719 1 77.94 471 PHE A CA 1
ATOM 3755 C C . PHE A 1 471 ? 10.695 28.656 31.891 1 77.94 471 PHE A C 1
ATOM 3757 O O . PHE A 1 471 ? 10.305 29.688 31.328 1 77.94 471 PHE A O 1
ATOM 3764 N N . ARG A 1 472 ? 10.016 27.531 31.891 1 84.75 472 ARG A N 1
ATOM 3765 C CA . ARG A 1 472 ? 8.805 27.422 31.078 1 84.75 472 ARG A CA 1
ATOM 3766 C C . ARG A 1 472 ? 7.559 27.453 31.953 1 84.75 472 ARG A C 1
ATOM 3768 O O . ARG A 1 472 ? 6.438 27.562 31.438 1 84.75 472 ARG A O 1
ATOM 3775 N N . TRP A 1 473 ? 7.719 27.516 33.281 1 83.75 473 TRP A N 1
ATOM 3776 C CA . TRP A 1 473 ? 6.57 27.5 34.156 1 83.75 473 TRP A CA 1
ATOM 3777 C C . TRP A 1 473 ? 5.73 28.75 34 1 83.75 473 TRP A C 1
ATOM 3779 O O . TRP A 1 473 ? 4.5 28.703 34.031 1 83.75 473 TRP A O 1
ATOM 3789 N N . LYS A 1 474 ? 6.504 29.828 33.781 1 85.94 474 LYS A N 1
ATOM 3790 C CA . LYS A 1 474 ? 5.82 31.109 33.656 1 85.94 474 LYS A CA 1
ATOM 3791 C C . LYS A 1 474 ? 4.906 31.125 32.438 1 85.94 474 LYS A C 1
ATOM 3793 O O . LYS A 1 474 ? 3.996 31.953 32.344 1 85.94 474 LYS A O 1
ATOM 3798 N N . TRP A 1 475 ? 5.18 30.203 31.5 1 89 475 TRP A N 1
ATOM 3799 C CA . TRP A 1 475 ? 4.438 30.203 30.25 1 89 475 TRP A CA 1
ATOM 3800 C C . TRP A 1 475 ? 3.344 29.141 30.266 1 89 475 TRP A C 1
ATOM 3802 O O . TRP A 1 475 ? 2.512 29.078 29.359 1 89 475 TRP A O 1
ATOM 3812 N N . GLY A 1 476 ? 3.234 28.297 31.234 1 87.5 476 GLY A N 1
ATOM 3813 C CA . GLY A 1 476 ? 2.352 27.141 31.266 1 87.5 476 GLY A CA 1
ATOM 3814 C C . GLY A 1 476 ? 0.895 27.5 31.047 1 87.5 476 GLY A C 1
ATOM 3815 O O . GLY A 1 476 ? 0.242 26.938 30.156 1 87.5 476 GLY A O 1
ATOM 3816 N N . ILE A 1 477 ? 0.435 28.438 31.797 1 86.38 477 ILE A N 1
ATOM 3817 C CA . ILE A 1 477 ? -0.97 28.828 31.734 1 86.38 477 ILE A CA 1
ATOM 3818 C C . ILE A 1 477 ? -1.261 29.484 30.391 1 86.38 477 ILE A C 1
ATOM 3820 O O . ILE A 1 477 ? -2.295 29.219 29.766 1 86.38 477 ILE A O 1
ATOM 3824 N N . PHE A 1 478 ? -0.328 30.281 29.938 1 89.06 478 PHE A N 1
ATOM 3825 C CA . PHE A 1 478 ? -0.491 30.953 28.656 1 89.06 478 PHE A CA 1
ATOM 3826 C C . PHE A 1 478 ? -0.538 29.938 27.516 1 89.06 478 PHE A C 1
ATOM 3828 O O . PHE A 1 478 ? -1.408 30.016 26.656 1 89.06 478 PHE A O 1
ATOM 3835 N N . VAL A 1 479 ? 0.344 29 27.531 1 89.69 479 VAL A N 1
ATOM 3836 C CA . VAL A 1 479 ? 0.451 28.031 26.438 1 89.69 479 VAL A CA 1
ATOM 3837 C C . VAL A 1 479 ? -0.8 27.156 26.391 1 89.69 479 VAL A C 1
ATOM 3839 O O . VAL A 1 479 ? -1.382 26.953 25.328 1 89.69 479 VAL A O 1
ATOM 3842 N N . PHE A 1 480 ? -1.391 26.797 27.453 1 86.94 480 PHE A N 1
ATOM 3843 C CA . PHE A 1 480 ? -2.5 25.859 27.469 1 86.94 480 PHE A CA 1
ATOM 3844 C C . PHE A 1 480 ? -3.832 26.578 27.312 1 86.94 480 PHE A C 1
ATOM 3846 O O . PHE A 1 480 ? -4.746 26.078 26.656 1 86.94 480 PHE A O 1
ATOM 3853 N N . PHE A 1 481 ? -3.854 27.891 27.859 1 85.62 481 PHE A N 1
ATOM 3854 C CA . PHE A 1 481 ? -5.188 28.469 27.938 1 85.62 481 PHE A CA 1
ATOM 3855 C C . PHE A 1 481 ? -5.227 29.828 27.234 1 85.62 481 PHE A C 1
ATOM 3857 O O . PHE A 1 481 ? -6.301 30.391 27.016 1 85.62 481 PHE A O 1
ATOM 3864 N N . GLY A 1 482 ? -4.109 30.297 26.875 1 85.94 482 GLY A N 1
ATOM 3865 C CA . GLY A 1 482 ? -4.062 31.594 26.219 1 85.94 482 GLY A CA 1
ATOM 3866 C C . GLY A 1 482 ? -4.336 32.75 27.156 1 85.94 482 GLY A C 1
ATOM 3867 O O . GLY A 1 482 ? -4.703 33.844 26.703 1 85.94 482 GLY A O 1
ATOM 3868 N N . VAL A 1 483 ? -4.207 32.406 28.406 1 83.44 483 VAL A N 1
ATOM 3869 C CA . VAL A 1 483 ? -4.465 33.469 29.391 1 83.44 483 VAL A CA 1
ATOM 3870 C C . VAL A 1 483 ? -3.176 33.812 30.125 1 83.44 483 VAL A C 1
ATOM 3872 O O . VAL A 1 483 ? -2.303 32.938 30.297 1 83.44 483 VAL A O 1
ATOM 3875 N N . GLY A 1 484 ? -3.08 35.125 30.469 1 74.25 484 GLY A N 1
ATOM 3876 C CA . GLY A 1 484 ? -1.984 35.531 31.328 1 74.25 484 GLY A CA 1
ATOM 3877 C C . GLY A 1 484 ? -0.703 35.812 30.578 1 74.25 484 GLY A C 1
ATOM 3878 O O . GLY A 1 484 ? 0.387 35.469 31.031 1 74.25 484 GLY A O 1
ATOM 3879 N N . PHE A 1 485 ? -0.834 36.312 29.375 1 77.44 485 PHE A N 1
ATOM 3880 C CA . PHE A 1 485 ? 0.351 36.656 28.594 1 77.44 485 PHE A CA 1
ATOM 3881 C C . PHE A 1 485 ? 1.165 37.719 29.297 1 77.44 485 PHE A C 1
ATOM 3883 O O . PHE A 1 485 ? 2.381 37.812 29.109 1 77.44 485 PHE A O 1
ATOM 3890 N N . GLY A 1 486 ? 0.574 38.5 30.109 1 73.88 486 GLY A N 1
ATOM 3891 C CA . GLY A 1 486 ? 1.228 39.594 30.781 1 73.88 486 GLY A CA 1
ATOM 3892 C C . GLY A 1 486 ? 2.299 39.188 31.766 1 73.88 486 GLY A C 1
ATOM 3893 O O . GLY A 1 486 ? 3.383 39.75 31.797 1 73.88 486 GLY A O 1
ATOM 3894 N N . LEU A 1 487 ? 1.981 38.094 32.469 1 75.88 487 LEU A N 1
ATOM 3895 C CA . LEU A 1 487 ? 2.896 37.688 33.5 1 75.88 487 LEU A CA 1
ATOM 3896 C C . LEU A 1 487 ? 4.199 37.156 32.906 1 75.88 487 LEU A C 1
ATOM 3898 O O . LEU A 1 487 ? 5.281 37.625 33.25 1 75.88 487 LEU A O 1
ATOM 3902 N N . PRO A 1 488 ? 4.086 36.25 32.062 1 79.31 488 PRO A N 1
ATOM 3903 C CA . PRO A 1 488 ? 5.359 35.781 31.484 1 79.31 488 PRO A CA 1
ATOM 3904 C C . PRO A 1 488 ? 6.105 36.906 30.734 1 79.31 488 PRO A C 1
ATOM 3906 O O . PRO A 1 488 ? 7.336 36.969 30.797 1 79.31 488 PRO A O 1
ATOM 3909 N N . LYS A 1 489 ? 5.477 37.75 30.172 1 78.75 489 LYS A N 1
ATOM 3910 C CA . LYS A 1 489 ? 6.133 38.844 29.484 1 78.75 489 LYS A CA 1
ATOM 3911 C C . LYS A 1 489 ? 6.898 39.719 30.453 1 78.75 489 LYS A C 1
ATOM 3913 O O . LYS A 1 489 ? 8.031 40.156 30.188 1 78.75 489 LYS A O 1
ATOM 3918 N N . ALA A 1 490 ? 6.25 40 31.516 1 76.88 490 ALA A N 1
ATOM 3919 C CA . ALA A 1 490 ? 6.887 40.812 32.531 1 76.88 490 ALA A CA 1
ATOM 3920 C C . ALA A 1 490 ? 8.172 40.156 33.062 1 76.88 490 ALA A C 1
ATOM 3922 O O . ALA A 1 490 ? 9.188 40.844 33.25 1 76.88 490 ALA A O 1
ATOM 3923 N N . VAL A 1 491 ? 8.008 38.938 33.188 1 77.19 491 VAL A N 1
ATOM 3924 C CA . VAL A 1 491 ? 9.18 38.219 33.656 1 77.19 491 VAL A CA 1
ATOM 3925 C C . VAL A 1 491 ? 10.266 38.219 32.594 1 77.19 491 VAL A C 1
ATOM 3927 O O . VAL A 1 491 ? 11.438 38.438 32.906 1 77.19 491 VAL A O 1
ATOM 3930 N N . VAL A 1 492 ? 9.906 38.062 31.438 1 78.81 492 VAL A N 1
ATOM 3931 C CA . VAL A 1 492 ? 10.844 38.031 30.312 1 78.81 492 VAL A CA 1
ATOM 3932 C C . VAL A 1 492 ? 11.516 39.406 30.172 1 78.81 492 VAL A C 1
ATOM 3934 O O . VAL A 1 492 ? 12.719 39.5 29.938 1 78.81 492 VAL A O 1
ATOM 3937 N N . ASP A 1 493 ? 10.766 40.438 30.328 1 77.62 493 ASP A N 1
ATOM 3938 C CA . ASP A 1 493 ? 11.312 41.781 30.25 1 77.62 493 ASP A CA 1
ATOM 3939 C C . ASP A 1 493 ? 12.391 42 31.312 1 77.62 493 ASP A C 1
ATOM 3941 O O . ASP A 1 493 ? 13.422 42.625 31.047 1 77.62 493 ASP A O 1
ATOM 3945 N N . ARG A 1 494 ? 12.125 41.438 32.406 1 76.25 494 ARG A N 1
ATOM 3946 C CA . ARG A 1 494 ? 13.086 41.531 33.5 1 76.25 494 ARG A CA 1
ATOM 3947 C C . ARG A 1 494 ? 14.336 40.719 33.219 1 76.25 494 ARG A C 1
ATOM 3949 O O . ARG A 1 494 ? 15.453 41.156 33.469 1 76.25 494 ARG A O 1
ATOM 3956 N N . GLU A 1 495 ? 13.984 39.594 32.719 1 75.06 495 GLU A N 1
ATOM 3957 C CA . GLU A 1 495 ? 15.102 38.719 32.375 1 75.06 495 GLU A CA 1
ATOM 3958 C C . GLU A 1 495 ? 15.953 39.344 31.266 1 75.06 495 GLU A C 1
ATOM 3960 O O . GLU A 1 495 ? 17.188 39.25 31.297 1 75.06 495 GLU A O 1
ATOM 3965 N N . GLU A 1 496 ? 15.383 39.875 30.281 1 73.81 496 GLU A N 1
ATOM 3966 C CA . GLU A 1 496 ? 16.094 40.531 29.188 1 73.81 496 GLU A CA 1
ATOM 3967 C C . GLU A 1 496 ? 16.969 41.656 29.688 1 73.81 496 GLU A C 1
ATOM 3969 O O . GLU A 1 496 ? 18.109 41.844 29.234 1 73.81 496 GLU A O 1
ATOM 3974 N N . ARG A 1 497 ? 16.5 42.469 30.578 1 75 497 ARG A N 1
ATOM 3975 C CA . ARG A 1 497 ? 17.266 43.562 31.156 1 75 497 ARG A CA 1
ATOM 3976 C C . ARG A 1 497 ? 18.469 43.031 31.922 1 75 497 ARG A C 1
ATOM 3978 O O . ARG A 1 497 ? 19.562 43.594 31.828 1 75 497 ARG A O 1
ATOM 3985 N N . PHE A 1 498 ? 18.188 41.906 32.5 1 73.56 498 PHE A N 1
ATOM 3986 C CA . PHE A 1 498 ? 19.25 41.312 33.312 1 73.56 498 PHE A CA 1
ATOM 3987 C C . PHE A 1 498 ? 20.359 40.781 32.406 1 73.56 498 PHE A C 1
ATOM 3989 O O . PHE A 1 498 ? 21.531 40.812 32.781 1 73.56 498 PHE A O 1
ATOM 3996 N N . THR A 1 499 ? 19.922 40.219 31.25 1 70.88 499 THR A N 1
ATOM 3997 C CA . THR A 1 499 ? 20.891 39.594 30.359 1 70.88 499 THR A CA 1
ATOM 3998 C C . THR A 1 499 ? 21.391 40.594 29.312 1 70.88 499 THR A C 1
ATOM 4000 O O . THR A 1 499 ? 22.172 40.25 28.422 1 70.88 499 THR A O 1
ATOM 4003 N N . ASN A 1 500 ? 21.109 41.844 29.359 1 71.81 500 ASN A N 1
ATOM 4004 C CA . ASN A 1 500 ? 21.469 42.906 28.422 1 71.81 500 ASN A CA 1
ATOM 4005 C C . ASN A 1 500 ? 21.094 42.531 27 1 71.81 500 ASN A C 1
ATOM 4007 O O . ASN A 1 500 ? 21.875 42.75 26.062 1 71.81 500 ASN A O 1
ATOM 4011 N N . GLY A 1 501 ? 19.984 41.812 26.859 1 67.44 501 GLY A N 1
ATOM 4012 C CA . GLY A 1 501 ? 19.406 41.5 25.562 1 67.44 501 GLY A CA 1
ATOM 4013 C C . GLY A 1 501 ? 20.062 40.344 24.859 1 67.44 501 GLY A C 1
ATOM 4014 O O . GLY A 1 501 ? 19.734 40.031 23.719 1 67.44 501 GLY A O 1
ATOM 4015 N N . ASN A 1 502 ? 21.047 39.75 25.453 1 58.78 502 ASN A N 1
ATOM 4016 C CA . ASN A 1 502 ? 21.75 38.625 24.844 1 58.78 502 ASN A CA 1
ATOM 4017 C C . ASN A 1 502 ? 20.812 37.438 24.625 1 58.78 502 ASN A C 1
ATOM 4019 O O . ASN A 1 502 ? 20.047 37.062 25.516 1 58.78 502 ASN A O 1
ATOM 4023 N N . GLY A 1 503 ? 20.734 36.875 23.375 1 59.06 503 GLY A N 1
ATOM 4024 C CA . GLY A 1 503 ? 19.922 35.688 23.062 1 59.06 503 GLY A CA 1
ATOM 4025 C C . GLY A 1 503 ? 18.594 36.062 22.422 1 59.06 503 GLY A C 1
ATOM 4026 O O . GLY A 1 503 ? 17.953 35.188 21.797 1 59.06 503 GLY A O 1
ATOM 4027 N N . TYR A 1 504 ? 18.266 37.344 22.625 1 65.69 504 TYR A N 1
ATOM 4028 C CA . TYR A 1 504 ? 16.938 37.719 22.203 1 65.69 504 TYR A CA 1
ATOM 4029 C C . TYR A 1 504 ? 16.922 38.094 20.719 1 65.69 504 TYR A C 1
ATOM 4031 O O . TYR A 1 504 ? 15.867 38.156 20.094 1 65.69 504 TYR A O 1
ATOM 4039 N N . GLN A 1 505 ? 18.094 38.188 20.125 1 63.22 505 GLN A N 1
ATOM 4040 C CA . GLN A 1 505 ? 18.188 38.562 18.719 1 63.22 505 GLN A CA 1
ATOM 4041 C C . GLN A 1 505 ? 18.203 37.312 17.828 1 63.22 505 GLN A C 1
ATOM 4043 O O . GLN A 1 505 ? 17.75 37.375 16.688 1 63.22 505 GLN A O 1
ATOM 4048 N N . ALA A 1 506 ? 18.656 36.219 18.359 1 67.06 506 ALA A N 1
ATOM 4049 C CA . ALA A 1 506 ? 18.75 34.969 17.578 1 67.06 506 ALA A CA 1
ATOM 4050 C C . ALA A 1 506 ? 17.594 34.031 17.859 1 67.06 506 ALA A C 1
ATOM 4052 O O . ALA A 1 506 ? 17.641 33.25 18.797 1 67.06 506 ALA A O 1
ATOM 4053 N N . ARG A 1 507 ? 16.578 34.094 17.047 1 73.06 507 ARG A N 1
ATOM 4054 C CA . ARG A 1 507 ? 15.305 33.438 17.344 1 73.06 507 ARG A CA 1
ATOM 4055 C C . ARG A 1 507 ? 15.383 31.953 17.047 1 73.06 507 ARG A C 1
ATOM 4057 O O . ARG A 1 507 ? 14.453 31.203 17.375 1 73.06 507 ARG A O 1
ATOM 4064 N N . ASP A 1 508 ? 16.453 31.531 16.516 1 75.38 508 ASP A N 1
ATOM 4065 C CA . ASP A 1 508 ? 16.578 30.094 16.25 1 75.38 508 ASP A CA 1
ATOM 4066 C C . ASP A 1 508 ? 17.703 29.484 17.094 1 75.38 508 ASP A C 1
ATOM 4068 O O . ASP A 1 508 ? 18.141 28.359 16.828 1 75.38 508 ASP A O 1
ATOM 4072 N N . GLU A 1 509 ? 18.203 30.266 18 1 72.88 509 GLU A N 1
ATOM 4073 C CA . GLU A 1 509 ? 19.203 29.766 18.922 1 72.88 509 GLU A CA 1
ATOM 4074 C C . GLU A 1 509 ? 18.641 29.562 20.328 1 72.88 509 GLU A C 1
ATOM 4076 O O . GLU A 1 509 ? 18.266 30.531 21 1 72.88 509 GLU A O 1
ATOM 4081 N N . GLY A 1 510 ? 18.219 28.312 20.547 1 70.75 510 GLY A N 1
ATOM 4082 C CA . GLY A 1 510 ? 17.609 27.984 21.828 1 70.75 510 GLY A CA 1
ATOM 4083 C C . GLY A 1 510 ? 18.641 27.609 22.875 1 70.75 510 GLY A C 1
ATOM 4084 O O . GLY A 1 510 ? 19.672 27.016 22.562 1 70.75 510 GLY A O 1
ATOM 4085 N N . THR A 1 511 ? 18.406 28.141 24.094 1 69.75 511 THR A N 1
ATOM 4086 C CA . THR A 1 511 ? 19.344 27.859 25.172 1 69.75 511 THR A CA 1
ATOM 4087 C C . THR A 1 511 ? 18.672 27.016 26.266 1 69.75 511 THR A C 1
ATOM 4089 O O . THR A 1 511 ? 19.312 26.641 27.25 1 69.75 511 THR A O 1
ATOM 4092 N N . SER A 1 512 ? 17.422 26.656 26.016 1 67.06 512 SER A N 1
ATOM 4093 C CA . SER A 1 512 ? 16.734 25.938 27.078 1 67.06 512 SER A CA 1
ATOM 4094 C C . SER A 1 512 ? 16.906 24.422 26.938 1 67.06 512 SER A C 1
ATOM 4096 O O . SER A 1 512 ? 17.094 23.922 25.828 1 67.06 512 SER A O 1
ATOM 4098 N N . PHE A 1 513 ? 17 23.703 28.094 1 61.59 513 PHE A N 1
ATOM 4099 C CA . PHE A 1 513 ? 17.094 22.25 28.141 1 61.59 513 PHE A CA 1
ATOM 4100 C C . PHE A 1 513 ? 15.719 21.625 27.938 1 61.59 513 PHE A C 1
ATOM 4102 O O . PHE A 1 513 ? 14.711 22.156 28.391 1 61.59 513 PHE A O 1
ATOM 4109 N N . MET B 1 1 ? 33.969 -16.938 -21.609 1 23.11 1 MET B N 1
ATOM 4110 C CA . MET B 1 1 ? 34.375 -18.312 -21.812 1 23.11 1 MET B CA 1
ATOM 4111 C C . MET B 1 1 ? 33.156 -19.203 -22.094 1 23.11 1 MET B C 1
ATOM 4113 O O . MET B 1 1 ? 32.188 -19.156 -21.359 1 23.11 1 MET B O 1
ATOM 4117 N N . ALA B 1 2 ? 32.969 -19.469 -23.281 1 33.84 2 ALA B N 1
ATOM 4118 C CA . ALA B 1 2 ? 32 -20.359 -23.891 1 33.84 2 ALA B CA 1
ATOM 4119 C C . ALA B 1 2 ? 31.766 -21.609 -23.031 1 33.84 2 ALA B C 1
ATOM 4121 O O . ALA B 1 2 ? 32.719 -22.234 -22.562 1 33.84 2 ALA B O 1
ATOM 4122 N N . SER B 1 3 ? 30.609 -21.672 -22.297 1 36.59 3 SER B N 1
ATOM 4123 C CA . SER B 1 3 ? 30.047 -22.797 -21.547 1 36.59 3 SER B CA 1
ATOM 4124 C C . SER B 1 3 ? 30.328 -24.125 -22.25 1 36.59 3 SER B C 1
ATOM 4126 O O . SER B 1 3 ? 29.656 -24.469 -23.234 1 36.59 3 SER B O 1
ATOM 4128 N N . ASP B 1 4 ? 31.422 -24.422 -22.469 1 41.12 4 ASP B N 1
ATOM 4129 C CA . ASP B 1 4 ? 31.703 -25.766 -22.953 1 41.12 4 ASP B CA 1
ATOM 4130 C C . ASP B 1 4 ? 31.062 -26.828 -22.062 1 41.12 4 ASP B C 1
ATOM 4132 O O . ASP B 1 4 ? 31.297 -26.859 -20.859 1 41.12 4 ASP B O 1
ATOM 4136 N N . SER B 1 5 ? 29.75 -27.25 -22.344 1 51.22 5 SER B N 1
ATOM 4137 C CA . SER B 1 5 ? 28.859 -28.312 -21.891 1 51.22 5 SER B CA 1
ATOM 4138 C C . SER B 1 5 ? 29.641 -29.547 -21.469 1 51.22 5 SER B C 1
ATOM 4140 O O . SER B 1 5 ? 29.062 -30.562 -21.094 1 51.22 5 SER B O 1
ATOM 4142 N N . GLY B 1 6 ? 30.922 -29.5 -21.531 1 60.09 6 GLY B N 1
ATOM 4143 C CA . GLY B 1 6 ? 31.594 -30.75 -21.234 1 60.09 6 GLY B CA 1
ATOM 4144 C C . GLY B 1 6 ? 31.938 -30.922 -19.781 1 60.09 6 GLY B C 1
ATOM 4145 O O . GLY B 1 6 ? 31.766 -30 -18.984 1 60.09 6 GLY B O 1
ATOM 4146 N N . LEU B 1 7 ? 32.031 -32.25 -19.344 1 70.38 7 LEU B N 1
ATOM 4147 C CA . LEU B 1 7 ? 32.469 -32.594 -18 1 70.38 7 LEU B CA 1
ATOM 4148 C C . LEU B 1 7 ? 33.781 -31.891 -17.656 1 70.38 7 LEU B C 1
ATOM 4150 O O . LEU B 1 7 ? 34.75 -31.953 -18.422 1 70.38 7 LEU B O 1
ATOM 4154 N N . VAL B 1 8 ? 33.688 -31.078 -16.609 1 72.94 8 VAL B N 1
ATOM 4155 C CA . VAL B 1 8 ? 34.875 -30.328 -16.219 1 72.94 8 VAL B CA 1
ATOM 4156 C C . VAL B 1 8 ? 35.844 -31.266 -15.5 1 72.94 8 VAL B C 1
ATOM 4158 O O . VAL B 1 8 ? 35.438 -32.312 -15.008 1 72.94 8 VAL B O 1
ATOM 4161 N N . ASN B 1 9 ? 37.062 -30.891 -15.523 1 72.5 9 ASN B N 1
ATOM 4162 C CA . ASN B 1 9 ? 38.094 -31.641 -14.836 1 72.5 9 ASN B CA 1
ATOM 4163 C C . ASN B 1 9 ? 37.938 -31.578 -13.32 1 72.5 9 ASN B C 1
ATOM 4165 O O . ASN B 1 9 ? 37.969 -30.484 -12.734 1 72.5 9 ASN B O 1
ATOM 4169 N N . PRO B 1 10 ? 37.688 -32.688 -12.695 1 76.31 10 PRO B N 1
ATOM 4170 C CA . PRO B 1 10 ? 37.406 -32.719 -11.25 1 76.31 10 PRO B CA 1
ATOM 4171 C C . PRO B 1 10 ? 38.562 -32.188 -10.43 1 76.31 10 PRO B C 1
ATOM 4173 O O . PRO B 1 10 ? 38.375 -31.703 -9.305 1 76.31 10 PRO B O 1
ATOM 4176 N N . LEU B 1 11 ? 39.75 -32.312 -10.828 1 76.94 11 LEU B N 1
ATOM 4177 C CA . LEU B 1 11 ? 40.938 -31.891 -10.07 1 76.94 11 LEU B CA 1
ATOM 4178 C C . LEU B 1 11 ? 40.969 -30.375 -9.977 1 76.94 11 LEU B C 1
ATOM 4180 O O . LEU B 1 11 ? 41.375 -29.828 -8.938 1 76.94 11 LEU B O 1
ATOM 4184 N N . PHE B 1 12 ? 40.562 -29.656 -10.984 1 77.75 12 PHE B N 1
ATOM 4185 C CA . PHE B 1 12 ? 40.688 -28.203 -11.016 1 77.75 12 PHE B CA 1
ATOM 4186 C C . PHE B 1 12 ? 39.375 -27.531 -10.562 1 77.75 12 PHE B C 1
ATOM 4188 O O . PHE B 1 12 ? 39.406 -26.422 -10.055 1 77.75 12 PHE B O 1
ATOM 4195 N N . HIS B 1 13 ? 38.312 -28.328 -10.773 1 84.5 13 HIS B N 1
ATOM 4196 C CA . HIS B 1 13 ? 37 -27.766 -10.422 1 84.5 13 HIS B CA 1
ATOM 4197 C C . HIS B 1 13 ? 36.125 -28.781 -9.688 1 84.5 13 HIS B C 1
ATOM 4199 O O . HIS B 1 13 ? 35.062 -29.156 -10.172 1 84.5 13 HIS B O 1
ATOM 4205 N N . PRO B 1 14 ? 36.5 -29.156 -8.523 1 82.31 14 PRO B N 1
ATOM 4206 C CA . PRO B 1 14 ? 35.812 -30.234 -7.809 1 82.31 14 PRO B CA 1
ATOM 4207 C C . PRO B 1 14 ? 34.344 -29.922 -7.523 1 82.31 14 PRO B C 1
ATOM 4209 O O . PRO B 1 14 ? 33.5 -30.797 -7.645 1 82.31 14 PRO B O 1
ATOM 4212 N N . PHE B 1 15 ? 34.031 -28.734 -7.18 1 82.88 15 PHE B N 1
ATOM 4213 C CA . PHE B 1 15 ? 32.656 -28.391 -6.82 1 82.88 15 PHE B CA 1
ATOM 4214 C C . PHE B 1 15 ? 31.766 -28.406 -8.047 1 82.88 15 PHE B C 1
ATOM 4216 O O . PHE B 1 15 ? 30.625 -28.891 -7.98 1 82.88 15 PHE B O 1
ATOM 4223 N N . ILE B 1 16 ? 32.281 -27.922 -9.102 1 84.75 16 ILE B N 1
ATOM 4224 C CA . ILE B 1 16 ? 31.5 -27.938 -10.336 1 84.75 16 ILE B CA 1
ATOM 4225 C C . ILE B 1 16 ? 31.297 -29.375 -10.805 1 84.75 16 ILE B C 1
ATOM 4227 O O . ILE B 1 16 ? 30.219 -29.734 -11.289 1 84.75 16 ILE B O 1
ATOM 4231 N N . PHE B 1 17 ? 32.344 -30.125 -10.617 1 87.25 17 PHE B N 1
ATOM 4232 C CA . PHE B 1 17 ? 32.25 -31.531 -11 1 87.25 17 PHE B CA 1
ATOM 4233 C C . PHE B 1 17 ? 31.203 -32.25 -10.164 1 87.25 17 PHE B C 1
ATOM 4235 O O . PHE B 1 17 ? 30.375 -33 -10.711 1 87.25 17 PHE B O 1
ATOM 4242 N N . LEU B 1 18 ? 31.203 -32.125 -8.922 1 88.19 18 LEU B N 1
ATOM 4243 C CA . LEU B 1 18 ? 30.219 -32.719 -8.039 1 88.19 18 LEU B CA 1
ATOM 4244 C C . LEU B 1 18 ? 28.812 -32.281 -8.398 1 88.19 18 LEU B C 1
ATOM 4246 O O . LEU B 1 18 ? 27.859 -33.062 -8.32 1 88.19 18 LEU B O 1
ATOM 4250 N N . TYR B 1 19 ? 28.766 -31.062 -8.758 1 88.81 19 TYR B N 1
ATOM 4251 C CA . TYR B 1 19 ? 27.484 -30.531 -9.164 1 88.81 19 TYR B CA 1
ATOM 4252 C C . TYR B 1 19 ? 26.984 -31.188 -10.445 1 88.81 19 TYR B C 1
ATOM 4254 O O . TYR B 1 19 ? 25.797 -31.5 -10.57 1 88.81 19 TYR B O 1
ATOM 4262 N N . GLN B 1 20 ? 27.891 -31.422 -11.312 1 89.81 20 GLN B N 1
ATOM 4263 C CA . GLN B 1 20 ? 27.531 -32.094 -12.555 1 89.81 20 GLN B CA 1
ATOM 4264 C C . GLN B 1 20 ? 27.109 -33.531 -12.289 1 89.81 20 GLN B C 1
ATOM 4266 O O . GLN B 1 20 ? 26.141 -34.031 -12.883 1 89.81 20 GLN B O 1
ATOM 4271 N N . ILE B 1 21 ? 27.766 -34.156 -11.375 1 89.75 21 ILE B N 1
ATOM 4272 C CA . ILE B 1 21 ? 27.422 -35.531 -11.008 1 89.75 21 ILE B CA 1
ATOM 4273 C C . ILE B 1 21 ? 26.047 -35.562 -10.359 1 89.75 21 ILE B C 1
ATOM 4275 O O . ILE B 1 21 ? 25.219 -36.438 -10.648 1 89.75 21 ILE B O 1
ATOM 4279 N N . PHE B 1 22 ? 25.891 -34.656 -9.578 1 90.31 22 PHE B N 1
ATOM 4280 C CA . PHE B 1 22 ? 24.609 -34.562 -8.906 1 90.31 22 PHE B CA 1
ATOM 4281 C C . PHE B 1 22 ? 23.484 -34.375 -9.914 1 90.31 22 PHE B C 1
ATOM 4283 O O . PHE B 1 22 ? 22.438 -35.062 -9.805 1 90.31 22 PHE B O 1
ATOM 4290 N N . GLN B 1 23 ? 23.672 -33.531 -10.836 1 91.12 23 GLN B N 1
ATOM 4291 C CA . GLN B 1 23 ? 22.641 -33.281 -11.852 1 91.12 23 GLN B CA 1
ATOM 4292 C C . GLN B 1 23 ? 22.391 -34.531 -12.688 1 91.12 23 GLN B C 1
ATOM 4294 O O . GLN B 1 23 ? 21.25 -34.844 -12.992 1 91.12 23 GLN B O 1
ATOM 4299 N N . TRP B 1 24 ? 23.469 -35.188 -12.961 1 90.75 24 TRP B N 1
ATOM 4300 C CA . TRP B 1 24 ? 23.359 -36.438 -13.742 1 90.75 24 TRP B CA 1
ATOM 4301 C C . TRP B 1 24 ? 22.609 -37.5 -12.953 1 90.75 24 TRP B C 1
ATOM 4303 O O . TRP B 1 24 ? 21.703 -38.156 -13.492 1 90.75 24 TRP B O 1
ATOM 4313 N N . LEU B 1 25 ? 22.906 -37.656 -11.742 1 90.88 25 LEU B N 1
ATOM 4314 C CA . LEU B 1 25 ? 22.266 -38.656 -10.883 1 90.88 25 LEU B CA 1
ATOM 4315 C C . LEU B 1 25 ? 20.781 -38.344 -10.711 1 90.88 25 LEU B C 1
ATOM 4317 O O . LEU B 1 25 ? 19.953 -39.25 -10.734 1 90.88 25 LEU B O 1
ATOM 4321 N N . THR B 1 26 ? 20.516 -37.125 -10.508 1 89.94 26 THR B N 1
ATOM 4322 C CA . THR B 1 26 ? 19.125 -36.688 -10.336 1 89.94 26 THR B CA 1
ATOM 4323 C C . THR B 1 26 ? 18.312 -37 -11.594 1 89.94 26 THR B C 1
ATOM 4325 O O . THR B 1 26 ? 17.188 -37.469 -11.516 1 89.94 26 THR B O 1
ATOM 4328 N N . ASP B 1 27 ? 18.875 -36.688 -12.703 1 90.56 27 ASP B N 1
ATOM 4329 C CA . ASP B 1 27 ? 18.219 -36.938 -13.977 1 90.56 27 ASP B CA 1
ATOM 4330 C C . ASP B 1 27 ? 17.969 -38.438 -14.18 1 90.56 27 ASP B C 1
ATOM 4332 O O . ASP B 1 27 ? 16.859 -38.844 -14.492 1 90.56 27 ASP B O 1
ATOM 4336 N N . LYS B 1 28 ? 18.922 -39.25 -13.906 1 90.44 28 LYS B N 1
ATOM 4337 C CA . LYS B 1 28 ? 18.859 -40.688 -14.156 1 90.44 28 LYS B CA 1
ATOM 4338 C C . LYS B 1 28 ? 17.922 -41.375 -13.164 1 90.44 28 LYS B C 1
ATOM 4340 O O . LYS B 1 28 ? 17.203 -42.312 -13.523 1 90.44 28 LYS B O 1
ATOM 4345 N N . LEU B 1 29 ? 17.891 -40.844 -12.016 1 88.19 29 LEU B N 1
ATOM 4346 C CA . LEU B 1 29 ? 17.172 -41.531 -10.953 1 88.19 29 LEU B CA 1
ATOM 4347 C C . LEU B 1 29 ? 15.734 -41.031 -10.844 1 88.19 29 LEU B C 1
ATOM 4349 O O . LEU B 1 29 ? 14.828 -41.812 -10.484 1 88.19 29 LEU B O 1
ATOM 4353 N N . LEU B 1 30 ? 15.555 -39.781 -11.188 1 89.31 30 LEU B N 1
ATOM 4354 C CA . LEU B 1 30 ? 14.289 -39.188 -10.75 1 89.31 30 LEU B CA 1
ATOM 4355 C C . LEU B 1 30 ? 13.469 -38.719 -11.938 1 89.31 30 LEU B C 1
ATOM 4357 O O . LEU B 1 30 ? 12.266 -38.469 -11.812 1 89.31 30 LEU B O 1
ATOM 4361 N N . SER B 1 31 ? 14.039 -38.656 -13.086 1 89.62 31 SER B N 1
ATOM 4362 C CA . SER B 1 31 ? 13.273 -38.219 -14.242 1 89.62 31 SER B CA 1
ATOM 4363 C C . SER B 1 31 ? 12.273 -39.281 -14.688 1 89.62 31 SER B C 1
ATOM 4365 O O . SER B 1 31 ? 12.641 -40.438 -14.852 1 89.62 31 SER B O 1
ATOM 4367 N N . PRO B 1 32 ? 10.984 -38.844 -14.82 1 87.81 32 PRO B N 1
ATOM 4368 C CA . PRO B 1 32 ? 10.047 -39.844 -15.391 1 87.81 32 PRO B CA 1
ATOM 4369 C C . PRO B 1 32 ? 10.414 -40.25 -16.812 1 87.81 32 PRO B C 1
ATOM 4371 O O . PRO B 1 32 ? 11.062 -39.469 -17.531 1 87.81 32 PRO B O 1
ATOM 4374 N N . LYS B 1 33 ? 9.945 -41.406 -17.172 1 83.31 33 LYS B N 1
ATOM 4375 C CA . LYS B 1 33 ? 10.281 -41.906 -18.5 1 83.31 33 LYS B CA 1
ATOM 4376 C C . LYS B 1 33 ? 9.477 -41.219 -19.594 1 83.31 33 LYS B C 1
ATOM 4378 O O . LYS B 1 33 ? 8.258 -41.094 -19.484 1 83.31 33 LYS B O 1
ATOM 4383 N N . PRO B 1 34 ? 10.164 -40.688 -20.531 1 79.81 34 PRO B N 1
ATOM 4384 C CA . PRO B 1 34 ? 9.43 -40.062 -21.625 1 79.81 34 PRO B CA 1
ATOM 4385 C C . PRO B 1 34 ? 8.469 -41.031 -22.328 1 79.81 34 PRO B C 1
ATOM 4387 O O . PRO B 1 34 ? 8.617 -42.25 -22.203 1 79.81 34 PRO B O 1
ATOM 4390 N N . PRO B 1 35 ? 7.328 -40.375 -22.906 1 69.38 35 PRO B N 1
ATOM 4391 C CA . PRO B 1 35 ? 6.301 -41.219 -23.5 1 69.38 35 PRO B CA 1
ATOM 4392 C C . PRO B 1 35 ? 6.887 -42.281 -24.438 1 69.38 35 PRO B C 1
ATOM 4394 O O . PRO B 1 35 ? 7.766 -41.969 -25.25 1 69.38 35 PRO B O 1
ATOM 4397 N N . GLY B 1 36 ? 6.965 -43.438 -23.938 1 56.91 36 GLY B N 1
ATOM 4398 C CA . GLY B 1 36 ? 6.973 -44.438 -25.016 1 56.91 36 GLY B CA 1
ATOM 4399 C C . GLY B 1 36 ? 5.68 -44.438 -25.797 1 56.91 36 GLY B C 1
ATOM 4400 O O . GLY B 1 36 ? 4.801 -43.625 -25.594 1 56.91 36 GLY B O 1
ATOM 4401 N N . GLN B 1 37 ? 5.445 -45.062 -26.859 1 49.62 37 GLN B N 1
ATOM 4402 C CA . GLN B 1 37 ? 4.266 -45.125 -27.719 1 49.62 37 GLN B CA 1
ATOM 4403 C C . GLN B 1 37 ? 2.992 -45.281 -26.891 1 49.62 37 GLN B C 1
ATOM 4405 O O . GLN B 1 37 ? 1.896 -44.969 -27.375 1 49.62 37 GLN B O 1
ATOM 4410 N N . ASN B 1 38 ? 2.877 -45.938 -25.672 1 49.03 38 ASN B N 1
ATOM 4411 C CA . ASN B 1 38 ? 1.528 -46.375 -25.344 1 49.03 38 ASN B CA 1
ATOM 4412 C C . ASN B 1 38 ? 0.993 -45.719 -24.094 1 49.03 38 ASN B C 1
ATOM 4414 O O . ASN B 1 38 ? 1.584 -45.844 -23.016 1 49.03 38 ASN B O 1
ATOM 4418 N N . ALA B 1 39 ? 0.249 -44.406 -24.141 1 57.94 39 ALA B N 1
ATOM 4419 C CA . ALA B 1 39 ? -0.672 -44.062 -23.062 1 57.94 39 ALA B CA 1
ATOM 4420 C C . ALA B 1 39 ? -1.32 -45.312 -22.484 1 57.94 39 ALA B C 1
ATOM 4422 O O . ALA B 1 39 ? -1.74 -46.219 -23.219 1 57.94 39 ALA B O 1
ATOM 4423 N N . ARG B 1 40 ? -1.02 -45.5 -21.125 1 65.44 40 ARG B N 1
ATOM 4424 C CA . ARG B 1 40 ? -1.561 -46.688 -20.516 1 65.44 40 ARG B CA 1
ATOM 4425 C C . ARG B 1 40 ? -3.076 -46.625 -20.375 1 65.44 40 ARG B C 1
ATOM 4427 O O . ARG B 1 40 ? -3.613 -45.562 -20.016 1 65.44 40 ARG B O 1
ATOM 4434 N N . GLN B 1 41 ? -3.787 -47.5 -20.812 1 63.12 41 GLN B N 1
ATOM 4435 C CA . GLN B 1 41 ? -5.238 -47.625 -20.797 1 63.12 41 GLN B CA 1
ATOM 4436 C C . GLN B 1 41 ? -5.801 -47.406 -19.391 1 63.12 41 GLN B C 1
ATOM 4438 O O . GLN B 1 41 ? -5.199 -47.812 -18.406 1 63.12 41 GLN B O 1
ATOM 4443 N N . GLY B 1 42 ? -6.746 -46.344 -19.109 1 71.12 42 GLY B N 1
ATOM 4444 C CA . GLY B 1 42 ? -7.488 -46.156 -17.875 1 71.12 42 GLY B CA 1
ATOM 4445 C C . GLY B 1 42 ? -7.117 -44.906 -17.141 1 71.12 42 GLY B C 1
ATOM 4446 O O . GLY B 1 42 ? -7.793 -44.5 -16.188 1 71.12 42 GLY B O 1
ATOM 4447 N N . ARG B 1 43 ? -6.086 -44.312 -17.531 1 83.88 43 ARG B N 1
ATOM 4448 C CA . ARG B 1 43 ? -5.711 -43.062 -16.828 1 83.88 43 ARG B CA 1
ATOM 4449 C C . ARG B 1 43 ? -6.418 -41.875 -17.438 1 83.88 43 ARG B C 1
ATOM 4451 O O . ARG B 1 43 ? -6.574 -41.781 -18.656 1 83.88 43 ARG B O 1
ATOM 4458 N N . PRO B 1 44 ? -6.859 -41.062 -16.562 1 89.38 44 PRO B N 1
ATOM 4459 C CA . PRO B 1 44 ? -7.574 -39.875 -17.047 1 89.38 44 PRO B CA 1
ATOM 4460 C C . PRO B 1 44 ? -6.668 -38.906 -17.812 1 89.38 44 PRO B C 1
ATOM 4462 O O . PRO B 1 44 ? -5.48 -38.781 -17.5 1 89.38 44 PRO B O 1
ATOM 4465 N N . LYS B 1 45 ? -7.258 -38.281 -18.766 1 95 45 LYS B N 1
ATOM 4466 C CA . LYS B 1 45 ? -6.586 -37.25 -19.516 1 95 45 LYS B CA 1
ATOM 4467 C C . LYS B 1 45 ? -6.555 -35.938 -18.734 1 95 45 LYS B C 1
ATOM 4469 O O . LYS B 1 45 ? -7.52 -35.594 -18.031 1 95 45 LYS B O 1
ATOM 4474 N N . ILE B 1 46 ? -5.445 -35.219 -18.812 1 97.69 46 ILE B N 1
ATOM 4475 C CA . ILE B 1 46 ? -5.277 -34.031 -18 1 97.69 46 ILE B CA 1
ATOM 4476 C C . ILE B 1 46 ? -5.137 -32.781 -18.906 1 97.69 46 ILE B C 1
ATOM 4478 O O . ILE B 1 46 ? -4.391 -32.812 -19.891 1 97.69 46 ILE B O 1
ATOM 4482 N N . ALA B 1 47 ? -5.883 -31.734 -18.641 1 98.69 47 ALA B N 1
ATOM 4483 C CA . ALA B 1 47 ? -5.727 -30.438 -19.297 1 98.69 47 ALA B CA 1
ATOM 4484 C C . ALA B 1 47 ? -4.734 -29.562 -18.562 1 98.69 47 ALA B C 1
ATOM 4486 O O . ALA B 1 47 ? -4.836 -29.391 -17.344 1 98.69 47 ALA B O 1
ATOM 4487 N N . VAL B 1 48 ? -3.73 -29.078 -19.219 1 98.81 48 VAL B N 1
ATOM 4488 C CA . VAL B 1 48 ? -2.766 -28.141 -18.656 1 98.81 48 VAL B CA 1
ATOM 4489 C C . VAL B 1 48 ? -2.953 -26.766 -19.281 1 98.81 48 VAL B C 1
ATOM 4491 O O . VAL B 1 48 ? -2.814 -26.609 -20.5 1 98.81 48 VAL B O 1
ATOM 4494 N N . ILE B 1 49 ? -3.271 -25.781 -18.469 1 98.75 49 ILE B N 1
ATOM 4495 C CA . ILE B 1 49 ? -3.547 -24.438 -18.969 1 98.75 49 ILE B CA 1
ATOM 4496 C C . ILE B 1 49 ? -2.326 -23.547 -18.766 1 98.75 49 ILE B C 1
ATOM 4498 O O . ILE B 1 49 ? -2.062 -23.094 -17.641 1 98.75 49 ILE B O 1
ATOM 4502 N N . GLY B 1 50 ? -1.615 -23.25 -19.828 1 98.44 50 GLY B N 1
ATOM 4503 C CA . GLY B 1 50 ? -0.38 -22.484 -19.797 1 98.44 50 GLY B CA 1
ATOM 4504 C C . GLY B 1 50 ? 0.842 -23.312 -20.172 1 98.44 50 GLY B C 1
ATOM 4505 O O . GLY B 1 50 ? 1.015 -24.422 -19.672 1 98.44 50 GLY B O 1
ATOM 4506 N N . ALA B 1 51 ? 1.668 -22.781 -20.969 1 98.31 51 ALA B N 1
ATOM 4507 C CA . ALA B 1 51 ? 2.867 -23.484 -21.422 1 98.31 51 ALA B CA 1
ATOM 4508 C C . ALA B 1 51 ? 4.129 -22.812 -20.875 1 98.31 51 ALA B C 1
ATOM 4510 O O . ALA B 1 51 ? 5.152 -22.766 -21.562 1 98.31 51 ALA B O 1
ATOM 4511 N N . GLY B 1 52 ? 4.027 -22.234 -19.719 1 97 52 GLY B N 1
ATOM 4512 C CA . GLY B 1 52 ? 5.223 -21.766 -19.031 1 97 52 GLY B CA 1
ATOM 4513 C C . GLY B 1 52 ? 6.02 -22.906 -18.406 1 97 52 GLY B C 1
ATOM 4514 O O . GLY B 1 52 ? 5.77 -24.078 -18.688 1 97 52 GLY B O 1
ATOM 4515 N N . ILE B 1 53 ? 6.953 -22.547 -17.531 1 95.19 53 ILE B N 1
ATOM 4516 C CA . ILE B 1 53 ? 7.801 -23.531 -16.875 1 95.19 53 ILE B CA 1
ATOM 4517 C C . ILE B 1 53 ? 6.93 -24.531 -16.094 1 95.19 53 ILE B C 1
ATOM 4519 O O . ILE B 1 53 ? 7.109 -25.734 -16.219 1 95.19 53 ILE B O 1
ATOM 4523 N N . THR B 1 54 ? 5.98 -23.984 -15.391 1 96.19 54 THR B N 1
ATOM 4524 C CA . THR B 1 54 ? 5.129 -24.812 -14.547 1 96.19 54 THR B CA 1
ATOM 4525 C C . THR B 1 54 ? 4.301 -25.766 -15.406 1 96.19 54 THR B C 1
ATOM 4527 O O . THR B 1 54 ? 4.227 -26.969 -15.117 1 96.19 54 THR B O 1
ATOM 4530 N N . GLY B 1 55 ? 3.695 -25.281 -16.453 1 97.94 55 GLY B N 1
ATOM 4531 C CA . GLY B 1 55 ? 2.857 -26.109 -17.312 1 97.94 55 GLY B CA 1
ATOM 4532 C C . GLY B 1 55 ? 3.627 -27.203 -18.031 1 97.94 55 GLY B C 1
ATOM 4533 O O . GLY B 1 55 ? 3.221 -28.375 -18.016 1 97.94 55 GLY B O 1
ATOM 4534 N N . VAL B 1 56 ? 4.73 -26.875 -18.594 1 97.62 56 VAL B N 1
ATOM 4535 C CA . VAL B 1 56 ? 5.555 -27.828 -19.328 1 97.62 56 VAL B CA 1
ATOM 4536 C C . VAL B 1 56 ? 6.082 -28.906 -18.391 1 97.62 56 VAL B C 1
ATOM 4538 O O . VAL B 1 56 ? 6.047 -30.094 -18.703 1 97.62 56 VAL B O 1
ATOM 4541 N N . THR B 1 57 ? 6.539 -28.453 -17.266 1 96.25 57 THR B N 1
ATOM 4542 C CA . THR B 1 57 ? 7.086 -29.375 -16.281 1 96.25 57 THR B CA 1
ATOM 4543 C C . THR B 1 57 ? 6.004 -30.312 -15.758 1 96.25 57 THR B C 1
ATOM 4545 O O . THR B 1 57 ? 6.215 -31.531 -15.672 1 96.25 57 THR B O 1
ATOM 4548 N N . ALA B 1 58 ? 4.879 -29.781 -15.414 1 97.12 58 ALA B N 1
ATOM 4549 C CA . ALA B 1 58 ? 3.768 -30.594 -14.938 1 97.12 58 ALA B CA 1
ATOM 4550 C C . ALA B 1 58 ? 3.344 -31.609 -15.992 1 97.12 58 ALA B C 1
ATOM 4552 O O . ALA B 1 58 ? 3.133 -32.781 -15.68 1 97.12 58 ALA B O 1
ATOM 4553 N N . ALA B 1 59 ? 3.238 -31.172 -17.203 1 97.38 59 ALA B N 1
ATOM 4554 C CA . ALA B 1 59 ? 2.863 -32.062 -18.312 1 97.38 59 ALA B CA 1
ATOM 4555 C C . ALA B 1 59 ? 3.883 -33.156 -18.484 1 97.38 59 ALA B C 1
ATOM 4557 O O . ALA B 1 59 ? 3.514 -34.312 -18.734 1 97.38 59 ALA B O 1
ATOM 4558 N N . ALA B 1 60 ? 5.133 -32.844 -18.375 1 95.44 60 ALA B N 1
ATOM 4559 C CA . ALA B 1 60 ? 6.184 -33.844 -18.5 1 95.44 60 ALA B CA 1
ATOM 4560 C C . ALA B 1 60 ? 6.039 -34.906 -17.438 1 95.44 60 ALA B C 1
ATOM 4562 O O . ALA B 1 60 ? 6.199 -36.094 -17.719 1 95.44 60 ALA B O 1
ATOM 4563 N N . HIS B 1 61 ? 5.789 -34.469 -16.25 1 94.25 61 HIS B N 1
ATOM 4564 C CA . HIS B 1 61 ? 5.562 -35.438 -15.18 1 94.25 61 HIS B CA 1
ATOM 4565 C C . HIS B 1 61 ? 4.359 -36.344 -15.484 1 94.25 61 HIS B C 1
ATOM 4567 O O . HIS B 1 61 ? 4.406 -37.531 -15.266 1 94.25 61 HIS B O 1
ATOM 4573 N N . CYS B 1 62 ? 3.262 -35.75 -15.945 1 95.12 62 CYS B N 1
ATOM 4574 C CA . CYS B 1 62 ? 2.066 -36.5 -16.281 1 95.12 62 CYS B CA 1
ATOM 4575 C C . CYS B 1 62 ? 2.369 -37.562 -17.359 1 95.12 62 CYS B C 1
ATOM 4577 O O . CYS B 1 62 ? 2.092 -38.75 -17.156 1 95.12 62 CYS B O 1
ATOM 4579 N N . ILE B 1 63 ? 2.992 -37.125 -18.391 1 93.56 63 ILE B N 1
ATOM 4580 C CA . ILE B 1 63 ? 3.311 -38 -19.516 1 93.56 63 ILE B CA 1
ATOM 4581 C C . ILE B 1 63 ? 4.25 -39.094 -19.047 1 93.56 63 ILE B C 1
ATOM 4583 O O . ILE B 1 63 ? 4.062 -40.281 -19.391 1 93.56 63 ILE B O 1
ATOM 4587 N N . GLY B 1 64 ? 5.23 -38.688 -18.312 1 90.69 64 GLY B N 1
ATOM 4588 C CA . GLY B 1 64 ? 6.207 -39.656 -17.812 1 90.69 64 GLY B CA 1
ATOM 4589 C C . GLY B 1 64 ? 5.598 -40.75 -16.953 1 90.69 64 GLY B C 1
ATOM 4590 O O . GLY B 1 64 ? 6.152 -41.844 -16.844 1 90.69 64 GLY B O 1
ATOM 4591 N N . HIS B 1 65 ? 4.48 -40.469 -16.406 1 90.25 65 HIS B N 1
ATOM 4592 C CA . HIS B 1 65 ? 3.822 -41.469 -15.547 1 90.25 65 HIS B CA 1
ATOM 4593 C C . HIS B 1 65 ? 2.607 -42.062 -16.234 1 90.25 65 HIS B C 1
ATOM 4595 O O . HIS B 1 65 ? 1.75 -42.656 -15.586 1 90.25 65 HIS B O 1
ATOM 4601 N N . GLY B 1 66 ? 2.479 -41.844 -17.516 1 89.06 66 GLY B N 1
ATOM 4602 C CA . GLY B 1 66 ? 1.545 -42.594 -18.344 1 89.06 66 GLY B CA 1
ATOM 4603 C C . GLY B 1 66 ? 0.226 -41.875 -18.547 1 89.06 66 GLY B C 1
ATOM 4604 O O . GLY B 1 66 ? -0.736 -42.438 -19.062 1 89.06 66 GLY B O 1
ATOM 4605 N N . PHE B 1 67 ? 0.113 -40.688 -18.141 1 92.75 67 PHE B N 1
ATOM 4606 C CA . PHE B 1 67 ? -1.104 -39.906 -18.344 1 92.75 67 PHE B CA 1
ATOM 4607 C C . PHE B 1 67 ? -1.034 -39.125 -19.656 1 92.75 67 PHE B C 1
ATOM 4609 O O . PHE B 1 67 ? 0.041 -38.688 -20.062 1 92.75 67 PHE B O 1
ATOM 4616 N N . GLU B 1 68 ? -2.121 -39.031 -20.297 1 93.75 68 GLU B N 1
ATOM 4617 C CA . GLU B 1 68 ? -2.209 -38.156 -21.469 1 93.75 68 GLU B CA 1
ATOM 4618 C C . GLU B 1 68 ? -2.498 -36.719 -21.062 1 93.75 68 GLU B C 1
ATOM 4620 O O . GLU B 1 68 ? -3.217 -36.469 -20.094 1 93.75 68 GLU B O 1
ATOM 4625 N N . VAL B 1 69 ? -1.933 -35.781 -21.828 1 96.31 69 VAL B N 1
ATOM 4626 C CA . VAL B 1 69 ? -2.107 -34.375 -21.484 1 96.31 69 VAL B CA 1
ATOM 4627 C C . VAL B 1 69 ? -2.369 -33.562 -22.75 1 96.31 69 VAL B C 1
ATOM 4629 O O . VAL B 1 69 ? -2.002 -33.969 -23.844 1 96.31 69 VAL B O 1
ATOM 4632 N N . VAL B 1 70 ? -3.068 -32.531 -22.609 1 98.19 70 VAL B N 1
ATOM 4633 C CA . VAL B 1 70 ? -3.162 -31.469 -23.609 1 98.19 70 VAL B CA 1
ATOM 4634 C C . VAL B 1 70 ? -2.82 -30.125 -22.953 1 98.19 70 VAL B C 1
ATOM 4636 O O . VAL B 1 70 ? -3.406 -29.75 -21.938 1 98.19 70 VAL B O 1
ATOM 4639 N N . ILE B 1 71 ? -1.814 -29.453 -23.547 1 98.69 71 ILE B N 1
ATOM 4640 C CA . ILE B 1 71 ? -1.437 -28.141 -23.062 1 98.69 71 ILE B CA 1
ATOM 4641 C C . ILE B 1 71 ? -2.145 -27.062 -23.891 1 98.69 71 ILE B C 1
ATOM 4643 O O . ILE B 1 71 ? -2.15 -27.109 -25.109 1 98.69 71 ILE B O 1
ATOM 4647 N N . PHE B 1 72 ? -2.811 -26.141 -23.234 1 98.75 72 PHE B N 1
ATOM 4648 C CA . PHE B 1 72 ? -3.426 -25 -23.891 1 98.75 72 PHE B CA 1
ATOM 4649 C C . PHE B 1 72 ? -2.635 -23.734 -23.609 1 98.75 72 PHE B C 1
ATOM 4651 O O . PHE B 1 72 ? -2.457 -23.344 -22.453 1 98.75 72 PHE B O 1
ATOM 4658 N N . GLU B 1 73 ? -2.107 -23.109 -24.609 1 98.44 73 GLU B N 1
ATOM 4659 C CA . GLU B 1 73 ? -1.351 -21.859 -24.5 1 98.44 73 GLU B CA 1
ATOM 4660 C C . GLU B 1 73 ? -2.047 -20.734 -25.234 1 98.44 73 GLU B C 1
ATOM 4662 O O . GLU B 1 73 ? -2.443 -20.891 -26.391 1 98.44 73 GLU B O 1
ATOM 4667 N N . ALA B 1 74 ? -2.271 -19.641 -24.562 1 97.31 74 ALA B N 1
ATOM 4668 C CA . ALA B 1 74 ? -2.986 -18.5 -25.125 1 97.31 74 ALA B CA 1
ATOM 4669 C C . ALA B 1 74 ? -2.201 -17.875 -26.266 1 97.31 74 ALA B C 1
ATOM 4671 O O . ALA B 1 74 ? -2.791 -17.375 -27.234 1 97.31 74 ALA B O 1
ATOM 4672 N N . GLY B 1 75 ? -0.94 -17.906 -26.203 1 96.56 75 GLY B N 1
ATOM 4673 C CA . GLY B 1 75 ? -0.103 -17.281 -27.203 1 96.56 75 GLY B CA 1
ATOM 4674 C C . GLY B 1 75 ? 0.396 -18.25 -28.25 1 96.56 75 GLY B C 1
ATOM 4675 O O . GLY B 1 75 ? -0.17 -19.344 -28.422 1 96.56 75 GLY B O 1
ATOM 4676 N N . THR B 1 76 ? 1.479 -17.844 -29 1 97.38 76 THR B N 1
ATOM 4677 C CA . THR B 1 76 ? 2.066 -18.625 -30.078 1 97.38 76 THR B CA 1
ATOM 4678 C C . THR B 1 76 ? 3.152 -19.562 -29.531 1 97.38 76 THR B C 1
ATOM 4680 O O . THR B 1 76 ? 3.439 -19.547 -28.328 1 97.38 76 THR B O 1
ATOM 4683 N N . LYS B 1 77 ? 3.664 -20.344 -30.391 1 97 77 LYS B N 1
ATOM 4684 C CA . LYS B 1 77 ? 4.695 -21.328 -30.062 1 97 77 LYS B CA 1
ATOM 4685 C C . LYS B 1 77 ? 5.922 -20.656 -29.453 1 97 77 LYS B C 1
ATOM 4687 O O . LYS B 1 77 ? 6.594 -21.234 -28.609 1 97 77 LYS B O 1
ATOM 4692 N N . ASP B 1 78 ? 6.156 -19.406 -29.828 1 95.19 78 ASP B N 1
ATOM 4693 C CA . ASP B 1 78 ? 7.316 -18.656 -29.344 1 95.19 78 ASP B CA 1
ATOM 4694 C C . ASP B 1 78 ? 7.168 -18.312 -27.859 1 95.19 78 ASP B C 1
ATOM 4696 O O . ASP B 1 78 ? 8.141 -17.922 -27.219 1 95.19 78 ASP B O 1
ATOM 4700 N N . GLN B 1 79 ? 6.008 -18.594 -27.328 1 94.94 79 GLN B N 1
ATOM 4701 C CA . GLN B 1 79 ? 5.742 -18.188 -25.953 1 94.94 79 GLN B CA 1
ATOM 4702 C C . GLN B 1 79 ? 5.922 -19.359 -24.984 1 94.94 79 GLN B C 1
ATOM 4704 O O . GLN B 1 79 ? 5.699 -19.219 -23.781 1 94.94 79 GLN B O 1
ATOM 4709 N N . VAL B 1 80 ? 6.359 -20.516 -25.547 1 97.56 80 VAL B N 1
ATOM 4710 C CA . VAL B 1 80 ? 6.695 -21.625 -24.672 1 97.56 80 VAL B CA 1
ATOM 4711 C C . VAL B 1 80 ? 7.785 -21.188 -23.688 1 97.56 80 VAL B C 1
ATOM 4713 O O . VAL B 1 80 ? 8.82 -20.656 -24.094 1 97.56 80 VAL B O 1
ATOM 4716 N N . GLY B 1 81 ? 7.527 -21.312 -22.5 1 96.06 81 GLY B N 1
ATOM 4717 C CA . GLY B 1 81 ? 8.43 -20.844 -21.469 1 96.06 81 GLY B CA 1
ATOM 4718 C C . GLY B 1 81 ? 7.832 -19.75 -20.609 1 96.06 81 GLY B C 1
ATOM 4719 O O . GLY B 1 81 ? 8.367 -19.422 -19.547 1 96.06 81 GLY B O 1
ATOM 4720 N N . GLY B 1 82 ? 6.648 -19.219 -21.047 1 95.25 82 GLY B N 1
ATOM 4721 C CA . GLY B 1 82 ? 5.906 -18.25 -20.25 1 95.25 82 GLY B CA 1
ATOM 4722 C C . GLY B 1 82 ? 6.602 -16.906 -20.141 1 95.25 82 GLY B C 1
ATOM 4723 O O . GLY B 1 82 ? 7.004 -16.328 -21.156 1 95.25 82 GLY B O 1
ATOM 4724 N N . ILE B 1 83 ? 6.777 -16.406 -18.922 1 92.69 83 ILE B N 1
ATOM 4725 C CA . ILE B 1 83 ? 7.309 -15.07 -18.672 1 92.69 83 ILE B CA 1
ATOM 4726 C C . ILE B 1 83 ? 8.75 -14.984 -19.172 1 92.69 83 ILE B C 1
ATOM 4728 O O . ILE B 1 83 ? 9.195 -13.93 -19.625 1 92.69 83 ILE B O 1
ATOM 4732 N N . TRP B 1 84 ? 9.453 -16.078 -19.188 1 93.81 84 TRP B N 1
ATOM 4733 C CA . TRP B 1 84 ? 10.859 -16.094 -19.562 1 93.81 84 TRP B CA 1
ATOM 4734 C C . TRP B 1 84 ? 11.031 -15.836 -21.062 1 93.81 84 TRP B C 1
ATOM 4736 O O . TRP B 1 84 ? 12.117 -15.477 -21.516 1 93.81 84 TRP B O 1
ATOM 4746 N N . SER B 1 85 ? 9.984 -16.031 -21.781 1 94.69 85 SER B N 1
ATOM 4747 C CA . SER B 1 85 ? 10.031 -15.742 -23.203 1 94.69 85 SER B CA 1
ATOM 4748 C C . SER B 1 85 ? 9.758 -14.273 -23.484 1 94.69 85 SER B C 1
ATOM 4750 O O . SER B 1 85 ? 9.922 -13.812 -24.625 1 94.69 85 SER B O 1
ATOM 4752 N N . ARG B 1 86 ? 9.367 -13.492 -22.484 1 92.5 86 ARG B N 1
ATOM 4753 C CA . ARG B 1 86 ? 8.898 -12.125 -22.703 1 92.5 86 ARG B CA 1
ATOM 4754 C C . ARG B 1 86 ? 9.711 -11.125 -21.875 1 92.5 86 ARG B C 1
ATOM 4756 O O . ARG B 1 86 ? 9.273 -9.992 -21.672 1 92.5 86 ARG B O 1
ATOM 4763 N N . VAL B 1 87 ? 10.789 -11.516 -21.344 1 92.44 87 VAL B N 1
ATOM 4764 C CA . VAL B 1 87 ? 11.641 -10.617 -20.578 1 92.44 87 VAL B CA 1
ATOM 4765 C C . VAL B 1 87 ? 12.93 -10.336 -21.344 1 92.44 87 VAL B C 1
ATOM 4767 O O . VAL B 1 87 ? 13.109 -10.812 -22.453 1 92.44 87 VAL B O 1
ATOM 4770 N N . ASN B 1 88 ? 13.797 -9.57 -20.719 1 93.69 88 ASN B N 1
ATOM 4771 C CA . ASN B 1 88 ? 15.016 -9.133 -21.391 1 93.69 88 ASN B CA 1
ATOM 4772 C C . ASN B 1 88 ? 15.984 -10.297 -21.594 1 93.69 88 ASN B C 1
ATOM 4774 O O . ASN B 1 88 ? 15.984 -11.258 -20.828 1 93.69 88 ASN B O 1
ATOM 4778 N N . GLU B 1 89 ? 16.781 -10.211 -22.547 1 90.19 89 GLU B N 1
ATOM 4779 C CA . GLU B 1 89 ? 17.797 -11.227 -22.812 1 90.19 89 GLU B CA 1
ATOM 4780 C C . GLU B 1 89 ? 18.797 -11.336 -21.656 1 90.19 89 GLU B C 1
ATOM 4782 O O . GLU B 1 89 ? 19.359 -12.406 -21.406 1 90.19 89 GLU B O 1
ATOM 4787 N N . THR B 1 90 ? 18.891 -10.273 -20.938 1 84.94 90 THR B N 1
ATOM 4788 C CA . THR B 1 90 ? 19.859 -10.234 -19.844 1 84.94 90 THR B CA 1
ATOM 4789 C C . THR B 1 90 ? 19.25 -10.742 -18.547 1 84.94 90 THR B C 1
ATOM 4791 O O . THR B 1 90 ? 19.938 -10.883 -17.531 1 84.94 90 THR B O 1
ATOM 4794 N N . SER B 1 91 ? 17.984 -11.016 -18.641 1 88.56 91 SER B N 1
ATOM 4795 C CA . SER B 1 91 ? 17.328 -11.492 -17.422 1 88.56 91 SER B CA 1
ATOM 4796 C C . SER B 1 91 ? 17.891 -12.836 -16.984 1 88.56 91 SER B C 1
ATOM 4798 O O . SER B 1 91 ? 18.375 -13.617 -17.812 1 88.56 91 SER B O 1
ATOM 4800 N N . GLY B 1 92 ? 17.906 -13.016 -15.672 1 85.94 92 GLY B N 1
ATOM 4801 C CA . GLY B 1 92 ? 18.375 -14.281 -15.117 1 85.94 92 GLY B CA 1
ATOM 4802 C C . GLY B 1 92 ? 17.75 -14.609 -13.781 1 85.94 92 GLY B C 1
ATOM 4803 O O . GLY B 1 92 ? 17.109 -13.758 -13.164 1 85.94 92 GLY B O 1
ATOM 4804 N N . LEU B 1 93 ? 17.969 -15.828 -13.453 1 83.69 93 LEU B N 1
ATOM 4805 C CA . LEU B 1 93 ? 17.5 -16.297 -12.156 1 83.69 93 LEU B CA 1
ATOM 4806 C C . LEU B 1 93 ? 18.25 -15.602 -11.023 1 83.69 93 LEU B C 1
ATOM 4808 O O . LEU B 1 93 ? 19.469 -15.445 -11.086 1 83.69 93 LEU B O 1
ATOM 4812 N N . GLN B 1 94 ? 17.5 -15.195 -10.031 1 78.44 94 GLN B N 1
ATOM 4813 C CA . GLN B 1 94 ? 18.125 -14.516 -8.898 1 78.44 94 GLN B CA 1
ATOM 4814 C C . GLN B 1 94 ? 18.484 -15.5 -7.793 1 78.44 94 GLN B C 1
ATOM 4816 O O . GLN B 1 94 ? 19.219 -15.156 -6.859 1 78.44 94 GLN B O 1
ATOM 4821 N N . ILE B 1 95 ? 18.047 -16.688 -7.984 1 78.62 95 ILE B N 1
ATOM 4822 C CA . ILE B 1 95 ? 18.359 -17.75 -7.035 1 78.62 95 ILE B CA 1
ATOM 4823 C C . ILE B 1 95 ? 19.406 -18.672 -7.645 1 78.62 95 ILE B C 1
ATOM 4825 O O . ILE B 1 95 ? 19.406 -18.938 -8.852 1 78.62 95 ILE B O 1
ATOM 4829 N N . HIS B 1 96 ? 20.25 -19.156 -6.746 1 82.75 96 HIS B N 1
ATOM 4830 C CA . HIS B 1 96 ? 21.312 -20.031 -7.234 1 82.75 96 HIS B CA 1
ATOM 4831 C C . HIS B 1 96 ? 20.734 -21.328 -7.809 1 82.75 96 HIS B C 1
ATOM 4833 O O . HIS B 1 96 ? 19.781 -21.875 -7.262 1 82.75 96 HIS B O 1
ATOM 4839 N N . SER B 1 97 ? 21.406 -21.797 -8.836 1 86.12 97 SER B N 1
ATOM 4840 C CA . SER B 1 97 ? 20.938 -22.969 -9.57 1 86.12 97 SER B CA 1
ATOM 4841 C C . SER B 1 97 ? 20.859 -24.188 -8.664 1 86.12 97 SER B C 1
ATOM 4843 O O . SER B 1 97 ? 20.062 -25.109 -8.906 1 86.12 97 SER B O 1
ATOM 4845 N N . LEU B 1 98 ? 21.625 -24.172 -7.594 1 80.88 98 LEU B N 1
ATOM 4846 C CA . LEU B 1 98 ? 21.609 -25.281 -6.652 1 80.88 98 LEU B CA 1
ATOM 4847 C C . LEU B 1 98 ? 20.25 -25.375 -5.953 1 80.88 98 LEU B C 1
ATOM 4849 O O . LEU B 1 98 ? 19.844 -26.453 -5.508 1 80.88 98 LEU B O 1
ATOM 4853 N N . MET B 1 99 ? 19.594 -24.234 -6.008 1 79.38 99 MET B N 1
ATOM 4854 C CA . MET B 1 99 ? 18.359 -24.188 -5.234 1 79.38 99 MET B CA 1
ATOM 4855 C C . MET B 1 99 ? 17.141 -24.172 -6.156 1 79.38 99 MET B C 1
ATOM 4857 O O . MET B 1 99 ? 16 -24.141 -5.688 1 79.38 99 MET B O 1
ATOM 4861 N N . TYR B 1 100 ? 17.438 -24.234 -7.391 1 83.5 100 TYR B N 1
ATOM 4862 C CA . TYR B 1 100 ? 16.312 -24.141 -8.312 1 83.5 100 TYR B CA 1
ATOM 4863 C C . TYR B 1 100 ? 16.391 -25.203 -9.398 1 83.5 100 TYR B C 1
ATOM 4865 O O . TYR B 1 100 ? 17.359 -25.219 -10.172 1 83.5 100 TYR B O 1
ATOM 4873 N N . ARG B 1 101 ? 15.445 -26.047 -9.438 1 89.12 101 ARG B N 1
ATOM 4874 C CA . ARG B 1 101 ? 15.297 -27.094 -10.445 1 89.12 101 ARG B CA 1
ATOM 4875 C C . ARG B 1 101 ? 13.828 -27.438 -10.672 1 89.12 101 ARG B C 1
ATOM 4877 O O . ARG B 1 101 ? 13.156 -27.953 -9.781 1 89.12 101 ARG B O 1
ATOM 4884 N N . PHE B 1 102 ? 13.375 -27.094 -11.867 1 91 102 PHE B N 1
ATOM 4885 C CA . PHE B 1 102 ? 11.945 -27.266 -12.078 1 91 102 PHE B CA 1
ATOM 4886 C C . PHE B 1 102 ? 11.641 -28.672 -12.594 1 91 102 PHE B C 1
ATOM 4888 O O . PHE B 1 102 ? 10.477 -29.078 -12.641 1 91 102 PHE B O 1
ATOM 4895 N N . HIS B 1 103 ? 12.57 -29.453 -12.945 1 93.25 103 HIS B N 1
ATOM 4896 C CA . HIS B 1 103 ? 12.469 -30.859 -13.359 1 93.25 103 HIS B CA 1
ATOM 4897 C C . HIS B 1 103 ? 13.781 -31.594 -13.109 1 93.25 103 HIS B C 1
ATOM 4899 O O . HIS B 1 103 ? 14.859 -31.016 -13.258 1 93.25 103 HIS B O 1
ATOM 4905 N N . PRO B 1 104 ? 13.727 -32.812 -12.844 1 91.56 104 PRO B N 1
ATOM 4906 C CA . PRO B 1 104 ? 14.961 -33.531 -12.547 1 91.56 104 PRO B CA 1
ATOM 4907 C C . PRO B 1 104 ? 15.93 -33.562 -13.727 1 91.56 104 PRO B C 1
ATOM 4909 O O . PRO B 1 104 ? 17.141 -33.656 -13.531 1 91.56 104 PRO B O 1
ATOM 4912 N N . SER B 1 105 ? 15.516 -33.438 -14.883 1 92.12 105 SER B N 1
ATOM 4913 C CA . SER B 1 105 ? 16.359 -33.562 -16.062 1 92.12 105 SER B CA 1
ATOM 4914 C C . SER B 1 105 ? 17.047 -32.25 -16.391 1 92.12 105 SER B C 1
ATOM 4916 O O . SER B 1 105 ? 17.906 -32.188 -17.281 1 92.12 105 SER B O 1
ATOM 4918 N N . VAL B 1 106 ? 16.703 -31.172 -15.711 1 91.75 106 VAL B N 1
ATOM 4919 C CA . VAL B 1 106 ? 17.266 -29.859 -15.984 1 91.75 106 VAL B CA 1
ATOM 4920 C C . VAL B 1 106 ? 18.766 -29.875 -15.711 1 91.75 106 VAL B C 1
ATOM 4922 O O . VAL B 1 106 ? 19.219 -30.422 -14.703 1 91.75 106 VAL B O 1
ATOM 4925 N N . GLN B 1 107 ? 19.516 -29.328 -16.594 1 91.69 107 GLN B N 1
ATOM 4926 C CA . GLN B 1 107 ? 20.969 -29.203 -16.453 1 91.69 107 GLN B CA 1
ATOM 4927 C C . GLN B 1 107 ? 21.391 -27.734 -16.516 1 91.69 107 GLN B C 1
ATOM 4929 O O . GLN B 1 107 ? 21.266 -27.094 -17.562 1 91.69 107 GLN B O 1
ATOM 4934 N N . TRP B 1 108 ? 21.875 -27.281 -15.391 1 90.62 108 TRP B N 1
ATOM 4935 C CA . TRP B 1 108 ? 22.391 -25.906 -15.32 1 90.62 108 TRP B CA 1
ATOM 4936 C C . TRP B 1 108 ? 23.891 -25.859 -15.586 1 90.62 108 TRP B C 1
ATOM 4938 O O . TRP B 1 108 ? 24.625 -26.75 -15.156 1 90.62 108 TRP B O 1
ATOM 4948 N N . ASN B 1 109 ? 24.328 -24.859 -16.266 1 87.94 109 ASN B N 1
ATOM 4949 C CA . ASN B 1 109 ? 25.75 -24.719 -16.547 1 87.94 109 ASN B CA 1
ATOM 4950 C C . ASN B 1 109 ? 26.375 -23.562 -15.766 1 87.94 109 ASN B C 1
ATOM 4952 O O . ASN B 1 109 ? 27.578 -23.359 -15.82 1 87.94 109 ASN B O 1
ATOM 4956 N N . ARG B 1 110 ? 25.484 -22.812 -15.086 1 85.06 110 ARG B N 1
ATOM 4957 C CA . ARG B 1 110 ? 25.953 -21.672 -14.312 1 85.06 110 ARG B CA 1
ATOM 4958 C C . ARG B 1 110 ? 25.219 -21.578 -12.977 1 85.06 110 ARG B C 1
ATOM 4960 O O . ARG B 1 110 ? 24.172 -22.188 -12.781 1 85.06 110 ARG B O 1
ATOM 4967 N N . GLY B 1 111 ? 25.906 -20.922 -12.102 1 82.12 111 GLY B N 1
ATOM 4968 C CA . GLY B 1 111 ? 25.312 -20.719 -10.797 1 82.12 111 GLY B CA 1
ATOM 4969 C C . GLY B 1 111 ? 24 -19.969 -10.852 1 82.12 111 GLY B C 1
ATOM 4970 O O . GLY B 1 111 ? 23.047 -20.312 -10.148 1 82.12 111 GLY B O 1
ATOM 4971 N N . TYR B 1 112 ? 23.984 -18.969 -11.711 1 86.19 112 TYR B N 1
ATOM 4972 C CA . TYR B 1 112 ? 22.781 -18.188 -11.914 1 86.19 112 TYR B CA 1
ATOM 4973 C C . TYR B 1 112 ? 22.375 -18.156 -13.391 1 86.19 112 TYR B C 1
ATOM 4975 O O . TYR B 1 112 ? 22.812 -17.297 -14.148 1 86.19 112 TYR B O 1
ATOM 4983 N N . PRO B 1 113 ? 21.516 -19.109 -13.656 1 90.12 113 PRO B N 1
ATOM 4984 C CA . PRO B 1 113 ? 21.141 -19.281 -15.07 1 90.12 113 PRO B CA 1
ATOM 4985 C C . PRO B 1 113 ? 20.469 -18.031 -15.656 1 90.12 113 PRO B C 1
ATOM 4987 O O . PRO B 1 113 ? 19.688 -17.375 -14.969 1 90.12 113 PRO B O 1
ATOM 4990 N N . ASP B 1 114 ? 20.75 -17.734 -16.859 1 90.94 114 ASP B N 1
ATOM 4991 C CA . ASP B 1 114 ? 20.109 -16.594 -17.531 1 90.94 114 ASP B CA 1
ATOM 4992 C C . ASP B 1 114 ? 18.891 -17.047 -18.344 1 90.94 114 ASP B C 1
ATOM 4994 O O . ASP B 1 114 ? 18.562 -18.234 -18.344 1 90.94 114 ASP B O 1
ATOM 4998 N N . ARG B 1 115 ? 18.281 -16.125 -18.953 1 92.69 115 ARG B N 1
ATOM 4999 C CA . ARG B 1 115 ? 17.062 -16.375 -19.719 1 92.69 115 ARG B CA 1
ATOM 5000 C C . ARG B 1 115 ? 17.281 -17.453 -20.766 1 92.69 115 ARG B C 1
ATOM 5002 O O . ARG B 1 115 ? 16.469 -18.359 -20.922 1 92.69 115 ARG B O 1
ATOM 5009 N N . GLN B 1 116 ? 18.359 -17.328 -21.453 1 93.94 116 GLN B N 1
ATOM 5010 C CA . GLN B 1 116 ? 18.641 -18.266 -22.547 1 93.94 116 GLN B CA 1
ATOM 5011 C C . GLN B 1 116 ? 18.719 -19.703 -22.031 1 93.94 116 GLN B C 1
ATOM 5013 O O . GLN B 1 116 ? 18.156 -20.609 -22.625 1 93.94 116 GLN B O 1
ATOM 5018 N N . GLN B 1 117 ? 19.438 -19.922 -20.969 1 94.38 117 GLN B N 1
ATOM 5019 C CA . GLN B 1 117 ? 19.578 -21.25 -20.406 1 94.38 117 GLN B CA 1
ATOM 5020 C C . GLN B 1 117 ? 18.219 -21.781 -19.906 1 94.38 117 GLN B C 1
ATOM 5022 O O . GLN B 1 117 ? 17.906 -22.953 -20.109 1 94.38 117 GLN B O 1
ATOM 5027 N N . ILE B 1 118 ? 17.484 -20.969 -19.297 1 94 118 ILE B N 1
ATOM 5028 C CA . ILE B 1 118 ? 16.188 -21.375 -18.75 1 94 118 ILE B CA 1
ATOM 5029 C C . ILE B 1 118 ? 15.266 -21.797 -19.891 1 94 118 ILE B C 1
ATOM 5031 O O . ILE B 1 118 ? 14.68 -22.875 -19.859 1 94 118 ILE B O 1
ATOM 5035 N N . LEU B 1 119 ? 15.203 -20.984 -20.906 1 96.38 119 LEU B N 1
ATOM 5036 C CA . LEU B 1 119 ? 14.32 -21.266 -22.047 1 96.38 119 LEU B CA 1
ATOM 5037 C C . LEU B 1 119 ? 14.781 -22.531 -22.766 1 96.38 119 LEU B C 1
ATOM 5039 O O . LEU B 1 119 ? 13.953 -23.328 -23.203 1 96.38 119 LEU B O 1
ATOM 5043 N N . SER B 1 120 ? 16.047 -22.641 -22.891 1 96.12 120 SER B N 1
ATOM 5044 C CA . SER B 1 120 ? 16.578 -23.812 -23.562 1 96.12 120 SER B CA 1
ATOM 5045 C C . SER B 1 120 ? 16.188 -25.094 -22.797 1 96.12 120 SER B C 1
ATOM 5047 O O . SER B 1 120 ? 15.797 -26.078 -23.406 1 96.12 120 SER B O 1
ATOM 5049 N N . GLN B 1 121 ? 16.344 -25.078 -21.531 1 94.88 121 GLN B N 1
ATOM 5050 C CA . GLN B 1 121 ? 16.016 -26.25 -20.703 1 94.88 121 GLN B CA 1
ATOM 5051 C C . GLN B 1 121 ? 14.523 -26.562 -20.781 1 94.88 121 GLN B C 1
ATOM 5053 O O . GLN B 1 121 ? 14.133 -27.734 -20.844 1 94.88 121 GLN B O 1
ATOM 5058 N N . VAL B 1 122 ? 13.68 -25.578 -20.766 1 96.12 122 VAL B N 1
ATOM 5059 C CA . VAL B 1 122 ? 12.234 -25.766 -20.844 1 96.12 122 VAL B CA 1
ATOM 5060 C C . VAL B 1 122 ? 11.867 -26.359 -22.203 1 96.12 122 VAL B C 1
ATOM 5062 O O . VAL B 1 122 ? 11.062 -27.297 -22.281 1 96.12 122 VAL B O 1
ATOM 5065 N N . ARG B 1 123 ? 12.406 -25.844 -23.203 1 97 123 ARG B N 1
ATOM 5066 C CA . ARG B 1 123 ? 12.094 -26.312 -24.562 1 97 123 ARG B CA 1
ATOM 5067 C C . ARG B 1 123 ? 12.617 -27.719 -24.797 1 97 123 ARG B C 1
ATOM 5069 O O . ARG B 1 123 ? 11.977 -28.516 -25.484 1 97 123 ARG B O 1
ATOM 5076 N N . GLN B 1 124 ? 13.742 -27.984 -24.219 1 95.81 124 GLN B N 1
ATOM 5077 C CA . GLN B 1 124 ? 14.258 -29.344 -24.312 1 95.81 124 GLN B CA 1
ATOM 5078 C C . GLN B 1 124 ? 13.312 -30.328 -23.625 1 95.81 124 GLN B C 1
ATOM 5080 O O . GLN B 1 124 ? 13.07 -31.438 -24.125 1 95.81 124 GLN B O 1
ATOM 5085 N N . LEU B 1 125 ? 12.922 -29.922 -22.5 1 94.88 125 LEU B N 1
ATOM 5086 C CA . LEU B 1 125 ? 11.953 -30.75 -21.781 1 94.88 125 LEU B CA 1
ATOM 5087 C C . LEU B 1 125 ? 10.68 -30.922 -22.609 1 94.88 125 LEU B C 1
ATOM 5089 O O . LEU B 1 125 ? 10.156 -32.031 -22.703 1 94.88 125 LEU B O 1
ATOM 5093 N N . TRP B 1 126 ? 10.172 -29.859 -23.188 1 97.06 126 TRP B N 1
ATOM 5094 C CA . TRP B 1 126 ? 8.977 -29.812 -24.031 1 97.06 126 TRP B CA 1
ATOM 5095 C C . TRP B 1 126 ? 9.109 -30.75 -25.219 1 97.06 126 TRP B C 1
ATOM 5097 O O . TRP B 1 126 ? 8.172 -31.484 -25.547 1 97.06 126 TRP B O 1
ATOM 5107 N N . GLU B 1 127 ? 10.242 -30.875 -25.797 1 95.62 127 GLU B N 1
ATOM 5108 C CA . GLU B 1 127 ? 10.508 -31.75 -26.922 1 95.62 127 GLU B CA 1
ATOM 5109 C C . GLU B 1 127 ? 10.703 -33.188 -26.484 1 95.62 127 GLU B C 1
ATOM 5111 O O . GLU B 1 127 ? 10.125 -34.125 -27.062 1 95.62 127 GLU B O 1
ATOM 5116 N N . ARG B 1 128 ? 11.461 -33.375 -25.469 1 94.19 128 ARG B N 1
ATOM 5117 C CA . ARG B 1 128 ? 11.828 -34.719 -24.984 1 94.19 128 ARG B CA 1
ATOM 5118 C C . ARG B 1 128 ? 10.594 -35.5 -24.594 1 94.19 128 ARG B C 1
ATOM 5120 O O . ARG B 1 128 ? 10.547 -36.719 -24.797 1 94.19 128 ARG B O 1
ATOM 5127 N N . TYR B 1 129 ? 9.633 -34.844 -24.078 1 95.25 129 TYR B N 1
ATOM 5128 C CA . TYR B 1 129 ? 8.453 -35.562 -23.578 1 95.25 129 TYR B CA 1
ATOM 5129 C C . TYR B 1 129 ? 7.32 -35.5 -24.609 1 95.25 129 TYR B C 1
ATOM 5131 O O . TYR B 1 129 ? 6.172 -35.812 -24.281 1 95.25 129 TYR B O 1
ATOM 5139 N N . GLY B 1 130 ? 7.613 -35.062 -25.812 1 94.5 130 GLY B N 1
ATOM 5140 C CA . GLY B 1 130 ? 6.648 -35.062 -26.906 1 94.5 130 GLY B CA 1
ATOM 5141 C C . GLY B 1 130 ? 5.492 -34.125 -26.688 1 94.5 130 GLY B C 1
ATOM 5142 O O . GLY B 1 130 ? 4.355 -34.406 -27.047 1 94.5 130 GLY B O 1
ATOM 5143 N N . LEU B 1 131 ? 5.773 -33 -26.078 1 96.69 131 LEU B N 1
ATOM 5144 C CA . LEU B 1 131 ? 4.711 -32.062 -25.703 1 96.69 131 LEU B CA 1
ATOM 5145 C C . LEU B 1 131 ? 4.375 -31.141 -26.859 1 96.69 131 LEU B C 1
ATOM 5147 O O . LEU B 1 131 ? 3.336 -30.469 -26.844 1 96.69 131 LEU B O 1
ATOM 5151 N N . LYS B 1 132 ? 5.23 -31.094 -27.828 1 95.75 132 LYS B N 1
ATOM 5152 C CA . LYS B 1 132 ? 4.984 -30.234 -28.984 1 95.75 132 LYS B CA 1
ATOM 5153 C C . LYS B 1 132 ? 3.66 -30.578 -29.656 1 95.75 132 LYS B C 1
ATOM 5155 O O . LYS B 1 132 ? 2.865 -29.703 -29.969 1 95.75 132 LYS B O 1
ATOM 5160 N N . GLU B 1 133 ? 3.4 -31.875 -29.828 1 94.5 133 GLU B N 1
ATOM 5161 C CA . GLU B 1 133 ? 2.184 -32.344 -30.484 1 94.5 133 GLU B CA 1
ATOM 5162 C C . GLU B 1 133 ? 0.988 -32.281 -29.547 1 94.5 133 GLU B C 1
ATOM 5164 O O . GLU B 1 133 ? -0.161 -32.375 -29.969 1 94.5 133 GLU B O 1
ATOM 5169 N N . ARG B 1 134 ? 1.255 -32.031 -28.328 1 96.44 134 ARG B N 1
ATOM 5170 C CA . ARG B 1 134 ? 0.212 -32.062 -27.312 1 96.44 134 ARG B CA 1
ATOM 5171 C C . ARG B 1 134 ? -0.127 -30.625 -26.875 1 96.44 134 ARG B C 1
ATOM 5173 O O . ARG B 1 134 ? -0.829 -30.438 -25.875 1 96.44 134 ARG B O 1
ATOM 5180 N N . THR B 1 135 ? 0.471 -29.656 -27.531 1 98.38 135 THR B N 1
A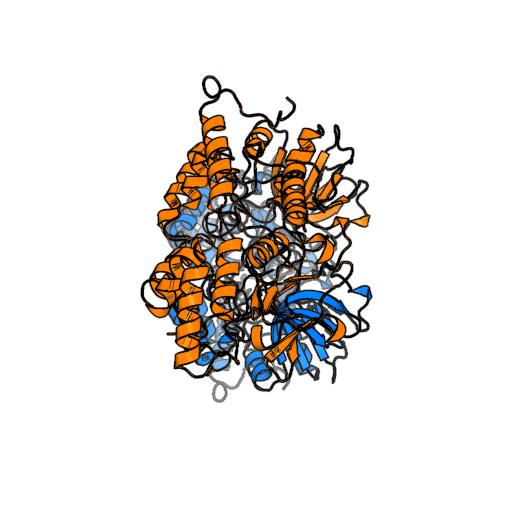TOM 5181 C CA . THR B 1 135 ? 0.229 -28.266 -27.156 1 98.38 135 THR B CA 1
ATOM 5182 C C . THR B 1 135 ? -0.636 -27.578 -28.219 1 98.38 135 THR B C 1
ATOM 5184 O O . THR B 1 135 ? -0.337 -27.641 -29.406 1 98.38 135 THR B O 1
ATOM 5187 N N . ARG B 1 136 ? -1.722 -27.047 -27.781 1 98.31 136 ARG B N 1
ATOM 5188 C CA . ARG B 1 136 ? -2.564 -26.203 -28.625 1 98.31 136 ARG B CA 1
ATOM 5189 C C . ARG B 1 136 ? -2.264 -24.734 -28.391 1 98.31 136 ARG B C 1
ATOM 5191 O O . ARG B 1 136 ? -2.512 -24.203 -27.312 1 98.31 136 ARG B O 1
ATOM 5198 N N . PHE B 1 137 ? -1.76 -24.078 -29.406 1 98.19 137 PHE B N 1
ATOM 5199 C CA . PHE B 1 137 ? -1.383 -22.672 -29.328 1 98.19 137 PHE B CA 1
ATOM 5200 C C . PHE B 1 137 ? -2.551 -21.766 -29.703 1 98.19 137 PHE B C 1
ATOM 5202 O O . PHE B 1 137 ? -3.562 -22.25 -30.219 1 98.19 137 PHE B O 1
ATOM 5209 N N . ASN B 1 138 ? -2.404 -20.453 -29.344 1 97.94 138 ASN B N 1
ATOM 5210 C CA . ASN B 1 138 ? -3.43 -19.453 -29.641 1 97.94 138 ASN B CA 1
ATOM 5211 C C . ASN B 1 138 ? -4.801 -19.891 -29.125 1 97.94 138 ASN B C 1
ATOM 5213 O O . ASN B 1 138 ? -5.805 -19.75 -29.828 1 97.94 138 ASN B O 1
ATOM 5217 N N . THR B 1 139 ? -4.812 -20.531 -28 1 98.06 139 THR B N 1
ATOM 5218 C CA . THR B 1 139 ? -6.027 -21.031 -27.359 1 98.06 139 THR B CA 1
ATOM 5219 C C . THR B 1 139 ? -6.145 -20.5 -25.938 1 98.06 139 THR B C 1
ATOM 5221 O O . THR B 1 139 ? -5.695 -21.156 -24.984 1 98.06 139 THR B O 1
ATOM 5224 N N . LYS B 1 140 ? -6.762 -19.391 -25.812 1 97.38 140 LYS B N 1
ATOM 5225 C CA . LYS B 1 140 ? -7.004 -18.812 -24.5 1 97.38 140 LYS B CA 1
ATOM 5226 C C . LYS B 1 140 ? -8.188 -19.5 -23.812 1 97.38 140 LYS B C 1
ATOM 5228 O O . LYS B 1 140 ? -9.258 -19.641 -24.391 1 97.38 140 LYS B O 1
ATOM 5233 N N . ILE B 1 141 ? -7.996 -19.969 -22.641 1 98.12 141 ILE B N 1
ATOM 5234 C CA . ILE B 1 141 ? -9.055 -20.641 -21.891 1 98.12 141 ILE B CA 1
ATOM 5235 C C . ILE B 1 141 ? -9.891 -19.594 -21.141 1 98.12 141 ILE B C 1
ATOM 5237 O O . ILE B 1 141 ? -9.359 -18.828 -20.344 1 98.12 141 ILE B O 1
ATOM 5241 N N . GLU B 1 142 ? -11.18 -19.641 -21.344 1 96.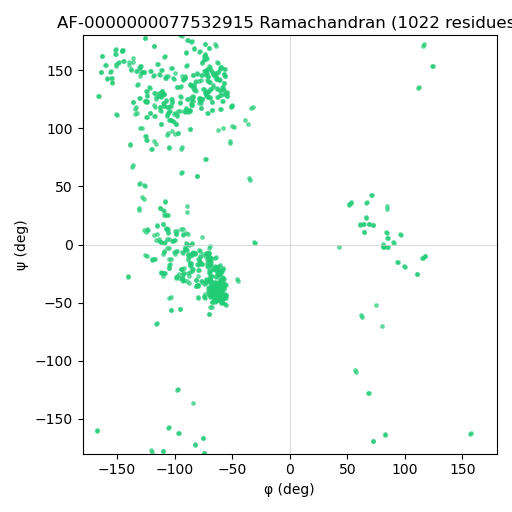94 142 GLU B N 1
ATOM 5242 C CA . GLU B 1 142 ? -12.078 -18.656 -20.766 1 96.94 142 GLU B CA 1
ATOM 5243 C C . GLU B 1 142 ? -12.977 -19.281 -19.703 1 96.94 142 GLU B C 1
ATOM 5245 O O . GLU B 1 142 ? -13.492 -18.578 -18.828 1 96.94 142 GLU B O 1
ATOM 5250 N N . GLN B 1 143 ? -13.117 -20.562 -19.891 1 97.69 143 GLN B N 1
ATOM 5251 C CA . GLN B 1 143 ? -14.031 -21.219 -18.953 1 97.69 143 GLN B CA 1
ATOM 5252 C C . GLN B 1 143 ? -13.688 -22.688 -18.797 1 97.69 143 GLN B C 1
ATOM 5254 O O . GLN B 1 143 ? -13.344 -23.359 -19.766 1 97.69 143 GLN B O 1
ATOM 5259 N N . VAL B 1 144 ? -13.773 -23.125 -17.609 1 98.12 144 VAL B N 1
ATOM 5260 C CA . VAL B 1 144 ? -13.625 -24.531 -17.234 1 98.12 144 VAL B CA 1
ATOM 5261 C C . VAL B 1 144 ? -14.852 -25 -16.469 1 98.12 144 VAL B C 1
ATOM 5263 O O . VAL B 1 144 ? -15.234 -24.375 -15.469 1 98.12 144 VAL B O 1
ATOM 5266 N N . TYR B 1 145 ? -15.539 -26.047 -16.938 1 97.31 145 TYR B N 1
ATOM 5267 C CA . TYR B 1 145 ? -16.734 -26.562 -16.266 1 97.31 145 TYR B CA 1
ATOM 5268 C C . TYR B 1 145 ? -16.828 -28.078 -16.422 1 97.31 145 TYR B C 1
ATOM 5270 O O . TYR B 1 145 ? -16.062 -28.672 -17.188 1 97.31 145 TYR B O 1
ATOM 5278 N N . GLN B 1 146 ? -17.656 -28.719 -15.68 1 96.19 146 GLN B N 1
ATOM 5279 C CA . GLN B 1 146 ? -17.781 -30.172 -15.703 1 96.19 146 GLN B CA 1
ATOM 5280 C C . GLN B 1 146 ? -18.984 -30.609 -16.516 1 96.19 146 GLN B C 1
ATOM 5282 O O . GLN B 1 146 ? -20.016 -29.938 -16.516 1 96.19 146 GLN B O 1
ATOM 5287 N N . ASP B 1 147 ? -18.828 -31.703 -17.234 1 94.06 147 ASP B N 1
ATOM 5288 C CA . ASP B 1 147 ? -19.984 -32.312 -17.891 1 94.06 147 ASP B CA 1
ATOM 5289 C C . ASP B 1 147 ? -20.781 -33.188 -16.938 1 94.06 147 ASP B C 1
ATOM 5291 O O . ASP B 1 147 ? -20.516 -33.188 -15.727 1 94.06 147 ASP B O 1
ATOM 5295 N N . ASP B 1 148 ? -21.75 -33.906 -17.453 1 90.75 148 ASP B N 1
ATOM 5296 C CA . ASP B 1 148 ? -22.672 -34.688 -16.625 1 90.75 148 ASP B CA 1
ATOM 5297 C C . ASP B 1 148 ? -21.969 -35.875 -15.969 1 90.75 148 ASP B C 1
ATOM 5299 O O . ASP B 1 148 ? -22.453 -36.406 -14.977 1 90.75 148 ASP B O 1
ATOM 5303 N N . HIS B 1 149 ? -20.812 -36.25 -16.484 1 88.81 149 HIS B N 1
ATOM 5304 C CA . HIS B 1 149 ? -20.078 -37.406 -15.953 1 88.81 149 HIS B CA 1
ATOM 5305 C C . HIS B 1 149 ? -18.938 -36.938 -15.047 1 88.81 149 HIS B C 1
ATOM 5307 O O . HIS B 1 149 ? -18.094 -37.75 -14.641 1 88.81 149 HIS B O 1
ATOM 5313 N N . GLY B 1 150 ? -18.828 -35.625 -14.844 1 89.5 150 GLY B N 1
ATOM 5314 C CA . GLY B 1 150 ? -17.828 -35.125 -13.922 1 89.5 150 GLY B CA 1
ATOM 5315 C C . GLY B 1 150 ? -16.5 -34.812 -14.586 1 89.5 150 GLY B C 1
ATOM 5316 O O . GLY B 1 150 ? -15.516 -34.5 -13.914 1 89.5 150 GLY B O 1
ATOM 5317 N N . ARG B 1 151 ? -16.422 -35 -15.906 1 94.25 151 ARG B N 1
ATOM 5318 C CA . ARG B 1 151 ? -15.203 -34.688 -16.641 1 94.25 151 ARG B CA 1
ATOM 5319 C C . ARG B 1 151 ? -15.125 -33.188 -16.922 1 94.25 151 ARG B C 1
ATOM 5321 O O . ARG B 1 151 ? -16.141 -32.531 -17.141 1 94.25 151 ARG B O 1
ATOM 5328 N N . TRP B 1 152 ? -13.945 -32.688 -16.922 1 97.25 152 TRP B N 1
ATOM 5329 C CA . TRP B 1 152 ? -13.734 -31.25 -17.125 1 97.25 152 TRP B CA 1
ATOM 5330 C C . TRP B 1 152 ? -13.75 -30.891 -18.609 1 97.25 152 TRP B C 1
ATOM 5332 O O . TRP B 1 152 ? -13.156 -31.609 -19.422 1 97.25 152 TRP B O 1
ATOM 5342 N N . ILE B 1 153 ? -14.461 -29.859 -18.938 1 97.88 153 ILE B N 1
ATOM 5343 C CA . ILE B 1 153 ? -14.484 -29.266 -20.266 1 97.88 153 ILE B CA 1
ATOM 5344 C C . ILE B 1 153 ? -13.789 -27.906 -20.234 1 97.88 153 ILE B C 1
ATOM 5346 O O . ILE B 1 153 ? -14.055 -27.078 -19.359 1 97.88 153 ILE B O 1
ATOM 5350 N N . VAL B 1 154 ? -12.883 -27.688 -21.156 1 97.5 154 VAL B N 1
ATOM 5351 C CA . VAL B 1 154 ? -12.18 -26.422 -21.297 1 97.5 154 VAL B CA 1
ATOM 5352 C C . VAL B 1 154 ? -12.719 -25.656 -22.5 1 97.5 154 VAL B C 1
ATOM 5354 O O . VAL B 1 154 ? -12.523 -26.078 -23.641 1 97.5 154 VAL B O 1
ATOM 5357 N N . ASN B 1 155 ? -13.344 -24.5 -22.25 1 97.56 155 ASN B N 1
ATOM 5358 C CA . ASN B 1 155 ? -14.008 -23.641 -23.234 1 97.56 155 ASN B CA 1
ATOM 5359 C C . ASN B 1 155 ? -15.18 -24.359 -23.891 1 97.56 155 ASN B C 1
ATOM 5361 O O . ASN B 1 155 ? -16.328 -23.922 -23.781 1 97.56 155 ASN B O 1
ATOM 5365 N N . ASP B 1 156 ? -14.852 -25.516 -24.641 1 95.75 156 ASP B N 1
ATOM 5366 C CA . ASP B 1 156 ? -15.875 -26.266 -25.375 1 95.75 156 ASP B CA 1
ATOM 5367 C C . ASP B 1 156 ? -15.5 -27.734 -25.484 1 95.75 156 ASP B C 1
ATOM 5369 O O . ASP B 1 156 ? -14.312 -28.094 -25.469 1 95.75 156 ASP B O 1
ATOM 5373 N N . PRO B 1 157 ? -16.547 -28.625 -25.625 1 94.88 157 PRO B N 1
ATOM 5374 C CA . PRO B 1 157 ? -16.297 -30.062 -25.672 1 94.88 157 PRO B CA 1
ATOM 5375 C C . PRO B 1 157 ? -15.406 -30.469 -26.844 1 94.88 157 PRO B C 1
ATOM 5377 O O . PRO B 1 157 ? -14.805 -31.547 -26.828 1 94.88 157 PRO B O 1
ATOM 5380 N N . SER B 1 158 ? -15.289 -29.594 -27.828 1 95.56 158 SER B N 1
ATOM 5381 C CA . SER B 1 158 ? -14.477 -29.922 -28.984 1 95.56 158 SER B CA 1
ATOM 5382 C C . SER B 1 158 ? -12.992 -29.969 -28.625 1 95.56 158 SER B C 1
ATOM 5384 O O . SER B 1 158 ? -12.195 -30.594 -29.328 1 95.56 158 SER B O 1
ATOM 5386 N N . LEU B 1 159 ? -12.648 -29.391 -27.5 1 95.75 159 LEU B N 1
ATOM 5387 C CA . LEU B 1 159 ? -11.25 -29.344 -27.094 1 95.75 159 LEU B CA 1
ATOM 5388 C C . LEU B 1 159 ? -10.891 -30.562 -26.234 1 95.75 159 LEU B C 1
ATOM 5390 O O . LEU B 1 159 ? -9.734 -30.734 -25.859 1 95.75 159 LEU B O 1
ATOM 5394 N N . GLY B 1 160 ? -11.883 -31.359 -25.953 1 93.62 160 GLY B N 1
ATOM 5395 C CA . GLY B 1 160 ? -11.633 -32.594 -25.219 1 93.62 160 GLY B CA 1
ATOM 5396 C C . GLY B 1 160 ? -12.32 -32.625 -23.875 1 93.62 160 GLY B C 1
ATOM 5397 O O . GLY B 1 160 ? -12.984 -31.672 -23.484 1 93.62 160 GLY B O 1
ATOM 5398 N N . ARG B 1 161 ? -12.227 -33.812 -23.266 1 95.94 161 ARG B N 1
ATOM 5399 C CA . ARG B 1 161 ? -12.711 -34.062 -21.922 1 95.94 161 ARG B CA 1
ATOM 5400 C C . ARG B 1 161 ? -11.594 -34.562 -21.016 1 95.94 161 ARG B C 1
ATOM 5402 O O . ARG B 1 161 ? -10.773 -35.406 -21.438 1 95.94 161 ARG B O 1
ATOM 5409 N N . PHE B 1 162 ? -11.586 -34 -19.859 1 97.25 162 PHE B N 1
ATOM 5410 C CA . PHE B 1 162 ? -10.406 -34.25 -19.031 1 97.25 162 PHE B CA 1
ATOM 5411 C C . PHE B 1 162 ? -10.812 -34.719 -17.641 1 97.25 162 PHE B C 1
ATOM 5413 O O . PHE B 1 162 ? -11.836 -34.281 -17.109 1 97.25 162 PHE B O 1
ATOM 5420 N N . GLY B 1 163 ? -9.992 -35.562 -17.062 1 95.56 163 GLY B N 1
ATOM 5421 C CA . GLY B 1 163 ? -10.211 -36.031 -15.695 1 95.56 163 GLY B CA 1
ATOM 5422 C C . GLY B 1 163 ? -9.617 -35.094 -14.664 1 95.56 163 GLY B C 1
ATOM 5423 O O . GLY B 1 163 ? -10.031 -35.094 -13.508 1 95.56 163 GLY B O 1
ATOM 5424 N N . GLY B 1 164 ? -8.656 -34.344 -15.039 1 97.06 164 GLY B N 1
ATOM 5425 C CA . GLY B 1 164 ? -7.988 -33.344 -14.195 1 97.06 164 GLY B CA 1
ATOM 5426 C C . GLY B 1 164 ? -7.562 -32.094 -14.938 1 97.06 164 GLY B C 1
ATOM 5427 O O . GLY B 1 164 ? -7.477 -32.125 -16.172 1 97.06 164 GLY B O 1
ATOM 5428 N N . VAL B 1 165 ? -7.391 -31.031 -14.18 1 98.56 165 VAL B N 1
ATOM 5429 C CA . VAL B 1 165 ? -6.969 -29.766 -14.758 1 98.56 165 VAL B CA 1
ATOM 5430 C C . VAL B 1 165 ? -5.793 -29.203 -13.969 1 98.56 165 VAL B C 1
ATOM 5432 O O . VAL B 1 165 ? -5.848 -29.125 -12.742 1 98.56 165 VAL B O 1
ATOM 5435 N N . ILE B 1 166 ? -4.738 -28.906 -14.625 1 98.69 166 ILE B N 1
ATOM 5436 C CA . ILE B 1 166 ? -3.621 -28.172 -14.039 1 98.69 166 ILE B CA 1
ATOM 5437 C C . ILE B 1 166 ? -3.617 -26.734 -14.562 1 98.69 166 ILE B C 1
ATOM 5439 O O . ILE B 1 166 ? -3.475 -26.5 -15.766 1 98.69 166 ILE B O 1
ATOM 5443 N N . THR B 1 167 ? -3.873 -25.797 -13.68 1 98.38 167 THR B N 1
ATOM 5444 C CA . THR B 1 167 ? -3.781 -24.375 -14.008 1 98.38 167 THR B CA 1
ATOM 5445 C C . THR B 1 167 ? -2.361 -23.859 -13.789 1 98.38 167 THR B C 1
ATOM 5447 O O . THR B 1 167 ? -1.855 -23.875 -12.664 1 98.38 167 THR B O 1
ATOM 5450 N N . ALA B 1 168 ? -1.7 -23.469 -14.812 1 97.75 168 ALA B N 1
ATOM 5451 C CA . ALA B 1 168 ? -0.311 -23.016 -14.781 1 97.75 168 ALA B CA 1
ATOM 5452 C C . ALA B 1 168 ? -0.153 -21.688 -15.508 1 97.75 168 ALA B C 1
ATOM 5454 O O . ALA B 1 168 ? 0.725 -21.531 -16.359 1 97.75 168 ALA B O 1
ATOM 5455 N N . VAL B 1 169 ? -0.984 -20.703 -15.117 1 96.88 169 VAL B N 1
ATOM 5456 C CA . VAL B 1 169 ? -1 -19.422 -15.82 1 96.88 169 VAL B CA 1
ATOM 5457 C C . VAL B 1 169 ? -0.016 -18.453 -15.164 1 96.88 169 VAL B C 1
ATOM 5459 O O . VAL B 1 169 ? 0.19 -17.344 -15.656 1 96.88 169 VAL B O 1
ATOM 5462 N N . GLY B 1 170 ? 0.577 -18.875 -14.094 1 94 170 GLY B N 1
ATOM 5463 C CA . GLY B 1 170 ? 1.606 -18.078 -13.445 1 94 170 GLY B CA 1
ATOM 5464 C C . GLY B 1 170 ? 1.057 -16.859 -12.734 1 94 170 GLY B C 1
ATOM 5465 O O . GLY B 1 170 ? -0.145 -16.766 -12.477 1 94 170 GLY B O 1
ATOM 5466 N N . THR B 1 171 ? 2.006 -15.938 -12.305 1 93.75 171 THR B N 1
ATOM 5467 C CA . THR B 1 171 ? 1.631 -14.734 -11.562 1 93.75 171 THR B CA 1
ATOM 5468 C C . THR B 1 171 ? 2.004 -13.484 -12.344 1 93.75 171 THR B C 1
ATOM 5470 O O . THR B 1 171 ? 1.59 -12.375 -11.992 1 93.75 171 THR B O 1
ATOM 5473 N N . CYS B 1 172 ? 2.77 -13.625 -13.352 1 93.69 172 CYS B N 1
ATOM 5474 C CA . CYS B 1 172 ? 3.225 -12.484 -14.148 1 93.69 172 CYS B CA 1
ATOM 5475 C C . CYS B 1 172 ? 2.615 -12.523 -15.547 1 93.69 172 CYS B C 1
ATOM 5477 O O . CYS B 1 172 ? 3.062 -13.281 -16.406 1 93.69 172 CYS B O 1
ATOM 5479 N N . GLY B 1 173 ? 1.643 -11.695 -15.734 1 93.56 173 GLY B N 1
ATOM 5480 C CA . GLY B 1 173 ? 1.01 -11.578 -17.031 1 93.56 173 GLY B CA 1
ATOM 5481 C C . GLY B 1 173 ? 1.551 -10.422 -17.859 1 93.56 173 GLY B C 1
ATOM 5482 O O . GLY B 1 173 ? 2.764 -10.289 -18.031 1 93.56 173 GLY B O 1
ATOM 5483 N N . ASP B 1 174 ? 0.714 -9.578 -18.281 1 92.75 174 ASP B N 1
ATOM 5484 C CA . ASP B 1 174 ? 1.114 -8.438 -19.109 1 92.75 174 ASP B CA 1
ATOM 5485 C C . ASP B 1 174 ? 1.852 -7.395 -18.266 1 92.75 174 ASP B C 1
ATOM 5487 O O . ASP B 1 174 ? 1.562 -7.227 -17.078 1 92.75 174 ASP B O 1
ATOM 5491 N N . PRO B 1 175 ? 2.822 -6.699 -18.953 1 94.88 175 PRO B N 1
ATOM 5492 C CA . PRO B 1 175 ? 3.5 -5.613 -18.234 1 94.88 175 PRO B CA 1
ATOM 5493 C C . PRO B 1 175 ? 2.533 -4.539 -17.734 1 94.88 175 PRO B C 1
ATOM 5495 O O . PRO B 1 175 ? 1.593 -4.176 -18.453 1 94.88 175 PRO B O 1
ATOM 5498 N N . LYS B 1 176 ? 2.727 -4.137 -16.547 1 93.06 176 LYS B N 1
ATOM 5499 C CA . LYS B 1 176 ? 1.938 -3.047 -15.984 1 93.06 176 LYS B CA 1
ATOM 5500 C C . LYS B 1 176 ? 2.559 -1.692 -16.312 1 93.06 176 LYS B C 1
ATOM 5502 O O . LYS B 1 176 ? 3.674 -1.395 -15.883 1 93.06 176 LYS B O 1
ATOM 5507 N N . MET B 1 177 ? 1.861 -0.877 -17.078 1 92.06 177 MET B N 1
ATOM 5508 C CA . MET B 1 177 ? 2.311 0.466 -17.422 1 92.06 177 MET B CA 1
ATOM 5509 C C . MET B 1 177 ? 1.319 1.518 -16.938 1 92.06 177 MET B C 1
ATOM 5511 O O . MET B 1 177 ? 0.477 1.984 -17.703 1 92.06 177 MET B O 1
ATOM 5515 N N . PRO B 1 178 ? 1.419 1.861 -15.68 1 88.81 178 PRO B N 1
ATOM 5516 C CA . PRO B 1 178 ? 0.483 2.871 -15.18 1 88.81 178 PRO B CA 1
ATOM 5517 C C . PRO B 1 178 ? 0.645 4.219 -15.875 1 88.81 178 PRO B C 1
ATOM 5519 O O . PRO B 1 178 ? 1.751 4.578 -16.281 1 88.81 178 PRO B O 1
ATOM 5522 N N . LYS B 1 179 ? -0.434 4.887 -15.969 1 89.31 179 LYS B N 1
ATOM 5523 C CA . LYS B 1 179 ? -0.391 6.246 -16.5 1 89.31 179 LYS B CA 1
ATOM 5524 C C . LYS B 1 179 ? -0.049 7.254 -15.398 1 89.31 179 LYS B C 1
ATOM 5526 O O . LYS B 1 179 ? -0.733 7.32 -14.375 1 89.31 179 LYS B O 1
ATOM 5531 N N . ILE B 1 180 ? 1.01 7.934 -15.57 1 92.25 180 ILE B N 1
ATOM 5532 C CA . ILE B 1 180 ? 1.476 8.914 -14.586 1 92.25 180 ILE B CA 1
ATOM 5533 C C . ILE B 1 180 ? 1.253 10.32 -15.125 1 92.25 180 ILE B C 1
ATOM 5535 O O . ILE B 1 180 ? 1.377 10.562 -16.328 1 92.25 180 ILE B O 1
ATOM 5539 N N . THR B 1 181 ? 0.908 11.195 -14.258 1 91 181 THR B N 1
ATOM 5540 C CA . THR B 1 181 ? 0.728 12.594 -14.633 1 91 181 THR B CA 1
ATOM 5541 C C . THR B 1 181 ? 1.981 13.141 -15.312 1 91 181 THR B C 1
ATOM 5543 O O . THR B 1 181 ? 3.098 12.922 -14.836 1 91 181 THR B O 1
ATOM 5546 N N . GLY B 1 182 ? 1.881 13.773 -16.438 1 93.25 182 GLY B N 1
ATOM 5547 C CA . GLY B 1 182 ? 2.988 14.406 -17.141 1 93.25 182 GLY B CA 1
ATOM 5548 C C . GLY B 1 182 ? 3.756 13.453 -18.031 1 93.25 182 GLY B C 1
ATOM 5549 O O . GLY B 1 182 ? 4.809 13.812 -18.562 1 93.25 182 GLY B O 1
ATOM 5550 N N . MET B 1 183 ? 3.283 12.258 -18.141 1 92.75 183 MET B N 1
ATOM 5551 C CA . MET B 1 183 ? 3.975 11.227 -18.906 1 92.75 183 MET B CA 1
ATOM 5552 C C . MET B 1 183 ? 4.184 11.68 -20.359 1 92.75 183 MET B C 1
ATOM 5554 O O . MET B 1 183 ? 5.215 11.383 -20.953 1 92.75 183 MET B O 1
ATOM 5558 N N . ASP B 1 184 ? 3.248 12.422 -20.891 1 91.69 184 ASP B N 1
ATOM 5559 C CA . ASP B 1 184 ? 3.309 12.883 -22.281 1 91.69 184 ASP B CA 1
ATOM 5560 C C . ASP B 1 184 ? 4.27 14.062 -22.422 1 91.69 184 ASP B C 1
ATOM 5562 O O . ASP B 1 184 ? 4.664 14.414 -23.531 1 91.69 184 ASP B O 1
ATOM 5566 N N . ASP B 1 185 ? 4.617 14.648 -21.328 1 94.06 185 ASP B N 1
ATOM 5567 C CA . ASP B 1 185 ? 5.484 15.828 -21.344 1 94.06 185 ASP B CA 1
ATOM 5568 C C . ASP B 1 185 ? 6.957 15.422 -21.297 1 94.06 185 ASP B C 1
ATOM 5570 O O . ASP B 1 185 ? 7.836 16.25 -21.578 1 94.06 185 ASP B O 1
ATOM 5574 N N . PHE B 1 186 ? 7.246 14.195 -21.016 1 96.44 186 PHE B N 1
ATOM 5575 C CA . PHE B 1 186 ? 8.625 13.734 -20.906 1 96.44 186 PHE B CA 1
ATOM 5576 C C . PHE B 1 186 ? 9.242 13.586 -22.297 1 96.44 186 PHE B C 1
ATOM 5578 O O . PHE B 1 186 ? 8.664 12.961 -23.188 1 96.44 186 PHE B O 1
ATOM 5585 N N . TYR B 1 187 ? 10.438 14.102 -22.438 1 95.62 187 TYR B N 1
ATOM 5586 C CA . TYR B 1 187 ? 11.07 14.18 -23.734 1 95.62 187 TYR B CA 1
ATOM 5587 C C . TYR B 1 187 ? 11.68 12.844 -24.125 1 95.62 187 TYR B C 1
ATOM 5589 O O . TYR B 1 187 ? 11.711 12.484 -25.312 1 95.62 187 TYR B O 1
ATOM 5597 N N . GLY B 1 188 ? 12.203 12.078 -23.219 1 96.06 188 GLY B N 1
ATOM 5598 C CA . GLY B 1 188 ? 12.891 10.828 -23.5 1 96.06 188 GLY B CA 1
ATOM 5599 C C . GLY B 1 188 ? 11.953 9.641 -23.594 1 96.06 188 GLY B C 1
ATOM 5600 O O . GLY B 1 188 ? 10.742 9.781 -23.422 1 96.06 188 GLY B O 1
ATOM 5601 N N . PRO B 1 189 ? 12.523 8.539 -23.953 1 97.12 189 PRO B N 1
ATOM 5602 C CA . PRO B 1 189 ? 11.703 7.324 -24.016 1 97.12 189 PRO B CA 1
ATOM 5603 C C . PRO B 1 189 ? 11.352 6.77 -22.641 1 97.12 189 PRO B C 1
ATOM 5605 O O . PRO B 1 189 ? 12.094 6.973 -21.688 1 97.12 189 PRO B O 1
ATOM 5608 N N . ILE B 1 190 ? 10.234 6.176 -22.609 1 97.5 190 ILE B N 1
ATOM 5609 C CA . ILE B 1 190 ? 9.758 5.449 -21.438 1 97.5 190 ILE B CA 1
ATOM 5610 C C . ILE B 1 190 ? 9.586 3.971 -21.781 1 97.5 190 ILE B C 1
ATOM 5612 O O . ILE B 1 190 ? 8.82 3.623 -22.672 1 97.5 190 ILE B O 1
ATOM 5616 N N . TYR B 1 191 ? 10.344 3.094 -21.078 1 97.5 191 TYR B N 1
ATOM 5617 C CA . TYR B 1 191 ? 10.289 1.662 -21.344 1 97.5 191 TYR B CA 1
ATOM 5618 C C . TYR B 1 191 ? 9.789 0.896 -20.125 1 97.5 191 TYR B C 1
ATOM 5620 O O . TYR B 1 191 ? 10.031 1.306 -18.984 1 97.5 191 TYR B O 1
ATOM 5628 N N . HIS B 1 192 ? 9.07 -0.145 -20.406 1 97.38 192 HIS B N 1
ATOM 5629 C CA . HIS B 1 192 ? 8.875 -1.104 -19.328 1 97.38 192 HIS B CA 1
ATOM 5630 C C . HIS B 1 192 ? 10.148 -1.892 -19.047 1 97.38 192 HIS B C 1
ATOM 5632 O O . HIS B 1 192 ? 10.93 -2.164 -19.969 1 97.38 192 HIS B O 1
ATOM 5638 N N . SER B 1 193 ? 10.336 -2.312 -17.844 1 96.5 193 SER B N 1
ATOM 5639 C CA . SER B 1 193 ? 11.57 -2.965 -17.406 1 96.5 193 SER B CA 1
ATOM 5640 C C . SER B 1 193 ? 11.797 -4.277 -18.141 1 96.5 193 SER B C 1
ATOM 5642 O O . SER B 1 193 ? 12.914 -4.797 -18.188 1 96.5 193 SER B O 1
ATOM 5644 N N . SER B 1 194 ? 10.781 -4.867 -18.734 1 95.19 194 SER B N 1
ATOM 5645 C CA . SER B 1 194 ? 10.906 -6.125 -19.469 1 95.19 194 SER B CA 1
ATOM 5646 C C . SER B 1 194 ? 11.25 -5.883 -20.938 1 95.19 194 SER B C 1
ATOM 5648 O O . SER B 1 194 ? 11.438 -6.828 -21.703 1 95.19 194 SER B O 1
ATOM 5650 N N . GLU B 1 195 ? 11.391 -4.637 -21.359 1 95.75 195 GLU B N 1
ATOM 5651 C CA . GLU B 1 195 ? 11.586 -4.305 -22.766 1 95.75 195 GLU B CA 1
ATOM 5652 C C . GLU B 1 195 ? 12.836 -3.443 -22.969 1 95.75 195 GLU B C 1
ATOM 5654 O O . GLU B 1 195 ? 12.789 -2.418 -23.641 1 95.75 195 GLU B O 1
ATOM 5659 N N . LEU B 1 196 ? 13.883 -3.881 -22.438 1 96.69 196 LEU B N 1
ATOM 5660 C CA . LEU B 1 196 ? 15.102 -3.076 -22.453 1 96.69 196 LEU B CA 1
ATOM 5661 C C . LEU B 1 196 ? 16.094 -3.621 -23.484 1 96.69 196 LEU B C 1
ATOM 5663 O O . LEU B 1 196 ? 17.031 -2.928 -23.875 1 96.69 196 LEU B O 1
ATOM 5667 N N . THR B 1 197 ? 15.906 -4.844 -23.922 1 94.19 197 THR B N 1
ATOM 5668 C CA . THR B 1 197 ? 16.828 -5.465 -24.875 1 94.19 197 THR B CA 1
ATOM 5669 C C . THR B 1 197 ? 17 -4.59 -26.109 1 94.19 197 THR B C 1
ATOM 5671 O O . THR B 1 197 ? 16.016 -4.148 -26.703 1 94.19 197 THR B O 1
ATOM 5674 N N . GLY B 1 198 ? 18.172 -4.301 -26.469 1 93.81 198 GLY B N 1
ATOM 5675 C CA . GLY B 1 198 ? 18.484 -3.59 -27.688 1 93.81 198 GLY B CA 1
ATOM 5676 C C . GLY B 1 198 ? 18.391 -2.082 -27.547 1 93.81 198 GLY B C 1
ATOM 5677 O O . GLY B 1 198 ? 18.703 -1.347 -28.5 1 93.81 198 GLY B O 1
ATOM 5678 N N . LYS B 1 199 ? 18.016 -1.534 -26.391 1 96.38 199 LYS B N 1
ATOM 5679 C CA . LYS B 1 199 ? 17.891 -0.092 -26.203 1 96.38 199 LYS B CA 1
ATOM 5680 C C . LYS B 1 199 ? 19.234 0.547 -25.906 1 96.38 199 LYS B C 1
ATOM 5682 O O . LYS B 1 199 ? 20.062 -0.032 -25.203 1 96.38 199 LYS B O 1
ATOM 5687 N N . ASP B 1 200 ? 19.453 1.666 -26.453 1 96.06 200 ASP B N 1
ATOM 5688 C CA . ASP B 1 200 ? 20.688 2.404 -26.234 1 96.06 200 ASP B CA 1
ATOM 5689 C C . ASP B 1 200 ? 20.578 3.318 -25.016 1 96.06 200 ASP B C 1
ATOM 5691 O O . ASP B 1 200 ? 19.844 4.316 -25.047 1 96.06 200 ASP B O 1
ATOM 5695 N N . VAL B 1 201 ? 21.375 2.973 -24 1 97.12 201 VAL B N 1
ATOM 5696 C CA . VAL B 1 201 ? 21.312 3.756 -22.766 1 97.12 201 VAL B CA 1
ATOM 5697 C C . VAL B 1 201 ? 22.688 4.273 -22.406 1 97.12 201 VAL B C 1
ATOM 5699 O O . VAL B 1 201 ? 22.906 4.781 -21.297 1 97.12 201 VAL B O 1
ATOM 5702 N N . LYS B 1 202 ? 23.641 4.156 -23.312 1 97.44 202 LYS B N 1
ATOM 5703 C CA . LYS B 1 202 ? 25.016 4.543 -23.047 1 97.44 202 LYS B CA 1
ATOM 5704 C C . LYS B 1 202 ? 25.109 6.023 -22.688 1 97.44 202 LYS B C 1
ATOM 5706 O O . LYS B 1 202 ? 24.531 6.875 -23.359 1 97.44 202 LYS B O 1
ATOM 5711 N N . ASP B 1 203 ? 25.75 6.344 -21.594 1 97.69 203 ASP B N 1
ATOM 5712 C CA . ASP B 1 203 ? 26.062 7.68 -21.094 1 97.69 203 ASP B CA 1
ATOM 5713 C C . ASP B 1 203 ? 24.797 8.461 -20.766 1 97.69 203 ASP B C 1
ATOM 5715 O O . ASP B 1 203 ? 24.812 9.695 -20.75 1 97.69 203 ASP B O 1
ATOM 5719 N N . LYS B 1 204 ? 23.703 7.773 -20.625 1 97.69 204 LYS B N 1
ATOM 5720 C CA . LYS B 1 204 ? 22.438 8.43 -20.312 1 97.69 204 LYS B CA 1
ATOM 5721 C C . LYS B 1 204 ? 22.078 8.266 -18.844 1 97.69 204 LYS B C 1
ATOM 5723 O O . LYS B 1 204 ? 22.531 7.324 -18.188 1 97.69 204 LYS B O 1
ATOM 5728 N N . LYS B 1 205 ? 21.344 9.242 -18.344 1 98.25 205 LYS B N 1
ATOM 5729 C CA . LYS B 1 205 ? 20.75 9.141 -17.016 1 98.25 205 LYS B CA 1
ATOM 5730 C C . LYS B 1 205 ? 19.422 8.398 -17.047 1 98.25 205 LYS B C 1
ATOM 5732 O O . LYS B 1 205 ? 18.516 8.766 -17.812 1 98.25 205 LYS B O 1
ATOM 5737 N N . ILE B 1 206 ? 19.328 7.355 -16.281 1 98.44 206 ILE B N 1
ATOM 5738 C CA . ILE B 1 206 ? 18.141 6.52 -16.297 1 98.44 206 ILE B CA 1
ATOM 5739 C C . ILE B 1 206 ? 17.422 6.617 -14.938 1 98.44 206 ILE B C 1
ATOM 5741 O O . ILE B 1 206 ? 18.062 6.5 -13.891 1 98.44 206 ILE B O 1
ATOM 5745 N N . ALA B 1 207 ? 16.141 6.918 -14.922 1 98.56 207 ALA B N 1
ATOM 5746 C CA . ALA B 1 207 ? 15.305 6.812 -13.734 1 98.56 207 ALA B CA 1
ATOM 5747 C C . ALA B 1 207 ? 14.445 5.555 -13.781 1 98.56 207 ALA B C 1
ATOM 5749 O O . ALA B 1 207 ? 13.703 5.34 -14.75 1 98.56 207 ALA B O 1
ATOM 5750 N N . ILE B 1 208 ? 14.562 4.723 -12.797 1 98.25 208 ILE B N 1
ATOM 5751 C CA . ILE B 1 208 ? 13.773 3.496 -12.695 1 98.25 208 ILE B CA 1
ATOM 5752 C C . ILE B 1 208 ? 12.664 3.678 -11.664 1 98.25 208 ILE B C 1
ATOM 5754 O O . ILE B 1 208 ? 12.938 3.928 -10.484 1 98.25 208 ILE B O 1
ATOM 5758 N N . ILE B 1 209 ? 11.406 3.566 -12.078 1 98.06 209 ILE B N 1
ATOM 5759 C CA . ILE B 1 209 ? 10.266 3.678 -11.18 1 98.06 209 ILE B CA 1
ATOM 5760 C C . ILE B 1 209 ? 9.891 2.297 -10.641 1 98.06 209 ILE B C 1
ATOM 5762 O O . ILE B 1 209 ? 9.445 1.431 -11.391 1 98.06 209 ILE B O 1
ATOM 5766 N N . GLY B 1 210 ? 10.047 2.117 -9.414 1 96.06 210 GLY B N 1
ATOM 5767 C CA . GLY B 1 210 ? 9.828 0.835 -8.766 1 96.06 210 GLY B CA 1
ATOM 5768 C C . GLY B 1 210 ? 11.039 0.345 -7.992 1 96.06 210 GLY B C 1
ATOM 5769 O O . GLY B 1 210 ? 12.172 0.681 -8.328 1 96.06 210 GLY B O 1
ATOM 5770 N N . GLY B 1 211 ? 10.805 -0.475 -6.965 1 92.25 211 GLY B N 1
ATOM 5771 C CA . GLY B 1 211 ? 11.891 -0.938 -6.121 1 92.25 211 GLY B CA 1
ATOM 5772 C C . GLY B 1 211 ? 11.883 -2.438 -5.898 1 92.25 211 GLY B C 1
ATOM 5773 O O . GLY B 1 211 ? 12.305 -2.92 -4.848 1 92.25 211 GLY B O 1
ATOM 5774 N N . GLY B 1 212 ? 11.422 -3.223 -6.785 1 90.56 212 GLY B N 1
ATOM 5775 C CA . GLY B 1 212 ? 11.391 -4.672 -6.66 1 90.56 212 GLY B CA 1
ATOM 5776 C C . GLY B 1 212 ? 12.445 -5.367 -7.496 1 90.56 212 GLY B C 1
ATOM 5777 O O . GLY B 1 212 ? 13.492 -4.785 -7.793 1 90.56 212 GLY B O 1
ATOM 5778 N N . ALA B 1 213 ? 12.227 -6.566 -7.797 1 88 213 ALA B N 1
ATOM 5779 C CA . ALA B 1 213 ? 13.18 -7.383 -8.555 1 88 213 ALA B CA 1
ATOM 5780 C C . ALA B 1 213 ? 13.398 -6.812 -9.953 1 88 213 ALA B C 1
ATOM 5782 O O . ALA B 1 213 ? 14.516 -6.836 -10.469 1 88 213 ALA B O 1
ATOM 5783 N N . SER B 1 214 ? 12.344 -6.32 -10.523 1 91.06 214 SER B N 1
ATOM 5784 C CA . SER B 1 214 ? 12.445 -5.762 -11.867 1 91.06 214 SER B CA 1
ATOM 5785 C C . SER B 1 214 ? 13.352 -4.535 -11.891 1 91.06 214 SER B C 1
ATOM 5787 O O . SER B 1 214 ? 14.031 -4.277 -12.883 1 91.06 214 SER B O 1
ATOM 5789 N N . ALA B 1 215 ? 13.312 -3.764 -10.828 1 92.88 215 ALA B N 1
ATOM 5790 C CA . ALA B 1 215 ? 14.156 -2.57 -10.742 1 92.88 215 ALA B CA 1
ATOM 5791 C C . ALA B 1 215 ? 15.633 -2.941 -10.711 1 92.88 215 ALA B C 1
ATOM 5793 O O . ALA B 1 215 ? 16.453 -2.293 -11.367 1 92.88 215 ALA B O 1
ATOM 5794 N N . VAL B 1 216 ? 15.898 -3.951 -9.992 1 88 216 VAL B N 1
ATOM 5795 C CA . VAL B 1 216 ? 17.281 -4.406 -9.875 1 88 216 VAL B CA 1
ATOM 5796 C C . VAL B 1 216 ? 17.766 -4.949 -11.219 1 88 216 VAL B C 1
ATOM 5798 O O . VAL B 1 216 ? 18.906 -4.699 -11.617 1 88 216 VAL B O 1
ATOM 5801 N N . GLU B 1 217 ? 16.953 -5.629 -11.859 1 88.81 217 GLU B N 1
ATOM 5802 C CA . GLU B 1 217 ? 17.297 -6.137 -13.188 1 88.81 217 GLU B CA 1
ATOM 5803 C C . GLU B 1 217 ? 17.531 -4.996 -14.172 1 88.81 217 GLU B C 1
ATOM 5805 O O . GLU B 1 217 ? 18.453 -5.055 -14.984 1 88.81 217 GLU B O 1
ATOM 5810 N N . ALA B 1 218 ? 16.703 -4.023 -14.102 1 93.94 218 ALA B N 1
ATOM 5811 C CA . ALA B 1 218 ? 16.875 -2.854 -14.953 1 93.94 218 ALA B CA 1
ATOM 5812 C C . ALA B 1 218 ? 18.188 -2.141 -14.664 1 93.94 218 ALA B C 1
ATOM 5814 O O . ALA B 1 218 ? 18.844 -1.64 -15.57 1 93.94 218 ALA B O 1
ATOM 5815 N N . LEU B 1 219 ? 18.516 -2.09 -13.414 1 93.38 219 LEU B N 1
ATOM 5816 C CA . LEU B 1 219 ? 19.781 -1.487 -13.016 1 93.38 219 LEU B CA 1
ATOM 5817 C C . LEU B 1 219 ? 20.953 -2.26 -13.594 1 93.38 219 LEU B C 1
ATOM 5819 O O . LEU B 1 219 ? 21.906 -1.658 -14.102 1 93.38 219 LEU B O 1
ATOM 5823 N N . GLU B 1 220 ? 20.875 -3.572 -13.484 1 89.75 220 GLU B N 1
ATOM 5824 C CA . GLU B 1 220 ? 21.922 -4.406 -14.039 1 89.75 220 GLU B CA 1
ATOM 5825 C C . GLU B 1 220 ? 22.078 -4.164 -15.539 1 89.75 220 GLU B C 1
ATOM 5827 O O . GLU B 1 220 ? 23.203 -4.066 -16.047 1 89.75 220 GLU B O 1
ATOM 5832 N N . PHE B 1 221 ? 20.984 -4.078 -16.203 1 92.5 221 PHE B N 1
ATOM 5833 C CA . PHE B 1 221 ? 21 -3.771 -17.625 1 92.5 221 PHE B CA 1
ATOM 5834 C C . PHE B 1 221 ? 21.672 -2.424 -17.891 1 92.5 221 PHE B C 1
ATOM 5836 O O . PHE B 1 221 ? 22.516 -2.307 -18.766 1 92.5 221 PHE B O 1
ATOM 5843 N N . ALA B 1 222 ? 21.25 -1.426 -17.156 1 95.12 222 ALA B N 1
ATOM 5844 C CA . ALA B 1 222 ? 21.75 -0.065 -17.344 1 95.12 222 ALA B CA 1
ATOM 5845 C C . ALA B 1 222 ? 23.266 -0.013 -17.25 1 95.12 222 ALA B C 1
ATOM 5847 O O . ALA B 1 222 ? 23.938 0.585 -18.094 1 95.12 222 ALA B O 1
ATOM 5848 N N . PHE B 1 223 ? 23.812 -0.676 -16.312 1 92.06 223 PHE B N 1
ATOM 5849 C CA . PHE B 1 223 ? 25.25 -0.605 -16.109 1 92.06 223 PHE B CA 1
ATOM 5850 C C . PHE B 1 223 ? 25.984 -1.506 -17.094 1 92.06 223 PHE B C 1
ATOM 5852 O O . PHE B 1 223 ? 27.109 -1.194 -17.516 1 92.06 223 PHE B O 1
ATOM 5859 N N . ALA B 1 224 ? 25.344 -2.662 -17.406 1 90.38 224 ALA B N 1
ATOM 5860 C CA . ALA B 1 224 ? 25.938 -3.498 -18.453 1 90.38 224 ALA B CA 1
ATOM 5861 C C . ALA B 1 224 ? 26.047 -2.73 -19.766 1 90.38 224 ALA B C 1
ATOM 5863 O O . ALA B 1 224 ? 26.984 -2.945 -20.547 1 90.38 224 ALA B O 1
ATOM 5864 N N . GLU B 1 225 ? 25.109 -1.828 -19.984 1 94.75 225 GLU B N 1
ATOM 5865 C CA . GLU B 1 225 ? 25.078 -1.062 -21.219 1 94.75 225 GLU B CA 1
ATOM 5866 C C . GLU B 1 225 ? 25.703 0.32 -21.031 1 94.75 225 GLU B C 1
ATOM 5868 O O . GLU B 1 225 ? 25.516 1.206 -21.875 1 94.75 225 GLU B O 1
ATOM 5873 N N . GLU B 1 226 ? 26.328 0.558 -19.906 1 95.62 226 GLU B N 1
ATOM 5874 C CA . GLU B 1 226 ? 27.203 1.7 -19.625 1 95.62 226 GLU B CA 1
ATOM 5875 C C . GLU B 1 226 ? 26.391 2.986 -19.5 1 95.62 226 GLU B C 1
ATOM 5877 O O . GLU B 1 226 ? 26.734 4.016 -20.078 1 95.62 226 GLU B O 1
ATOM 5882 N N . ALA B 1 227 ? 25.281 2.916 -18.828 1 96.94 227 ALA B N 1
ATOM 5883 C CA . ALA B 1 227 ? 24.547 4.129 -18.469 1 96.94 227 ALA B CA 1
ATOM 5884 C C . ALA B 1 227 ? 25.406 5.043 -17.594 1 96.94 227 ALA B C 1
ATOM 5886 O O . ALA B 1 227 ? 26.328 4.574 -16.906 1 96.94 227 ALA B O 1
ATOM 5887 N N . ALA B 1 228 ? 25.172 6.383 -17.641 1 97.31 228 ALA B N 1
ATOM 5888 C CA . ALA B 1 228 ? 25.938 7.348 -16.859 1 97.31 228 ALA B CA 1
ATOM 5889 C C . ALA B 1 228 ? 25.547 7.309 -15.383 1 97.31 228 ALA B C 1
ATOM 5891 O O . ALA B 1 228 ? 26.406 7.367 -14.5 1 97.31 228 ALA B O 1
ATOM 5892 N N . LYS B 1 229 ? 24.281 7.281 -15.109 1 97.44 229 LYS B N 1
ATOM 5893 C CA . LYS B 1 229 ? 23.75 7.285 -13.75 1 97.44 229 LYS B CA 1
ATOM 5894 C C . LYS B 1 229 ? 22.359 6.641 -13.711 1 97.44 229 LYS B C 1
ATOM 5896 O O . LYS B 1 229 ? 21.594 6.75 -14.664 1 97.44 229 LYS B O 1
ATOM 5901 N N . VAL B 1 230 ? 22.141 5.949 -12.664 1 98 230 VAL B N 1
ATOM 5902 C CA . VAL B 1 230 ? 20.828 5.32 -12.492 1 98 230 VAL B CA 1
ATOM 5903 C C . VAL B 1 230 ? 20.219 5.773 -11.172 1 98 230 VAL B C 1
ATOM 5905 O O . VAL B 1 230 ? 20.875 5.754 -10.125 1 98 230 VAL B O 1
ATOM 5908 N N . SER B 1 231 ? 18.969 6.27 -11.188 1 98.19 231 SER B N 1
ATOM 5909 C CA . SER B 1 231 ? 18.203 6.602 -9.984 1 98.19 231 SER B CA 1
ATOM 5910 C C . SER B 1 231 ? 17.016 5.664 -9.812 1 98.19 231 SER B C 1
ATOM 5912 O O . SER B 1 231 ? 16.109 5.625 -10.664 1 98.19 231 SER B O 1
ATOM 5914 N N . ILE B 1 232 ? 17.031 4.898 -8.773 1 97.31 232 ILE B N 1
ATOM 5915 C CA . ILE B 1 232 ? 15.906 4.027 -8.461 1 97.31 232 ILE B CA 1
ATOM 5916 C C . ILE B 1 232 ? 14.914 4.77 -7.574 1 97.31 232 ILE B C 1
ATOM 5918 O O . ILE B 1 232 ? 15.266 5.211 -6.477 1 97.31 232 ILE B O 1
ATOM 5922 N N . LEU B 1 233 ? 13.734 4.973 -8.062 1 97.94 233 LEU B N 1
ATOM 5923 C CA . LEU B 1 233 ? 12.656 5.617 -7.32 1 97.94 233 LEU B CA 1
ATOM 5924 C C . LEU B 1 233 ? 11.711 4.578 -6.723 1 97.94 233 LEU B C 1
ATOM 5926 O O . LEU B 1 233 ? 10.867 4.02 -7.426 1 97.94 233 LEU B O 1
ATOM 5930 N N . SER B 1 234 ? 11.812 4.336 -5.438 1 96.06 234 SER B N 1
ATOM 5931 C CA . SER B 1 234 ? 11.055 3.277 -4.773 1 96.06 234 SER B CA 1
ATOM 5932 C C . SER B 1 234 ? 10 3.857 -3.844 1 96.06 234 SER B C 1
ATOM 5934 O O . SER B 1 234 ? 10.297 4.723 -3.018 1 96.06 234 SER B O 1
ATOM 5936 N N . ARG B 1 235 ? 8.773 3.375 -3.912 1 93.69 235 ARG B N 1
ATOM 5937 C CA . ARG B 1 235 ? 7.691 3.83 -3.045 1 93.69 235 ARG B CA 1
ATOM 5938 C C . ARG B 1 235 ? 7.754 3.139 -1.687 1 93.69 235 ARG B C 1
ATOM 5940 O O . ARG B 1 235 ? 7.27 3.678 -0.689 1 93.69 235 ARG B O 1
ATOM 5947 N N . SER B 1 236 ? 8.273 1.883 -1.725 1 89.94 236 SER B N 1
ATOM 5948 C CA . SER B 1 236 ? 8.391 1.101 -0.498 1 89.94 236 SER B CA 1
ATOM 5949 C C . SER B 1 236 ? 9.789 0.512 -0.354 1 89.94 236 SER B C 1
ATOM 5951 O O . SER B 1 236 ? 10.492 0.301 -1.35 1 89.94 236 SER B O 1
ATOM 5953 N N . ASP B 1 237 ? 10.141 0.316 0.939 1 88.25 237 ASP B N 1
ATOM 5954 C CA . ASP B 1 237 ? 11.438 -0.307 1.197 1 88.25 237 ASP B CA 1
ATOM 5955 C C . ASP B 1 237 ? 11.344 -1.829 1.122 1 88.25 237 ASP B C 1
ATOM 5957 O O . ASP B 1 237 ? 10.406 -2.424 1.657 1 88.25 237 ASP B O 1
ATOM 5961 N N . LYS B 1 238 ? 12.18 -2.432 0.335 1 90.94 238 LYS B N 1
ATOM 5962 C CA . LYS B 1 238 ? 12.289 -3.885 0.255 1 90.94 238 LYS B CA 1
ATOM 5963 C C . LYS B 1 238 ? 13.695 -4.359 0.606 1 90.94 238 LYS B C 1
ATOM 5965 O O . LYS B 1 238 ? 14.672 -3.641 0.375 1 90.94 238 LYS B O 1
ATOM 5970 N N . TRP B 1 239 ? 13.797 -5.508 1.16 1 93.75 239 TRP B N 1
ATOM 5971 C CA . TRP B 1 239 ? 15.102 -6.059 1.527 1 93.75 239 TRP B CA 1
ATOM 5972 C C . TRP B 1 239 ? 15.883 -6.48 0.289 1 93.75 239 TRP B C 1
ATOM 5974 O O . TRP B 1 239 ? 15.336 -7.121 -0.611 1 93.75 239 TRP B O 1
ATOM 5984 N N . ILE B 1 240 ? 17.078 -6.078 0.235 1 92.94 240 ILE B N 1
ATOM 5985 C CA . ILE B 1 240 ? 18.047 -6.594 -0.719 1 92.94 240 ILE B CA 1
ATOM 5986 C C . ILE B 1 240 ? 18.984 -7.574 -0.019 1 92.94 240 ILE B C 1
ATOM 5988 O O . ILE B 1 240 ? 19.547 -7.262 1.034 1 92.94 240 ILE B O 1
ATOM 5992 N N . ILE B 1 241 ? 19.109 -8.719 -0.493 1 92.56 241 ILE B N 1
ATOM 5993 C CA . ILE B 1 241 ? 20 -9.711 0.104 1 92.56 241 ILE B CA 1
ATOM 5994 C C . ILE B 1 241 ? 21.125 -10.047 -0.871 1 92.56 241 ILE B C 1
ATOM 5996 O O . ILE B 1 241 ? 20.984 -9.852 -2.082 1 92.56 241 ILE B O 1
ATOM 6000 N N . PRO B 1 242 ? 22.234 -10.5 -0.347 1 92.19 242 PRO B N 1
ATOM 6001 C CA . PRO B 1 242 ? 23.391 -10.75 -1.221 1 92.19 242 PRO B CA 1
ATOM 6002 C C . PRO B 1 242 ? 23.188 -11.961 -2.133 1 92.19 242 PRO B C 1
ATOM 6004 O O . PRO B 1 242 ? 22.547 -12.93 -1.736 1 92.19 242 PRO B O 1
ATOM 6007 N N . ARG B 1 243 ? 23.734 -11.773 -3.32 1 88.31 243 ARG B N 1
ATOM 6008 C CA . ARG B 1 243 ? 23.797 -12.922 -4.219 1 88.31 243 ARG B CA 1
ATOM 6009 C C . ARG B 1 243 ? 24.844 -13.922 -3.758 1 88.31 243 ARG B C 1
ATOM 6011 O O . ARG B 1 243 ? 25.922 -14.016 -4.352 1 88.31 243 ARG B O 1
ATOM 6018 N N . ASN B 1 244 ? 24.547 -14.625 -2.713 1 88.5 244 ASN B N 1
ATOM 6019 C CA . ASN B 1 244 ? 25.422 -15.594 -2.062 1 88.5 244 ASN B CA 1
ATOM 6020 C C . ASN B 1 244 ? 24.672 -16.875 -1.711 1 88.5 244 ASN B C 1
ATOM 6022 O O . ASN B 1 244 ? 23.703 -16.844 -0.947 1 88.5 244 ASN B O 1
ATOM 6026 N N . MET B 1 245 ? 25.219 -17.922 -2.248 1 83.5 245 MET B N 1
ATOM 6027 C CA . MET B 1 245 ? 24.531 -19.203 -2.111 1 83.5 245 MET B CA 1
ATOM 6028 C C . MET B 1 245 ? 24.359 -19.578 -0.643 1 83.5 245 MET B C 1
ATOM 6030 O O . MET B 1 245 ? 23.297 -20.062 -0.249 1 83.5 245 MET B O 1
ATOM 6034 N N . VAL B 1 246 ? 25.312 -19.344 0.121 1 85.44 246 VAL B N 1
ATOM 6035 C CA . VAL B 1 246 ? 25.281 -19.75 1.526 1 85.44 246 VAL B CA 1
ATOM 6036 C C . VAL B 1 246 ? 24.25 -18.906 2.273 1 85.44 246 VAL B C 1
ATOM 6038 O O . VAL B 1 246 ? 23.391 -19.438 2.982 1 85.44 246 VAL B O 1
ATOM 6041 N N . VAL B 1 247 ? 24.266 -17.625 2.027 1 87 247 VAL B N 1
ATOM 6042 C CA . VAL B 1 247 ? 23.359 -16.703 2.709 1 87 247 VAL B CA 1
ATOM 6043 C C . VAL B 1 247 ? 21.922 -17 2.275 1 87 247 VAL B C 1
ATOM 6045 O O . VAL B 1 247 ? 21.016 -17.078 3.111 1 87 247 VAL B O 1
ATOM 6048 N N . ASP B 1 248 ? 21.781 -17.203 1.061 1 85.31 248 ASP B N 1
ATOM 6049 C CA . ASP B 1 248 ? 20.438 -17.438 0.532 1 85.31 248 ASP B CA 1
ATOM 6050 C C . ASP B 1 248 ? 19.859 -18.75 1.043 1 85.31 248 ASP B C 1
ATOM 6052 O O . ASP B 1 248 ? 18.656 -18.844 1.333 1 85.31 248 ASP B O 1
ATOM 6056 N N . THR B 1 249 ? 20.734 -19.719 1.119 1 81.56 249 THR B N 1
ATOM 6057 C CA . THR B 1 249 ? 20.297 -21 1.653 1 81.56 249 THR B CA 1
ATOM 6058 C C . THR B 1 249 ? 19.906 -20.875 3.121 1 81.56 249 THR B C 1
ATOM 6060 O O . THR B 1 249 ? 18.875 -21.391 3.539 1 81.56 249 THR B O 1
ATOM 6063 N N . LEU B 1 250 ? 20.688 -20.172 3.805 1 81.56 250 LEU B N 1
ATOM 6064 C CA . LEU B 1 250 ? 20.422 -19.984 5.227 1 81.56 250 LEU B CA 1
ATOM 6065 C C . LEU B 1 250 ? 19.109 -19.234 5.438 1 81.56 250 LEU B C 1
ATOM 6067 O O . LEU B 1 250 ? 18.328 -19.594 6.32 1 81.56 250 LEU B O 1
ATOM 6071 N N . LEU B 1 251 ? 18.875 -18.281 4.625 1 83.62 251 LEU B N 1
ATOM 6072 C CA . LEU B 1 251 ? 17.672 -17.484 4.75 1 83.62 251 LEU B CA 1
ATOM 6073 C C . LEU B 1 251 ? 16.438 -18.312 4.355 1 83.62 251 LEU B C 1
ATOM 6075 O O . LEU B 1 251 ? 15.352 -18.109 4.902 1 83.62 251 LEU B O 1
ATOM 6079 N N . SER B 1 252 ? 16.656 -19.234 3.465 1 78.56 252 SER B N 1
ATOM 6080 C CA . SER B 1 252 ? 15.547 -20.047 2.99 1 78.56 252 SER B CA 1
ATOM 6081 C C . SER B 1 252 ? 15.156 -21.094 4.023 1 78.56 252 SER B C 1
ATOM 6083 O O . SER B 1 252 ? 14.062 -21.656 3.961 1 78.56 252 SER B O 1
ATOM 6085 N N . PHE B 1 253 ? 16.031 -21.328 4.965 1 75.25 253 PHE B N 1
ATOM 6086 C CA . PHE B 1 253 ? 15.773 -22.328 5.996 1 75.25 253 PHE B CA 1
ATOM 6087 C C . PHE B 1 253 ? 15.055 -21.719 7.188 1 75.25 253 PHE B C 1
ATOM 6089 O O . PHE B 1 253 ? 15.172 -22.203 8.312 1 75.25 253 PHE B O 1
ATOM 6096 N N . ASN B 1 254 ? 14.32 -20.719 6.996 1 76.94 254 ASN B N 1
ATOM 6097 C CA . ASN B 1 254 ? 13.5 -20.203 8.078 1 76.94 254 ASN B CA 1
ATOM 6098 C C . ASN B 1 254 ? 12.539 -21.25 8.625 1 76.94 254 ASN B C 1
ATOM 6100 O O . ASN B 1 254 ? 11.484 -21.5 8.039 1 76.94 254 ASN B O 1
ATOM 6104 N N . ILE B 1 255 ? 12.836 -21.859 9.703 1 68.94 255 ILE B N 1
ATOM 6105 C CA . ILE B 1 255 ? 12.148 -23.016 10.273 1 68.94 255 ILE B CA 1
ATOM 6106 C C . ILE B 1 255 ? 10.734 -22.625 10.68 1 68.94 255 ILE B C 1
ATOM 6108 O O . ILE B 1 255 ? 9.883 -23.5 10.906 1 68.94 255 ILE B O 1
ATOM 6112 N N . PHE B 1 256 ? 10.461 -21.391 10.688 1 77.94 256 PHE B N 1
ATOM 6113 C CA . PHE B 1 256 ? 9.133 -21 11.125 1 77.94 256 PHE B CA 1
ATOM 6114 C C . PHE B 1 256 ? 8.258 -20.625 9.93 1 77.94 256 PHE B C 1
ATOM 6116 O O . PHE B 1 256 ? 7.035 -20.531 10.047 1 77.94 256 PHE B O 1
ATOM 6123 N N . GLY B 1 257 ? 8.875 -20.453 8.742 1 76.75 257 GLY B N 1
ATOM 6124 C CA . GLY B 1 257 ? 8.141 -20.172 7.52 1 76.75 257 GLY B CA 1
ATOM 6125 C C . GLY B 1 257 ? 7.418 -18.828 7.547 1 76.75 257 GLY B C 1
ATOM 6126 O O . GLY B 1 257 ? 6.438 -18.641 6.828 1 76.75 257 GLY B O 1
ATOM 6127 N N . GLN B 1 258 ? 7.73 -18.031 8.555 1 81.25 258 GLN B N 1
ATOM 6128 C CA . GLN B 1 258 ? 7.082 -16.734 8.758 1 81.25 258 GLN B CA 1
ATOM 6129 C C . GLN B 1 258 ? 8.016 -15.758 9.469 1 81.25 258 GLN B C 1
ATOM 6131 O O . GLN B 1 258 ? 9.078 -16.141 9.945 1 81.25 258 GLN B O 1
ATOM 6136 N N . GLU B 1 259 ? 7.645 -14.484 9.398 1 86.31 259 GLU B N 1
ATOM 6137 C CA . GLU B 1 259 ? 8.328 -13.477 10.195 1 86.31 259 GLU B CA 1
ATOM 6138 C C . GLU B 1 259 ? 8.055 -13.672 11.688 1 86.31 259 GLU B C 1
ATOM 6140 O O . GLU B 1 259 ? 6.906 -13.844 12.094 1 86.31 259 GLU B O 1
ATOM 6145 N N . THR B 1 260 ? 9.031 -13.836 12.461 1 85 260 THR B N 1
ATOM 6146 C CA . THR B 1 260 ? 8.906 -13.992 13.906 1 85 260 THR B CA 1
ATOM 6147 C C . THR B 1 260 ? 9.773 -12.977 14.641 1 85 260 THR B C 1
ATOM 6149 O O . THR B 1 260 ? 10.461 -12.172 14.016 1 85 260 THR B O 1
ATOM 6152 N N . PHE B 1 261 ? 9.68 -13.031 15.914 1 83.44 261 PHE B N 1
ATOM 6153 C CA . PHE B 1 261 ? 10.5 -12.133 16.719 1 83.44 261 PHE B CA 1
ATOM 6154 C C . PHE B 1 261 ? 11.984 -12.461 16.547 1 83.44 261 PHE B C 1
ATOM 6156 O O . PHE B 1 261 ? 12.844 -11.609 16.812 1 83.44 261 PHE B O 1
ATOM 6163 N N . LEU B 1 262 ? 12.328 -13.641 16.062 1 85.94 262 LEU B N 1
ATOM 6164 C CA . LEU B 1 262 ? 13.711 -14.047 15.883 1 85.94 262 LEU B CA 1
ATOM 6165 C C . LEU B 1 262 ? 14.258 -13.523 14.555 1 85.94 262 LEU B C 1
ATOM 6167 O O . LEU B 1 262 ? 15.461 -13.609 14.305 1 85.94 262 LEU B O 1
ATOM 6171 N N . SER B 1 263 ? 13.383 -12.945 13.789 1 90.06 263 SER B N 1
ATOM 6172 C CA . SER B 1 263 ? 13.797 -12.484 12.469 1 90.06 263 SER B CA 1
ATOM 6173 C C . SER B 1 263 ? 14.758 -11.305 12.57 1 90.06 263 SER B C 1
ATOM 6175 O O . SER B 1 263 ? 15.43 -10.953 11.602 1 90.06 263 SER B O 1
ATOM 6177 N N . PHE B 1 264 ? 14.836 -10.781 13.812 1 89.5 264 PHE B N 1
ATOM 6178 C CA . PHE B 1 264 ? 15.758 -9.664 14 1 89.5 264 PHE B CA 1
ATOM 6179 C C . PHE B 1 264 ? 17.203 -10.117 13.82 1 89.5 264 PHE B C 1
ATOM 6181 O O . PHE B 1 264 ? 18.062 -9.305 13.492 1 89.5 264 PHE B O 1
ATOM 6188 N N . ILE B 1 265 ? 17.516 -11.391 13.953 1 92.06 265 ILE B N 1
ATOM 6189 C CA . ILE B 1 265 ? 18.875 -11.914 13.883 1 92.06 265 ILE B CA 1
ATOM 6190 C C . ILE B 1 265 ? 19.391 -11.828 12.445 1 92.06 265 ILE B C 1
ATOM 6192 O O . ILE B 1 265 ? 20.375 -11.133 12.18 1 92.06 265 ILE B O 1
ATOM 6196 N N . PRO B 1 266 ? 18.703 -12.5 11.5 1 92.5 266 PRO B N 1
ATOM 6197 C CA . PRO B 1 266 ? 19.188 -12.344 10.133 1 92.5 266 PRO B CA 1
ATOM 6198 C C . PRO B 1 266 ? 19.125 -10.891 9.648 1 92.5 266 PRO B C 1
ATOM 6200 O O . PRO B 1 266 ? 19.984 -10.461 8.875 1 92.5 266 PRO B O 1
ATOM 6203 N N . GLU B 1 267 ? 18.188 -10.156 10.047 1 94 267 GLU B N 1
ATOM 6204 C CA . GLU B 1 267 ? 18.062 -8.758 9.656 1 94 267 GLU B CA 1
ATOM 6205 C C . GLU B 1 267 ? 19.234 -7.934 10.18 1 94 267 GLU B C 1
ATOM 6207 O O . GLU B 1 267 ? 19.766 -7.07 9.469 1 94 267 GLU B O 1
ATOM 6212 N N . PHE B 1 268 ? 19.609 -8.242 11.422 1 94.12 268 PHE B N 1
ATOM 6213 C CA . PHE B 1 268 ? 20.75 -7.57 12.023 1 94.12 268 PHE B CA 1
ATOM 6214 C C . PHE B 1 268 ? 22.031 -7.867 11.234 1 94.12 268 PHE B C 1
ATOM 6216 O O . PHE B 1 268 ? 22.797 -6.957 10.938 1 94.12 268 PHE B O 1
ATOM 6223 N N . PHE B 1 269 ? 22.219 -9.109 10.914 1 94.69 269 PHE B N 1
ATOM 6224 C CA . PHE B 1 269 ? 23.422 -9.508 10.188 1 94.69 269 PHE B CA 1
ATOM 6225 C C . PHE B 1 269 ? 23.438 -8.891 8.789 1 94.69 269 PHE B C 1
ATOM 6227 O O . PHE B 1 269 ? 24.5 -8.492 8.297 1 94.69 269 PHE B O 1
ATOM 6234 N N . LEU B 1 270 ? 22.297 -8.812 8.125 1 95.06 270 LEU B N 1
ATOM 6235 C CA . LEU B 1 270 ? 22.234 -8.188 6.805 1 95.06 270 LEU B CA 1
ATOM 6236 C C . LEU B 1 270 ? 22.578 -6.707 6.887 1 95.06 270 LEU B C 1
ATOM 6238 O O . LEU B 1 270 ? 23.328 -6.191 6.059 1 95.06 270 LEU B O 1
ATOM 6242 N N . ARG B 1 271 ? 22.078 -6.051 7.898 1 94.94 271 ARG B N 1
ATOM 6243 C CA . ARG B 1 271 ? 22.328 -4.625 8.07 1 94.94 271 ARG B CA 1
ATOM 6244 C C . ARG B 1 271 ? 23.812 -4.359 8.328 1 94.94 271 ARG B C 1
ATOM 6246 O O . ARG B 1 271 ? 24.391 -3.438 7.746 1 94.94 271 ARG B O 1
ATOM 6253 N N . LYS B 1 272 ? 24.391 -5.172 9.141 1 95.06 272 LYS B N 1
ATOM 6254 C CA . LYS B 1 272 ? 25.75 -4.918 9.609 1 95.06 272 LYS B CA 1
ATOM 6255 C C . LYS B 1 272 ? 26.781 -5.375 8.578 1 95.06 272 LYS B C 1
ATOM 6257 O O . LYS B 1 272 ? 27.812 -4.719 8.375 1 95.06 272 LYS B O 1
ATOM 6262 N N . PHE B 1 273 ? 26.453 -6.473 7.898 1 94.25 273 PHE B N 1
ATOM 6263 C CA . PHE B 1 273 ? 27.516 -7.074 7.102 1 94.25 273 PHE B CA 1
ATOM 6264 C C . PHE B 1 273 ? 27.25 -6.879 5.613 1 94.25 273 PHE B C 1
ATOM 6266 O O . PHE B 1 273 ? 28.188 -6.957 4.801 1 94.25 273 PHE B O 1
ATOM 6273 N N . PHE B 1 274 ? 26.078 -6.715 5.238 1 94.94 274 PHE B N 1
ATOM 6274 C CA . PHE B 1 274 ? 25.766 -6.547 3.822 1 94.94 274 PHE B CA 1
ATOM 6275 C C . PHE B 1 274 ? 25.484 -5.086 3.498 1 94.94 274 PHE B C 1
ATOM 6277 O O . PHE B 1 274 ? 26.109 -4.504 2.611 1 94.94 274 PHE B O 1
ATOM 6284 N N . TYR B 1 275 ? 24.516 -4.477 4.191 1 94.81 275 TYR B N 1
ATOM 6285 C CA . TYR B 1 275 ? 24.188 -3.074 3.951 1 94.81 275 TYR B CA 1
ATOM 6286 C C . TYR B 1 275 ? 25.328 -2.168 4.391 1 94.81 275 TYR B C 1
ATOM 6288 O O . TYR B 1 275 ? 25.766 -1.287 3.641 1 94.81 275 TYR B O 1
ATOM 6296 N N . ARG B 1 276 ? 25.859 -2.375 5.703 1 95.12 276 ARG B N 1
ATOM 6297 C CA . ARG B 1 276 ? 26.969 -1.635 6.27 1 95.12 276 ARG B CA 1
ATOM 6298 C C . ARG B 1 276 ? 26.703 -0.134 6.254 1 95.12 276 ARG B C 1
ATOM 6300 O O . ARG B 1 276 ? 25.766 0.338 6.898 1 95.12 276 ARG B O 1
ATOM 6307 N N . ASP B 1 277 ? 27.391 0.652 5.371 1 93.19 277 ASP B N 1
ATOM 6308 C CA . ASP B 1 277 ? 27.281 2.105 5.32 1 93.19 277 ASP B CA 1
ATOM 6309 C C . ASP B 1 277 ? 25.969 2.531 4.668 1 93.19 277 ASP B C 1
ATOM 6311 O O . ASP B 1 277 ? 25.578 3.699 4.738 1 93.19 277 ASP B O 1
ATOM 6315 N N . LEU B 1 278 ? 25.219 1.595 4.109 1 93.69 278 LEU B N 1
ATOM 6316 C CA . LEU B 1 278 ? 23.969 1.887 3.42 1 93.69 278 LEU B CA 1
ATOM 6317 C C . LEU B 1 278 ? 22.781 1.387 4.227 1 93.69 278 LEU B C 1
ATOM 6319 O O . LEU B 1 278 ? 21.734 1.057 3.66 1 93.69 278 LEU B O 1
ATOM 6323 N N . GLU B 1 279 ? 22.875 1.258 5.496 1 91.19 279 GLU B N 1
ATOM 6324 C CA . GLU B 1 279 ? 21.828 0.745 6.375 1 91.19 279 GLU B CA 1
ATOM 6325 C C . GLU B 1 279 ? 20.547 1.578 6.262 1 91.19 279 GLU B C 1
ATOM 6327 O O . GLU B 1 279 ? 19.453 1.094 6.555 1 91.19 279 GLU B O 1
ATOM 6332 N N . GLU B 1 280 ? 20.672 2.766 5.793 1 87 280 GLU B N 1
ATOM 6333 C CA . GLU B 1 280 ? 19.516 3.666 5.695 1 87 280 GLU B CA 1
ATOM 6334 C C . GLU B 1 280 ? 18.531 3.197 4.625 1 87 280 GLU B C 1
ATOM 6336 O O . GLU B 1 280 ? 17.359 3.547 4.66 1 87 280 GLU B O 1
ATOM 6341 N N . ILE B 1 281 ? 19.016 2.441 3.729 1 89.56 281 ILE B N 1
ATOM 6342 C CA . ILE B 1 281 ? 18.156 1.987 2.645 1 89.56 281 ILE B CA 1
ATOM 6343 C C . ILE B 1 281 ? 17.422 0.719 3.068 1 89.56 281 ILE B C 1
ATOM 6345 O O . ILE B 1 281 ? 16.438 0.321 2.436 1 89.56 281 ILE B O 1
ATOM 6349 N N . ALA B 1 282 ? 17.906 0.065 4.125 1 92 282 ALA B N 1
ATOM 6350 C CA . ALA B 1 282 ? 17.234 -1.131 4.625 1 92 282 ALA B CA 1
ATOM 6351 C C . ALA B 1 282 ? 15.859 -0.793 5.18 1 92 282 ALA B C 1
ATOM 6353 O O . ALA B 1 282 ? 15.656 0.292 5.727 1 92 282 ALA B O 1
ATOM 6354 N N . PRO B 1 283 ? 14.922 -1.739 4.996 1 91.06 283 PRO B N 1
ATOM 6355 C CA . PRO B 1 283 ? 13.57 -1.481 5.496 1 91.06 283 PRO B CA 1
ATOM 6356 C C . PRO B 1 283 ? 13.547 -1.17 6.992 1 91.06 283 PRO B C 1
ATOM 6358 O O . PRO B 1 283 ? 14.375 -1.684 7.746 1 91.06 283 PRO B O 1
ATOM 6361 N N . ALA B 1 284 ? 12.586 -0.248 7.289 1 85.25 284 ALA B N 1
ATOM 6362 C CA . ALA B 1 284 ? 12.406 0.135 8.688 1 85.25 284 ALA B CA 1
ATOM 6363 C C . ALA B 1 284 ? 11.703 -0.973 9.469 1 85.25 284 ALA B C 1
ATOM 6365 O O . ALA B 1 284 ? 11.438 -2.051 8.93 1 85.25 284 ALA B O 1
ATOM 6366 N N . LYS B 1 285 ? 11.523 -0.635 10.719 1 76.12 285 LYS B N 1
ATOM 6367 C CA . LYS B 1 285 ? 10.82 -1.57 11.594 1 76.12 285 LYS B CA 1
ATOM 6368 C C . LYS B 1 285 ? 9.398 -1.829 11.094 1 76.12 285 LYS B C 1
ATOM 6370 O O . LYS B 1 285 ? 8.734 -0.917 10.594 1 76.12 285 LYS B O 1
ATOM 6375 N N . GLY B 1 286 ? 9 -3.084 11.016 1 76.62 286 GLY B N 1
ATOM 6376 C CA . GLY B 1 286 ? 7.66 -3.445 10.57 1 76.62 286 GLY B CA 1
ATOM 6377 C C . GLY B 1 286 ? 7.641 -4.133 9.219 1 76.62 286 GLY B C 1
ATOM 6378 O O . GLY B 1 286 ? 6.645 -4.758 8.852 1 76.62 286 GLY B O 1
ATOM 6379 N N . ASN B 1 287 ? 8.648 -3.824 8.531 1 86.62 287 ASN B N 1
ATOM 6380 C CA . ASN B 1 287 ? 8.789 -4.5 7.242 1 86.62 287 ASN B CA 1
ATOM 6381 C C . ASN B 1 287 ? 9.875 -5.574 7.289 1 86.62 287 ASN B C 1
ATOM 6383 O O . ASN B 1 287 ? 10.992 -5.359 6.816 1 86.62 287 ASN B O 1
ATOM 6387 N N . GLY B 1 288 ? 9.477 -6.645 7.742 1 89.19 288 GLY B N 1
ATOM 6388 C CA . GLY B 1 288 ? 10.438 -7.707 8.008 1 89.19 288 GLY B CA 1
ATOM 6389 C C . GLY B 1 288 ? 10.867 -8.445 6.758 1 89.19 288 GLY B C 1
ATOM 6390 O O . GLY B 1 288 ? 10.234 -8.336 5.711 1 89.19 288 GLY B O 1
ATOM 6391 N N . LEU B 1 289 ? 11.938 -9.211 6.926 1 91.12 289 LEU B N 1
ATOM 6392 C CA . LEU B 1 289 ? 12.586 -9.938 5.84 1 91.12 289 LEU B CA 1
ATOM 6393 C C . LEU B 1 289 ? 11.641 -10.977 5.242 1 91.12 289 LEU B C 1
ATOM 6395 O O . LEU B 1 289 ? 11.633 -11.188 4.027 1 91.12 289 LEU B O 1
ATOM 6399 N N . PHE B 1 290 ? 10.797 -11.562 6.051 1 89.88 290 PHE B N 1
ATOM 6400 C CA . PHE B 1 290 ? 9.953 -12.664 5.605 1 89.88 290 PHE B CA 1
ATOM 6401 C C . PHE B 1 290 ? 8.508 -12.203 5.438 1 89.88 290 PHE B C 1
ATOM 6403 O O . PHE B 1 290 ? 7.574 -12.984 5.629 1 89.88 290 PHE B O 1
ATOM 6410 N N . MET B 1 291 ? 8.336 -10.938 5.199 1 89 291 MET B N 1
ATOM 6411 C CA . MET B 1 291 ? 7.008 -10.383 4.969 1 89 291 MET B CA 1
ATOM 6412 C C . MET B 1 291 ? 6.793 -10.086 3.488 1 89 291 MET B C 1
ATOM 6414 O O . MET B 1 291 ? 5.656 -9.922 3.041 1 89 291 MET B O 1
ATOM 6418 N N . ASP B 1 292 ? 7.875 -9.984 2.811 1 89.12 292 ASP B N 1
ATOM 6419 C CA . ASP B 1 292 ? 7.863 -9.703 1.378 1 89.12 292 ASP B CA 1
ATOM 6420 C C . ASP B 1 292 ? 9.008 -10.422 0.667 1 89.12 292 ASP B C 1
ATOM 6422 O O . ASP B 1 292 ? 9.891 -10.984 1.315 1 89.12 292 ASP B O 1
ATOM 6426 N N . THR B 1 293 ? 8.93 -10.445 -0.664 1 87.62 293 THR B N 1
ATOM 6427 C CA . THR B 1 293 ? 10 -11.078 -1.428 1 87.62 293 THR B CA 1
ATOM 6428 C C . THR B 1 293 ? 11.227 -10.172 -1.492 1 87.62 293 THR B C 1
ATOM 6430 O O . THR B 1 293 ? 11.164 -9.078 -2.062 1 87.62 293 THR B O 1
ATOM 6433 N N . PRO B 1 294 ? 12.328 -10.617 -0.949 1 89.5 294 PRO B N 1
ATOM 6434 C CA . PRO B 1 294 ? 13.539 -9.797 -1.046 1 89.5 294 PRO B CA 1
ATOM 6435 C C . PRO B 1 294 ? 14.156 -9.828 -2.439 1 89.5 294 PRO B C 1
ATOM 6437 O O . PRO B 1 294 ? 13.898 -10.75 -3.217 1 89.5 294 PRO B O 1
ATOM 6440 N N . MET B 1 295 ? 14.938 -8.859 -2.732 1 89.56 295 MET B N 1
ATOM 6441 C CA . MET B 1 295 ? 15.695 -8.812 -3.98 1 89.56 295 MET B CA 1
ATOM 6442 C C . MET B 1 295 ? 17.109 -9.359 -3.783 1 89.56 295 MET B C 1
ATOM 6444 O O . MET B 1 295 ? 17.766 -9.055 -2.787 1 89.56 295 MET B O 1
ATOM 6448 N N . VAL B 1 296 ? 17.5 -10.133 -4.688 1 88.25 296 VAL B N 1
ATOM 6449 C CA . VAL B 1 296 ? 18.844 -10.719 -4.594 1 88.25 296 VAL B CA 1
ATOM 6450 C C . VAL B 1 296 ? 19.781 -10 -5.547 1 88.25 296 VAL B C 1
ATOM 6452 O O . VAL B 1 296 ? 19.734 -10.203 -6.762 1 88.25 296 VAL B O 1
ATOM 6455 N N . ASN B 1 297 ? 20.656 -9.203 -4.969 1 87.75 297 ASN B N 1
ATOM 6456 C CA . ASN B 1 297 ? 21.609 -8.492 -5.805 1 87.75 297 ASN B CA 1
ATOM 6457 C C . ASN B 1 297 ? 22.75 -7.898 -4.977 1 87.75 297 ASN B C 1
ATOM 6459 O O . ASN B 1 297 ? 22.5 -7.125 -4.047 1 87.75 297 ASN B O 1
ATOM 6463 N N . SER B 1 298 ? 23.922 -8.18 -5.352 1 86.88 298 SER B N 1
ATOM 6464 C CA . SER B 1 298 ? 25.062 -7.621 -4.641 1 86.88 298 SER B CA 1
ATOM 6465 C C . SER B 1 298 ? 25.625 -6.398 -5.359 1 86.88 298 SER B C 1
ATOM 6467 O O . SER B 1 298 ? 26.141 -5.477 -4.723 1 86.88 298 SER B O 1
ATOM 6469 N N . ASP B 1 299 ? 25.469 -6.34 -6.586 1 86.06 299 ASP B N 1
ATOM 6470 C CA . ASP B 1 299 ? 26.078 -5.301 -7.406 1 86.06 299 ASP B CA 1
ATOM 6471 C C . ASP B 1 299 ? 25.453 -3.938 -7.133 1 86.06 299 ASP B C 1
ATOM 6473 O O . ASP B 1 299 ? 26.109 -2.904 -7.27 1 86.06 299 ASP B O 1
ATOM 6477 N N . ILE B 1 300 ? 24.281 -3.969 -6.781 1 88 300 ILE B N 1
ATOM 6478 C CA . ILE B 1 300 ? 23.562 -2.719 -6.555 1 88 300 ILE B CA 1
ATOM 6479 C C . ILE B 1 300 ? 24.25 -1.932 -5.438 1 88 300 ILE B C 1
ATOM 6481 O O . ILE B 1 300 ? 24.375 -0.708 -5.52 1 88 300 ILE B O 1
ATOM 6485 N N . MET B 1 301 ? 24.703 -2.623 -4.418 1 91.25 301 MET B N 1
ATOM 6486 C CA . MET B 1 301 ? 25.344 -1.963 -3.283 1 91.25 301 MET B CA 1
ATOM 6487 C C . MET B 1 301 ? 26.641 -1.28 -3.707 1 91.25 301 MET B C 1
ATOM 6489 O O . MET B 1 301 ? 26.938 -0.171 -3.262 1 91.25 301 MET B O 1
ATOM 6493 N N . ASP B 1 302 ? 27.312 -1.939 -4.543 1 92.38 302 ASP B N 1
ATOM 6494 C CA . ASP B 1 302 ? 28.562 -1.381 -5.027 1 92.38 302 ASP B CA 1
ATOM 6495 C C . ASP B 1 302 ? 28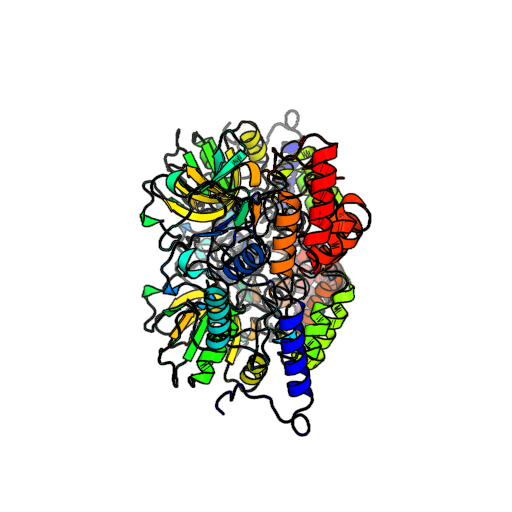.328 -0.127 -5.863 1 92.38 302 ASP B C 1
ATOM 6497 O O . ASP B 1 302 ? 29.047 0.866 -5.727 1 92.38 302 ASP B O 1
ATOM 6501 N N . LYS B 1 303 ? 27.359 -0.216 -6.688 1 94.06 303 LYS B N 1
ATOM 6502 C CA . LYS B 1 303 ? 27.062 0.923 -7.551 1 94.06 303 LYS B CA 1
ATOM 6503 C C . LYS B 1 303 ? 26.578 2.117 -6.734 1 94.06 303 LYS B C 1
ATOM 6505 O O . LYS B 1 303 ? 26.859 3.266 -7.078 1 94.06 303 LYS B O 1
ATOM 6510 N N . LEU B 1 304 ? 25.859 1.87 -5.707 1 93.69 304 LEU B N 1
ATOM 6511 C CA . LEU B 1 304 ? 25.406 2.92 -4.801 1 93.69 304 LEU B CA 1
ATOM 6512 C C . LEU B 1 304 ? 26.594 3.58 -4.098 1 93.69 304 LEU B C 1
ATOM 6514 O O . LEU B 1 304 ? 26.656 4.809 -4 1 93.69 304 LEU B O 1
ATOM 6518 N N . ARG B 1 305 ? 27.547 2.779 -3.693 1 94.81 305 ARG B N 1
ATOM 6519 C CA . ARG B 1 305 ? 28.734 3.279 -2.99 1 94.81 305 ARG B CA 1
ATOM 6520 C C . ARG B 1 305 ? 29.609 4.102 -3.92 1 94.81 305 ARG B C 1
ATOM 6522 O O . ARG B 1 305 ? 30.234 5.078 -3.49 1 94.81 305 ARG B O 1
ATOM 6529 N N . GLU B 1 306 ? 29.594 3.73 -5.184 1 94.44 306 GLU B N 1
ATOM 6530 C CA . GLU B 1 306 ? 30.422 4.418 -6.18 1 94.44 306 GLU B CA 1
ATOM 6531 C C . GLU B 1 306 ? 29.766 5.73 -6.613 1 94.44 306 GLU B C 1
ATOM 6533 O O . GLU B 1 306 ? 30.391 6.535 -7.309 1 94.44 306 GLU B O 1
ATOM 6538 N N . GLY B 1 307 ? 28.531 5.922 -6.27 1 94 307 GLY B N 1
ATOM 6539 C CA . GLY B 1 307 ? 27.828 7.137 -6.648 1 94 307 GLY B CA 1
ATOM 6540 C C . GLY B 1 307 ? 27.234 7.078 -8.047 1 94 307 GLY B C 1
ATOM 6541 O O . GLY B 1 307 ? 26.766 8.086 -8.57 1 94 307 GLY B O 1
ATOM 6542 N N . LYS B 1 308 ? 27.266 5.906 -8.609 1 95.69 308 LYS B N 1
ATOM 6543 C CA . LYS B 1 308 ? 26.734 5.719 -9.961 1 95.69 308 LYS B CA 1
ATOM 6544 C C . LYS B 1 308 ? 25.219 5.453 -9.922 1 95.69 308 LYS B C 1
ATOM 6546 O O . LYS B 1 308 ? 24.547 5.551 -10.945 1 95.69 308 LYS B O 1
ATOM 6551 N N . ALA B 1 309 ? 24.734 5.09 -8.812 1 96.38 309 ALA B N 1
ATOM 6552 C CA . ALA B 1 309 ? 23.312 4.836 -8.625 1 96.38 309 ALA B CA 1
ATOM 6553 C C . ALA B 1 309 ? 22.781 5.508 -7.359 1 96.38 309 ALA B C 1
ATOM 6555 O O . ALA B 1 309 ? 23.547 5.75 -6.422 1 96.38 309 ALA B O 1
ATOM 6556 N N . ASP B 1 310 ? 21.531 5.895 -7.383 1 95.62 310 ASP B N 1
ATOM 6557 C CA . ASP B 1 310 ? 20.844 6.441 -6.215 1 95.62 310 ASP B CA 1
ATOM 6558 C C . ASP B 1 310 ? 19.578 5.656 -5.906 1 95.62 310 ASP B C 1
ATOM 6560 O O . ASP B 1 310 ? 18.844 5.27 -6.82 1 95.62 310 ASP B O 1
ATOM 6564 N N . TRP B 1 311 ? 19.438 5.328 -4.688 1 95.31 311 TRP B N 1
ATOM 6565 C CA . TRP B 1 311 ? 18.188 4.777 -4.199 1 95.31 311 TRP B CA 1
ATOM 6566 C C . TRP B 1 311 ? 17.359 5.844 -3.482 1 95.31 311 TRP B C 1
ATOM 6568 O O . TRP B 1 311 ? 17.75 6.32 -2.414 1 95.31 311 TRP B O 1
ATOM 6578 N N . ILE B 1 312 ? 16.234 6.246 -4.016 1 96 312 ILE B N 1
ATOM 6579 C CA . ILE B 1 312 ? 15.445 7.352 -3.49 1 96 312 ILE B CA 1
ATOM 6580 C C . ILE B 1 312 ? 14.086 6.836 -3.035 1 96 312 ILE B C 1
ATOM 6582 O O . ILE B 1 312 ? 13.281 6.375 -3.852 1 96 312 ILE B O 1
ATOM 6586 N N . ARG B 1 313 ? 13.836 6.828 -1.739 1 95.38 313 ARG B N 1
ATOM 6587 C CA . ARG B 1 313 ? 12.508 6.566 -1.194 1 95.38 313 ARG B CA 1
ATOM 6588 C C . ARG B 1 313 ? 11.57 7.742 -1.459 1 95.38 313 ARG B C 1
ATOM 6590 O O . ARG B 1 313 ? 11.719 8.805 -0.862 1 95.38 313 ARG B O 1
ATOM 6597 N N . CYS B 1 314 ? 10.508 7.465 -2.361 1 96.94 314 CYS B N 1
ATOM 6598 C CA . CYS B 1 314 ? 9.758 8.656 -2.736 1 96.94 314 CYS B CA 1
ATOM 6599 C C . CYS B 1 314 ? 8.406 8.281 -3.338 1 96.94 314 CYS B C 1
ATOM 6601 O O . CYS B 1 314 ? 8.148 7.109 -3.602 1 96.94 314 CYS B O 1
ATOM 6603 N N . ASP B 1 315 ? 7.547 9.195 -3.383 1 96.69 315 ASP B N 1
ATOM 6604 C CA . ASP B 1 315 ? 6.328 9.148 -4.184 1 96.69 315 ASP B CA 1
ATOM 6605 C C . ASP B 1 315 ? 6.504 9.906 -5.5 1 96.69 315 ASP B C 1
ATOM 6607 O O . ASP B 1 315 ? 7.098 10.984 -5.527 1 96.69 315 ASP B O 1
ATOM 6611 N N . ILE B 1 316 ? 6.02 9.289 -6.613 1 96.62 316 ILE B N 1
ATOM 6612 C CA . ILE B 1 316 ? 6.09 9.945 -7.914 1 96.62 316 ILE B CA 1
ATOM 6613 C C . ILE B 1 316 ? 4.988 11 -8.023 1 96.62 316 ILE B C 1
ATOM 6615 O O . ILE B 1 316 ? 3.807 10.688 -7.848 1 96.62 316 ILE B O 1
ATOM 6619 N N . GLU B 1 317 ? 5.367 12.18 -8.273 1 94.62 317 GLU B N 1
ATOM 6620 C CA . GLU B 1 317 ? 4.363 13.234 -8.383 1 94.62 317 GLU B CA 1
ATOM 6621 C C . GLU B 1 317 ? 3.963 13.469 -9.836 1 94.62 317 GLU B C 1
ATOM 6623 O O . GLU B 1 317 ? 2.781 13.398 -10.18 1 94.62 317 GLU B O 1
ATOM 6628 N N . GLU B 1 318 ? 4.961 13.742 -10.688 1 95.19 318 GLU B N 1
ATOM 6629 C CA . GLU B 1 318 ? 4.699 13.977 -12.102 1 95.19 318 GLU B CA 1
ATOM 6630 C C . GLU B 1 318 ? 5.98 13.875 -12.922 1 95.19 318 GLU B C 1
ATOM 6632 O O . GLU B 1 318 ? 7.078 14.086 -12.398 1 95.19 318 GLU B O 1
ATOM 6637 N N . LEU B 1 319 ? 5.793 13.438 -14.125 1 97.31 319 LEU B N 1
ATOM 6638 C CA . LEU B 1 319 ? 6.902 13.508 -15.07 1 97.31 319 LEU B CA 1
ATOM 6639 C C . LEU B 1 319 ? 6.988 14.883 -15.711 1 97.31 319 LEU B C 1
ATOM 6641 O O . LEU B 1 319 ? 5.965 15.492 -16.031 1 97.31 319 LEU B O 1
ATOM 6645 N N . VAL B 1 320 ? 8.18 15.398 -15.82 1 96.88 320 VAL B N 1
ATOM 6646 C CA . VAL B 1 320 ? 8.414 16.672 -16.484 1 96.88 320 VAL B CA 1
ATOM 6647 C C . VAL B 1 320 ? 9.359 16.484 -17.672 1 96.88 320 VAL B C 1
ATOM 6649 O O . VAL B 1 320 ? 9.711 15.344 -18 1 96.88 320 VAL B O 1
ATOM 6652 N N . ASP B 1 321 ? 9.734 17.5 -18.391 1 95.19 321 ASP B N 1
ATOM 6653 C CA . ASP B 1 321 ? 10.461 17.453 -19.656 1 95.19 321 ASP B CA 1
ATOM 6654 C C . ASP B 1 321 ? 11.773 16.688 -19.516 1 95.19 321 ASP B C 1
ATOM 6656 O O . ASP B 1 321 ? 12.117 15.859 -20.359 1 95.19 321 ASP B O 1
ATOM 6660 N N . ARG B 1 322 ? 12.484 16.969 -18.359 1 93.25 322 ARG B N 1
ATOM 6661 C CA . ARG B 1 322 ? 13.789 16.344 -18.234 1 93.25 322 ARG B CA 1
ATOM 6662 C C . ARG B 1 322 ? 13.93 15.586 -16.922 1 93.25 322 ARG B C 1
ATOM 6664 O O . ARG B 1 322 ? 14.984 15.625 -16.281 1 93.25 322 ARG B O 1
ATOM 6671 N N . GLY B 1 323 ? 12.828 14.922 -16.547 1 97.56 323 GLY B N 1
ATOM 6672 C CA . GLY B 1 323 ? 12.969 14.133 -15.344 1 97.56 323 GLY B CA 1
ATOM 6673 C C . GLY B 1 323 ? 11.648 13.859 -14.648 1 97.56 323 GLY B C 1
ATOM 6674 O O . GLY B 1 323 ? 10.594 13.852 -15.289 1 97.56 323 GLY B O 1
ATOM 6675 N N . ILE B 1 324 ? 11.742 13.469 -13.383 1 98.12 324 ILE B N 1
ATOM 6676 C CA . ILE B 1 324 ? 10.594 13.102 -12.57 1 98.12 324 ILE B CA 1
ATOM 6677 C C . ILE B 1 324 ? 10.578 13.93 -11.289 1 98.12 324 ILE B C 1
ATOM 6679 O O . ILE B 1 324 ? 11.578 13.984 -10.57 1 98.12 324 ILE B O 1
ATOM 6683 N N . MET B 1 325 ? 9.484 14.648 -11.062 1 97.31 325 MET B N 1
ATOM 6684 C CA . MET B 1 325 ? 9.281 15.297 -9.766 1 97.31 325 MET B CA 1
ATOM 6685 C C . MET B 1 325 ? 8.844 14.281 -8.719 1 97.31 325 MET B C 1
ATOM 6687 O O . MET B 1 325 ? 7.852 13.57 -8.914 1 97.31 325 MET B O 1
ATOM 6691 N N . VAL B 1 326 ? 9.609 14.234 -7.578 1 97.5 326 VAL B N 1
ATOM 6692 C CA . VAL B 1 326 ? 9.297 13.234 -6.566 1 97.5 326 VAL B CA 1
ATOM 6693 C C . VAL B 1 326 ? 9.172 13.898 -5.195 1 97.5 326 VAL B C 1
ATOM 6695 O O . VAL B 1 326 ? 9.664 15.008 -4.996 1 97.5 326 VAL B O 1
ATOM 6698 N N . ASN B 1 327 ? 8.414 13.305 -4.312 1 96.88 327 ASN B N 1
ATOM 6699 C CA . ASN B 1 327 ? 8.406 13.609 -2.885 1 96.88 327 ASN B CA 1
ATOM 6700 C C . ASN B 1 327 ? 9.281 12.641 -2.096 1 96.88 327 ASN B C 1
ATOM 6702 O O . ASN B 1 327 ? 8.836 11.547 -1.738 1 96.88 327 ASN B O 1
ATOM 6706 N N . ARG B 1 328 ? 10.523 13.039 -1.839 1 96.25 328 ARG B N 1
ATOM 6707 C CA . ARG B 1 328 ? 11.461 12.195 -1.104 1 96.25 328 ARG B CA 1
ATOM 6708 C C . ARG B 1 328 ? 11.078 12.094 0.367 1 96.25 328 ARG B C 1
ATOM 6710 O O . ARG B 1 328 ? 10.875 13.117 1.03 1 96.25 328 ARG B O 1
ATOM 6717 N N . ARG B 1 329 ? 10.961 10.922 0.861 1 94.81 329 ARG B N 1
ATOM 6718 C CA . ARG B 1 329 ? 10.539 10.68 2.238 1 94.81 329 ARG B CA 1
ATOM 6719 C C . ARG B 1 329 ? 11.688 10.117 3.072 1 94.81 329 ARG B C 1
ATOM 6721 O O . ARG B 1 329 ? 12.523 9.367 2.562 1 94.81 329 ARG B O 1
ATOM 6728 N N . ALA B 1 330 ? 11.688 10.398 4.316 1 91.38 330 ALA B N 1
ATOM 6729 C CA . ALA B 1 330 ? 12.672 9.836 5.234 1 91.38 330 ALA B CA 1
ATOM 6730 C C . ALA B 1 330 ? 12.383 8.359 5.508 1 91.38 330 ALA B C 1
ATOM 6732 O O . ALA B 1 330 ? 11.289 7.875 5.219 1 91.38 330 ALA B O 1
ATOM 6733 N N . LYS B 1 331 ? 13.422 7.676 6.035 1 90.62 331 LYS B N 1
ATOM 6734 C CA . LYS B 1 331 ? 13.258 6.266 6.391 1 90.62 331 LYS B CA 1
ATOM 6735 C C . LYS B 1 331 ? 12.102 6.074 7.367 1 90.62 331 LYS B C 1
ATOM 6737 O O . LYS B 1 331 ? 11.992 6.812 8.352 1 90.62 331 LYS B O 1
ATOM 6742 N N . GLY B 1 332 ? 11.266 5.18 7.027 1 89 332 GLY B N 1
ATOM 6743 C CA . GLY B 1 332 ? 10.18 4.84 7.934 1 89 332 GLY B CA 1
ATOM 6744 C C . GLY B 1 332 ? 8.906 5.613 7.656 1 89 332 GLY B C 1
ATOM 6745 O O . GLY B 1 332 ? 7.844 5.27 8.172 1 89 332 GLY B O 1
ATOM 6746 N N . VAL B 1 333 ? 8.984 6.68 6.875 1 92.19 333 VAL B N 1
ATOM 6747 C CA . VAL B 1 333 ? 7.789 7.449 6.531 1 92.19 333 VAL B CA 1
ATOM 6748 C C . VAL B 1 333 ? 6.984 6.703 5.469 1 92.19 333 VAL B C 1
ATOM 6750 O O . VAL B 1 333 ? 7.523 6.305 4.438 1 92.19 333 VAL B O 1
ATOM 6753 N N . PRO B 1 334 ? 5.703 6.449 5.719 1 91.88 334 PRO B N 1
ATOM 6754 C CA . PRO B 1 334 ? 4.902 5.648 4.789 1 91.88 334 PRO B CA 1
ATOM 6755 C C . PRO B 1 334 ? 4.613 6.383 3.48 1 91.88 334 PRO B C 1
ATOM 6757 O O . PRO B 1 334 ? 4.902 7.574 3.359 1 91.88 334 PRO B O 1
ATOM 6760 N N . LYS B 1 335 ? 4.094 5.621 2.527 1 92.12 335 LYS B N 1
ATOM 6761 C CA . LYS B 1 335 ? 3.705 6.188 1.238 1 92.12 335 LYS B CA 1
ATOM 6762 C C . LYS B 1 335 ? 2.695 7.316 1.414 1 92.12 335 LYS B C 1
ATOM 6764 O O . LYS B 1 335 ? 1.786 7.219 2.242 1 92.12 335 LYS B O 1
ATOM 6769 N N . GLY B 1 336 ? 2.885 8.352 0.654 1 92.44 336 GLY B N 1
ATOM 6770 C CA . GLY B 1 336 ? 1.981 9.484 0.713 1 92.44 336 GLY B CA 1
ATOM 6771 C C . GLY B 1 336 ? 2.277 10.43 1.867 1 92.44 336 GLY B C 1
ATOM 6772 O O . GLY B 1 336 ? 1.603 11.445 2.035 1 92.44 336 GLY B O 1
ATOM 6773 N N . GLY B 1 337 ? 3.268 10.125 2.707 1 93.5 337 GLY B N 1
ATOM 6774 C CA . GLY B 1 337 ? 3.65 10.969 3.826 1 93.5 337 GLY B CA 1
ATOM 6775 C C . GLY B 1 337 ? 4.391 12.219 3.402 1 93.5 337 GLY B C 1
ATOM 6776 O O . GLY B 1 337 ? 4.688 12.398 2.221 1 93.5 337 GLY B O 1
ATOM 6777 N N . PRO B 1 338 ? 4.621 13.102 4.375 1 94.94 338 PRO B N 1
ATOM 6778 C CA . PRO B 1 338 ? 5.348 14.328 4.047 1 94.94 338 PRO B CA 1
ATOM 6779 C C . PRO B 1 338 ? 6.812 14.07 3.703 1 94.94 338 PRO B C 1
ATOM 6781 O O . PRO B 1 338 ? 7.398 13.094 4.176 1 94.94 338 PRO B O 1
ATOM 6784 N N . GLY B 1 339 ? 7.332 14.891 2.891 1 94.56 339 GLY B N 1
ATOM 6785 C CA . GLY B 1 339 ? 8.719 14.789 2.455 1 94.56 339 GLY B CA 1
ATOM 6786 C C . GLY B 1 339 ? 9.211 16.031 1.737 1 94.56 339 GLY B C 1
ATOM 6787 O O . GLY B 1 339 ? 8.734 17.141 2.002 1 94.56 339 GLY B O 1
ATOM 6788 N N . HIS B 1 340 ? 10.273 15.844 0.993 1 95.31 340 HIS B N 1
ATOM 6789 C CA . HIS B 1 340 ? 10.914 16.938 0.269 1 95.31 340 HIS B CA 1
ATOM 6790 C C . HIS B 1 340 ? 10.758 16.766 -1.238 1 95.31 340 HIS B C 1
ATOM 6792 O O . HIS B 1 340 ? 11.195 15.766 -1.807 1 95.31 340 HIS B O 1
ATOM 6798 N N . GLN B 1 341 ? 10.109 17.703 -1.834 1 94.69 341 GLN B N 1
ATOM 6799 C CA . GLN B 1 341 ? 9.922 17.641 -3.279 1 94.69 341 GLN B CA 1
ATOM 6800 C C . GLN B 1 341 ? 11.227 17.953 -4.016 1 94.69 341 GLN B C 1
ATOM 6802 O O . GLN B 1 341 ? 11.914 18.922 -3.693 1 94.69 341 GLN B O 1
ATOM 6807 N N . GLU B 1 342 ? 11.578 17.109 -4.934 1 94.38 342 GLU B N 1
ATOM 6808 C CA . GLU B 1 342 ? 12.812 17.312 -5.688 1 94.38 342 GLU B CA 1
ATOM 6809 C C . GLU B 1 342 ? 12.68 16.781 -7.113 1 94.38 342 GLU B C 1
ATOM 6811 O O . GLU B 1 342 ? 11.836 15.922 -7.387 1 94.38 342 GLU B O 1
ATOM 6816 N N . LEU B 1 343 ? 13.516 17.312 -7.988 1 96.88 343 LEU B N 1
ATOM 6817 C CA . LEU B 1 343 ? 13.57 16.859 -9.375 1 96.88 343 LEU B CA 1
ATOM 6818 C C . LEU B 1 343 ? 14.672 15.82 -9.562 1 96.88 343 LEU B C 1
ATOM 6820 O O . LEU B 1 343 ? 15.828 16.078 -9.219 1 96.88 343 LEU B O 1
ATOM 6824 N N . VAL B 1 344 ? 14.359 14.656 -10.023 1 98.19 344 VAL B N 1
ATOM 6825 C CA . VAL B 1 344 ? 15.328 13.641 -10.43 1 98.19 344 VAL B CA 1
ATOM 6826 C C . VAL B 1 344 ? 15.508 13.68 -11.945 1 98.19 344 VAL B C 1
ATOM 6828 O O . VAL B 1 344 ? 14.617 13.273 -12.695 1 98.19 344 VAL B O 1
ATOM 6831 N N . GLU B 1 345 ? 16.656 14.109 -12.352 1 97.94 345 GLU B N 1
ATOM 6832 C CA . GLU B 1 345 ? 16.938 14.234 -13.781 1 97.94 345 GLU B CA 1
ATOM 6833 C C . GLU B 1 345 ? 17.078 12.859 -14.43 1 97.94 345 GLU B C 1
ATOM 6835 O O . GLU B 1 345 ? 17.672 11.945 -13.836 1 97.94 345 GLU B O 1
ATOM 6840 N N . ALA B 1 346 ? 16.562 12.742 -15.625 1 98.19 346 ALA B N 1
ATOM 6841 C CA . ALA B 1 346 ? 16.656 11.484 -16.359 1 98.19 346 ALA B CA 1
ATOM 6842 C C . ALA B 1 346 ? 16.484 11.703 -17.859 1 98.19 346 ALA B C 1
ATOM 6844 O O . ALA B 1 346 ? 15.688 12.547 -18.281 1 98.19 346 ALA B O 1
ATOM 6845 N N . ASP B 1 347 ? 17.234 10.953 -18.594 1 98.12 347 ASP B N 1
ATOM 6846 C CA . ASP B 1 347 ? 17.094 10.922 -20.047 1 98.12 347 ASP B CA 1
ATOM 6847 C C . ASP B 1 347 ? 16.141 9.82 -20.484 1 98.12 347 ASP B C 1
ATOM 6849 O O . ASP B 1 347 ? 15.508 9.914 -21.531 1 98.12 347 ASP B O 1
ATOM 6853 N N . ILE B 1 348 ? 16.109 8.805 -19.734 1 98.19 348 ILE B N 1
ATOM 6854 C CA . ILE B 1 348 ? 15.289 7.629 -19.984 1 98.19 348 ILE B CA 1
ATOM 6855 C C . ILE B 1 348 ? 14.562 7.227 -18.719 1 98.19 348 ILE B C 1
ATOM 6857 O O . ILE B 1 348 ? 15.133 7.281 -17.625 1 98.19 348 ILE B O 1
ATOM 6861 N N . ILE B 1 349 ? 13.344 6.883 -18.828 1 98.38 349 ILE B N 1
ATOM 6862 C CA . ILE B 1 349 ? 12.586 6.371 -17.703 1 98.38 349 ILE B CA 1
ATOM 6863 C C . ILE B 1 349 ? 12.25 4.895 -17.922 1 98.38 349 ILE B C 1
ATOM 6865 O O . ILE B 1 349 ? 11.805 4.516 -19 1 98.38 349 ILE B O 1
ATOM 6869 N N . VAL B 1 350 ? 12.547 4.059 -17 1 98.19 350 VAL B N 1
ATOM 6870 C CA . VAL B 1 350 ? 12.195 2.643 -17.031 1 98.19 350 VAL B CA 1
ATOM 6871 C C . VAL B 1 350 ? 11.125 2.355 -15.984 1 98.19 350 VAL B C 1
ATOM 6873 O O . VAL B 1 350 ? 11.328 2.607 -14.789 1 98.19 350 VAL B O 1
ATOM 6876 N N . MET B 1 351 ? 10.039 1.854 -16.438 1 97.81 351 MET B N 1
ATOM 6877 C CA . MET B 1 351 ? 8.938 1.488 -15.547 1 97.81 351 MET B CA 1
ATOM 6878 C C . MET B 1 351 ? 9.117 0.068 -15.023 1 97.81 351 MET B C 1
ATOM 6880 O O . MET B 1 351 ? 8.75 -0.897 -15.695 1 97.81 351 MET B O 1
ATOM 6884 N N . ALA B 1 352 ? 9.625 -0.013 -13.812 1 97 352 ALA B N 1
ATOM 6885 C CA . ALA B 1 352 ? 9.68 -1.289 -13.109 1 97 352 ALA B CA 1
ATOM 6886 C C . ALA B 1 352 ? 8.461 -1.477 -12.211 1 97 352 ALA B C 1
ATOM 6888 O O . ALA B 1 352 ? 8.594 -1.67 -11 1 97 352 ALA B O 1
ATOM 6889 N N . THR B 1 353 ? 7.344 -1.509 -12.812 1 95.12 353 THR B N 1
ATOM 6890 C CA . THR B 1 353 ? 6.062 -1.454 -12.109 1 95.12 353 THR B CA 1
ATOM 6891 C C . THR B 1 353 ? 5.387 -2.822 -12.117 1 95.12 353 THR B C 1
ATOM 6893 O O . THR B 1 353 ? 4.184 -2.926 -11.867 1 95.12 353 THR B O 1
ATOM 6896 N N . GLY B 1 354 ? 6.074 -3.811 -12.461 1 93.56 354 GLY B N 1
ATOM 6897 C CA . GLY B 1 354 ? 5.598 -5.18 -12.32 1 93.56 354 GLY B CA 1
ATOM 6898 C C . GLY B 1 354 ? 4.711 -5.625 -13.461 1 93.56 354 GLY B C 1
ATOM 6899 O O . GLY B 1 354 ? 4.785 -5.074 -14.562 1 93.56 354 GLY B O 1
ATOM 6900 N N . PHE B 1 355 ? 3.959 -6.734 -13.242 1 94.62 355 PHE B N 1
ATOM 6901 C CA . PHE B 1 355 ? 3.107 -7.383 -14.234 1 94.62 355 PHE B CA 1
ATOM 6902 C C . PHE B 1 355 ? 1.688 -7.547 -13.703 1 94.62 355 PHE B C 1
ATOM 6904 O O . PHE B 1 355 ? 1.484 -7.68 -12.492 1 94.62 355 PHE B O 1
ATOM 6911 N N . LYS B 1 356 ? 0.798 -7.48 -14.625 1 93.5 356 LYS B N 1
ATOM 6912 C CA . LYS B 1 356 ? -0.574 -7.816 -14.25 1 93.5 356 LYS B CA 1
ATOM 6913 C C . LYS B 1 356 ? -0.712 -9.297 -13.93 1 93.5 356 LYS B C 1
ATOM 6915 O O . LYS B 1 356 ? -0.198 -10.148 -14.664 1 93.5 356 LYS B O 1
ATOM 6920 N N . ARG B 1 357 ? -1.369 -9.586 -12.852 1 94.38 357 ARG B N 1
ATOM 6921 C CA . ARG B 1 357 ? -1.597 -10.977 -12.492 1 94.38 357 ARG B CA 1
ATOM 6922 C C . ARG B 1 357 ? -2.648 -11.609 -13.398 1 94.38 357 ARG B C 1
ATOM 6924 O O . ARG B 1 357 ? -3.723 -11.039 -13.609 1 94.38 357 ARG B O 1
ATOM 6931 N N . PRO B 1 358 ? -2.338 -12.789 -13.961 1 95.5 358 PRO B N 1
ATOM 6932 C CA . PRO B 1 358 ? -3.355 -13.477 -14.758 1 95.5 358 PRO B CA 1
ATOM 6933 C C . PRO B 1 358 ? -4.578 -13.875 -13.938 1 95.5 358 PRO B C 1
ATOM 6935 O O . PRO B 1 358 ? -4.445 -14.281 -12.773 1 95.5 358 PRO B O 1
ATOM 6938 N N . SER B 1 359 ? -5.707 -13.773 -14.531 1 94.88 359 SER B N 1
ATOM 6939 C CA . SER B 1 359 ? -6.965 -14.078 -13.859 1 94.88 359 SER B CA 1
ATOM 6940 C C . SER B 1 359 ? -7.18 -15.586 -13.758 1 94.88 359 SER B C 1
ATOM 6942 O O . SER B 1 359 ? -6.809 -16.344 -14.664 1 94.88 359 SER B O 1
ATOM 6944 N N . LEU B 1 360 ? -7.805 -16 -12.68 1 96.81 360 LEU B N 1
ATOM 6945 C CA . LEU B 1 360 ? -8.188 -17.391 -12.469 1 96.81 360 LEU B CA 1
ATOM 6946 C C . LEU B 1 360 ? -9.688 -17.578 -12.648 1 96.81 360 LEU B C 1
ATOM 6948 O O . LEU B 1 360 ? -10.227 -18.656 -12.391 1 96.81 360 LEU B O 1
ATOM 6952 N N . SER B 1 361 ? -10.312 -16.547 -13.141 1 95.06 361 SER B N 1
ATOM 6953 C CA . SER B 1 361 ? -11.773 -16.5 -13.156 1 95.06 361 SER B CA 1
ATOM 6954 C C . SER B 1 361 ? -12.344 -17.484 -14.172 1 95.06 361 SER B C 1
ATOM 6956 O O . SER B 1 361 ? -13.562 -17.672 -14.234 1 95.06 361 SER B O 1
ATOM 6958 N N . PHE B 1 362 ? -11.492 -18.125 -15 1 97.44 362 PHE B N 1
ATOM 6959 C CA . PHE B 1 362 ? -11.977 -19.156 -15.898 1 97.44 362 PHE B CA 1
ATOM 6960 C C . PHE B 1 362 ? -12.352 -20.422 -15.117 1 97.44 362 PHE B C 1
ATOM 6962 O O . PHE B 1 362 ? -13.023 -21.312 -15.641 1 97.44 362 PHE B O 1
ATOM 6969 N N . LEU B 1 363 ? -11.906 -20.547 -13.875 1 97.88 363 LEU B N 1
ATOM 6970 C CA . LEU B 1 363 ? -12.281 -21.672 -13.016 1 97.88 363 LEU B CA 1
ATOM 6971 C C . LEU B 1 363 ? -13.719 -21.531 -12.531 1 97.88 363 LEU B C 1
ATOM 6973 O O . LEU B 1 363 ? -14.289 -20.438 -12.586 1 97.88 363 LEU B O 1
ATOM 6977 N N . PRO B 1 364 ? -14.305 -22.625 -12.055 1 96.94 364 PRO B N 1
ATOM 6978 C CA . PRO B 1 364 ? -15.672 -22.547 -11.523 1 96.94 364 PRO B CA 1
ATOM 6979 C C . PRO B 1 364 ? -15.805 -21.531 -10.383 1 96.94 364 PRO B C 1
ATOM 6981 O O . PRO B 1 364 ? -14.898 -21.422 -9.547 1 96.94 364 PRO B O 1
ATOM 6984 N N . ASP B 1 365 ? -16.938 -20.875 -10.258 1 94.88 365 ASP B N 1
ATOM 6985 C CA . ASP B 1 365 ? -17.172 -19.797 -9.297 1 94.88 365 ASP B CA 1
ATOM 6986 C C . ASP B 1 365 ? -17.031 -20.312 -7.863 1 94.88 365 ASP B C 1
ATOM 6988 O O . ASP B 1 365 ? -16.609 -19.578 -6.977 1 94.88 365 ASP B O 1
ATOM 6992 N N . ASP B 1 366 ? -17.391 -21.5 -7.66 1 94.94 366 ASP B N 1
ATOM 6993 C CA . ASP B 1 366 ? -17.375 -22.031 -6.301 1 94.94 366 ASP B CA 1
ATOM 6994 C C . ASP B 1 366 ? -15.953 -22.234 -5.793 1 94.94 366 ASP B C 1
ATOM 6996 O O . ASP B 1 366 ? -15.742 -22.5 -4.609 1 94.94 366 ASP B O 1
ATOM 7000 N N . CYS B 1 367 ? -14.93 -22.094 -6.727 1 95.81 367 CYS B N 1
ATOM 7001 C CA . CYS B 1 367 ? -13.539 -22.109 -6.305 1 95.81 367 CYS B CA 1
ATOM 7002 C C . CYS B 1 367 ? -13.195 -20.875 -5.488 1 95.81 367 CYS B C 1
ATOM 7004 O O . CYS B 1 367 ? -12.172 -20.844 -4.797 1 95.81 367 CYS B O 1
ATOM 7006 N N . PHE B 1 368 ? -14.055 -19.859 -5.547 1 95.31 368 PHE B N 1
ATOM 7007 C CA . PHE B 1 368 ? -13.68 -18.562 -5 1 95.31 368 PHE B CA 1
ATOM 7008 C C . PHE B 1 368 ? -14.562 -18.203 -3.811 1 95.31 368 PHE B C 1
ATOM 7010 O O . PHE B 1 368 ? -14.578 -17.047 -3.367 1 95.31 368 PHE B O 1
ATOM 7017 N N . GLN B 1 369 ? -15.219 -19.172 -3.295 1 92.19 369 GLN B N 1
ATOM 7018 C CA . GLN B 1 369 ? -16.109 -18.906 -2.168 1 92.19 369 GLN B CA 1
ATOM 7019 C C . GLN B 1 369 ? -15.312 -18.578 -0.905 1 92.19 369 GLN B C 1
ATOM 7021 O O . GLN B 1 369 ? -14.359 -19.281 -0.564 1 92.19 369 GLN B O 1
ATOM 7026 N N . GLU B 1 370 ? -15.656 -17.531 -0.203 1 89 370 GLU B N 1
ATOM 7027 C CA . GLU B 1 370 ? -15.023 -17.156 1.058 1 89 370 GLU B CA 1
ATOM 7028 C C . GLU B 1 370 ? -15.43 -18.094 2.186 1 89 370 GLU B C 1
ATOM 7030 O O . GLU B 1 370 ? -16.562 -18.594 2.209 1 89 370 GLU B O 1
ATOM 7035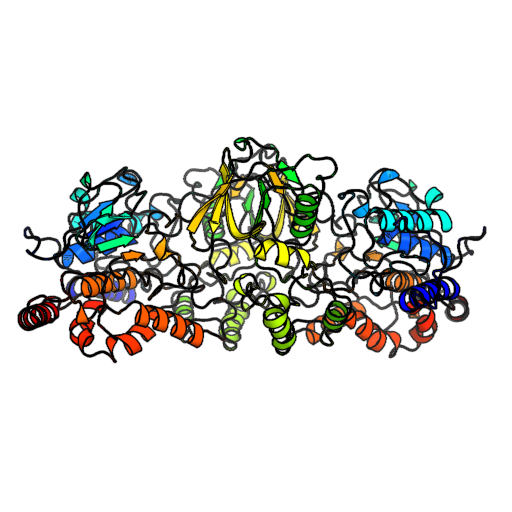 N N . PRO B 1 371 ? -14.578 -18.328 3.066 1 89.94 371 PRO B N 1
ATOM 7036 C CA . PRO B 1 371 ? -13.234 -17.766 3.242 1 89.94 371 PRO B CA 1
ATOM 7037 C C . PRO B 1 371 ? -12.148 -18.609 2.586 1 89.94 371 PRO B C 1
ATOM 7039 O O . PRO B 1 371 ? -10.961 -18.406 2.85 1 89.94 371 PRO B O 1
ATOM 7042 N N . TYR B 1 372 ? -12.539 -19.578 1.716 1 94.44 372 TYR B N 1
ATOM 7043 C CA . TYR B 1 372 ? -11.555 -20.5 1.171 1 94.44 372 TYR B CA 1
ATOM 7044 C C . TYR B 1 372 ? -11.281 -20.219 -0.299 1 94.44 372 TYR B C 1
ATOM 7046 O O . TYR B 1 372 ? -11.148 -21.141 -1.109 1 94.44 372 TYR B O 1
ATOM 7054 N N . GLY B 1 373 ? -11.266 -18.906 -0.655 1 93.81 373 GLY B N 1
ATOM 7055 C CA . GLY B 1 373 ? -10.789 -18.484 -1.963 1 93.81 373 GLY B CA 1
ATOM 7056 C C . GLY B 1 373 ? -9.281 -18.344 -2.027 1 93.81 373 GLY B C 1
ATOM 7057 O O . GLY B 1 373 ? -8.602 -18.391 -1 1 93.81 373 GLY B O 1
ATOM 7058 N N . PRO B 1 374 ? -8.727 -18.188 -3.234 1 95.19 374 PRO B N 1
ATOM 7059 C CA . PRO B 1 374 ? -7.273 -18.031 -3.332 1 95.19 374 PRO B CA 1
ATOM 7060 C C . PRO B 1 374 ? -6.762 -16.797 -2.602 1 95.19 374 PRO B C 1
ATOM 7062 O O . PRO B 1 374 ? -7.43 -15.758 -2.596 1 95.19 374 PRO B O 1
ATOM 7065 N N . PRO B 1 375 ? -5.637 -16.906 -1.958 1 95.06 375 PRO B N 1
ATOM 7066 C CA . PRO B 1 375 ? -4.676 -18.016 -1.973 1 95.06 375 PRO B CA 1
ATOM 7067 C C . PRO B 1 375 ? -4.969 -19.062 -0.908 1 95.06 375 PRO B C 1
ATOM 7069 O O . PRO B 1 375 ? -4.176 -20 -0.715 1 95.06 375 PRO B O 1
ATOM 7072 N N . ASN B 1 376 ? -6.105 -18.984 -0.251 1 95.12 376 ASN B N 1
ATOM 7073 C CA . ASN B 1 376 ? -6.457 -19.891 0.828 1 95.12 376 ASN B CA 1
ATOM 7074 C C . ASN B 1 376 ? -6.992 -21.219 0.288 1 95.12 376 ASN B C 1
ATOM 7076 O O . ASN B 1 376 ? -8.125 -21.594 0.583 1 95.12 376 ASN B O 1
ATOM 7080 N N . TRP B 1 377 ? -6.234 -21.875 -0.462 1 96.19 377 TRP B N 1
ATOM 7081 C CA . TRP B 1 377 ? -6.543 -23.188 -1.006 1 96.19 377 TRP B CA 1
ATOM 7082 C C . TRP B 1 377 ? -5.688 -24.266 -0.349 1 96.19 377 TRP B C 1
ATOM 7084 O O . TRP B 1 377 ? -4.707 -23.953 0.333 1 96.19 377 TRP B O 1
ATOM 7094 N N . TYR B 1 378 ? -6.145 -25.609 -0.475 1 94.38 378 TYR B N 1
ATOM 7095 C CA . TYR B 1 378 ? -5.371 -26.734 0.043 1 94.38 378 TYR B CA 1
ATOM 7096 C C . TYR B 1 378 ? -3.996 -26.781 -0.611 1 94.38 378 TYR B C 1
ATOM 7098 O O . TYR B 1 378 ? -3.889 -26.859 -1.838 1 94.38 378 TYR B O 1
ATOM 7106 N N . LEU B 1 379 ? -2.893 -26.609 0.159 1 91.94 379 LEU B N 1
ATOM 7107 C CA . LEU B 1 379 ? -1.503 -26.547 -0.281 1 91.94 379 LEU B CA 1
ATOM 7108 C C . LEU B 1 379 ? -1.283 -25.375 -1.233 1 91.94 379 LEU B C 1
ATOM 7110 O O . LEU B 1 379 ? -0.353 -25.391 -2.043 1 91.94 379 LEU B O 1
ATOM 7114 N N . GLN B 1 380 ? -2.217 -24.391 -1.271 1 92.56 380 GLN B N 1
ATOM 7115 C CA . GLN B 1 380 ? -2.189 -23.156 -2.049 1 92.56 380 GLN B CA 1
ATOM 7116 C C . GLN B 1 380 ? -2.277 -23.453 -3.545 1 92.56 380 GLN B C 1
ATOM 7118 O O . GLN B 1 380 ? -1.771 -22.672 -4.363 1 92.56 380 GLN B O 1
ATOM 7123 N N . THR B 1 381 ? -2.854 -24.656 -3.859 1 94.75 381 THR B N 1
ATOM 7124 C CA . THR B 1 381 ? -2.938 -25.016 -5.273 1 94.75 381 THR B CA 1
ATOM 7125 C C . THR B 1 381 ? -4.266 -25.688 -5.586 1 94.75 381 THR B C 1
ATOM 7127 O O . THR B 1 381 ? -4.754 -25.625 -6.715 1 94.75 381 THR B O 1
ATOM 7130 N N . PHE B 1 382 ? -4.898 -26.391 -4.555 1 96.5 382 PHE B N 1
ATOM 7131 C CA . PHE B 1 382 ? -6.117 -27.156 -4.785 1 96.5 382 PHE B CA 1
ATOM 7132 C C . PHE B 1 382 ? -7.328 -26.453 -4.191 1 96.5 382 PHE B C 1
ATOM 7134 O O . PHE B 1 382 ? -7.457 -26.344 -2.969 1 96.5 382 PHE B O 1
ATOM 7141 N N . PRO B 1 383 ? -8.211 -25.938 -5.074 1 96.62 383 PRO B N 1
ATOM 7142 C CA . PRO B 1 383 ? -9.469 -25.469 -4.473 1 96.62 383 PRO B CA 1
ATOM 7143 C C . PRO B 1 383 ? -10.188 -26.578 -3.695 1 96.62 383 PRO B C 1
ATOM 7145 O O . PRO B 1 383 ? -10.336 -27.688 -4.195 1 96.62 383 PRO B O 1
ATOM 7148 N N . PRO B 1 384 ? -10.625 -26.266 -2.518 1 95 384 PRO B N 1
ATOM 7149 C CA . PRO B 1 384 ? -11.219 -27.312 -1.693 1 95 384 PRO B CA 1
ATOM 7150 C C . PRO B 1 384 ? -12.406 -28 -2.371 1 95 384 PRO B C 1
ATOM 7152 O O . PRO B 1 384 ? -12.641 -29.188 -2.162 1 95 384 PRO B O 1
ATOM 7155 N N . THR B 1 385 ? -13.133 -27.359 -3.199 1 93.44 385 THR B N 1
ATOM 7156 C CA . THR B 1 385 ? -14.336 -27.891 -3.824 1 93.44 385 THR B CA 1
ATOM 7157 C C . THR B 1 385 ? -13.977 -28.828 -4.977 1 93.44 385 THR B C 1
ATOM 7159 O O . THR B 1 385 ? -14.789 -29.656 -5.387 1 93.44 385 THR B O 1
ATOM 7162 N N . HIS B 1 386 ? -12.781 -28.672 -5.512 1 95.06 386 HIS B N 1
ATOM 7163 C CA . HIS B 1 386 ? -12.398 -29.453 -6.691 1 95.06 386 HIS B CA 1
ATOM 7164 C C . HIS B 1 386 ? -10.969 -29.953 -6.578 1 95.06 386 HIS B C 1
ATOM 7166 O O . HIS B 1 386 ? -10.062 -29.406 -7.219 1 95.06 386 HIS B O 1
ATOM 7172 N N . PRO B 1 387 ? -10.758 -31.094 -5.941 1 94 387 PRO B N 1
ATOM 7173 C CA . PRO B 1 387 ? -9.406 -31.625 -5.789 1 94 387 PRO B CA 1
ATOM 7174 C C . PRO B 1 387 ? -8.812 -32.125 -7.109 1 94 387 PRO B C 1
ATOM 7176 O O . PRO B 1 387 ? -7.621 -32.438 -7.176 1 94 387 PRO B O 1
ATOM 7179 N N . SER B 1 388 ? -9.633 -32.219 -8.156 1 96.38 388 SER B N 1
ATOM 7180 C CA . SER B 1 388 ? -9.148 -32.625 -9.469 1 96.38 388 SER B CA 1
ATOM 7181 C C . SER B 1 388 ? -8.586 -31.422 -10.242 1 96.38 388 SER B C 1
ATOM 7183 O O . SER B 1 388 ? -8.133 -31.578 -11.375 1 96.38 388 SER B O 1
ATOM 7185 N N . ILE B 1 389 ? -8.609 -30.203 -9.602 1 97.62 389 ILE B N 1
ATOM 7186 C CA . ILE B 1 389 ? -7.977 -29.016 -10.141 1 97.62 389 ILE B CA 1
ATOM 7187 C C . ILE B 1 389 ? -6.746 -28.656 -9.312 1 97.62 389 ILE B C 1
ATOM 7189 O O . ILE B 1 389 ? -6.809 -28.625 -8.078 1 97.62 389 ILE B O 1
ATOM 7193 N N . SER B 1 390 ? -5.637 -28.453 -9.969 1 97.75 390 SER B N 1
ATOM 7194 C CA . SER B 1 390 ? -4.414 -28.016 -9.305 1 97.75 390 SER B CA 1
ATOM 7195 C C . SER B 1 390 ? -3.869 -26.734 -9.938 1 97.75 390 SER B C 1
ATOM 7197 O O . SER B 1 390 ? -3.391 -26.766 -11.07 1 97.75 390 SER B O 1
ATOM 7199 N N . ALA B 1 391 ? -3.957 -25.594 -9.211 1 97.44 391 ALA B N 1
ATOM 7200 C CA . ALA B 1 391 ? -3.434 -24.328 -9.703 1 97.44 391 ALA B CA 1
ATOM 7201 C C . ALA B 1 391 ? -2.016 -24.078 -9.195 1 97.44 391 ALA B C 1
ATOM 7203 O O . ALA B 1 391 ? -1.801 -23.266 -8.297 1 97.44 391 ALA B O 1
ATOM 7204 N N . ILE B 1 392 ? -1.093 -24.672 -9.883 1 95.56 392 ILE B N 1
ATOM 7205 C CA . ILE B 1 392 ? 0.292 -24.688 -9.422 1 95.56 392 ILE B CA 1
ATOM 7206 C C . ILE B 1 392 ? 0.937 -23.328 -9.695 1 95.56 392 ILE B C 1
ATOM 7208 O O . ILE B 1 392 ? 0.992 -22.875 -10.844 1 95.56 392 ILE B O 1
ATOM 7212 N N . ASN B 1 393 ? 1.435 -22.641 -8.664 1 92.12 393 ASN B N 1
ATOM 7213 C CA . ASN B 1 393 ? 2.195 -21.391 -8.703 1 92.12 393 ASN B CA 1
ATOM 7214 C C . ASN B 1 393 ? 1.325 -20.219 -9.148 1 92.12 393 ASN B C 1
ATOM 7216 O O . ASN B 1 393 ? 1.843 -19.188 -9.555 1 92.12 393 ASN B O 1
ATOM 7220 N N . CYS B 1 394 ? 0.014 -20.359 -9.094 1 94.62 394 CYS B N 1
ATOM 7221 C CA . CYS B 1 394 ? -0.865 -19.312 -9.602 1 94.62 394 CYS B CA 1
ATOM 7222 C C . CYS B 1 394 ? -1.294 -18.375 -8.477 1 94.62 394 CYS B C 1
ATOM 7224 O O . CYS B 1 394 ? -1.701 -17.234 -8.734 1 94.62 394 CYS B O 1
ATOM 7226 N N . THR B 1 395 ? -1.193 -18.859 -7.242 1 94.25 395 THR B N 1
ATOM 7227 C CA . THR B 1 395 ? -1.819 -18.094 -6.168 1 94.25 395 THR B CA 1
ATOM 7228 C C . THR B 1 395 ? -0.762 -17.484 -5.242 1 94.25 395 THR B C 1
ATOM 7230 O O . THR B 1 395 ? -1.095 -16.828 -4.266 1 94.25 395 THR B O 1
ATOM 7233 N N . TYR B 1 396 ? 0.486 -17.703 -5.57 1 91.06 396 TYR B N 1
ATOM 7234 C CA . TYR B 1 396 ? 1.562 -17.234 -4.707 1 91.06 396 TYR B CA 1
ATOM 7235 C C . TYR B 1 396 ? 1.617 -15.711 -4.676 1 91.06 396 TYR B C 1
ATOM 7237 O O . TYR B 1 396 ? 1.32 -15.055 -5.68 1 91.06 396 TYR B O 1
ATOM 7245 N N . LEU B 1 397 ? 2.039 -15.219 -3.486 1 92 397 LEU B N 1
ATOM 7246 C CA . LEU B 1 397 ? 2.195 -13.773 -3.328 1 92 397 LEU B CA 1
ATOM 7247 C C . LEU B 1 397 ? 3.656 -13.406 -3.096 1 92 397 LEU B C 1
ATOM 7249 O O . LEU B 1 397 ? 4.289 -12.789 -3.957 1 92 397 LEU B O 1
ATOM 7253 N N . ASN B 1 398 ? 4.18 -13.805 -1.972 1 88.19 398 ASN B N 1
ATOM 7254 C CA . ASN B 1 398 ? 5.566 -13.539 -1.614 1 88.19 398 ASN B CA 1
ATOM 7255 C C . ASN B 1 398 ? 6.297 -14.812 -1.19 1 88.19 398 ASN B C 1
ATOM 7257 O O . ASN B 1 398 ? 5.668 -15.766 -0.735 1 88.19 398 ASN B O 1
ATOM 7261 N N . ALA B 1 399 ? 7.555 -14.805 -1.474 1 81.75 399 ALA B N 1
ATOM 7262 C CA . ALA B 1 399 ? 8.359 -15.961 -1.07 1 81.75 399 ALA B CA 1
ATOM 7263 C C . ALA B 1 399 ? 9.844 -15.602 -1.028 1 81.75 399 ALA B C 1
ATOM 7265 O O . ALA B 1 399 ? 10.258 -14.562 -1.547 1 81.75 399 ALA B O 1
ATOM 7266 N N . ILE B 1 400 ? 10.578 -16.297 -0.257 1 64.69 400 ILE B N 1
ATOM 7267 C CA . ILE B 1 400 ? 12.039 -16.266 -0.333 1 64.69 400 ILE B CA 1
ATOM 7268 C C . ILE B 1 400 ? 12.562 -17.625 -0.798 1 64.69 400 ILE B C 1
ATOM 7270 O O . ILE B 1 400 ? 12.195 -18.656 -0.239 1 64.69 400 ILE B O 1
ATOM 7274 N N . GLY B 1 401 ? 13.484 -17.75 -1.826 1 57.41 401 GLY B N 1
ATOM 7275 C CA . GLY B 1 401 ? 14.219 -18.922 -2.268 1 57.41 401 GLY B CA 1
ATOM 7276 C C . GLY B 1 401 ? 13.367 -19.906 -3.055 1 57.41 401 GLY B C 1
ATOM 7277 O O . GLY B 1 401 ? 13.898 -20.781 -3.738 1 57.41 401 GLY B O 1
ATOM 7278 N N . THR B 1 402 ? 12.141 -20.391 -2.549 1 50.09 402 THR B N 1
ATOM 7279 C CA . THR B 1 402 ? 11.641 -21.75 -2.625 1 50.09 402 THR B CA 1
ATOM 7280 C C . THR B 1 402 ? 11.055 -22.047 -4.004 1 50.09 402 THR B C 1
ATOM 7282 O O . THR B 1 402 ? 10.555 -23.141 -4.258 1 50.09 402 THR B O 1
ATOM 7285 N N . VAL B 1 403 ? 10.703 -21.094 -4.922 1 48.19 403 VAL B N 1
ATOM 7286 C CA . VAL B 1 403 ? 9.719 -21.547 -5.902 1 48.19 403 VAL B CA 1
ATOM 7287 C C . VAL B 1 403 ? 10.359 -22.578 -6.836 1 48.19 403 VAL B C 1
ATOM 7289 O O . VAL B 1 403 ? 9.703 -23.094 -7.738 1 48.19 403 VAL B O 1
ATOM 7292 N N . GLY B 1 404 ? 11.617 -22.906 -6.707 1 51.34 404 GLY B N 1
ATOM 7293 C CA . GLY B 1 404 ? 12.086 -23.578 -7.91 1 51.34 404 GLY B CA 1
ATOM 7294 C C . GLY B 1 404 ? 12.352 -25.062 -7.699 1 51.34 404 GLY B C 1
ATOM 7295 O O . GLY B 1 404 ? 12.578 -25.797 -8.664 1 51.34 404 GLY B O 1
ATOM 7296 N N . ASN B 1 405 ? 12.258 -25.422 -6.371 1 56.53 405 ASN B N 1
ATOM 7297 C CA . ASN B 1 405 ? 12.695 -26.812 -6.367 1 56.53 405 ASN B CA 1
ATOM 7298 C C . ASN B 1 405 ? 11.516 -27.781 -6.34 1 56.53 405 ASN B C 1
ATOM 7300 O O . ASN B 1 405 ? 10.453 -27.438 -5.801 1 56.53 405 ASN B O 1
ATOM 7304 N N . TRP B 1 406 ? 11.445 -28.844 -6.824 1 74 406 TRP B N 1
ATOM 7305 C CA . TRP B 1 406 ? 10.828 -30.172 -6.812 1 74 406 TRP B CA 1
ATOM 7306 C C . TRP B 1 406 ? 9.32 -30.062 -6.57 1 74 406 TRP B C 1
ATOM 7308 O O . TRP B 1 406 ? 8.586 -31.031 -6.762 1 74 406 TRP B O 1
ATOM 7318 N N . HIS B 1 407 ? 8.875 -28.609 -6.363 1 87 407 HIS B N 1
ATOM 7319 C CA . HIS B 1 407 ? 7.5 -28.578 -5.879 1 87 407 HIS B CA 1
ATOM 7320 C C . HIS B 1 407 ? 6.508 -28.766 -7.02 1 87 407 HIS B C 1
ATOM 7322 O O . HIS B 1 407 ? 5.414 -29.297 -6.816 1 87 407 HIS B O 1
ATOM 7328 N N . ILE B 1 408 ? 6.895 -28.375 -8.227 1 92.31 408 ILE B N 1
ATOM 7329 C CA . ILE B 1 408 ? 5.988 -28.562 -9.359 1 92.31 408 ILE B CA 1
ATOM 7330 C C . ILE B 1 408 ? 5.676 -30.047 -9.531 1 92.31 408 ILE B C 1
ATOM 7332 O O . ILE B 1 408 ? 4.512 -30.438 -9.672 1 92.31 408 ILE B O 1
ATOM 7336 N N . GLY B 1 409 ? 6.734 -30.844 -9.484 1 92.75 409 GLY B N 1
ATOM 7337 C CA . GLY B 1 409 ? 6.551 -32.281 -9.586 1 92.75 409 GLY B CA 1
ATOM 7338 C C . GLY B 1 409 ? 5.727 -32.875 -8.453 1 92.75 409 GLY B C 1
ATOM 7339 O O . GLY B 1 409 ? 4.867 -33.719 -8.68 1 92.75 409 GLY B O 1
ATOM 7340 N N . ILE B 1 410 ? 5.969 -32.375 -7.289 1 91.69 410 ILE B N 1
ATOM 7341 C CA . ILE B 1 410 ? 5.273 -32.875 -6.109 1 91.69 410 ILE B CA 1
ATOM 7342 C C . ILE B 1 410 ? 3.779 -32.562 -6.227 1 91.69 410 ILE B C 1
ATOM 7344 O O . ILE B 1 410 ? 2.947 -33.469 -6.059 1 91.69 410 ILE B O 1
ATOM 7348 N N . TYR B 1 411 ? 3.424 -31.359 -6.531 1 94.5 411 TYR B N 1
ATOM 7349 C CA . TYR B 1 411 ? 2.018 -31 -6.637 1 94.5 411 TYR B CA 1
ATOM 7350 C C . TYR B 1 411 ? 1.341 -31.75 -7.777 1 94.5 411 TYR B C 1
ATOM 7352 O O . TYR B 1 411 ? 0.181 -32.156 -7.66 1 94.5 411 TYR B O 1
ATOM 7360 N N . THR B 1 412 ? 2.055 -31.891 -8.875 1 95.94 412 THR B N 1
ATOM 7361 C CA . THR B 1 412 ? 1.516 -32.656 -10 1 95.94 412 THR B CA 1
ATOM 7362 C C . THR B 1 412 ? 1.208 -34.094 -9.578 1 95.94 412 THR B C 1
ATOM 7364 O O . THR B 1 412 ? 0.123 -34.594 -9.859 1 95.94 412 THR B O 1
ATOM 7367 N N . ARG B 1 413 ? 2.096 -34.688 -8.883 1 93.69 413 ARG B N 1
ATOM 7368 C CA . ARG B 1 413 ? 1.932 -36.094 -8.484 1 93.69 413 ARG B CA 1
ATOM 7369 C C . ARG B 1 413 ? 0.866 -36.25 -7.398 1 93.69 413 ARG B C 1
ATOM 7371 O O . ARG B 1 413 ? 0.192 -37.25 -7.312 1 93.69 413 ARG B O 1
ATOM 7378 N N . ILE B 1 414 ? 0.723 -35.219 -6.598 1 93.25 414 ILE B N 1
ATOM 7379 C CA . ILE B 1 414 ? -0.399 -35.219 -5.664 1 93.25 414 ILE B CA 1
ATOM 7380 C C . ILE B 1 414 ? -1.715 -35.219 -6.438 1 93.25 414 ILE B C 1
ATOM 7382 O O . ILE B 1 414 ? -2.637 -35.969 -6.094 1 93.25 414 ILE B O 1
ATOM 7386 N N . LEU B 1 415 ? -1.791 -34.438 -7.469 1 95.75 415 LEU B N 1
ATOM 7387 C CA . LEU B 1 415 ? -2.988 -34.438 -8.305 1 95.75 415 LEU B CA 1
ATOM 7388 C C . LEU B 1 415 ? -3.232 -35.844 -8.883 1 95.75 415 LEU B C 1
ATOM 7390 O O . LEU B 1 415 ? -4.359 -36.344 -8.852 1 95.75 415 LEU B O 1
ATOM 7394 N N . LEU B 1 416 ? -2.193 -36.469 -9.414 1 93.69 416 LEU B N 1
ATOM 7395 C CA . LEU B 1 416 ? -2.33 -37.781 -10.008 1 93.69 416 LEU B CA 1
ATOM 7396 C C . LEU B 1 416 ? -2.805 -38.812 -8.969 1 93.69 416 LEU B C 1
ATOM 7398 O O . LEU B 1 416 ? -3.646 -39.656 -9.266 1 93.69 416 LEU B O 1
ATOM 7402 N N . MET B 1 417 ? -2.232 -38.656 -7.785 1 91.56 417 MET B N 1
ATOM 7403 C CA . MET B 1 417 ? -2.686 -39.5 -6.691 1 91.56 417 MET B CA 1
ATOM 7404 C C . MET B 1 417 ? -4.172 -39.312 -6.426 1 91.56 417 MET B C 1
ATOM 7406 O O . MET B 1 417 ? -4.922 -40.281 -6.305 1 91.56 417 MET B O 1
ATOM 7410 N N . PHE B 1 418 ? -4.621 -38.062 -6.359 1 91.94 418 PHE B N 1
ATOM 7411 C CA . PHE B 1 418 ? -6.023 -37.75 -6.105 1 91.94 418 PHE B CA 1
ATOM 7412 C C . PHE B 1 418 ? -6.91 -38.312 -7.211 1 91.94 418 PHE B C 1
ATOM 7414 O O . PHE B 1 418 ? -8.031 -38.75 -6.949 1 91.94 418 PHE B O 1
ATOM 7421 N N . LEU B 1 419 ? -6.465 -38.312 -8.445 1 91.5 419 LEU B N 1
ATOM 7422 C CA . LEU B 1 419 ? -7.25 -38.719 -9.594 1 91.5 419 LEU B CA 1
ATOM 7423 C C . LEU B 1 419 ? -7.352 -40.25 -9.648 1 91.5 419 LEU B C 1
ATOM 7425 O O . LEU B 1 419 ? -8.359 -40.781 -10.094 1 91.5 419 LEU B O 1
ATOM 7429 N N . MET B 1 420 ? -6.328 -40.906 -9.18 1 88.06 420 MET B N 1
ATOM 7430 C CA . MET B 1 420 ? -6.234 -42.344 -9.352 1 88.06 420 MET B CA 1
ATOM 7431 C C . MET B 1 420 ? -6.809 -43.094 -8.141 1 88.06 420 MET B C 1
ATOM 7433 O O . MET B 1 420 ? -7.27 -44.219 -8.258 1 88.06 420 MET B O 1
ATOM 7437 N N . ASP B 1 421 ? -6.719 -42.406 -6.945 1 87.62 421 ASP B N 1
ATOM 7438 C CA . ASP B 1 421 ? -7.051 -43.094 -5.711 1 87.62 421 ASP B CA 1
ATOM 7439 C C . ASP B 1 421 ? -8.039 -42.281 -4.875 1 87.62 421 ASP B C 1
ATOM 7441 O O . ASP B 1 421 ? -7.645 -41.438 -4.086 1 87.62 421 ASP B O 1
ATOM 7445 N N . PRO B 1 422 ? -9.242 -42.656 -4.961 1 83.75 422 PRO B N 1
ATOM 7446 C CA . PRO B 1 422 ? -10.258 -41.938 -4.18 1 83.75 422 PRO B CA 1
ATOM 7447 C C . PRO B 1 422 ? -10.016 -42.031 -2.676 1 83.75 422 PRO B C 1
ATOM 7449 O O . PRO B 1 422 ? -10.406 -41.125 -1.927 1 83.75 422 PRO B O 1
ATOM 7452 N N . PHE B 1 423 ? -9.312 -43 -2.252 1 83.62 423 PHE B N 1
ATOM 7453 C CA . PHE B 1 423 ? -9.062 -43.188 -0.828 1 83.62 423 PHE B CA 1
ATOM 7454 C C . PHE B 1 423 ? -7.945 -42.25 -0.348 1 83.62 423 PHE B C 1
ATOM 7456 O O . PHE B 1 423 ? -7.785 -42.062 0.855 1 83.62 423 PHE B O 1
ATOM 7463 N N . ALA B 1 424 ? -7.238 -41.781 -1.274 1 86.06 424 ALA B N 1
ATOM 7464 C CA . ALA B 1 424 ? -6.168 -40.875 -0.923 1 86.06 424 ALA B CA 1
ATOM 7465 C C . ALA B 1 424 ? -6.602 -39.406 -1.123 1 86.06 424 ALA B C 1
ATOM 7467 O O . ALA B 1 424 ? -5.891 -38.5 -0.737 1 86.06 424 ALA B O 1
ATOM 7468 N N . ARG B 1 425 ? -7.773 -39.281 -1.67 1 88.31 425 ARG B N 1
ATOM 7469 C CA . ARG B 1 425 ? -8.312 -37.938 -1.948 1 88.31 425 ARG B CA 1
ATOM 7470 C C . ARG B 1 425 ? -9.031 -37.375 -0.728 1 88.31 425 ARG B C 1
ATOM 7472 O O . ARG B 1 425 ? -10 -37.969 -0.24 1 88.31 425 ARG B O 1
ATOM 7479 N N . PRO B 1 426 ? -8.547 -36.219 -0.283 1 88.56 426 PRO B N 1
ATOM 7480 C CA . PRO B 1 426 ? -9.227 -35.656 0.886 1 88.56 426 PRO B CA 1
ATOM 7481 C C . PRO B 1 426 ? -10.594 -35.094 0.547 1 88.56 426 PRO B C 1
ATOM 7483 O O . PRO B 1 426 ? -10.812 -34.594 -0.567 1 88.56 426 PRO B O 1
ATOM 7486 N N . SER B 1 427 ? -11.469 -35.156 1.519 1 89.06 427 SER B N 1
ATOM 7487 C CA . SER B 1 427 ? -12.75 -34.469 1.396 1 89.06 427 SER B CA 1
ATOM 7488 C C . SER B 1 427 ? -12.57 -32.938 1.531 1 89.06 427 SER B C 1
ATOM 7490 O O . SER B 1 427 ? -11.547 -32.469 2.041 1 89.06 427 SER B O 1
ATOM 7492 N N . PRO B 1 428 ? -13.555 -32.25 1.029 1 91.44 428 PRO B N 1
ATOM 7493 C CA . PRO B 1 428 ? -13.508 -30.797 1.229 1 91.44 428 PRO B CA 1
ATOM 7494 C C . PRO B 1 428 ? -13.383 -30.406 2.701 1 91.44 428 PRO B C 1
ATOM 7496 O O . PRO B 1 428 ? -12.688 -29.438 3.031 1 91.44 428 PRO B O 1
ATOM 7499 N N . PHE B 1 429 ? -13.977 -31.156 3.512 1 91.44 429 PHE B N 1
ATOM 7500 C CA . PHE B 1 429 ? -13.914 -30.906 4.945 1 91.44 429 PHE B CA 1
ATOM 7501 C C . PHE B 1 429 ? -12.469 -30.922 5.438 1 91.44 429 PHE B C 1
ATOM 7503 O O . PHE B 1 429 ? -12.023 -30 6.117 1 91.44 429 PHE B O 1
ATOM 7510 N N . TRP B 1 430 ? -11.773 -31.906 5.023 1 90.25 430 TRP B N 1
ATOM 7511 C CA . TRP B 1 430 ? -10.406 -32.062 5.508 1 90.25 430 TRP B CA 1
ATOM 7512 C C . TRP B 1 430 ? -9.469 -31.062 4.855 1 90.25 430 TRP B C 1
ATOM 7514 O O . TRP B 1 430 ? -8.508 -30.609 5.48 1 90.25 430 TRP B O 1
ATOM 7524 N N . MET B 1 431 ? -9.742 -30.734 3.648 1 93.38 431 MET B N 1
ATOM 7525 C CA . MET B 1 431 ? -8.945 -29.688 2.996 1 93.38 431 MET B CA 1
ATOM 7526 C C . MET B 1 431 ? -9.117 -28.344 3.699 1 93.38 431 MET B C 1
ATOM 7528 O O . MET B 1 431 ? -8.133 -27.641 3.936 1 93.38 431 MET B O 1
ATOM 7532 N N . LYS B 1 432 ? -10.344 -28.062 4.055 1 94.62 432 LYS B N 1
ATOM 7533 C CA . LYS B 1 432 ? -10.633 -26.812 4.77 1 94.62 432 LYS B CA 1
ATOM 7534 C C . LYS B 1 432 ? -9.969 -26.812 6.145 1 94.62 432 LYS B C 1
ATOM 7536 O O . LYS B 1 432 ? -9.445 -25.781 6.582 1 94.62 432 LYS B O 1
ATOM 7541 N N . ARG B 1 433 ? -9.977 -27.953 6.777 1 92.88 433 ARG B N 1
ATOM 7542 C CA . ARG B 1 433 ? -9.344 -28.062 8.086 1 92.88 433 ARG B CA 1
ATOM 7543 C C . ARG B 1 433 ? -7.832 -27.859 7.984 1 92.88 433 ARG B C 1
ATOM 7545 O O . ARG B 1 433 ? -7.215 -27.281 8.883 1 92.88 433 ARG B O 1
ATOM 7552 N N . TRP B 1 434 ? -7.273 -28.391 6.922 1 92.06 434 TRP B N 1
ATOM 7553 C CA . TRP B 1 434 ? -5.848 -28.188 6.691 1 92.06 434 TRP B CA 1
ATOM 7554 C C . TRP B 1 434 ? -5.539 -26.688 6.551 1 92.06 434 TRP B C 1
ATOM 7556 O O . TRP B 1 434 ? -4.547 -26.203 7.094 1 92.06 434 TRP B O 1
ATOM 7566 N N . ILE B 1 435 ? -6.348 -26 5.828 1 94.12 435 ILE B N 1
ATOM 7567 C CA . ILE B 1 435 ? -6.176 -24.578 5.621 1 94.12 435 ILE B CA 1
ATOM 7568 C C . ILE B 1 435 ? -6.277 -23.844 6.957 1 94.12 435 ILE B C 1
ATOM 7570 O O . ILE B 1 435 ? -5.434 -23 7.277 1 94.12 435 ILE B O 1
ATOM 7574 N N . ASP B 1 436 ? -7.238 -24.234 7.734 1 94.56 436 ASP B N 1
ATOM 7575 C CA . ASP B 1 436 ? -7.438 -23.625 9.039 1 94.56 436 ASP B CA 1
ATOM 7576 C C . ASP B 1 436 ? -6.262 -23.906 9.969 1 94.56 436 ASP B C 1
ATOM 7578 O O . ASP B 1 436 ? -5.84 -23.031 10.734 1 94.56 436 ASP B O 1
ATOM 7582 N N . MET B 1 437 ? -5.809 -25.094 9.898 1 92.25 437 MET B N 1
ATOM 7583 C CA . MET B 1 437 ? -4.66 -25.469 10.711 1 92.25 437 MET B CA 1
ATOM 7584 C C . MET B 1 437 ? -3.436 -24.641 10.344 1 92.25 437 MET B C 1
ATOM 7586 O O . MET B 1 437 ? -2.707 -24.172 11.219 1 92.25 437 MET B O 1
ATOM 7590 N N . THR B 1 438 ? -3.219 -24.5 9.094 1 91.12 438 THR B N 1
ATOM 7591 C CA . THR B 1 438 ? -2.09 -23.688 8.633 1 91.12 438 THR B CA 1
ATOM 7592 C C . THR B 1 438 ? -2.209 -22.25 9.125 1 91.12 438 THR B C 1
ATOM 7594 O O . THR B 1 438 ? -1.225 -21.656 9.57 1 91.12 438 THR B O 1
ATOM 7597 N N . LYS B 1 439 ? -3.377 -21.688 9.07 1 91.12 439 LYS B N 1
ATOM 7598 C CA . LYS B 1 439 ? -3.631 -20.344 9.578 1 91.12 439 LYS B CA 1
ATOM 7599 C C . LYS B 1 439 ? -3.346 -20.266 11.078 1 91.12 439 LYS B C 1
ATOM 7601 O O . LYS B 1 439 ? -2.781 -19.281 11.547 1 91.12 439 LYS B O 1
ATOM 7606 N N . ALA B 1 440 ? -3.719 -21.297 11.75 1 91 440 ALA B N 1
ATOM 7607 C CA . ALA B 1 440 ? -3.508 -21.344 13.195 1 91 440 ALA B CA 1
ATOM 7608 C C . ALA B 1 440 ? -2.021 -21.422 13.523 1 91 440 ALA B C 1
ATOM 7610 O O . ALA B 1 440 ? -1.55 -20.766 14.461 1 91 440 ALA B O 1
ATOM 7611 N N . LEU B 1 441 ? -1.312 -22.188 12.773 1 88.19 441 LEU B N 1
ATOM 7612 C CA . LEU B 1 441 ? 0.112 -22.375 13.023 1 88.19 441 LEU B CA 1
ATOM 7613 C C . LEU B 1 441 ? 0.898 -21.109 12.703 1 88.19 441 LEU B C 1
ATOM 7615 O O . LEU B 1 441 ? 1.952 -20.859 13.289 1 88.19 441 LEU B O 1
ATOM 7619 N N . LYS B 1 442 ? 0.35 -20.297 11.852 1 88.75 442 LYS B N 1
ATOM 7620 C CA . LYS B 1 442 ? 1.044 -19.078 11.461 1 88.75 442 LYS B CA 1
ATOM 7621 C C . LYS B 1 442 ? 0.357 -17.844 12.039 1 88.75 442 LYS B C 1
ATOM 7623 O O . LYS B 1 442 ? 0.448 -16.75 11.477 1 88.75 442 LYS B O 1
ATOM 7628 N N . ILE B 1 443 ? -0.251 -17.984 13.102 1 85.5 443 ILE B N 1
ATOM 7629 C CA . ILE B 1 443 ? -1.073 -16.938 13.688 1 85.5 443 ILE B CA 1
ATOM 7630 C C . ILE B 1 443 ? -0.184 -15.789 14.164 1 85.5 443 ILE B C 1
ATOM 7632 O O . ILE B 1 443 ? -0.615 -14.633 14.203 1 85.5 443 ILE B O 1
ATOM 7636 N N . SER B 1 444 ? 1.05 -16.031 14.5 1 82 444 SER B N 1
ATOM 7637 C CA . SER B 1 444 ? 1.946 -15.023 15.039 1 82 444 SER B CA 1
ATOM 7638 C C . SER B 1 444 ? 2.57 -14.18 13.93 1 82 444 SER B C 1
ATOM 7640 O O . SER B 1 444 ? 3.227 -13.172 14.203 1 82 444 SER B O 1
ATOM 7642 N N . SER B 1 445 ? 2.338 -14.602 12.734 1 84.75 445 SER B N 1
ATOM 7643 C CA . SER B 1 445 ? 2.881 -13.852 11.602 1 84.75 445 SER B CA 1
ATOM 7644 C C . SER B 1 445 ? 2.18 -12.5 11.445 1 84.75 445 SER B C 1
ATOM 7646 O O . SER B 1 445 ? 0.966 -12.406 11.633 1 84.75 445 SER B O 1
ATOM 7648 N N . PRO B 1 446 ? 2.955 -11.477 11.125 1 82.88 446 PRO B N 1
ATOM 7649 C CA . PRO B 1 446 ? 2.332 -10.172 10.883 1 82.88 446 PRO B CA 1
ATOM 7650 C C . PRO B 1 446 ? 1.544 -10.133 9.57 1 82.88 446 PRO B C 1
ATOM 7652 O O . PRO B 1 446 ? 0.776 -9.195 9.344 1 82.88 446 PRO B O 1
ATOM 7655 N N . THR B 1 447 ? 1.735 -11.125 8.742 1 87.06 447 THR B N 1
ATOM 7656 C CA . THR B 1 447 ? 1.015 -11.203 7.477 1 87.06 447 THR B CA 1
ATOM 7657 C C . THR B 1 447 ? 0.145 -12.461 7.43 1 87.06 447 THR B C 1
ATOM 7659 O O . THR B 1 447 ? 0.241 -13.32 8.305 1 87.06 447 THR B O 1
ATOM 7662 N N . GLY B 1 448 ? -0.689 -12.539 6.41 1 87.56 448 GLY B N 1
ATOM 7663 C CA . GLY B 1 448 ? -1.526 -13.719 6.246 1 87.56 448 GLY B CA 1
ATOM 7664 C C . GLY B 1 448 ? -0.731 -15 6.086 1 87.56 448 GLY B C 1
ATOM 7665 O O . GLY B 1 448 ? 0.377 -14.984 5.547 1 87.56 448 GLY B O 1
ATOM 7666 N N . ALA B 1 449 ? -1.362 -16.062 6.488 1 87.31 449 ALA B N 1
ATOM 7667 C CA . ALA B 1 449 ? -0.678 -17.359 6.5 1 87.31 449 ALA B CA 1
ATOM 7668 C C . ALA B 1 449 ? -0.212 -17.75 5.102 1 87.31 449 ALA B C 1
ATOM 7670 O O . ALA B 1 449 ? 0.825 -18.391 4.941 1 87.31 449 ALA B O 1
ATOM 7671 N N . PHE B 1 450 ? -0.957 -17.328 4.141 1 90.81 450 PHE B N 1
ATOM 7672 C CA . PHE B 1 450 ? -0.651 -17.75 2.781 1 90.81 450 PHE B CA 1
ATOM 7673 C C . PHE B 1 450 ? -0.116 -16.594 1.951 1 90.81 450 PHE B C 1
ATOM 7675 O O . PHE B 1 450 ? -0.062 -16.672 0.723 1 90.81 450 PHE B O 1
ATOM 7682 N N . ASP B 1 451 ? 0.343 -15.508 2.678 1 89.31 451 ASP B N 1
ATOM 7683 C CA . ASP B 1 451 ? 0.913 -14.352 2.004 1 89.31 451 ASP B CA 1
ATOM 7684 C C . ASP B 1 451 ? 2.395 -14.562 1.699 1 89.31 451 ASP B C 1
ATOM 7686 O O . ASP B 1 451 ? 2.975 -13.844 0.883 1 89.31 451 ASP B O 1
ATOM 7690 N N . PHE B 1 452 ? 2.912 -15.445 2.42 1 85.12 452 PHE B N 1
ATOM 7691 C CA . PHE B 1 452 ? 4.328 -15.75 2.275 1 85.12 452 PHE B CA 1
ATOM 7692 C C . PHE B 1 452 ? 4.551 -17.266 2.23 1 85.12 452 PHE B C 1
ATOM 7694 O O . PHE B 1 452 ? 4.418 -17.938 3.248 1 85.12 452 PHE B O 1
ATOM 7701 N N . PHE B 1 453 ? 4.965 -17.719 1.072 1 81.56 453 PHE B N 1
ATOM 7702 C CA . PHE B 1 453 ? 5.117 -19.156 0.85 1 81.56 453 PHE B CA 1
ATOM 7703 C C . PHE B 1 453 ? 6.473 -19.641 1.35 1 81.56 453 PHE B C 1
ATOM 7705 O O . PHE B 1 453 ? 7.492 -18.984 1.14 1 81.56 453 PHE B O 1
ATOM 7712 N N . THR B 1 454 ? 6.453 -20.781 2.086 1 78 454 THR B N 1
ATOM 7713 C CA . THR B 1 454 ? 7.664 -21.516 2.457 1 78 454 THR B CA 1
ATOM 7714 C C . THR B 1 454 ? 7.477 -23.016 2.26 1 78 454 THR B C 1
ATOM 7716 O O . THR B 1 454 ? 6.348 -23.5 2.195 1 78 454 THR B O 1
ATOM 7719 N N . TYR B 1 455 ? 8.555 -23.766 2.16 1 78.44 455 TYR B N 1
ATOM 7720 C CA . TYR B 1 455 ? 8.492 -25.203 1.993 1 78.44 455 TYR B CA 1
ATOM 7721 C C . TYR B 1 455 ? 8.039 -25.891 3.277 1 78.44 455 TYR B C 1
ATOM 7723 O O . TYR B 1 455 ? 7.68 -27.062 3.27 1 78.44 455 TYR B O 1
ATOM 7731 N N . LEU B 1 456 ? 7.977 -25.094 4.227 1 79.38 456 LEU B N 1
ATOM 7732 C CA . LEU B 1 456 ? 7.562 -25.672 5.504 1 79.38 456 LEU B CA 1
ATOM 7733 C C . LEU B 1 456 ? 6.137 -26.203 5.422 1 79.38 456 LEU B C 1
ATOM 7735 O O . LEU B 1 456 ? 5.805 -27.203 6.062 1 79.38 456 LEU B O 1
ATOM 7739 N N . GLU B 1 457 ? 5.355 -25.594 4.668 1 81.88 457 GLU B N 1
ATOM 7740 C CA . GLU B 1 457 ? 3.973 -26.047 4.535 1 81.88 457 GLU B CA 1
ATOM 7741 C C . GLU B 1 457 ? 3.908 -27.438 3.9 1 81.88 457 GLU B C 1
ATOM 7743 O O . GLU B 1 457 ? 3.043 -28.234 4.25 1 81.88 457 GLU B O 1
ATOM 7748 N N . LEU B 1 458 ? 4.789 -27.656 2.986 1 81.25 458 LEU B N 1
ATOM 7749 C CA . LEU B 1 458 ? 4.852 -28.984 2.373 1 81.25 458 LEU B CA 1
ATOM 7750 C C . LEU B 1 458 ? 5.332 -30.031 3.379 1 81.25 458 LEU B C 1
ATOM 7752 O O . LEU B 1 458 ? 4.863 -31.172 3.371 1 81.25 458 LEU B O 1
ATOM 7756 N N . VAL B 1 459 ? 6.23 -29.609 4.211 1 82.31 459 VAL B N 1
ATOM 7757 C CA . VAL B 1 459 ? 6.719 -30.5 5.246 1 82.31 459 VAL B CA 1
ATOM 7758 C C . VAL B 1 459 ? 5.59 -30.828 6.223 1 82.31 459 VAL B C 1
ATOM 7760 O O . VAL B 1 459 ? 5.395 -31.984 6.59 1 82.31 459 VAL B O 1
ATOM 7763 N N . TRP B 1 460 ? 4.855 -29.812 6.586 1 84.5 460 TRP B N 1
ATOM 7764 C CA . TRP B 1 460 ? 3.701 -30.031 7.449 1 84.5 460 TRP B CA 1
ATOM 7765 C C . TRP B 1 460 ? 2.713 -31 6.801 1 84.5 460 TRP B C 1
ATOM 7767 O O . TRP B 1 460 ? 2.178 -31.891 7.469 1 84.5 460 TRP B O 1
ATOM 7777 N N . TRP B 1 461 ? 2.49 -30.828 5.566 1 82.75 461 TRP B N 1
ATOM 7778 C CA . TRP B 1 461 ? 1.537 -31.656 4.84 1 82.75 461 TRP B CA 1
ATOM 7779 C C . TRP B 1 461 ? 1.997 -33.125 4.816 1 82.75 461 TRP B C 1
ATOM 7781 O O . TRP B 1 461 ? 1.195 -34.031 5.023 1 82.75 461 TRP B O 1
ATOM 7791 N N . PHE B 1 462 ? 3.27 -33.281 4.586 1 82 462 PHE B N 1
ATOM 7792 C CA . PHE B 1 462 ? 3.803 -34.625 4.578 1 82 462 PHE B CA 1
ATOM 7793 C C . PHE B 1 462 ? 3.625 -35.281 5.938 1 82 462 PHE B C 1
ATOM 7795 O O . PHE B 1 462 ? 3.203 -36.438 6.023 1 82 462 PHE B O 1
ATOM 7802 N N . VAL B 1 463 ? 3.846 -34.562 6.918 1 82.75 463 VAL B N 1
ATOM 7803 C CA . VAL B 1 463 ? 3.797 -35.125 8.266 1 82.75 463 VAL B CA 1
ATOM 7804 C C . VAL B 1 463 ? 2.346 -35.375 8.672 1 82.75 463 VAL B C 1
ATOM 7806 O O . VAL B 1 463 ? 1.993 -36.469 9.086 1 82.75 463 VAL B O 1
ATOM 7809 N N . PHE B 1 464 ? 1.53 -34.438 8.367 1 80.25 464 PHE B N 1
ATOM 7810 C CA . PHE B 1 464 ? 0.189 -34.5 8.938 1 80.25 464 PHE B CA 1
ATOM 7811 C C . PHE B 1 464 ? -0.766 -35.219 8.008 1 80.25 464 PHE B C 1
ATOM 7813 O O . PHE B 1 464 ? -1.753 -35.812 8.453 1 80.25 464 PHE B O 1
ATOM 7820 N N . CYS B 1 465 ? -0.438 -35.219 6.68 1 77.81 465 CYS B N 1
ATOM 7821 C CA . CYS B 1 465 ? -1.425 -35.75 5.746 1 77.81 465 CYS B CA 1
ATOM 7822 C C . CYS B 1 465 ? -0.962 -37.062 5.156 1 77.81 465 CYS B C 1
ATOM 7824 O O . CYS B 1 465 ? -1.783 -37.906 4.758 1 77.81 465 CYS B O 1
ATOM 7826 N N . VAL B 1 466 ? 0.252 -37.281 5.125 1 76.5 466 VAL B N 1
ATOM 7827 C CA . VAL B 1 466 ? 0.747 -38.5 4.527 1 76.5 466 VAL B CA 1
ATOM 7828 C C . VAL B 1 466 ? 1.195 -39.469 5.629 1 76.5 466 VAL B C 1
ATOM 7830 O O . VAL B 1 466 ? 0.718 -40.594 5.699 1 76.5 466 VAL B O 1
ATOM 7833 N N . ALA B 1 467 ? 1.886 -38.969 6.527 1 74.19 467 ALA B N 1
ATOM 7834 C CA . ALA B 1 467 ? 2.471 -39.844 7.531 1 74.19 467 ALA B CA 1
ATOM 7835 C C . ALA B 1 467 ? 1.396 -40.438 8.453 1 74.19 467 ALA B C 1
ATOM 7837 O O . ALA B 1 467 ? 1.495 -41.562 8.891 1 74.19 467 ALA B O 1
ATOM 7838 N N . ILE B 1 468 ? 0.35 -39.656 8.578 1 76 468 ILE B N 1
ATOM 7839 C CA . ILE B 1 468 ? -0.661 -40.062 9.547 1 76 468 ILE B CA 1
ATOM 7840 C C . ILE B 1 468 ? -1.728 -40.906 8.852 1 76 468 ILE B C 1
ATOM 7842 O O . ILE B 1 468 ? -2.412 -41.719 9.492 1 76 468 ILE B O 1
ATOM 7846 N N . ASN B 1 469 ? -1.837 -40.812 7.57 1 78.25 469 ASN B N 1
ATOM 7847 C CA . ASN B 1 469 ? -2.861 -41.531 6.824 1 78.25 469 ASN B CA 1
ATOM 7848 C C . ASN B 1 469 ? -2.275 -42.719 6.086 1 78.25 469 ASN B C 1
ATOM 7850 O O . ASN B 1 469 ? -1.662 -42.562 5.027 1 78.25 469 ASN B O 1
ATOM 7854 N N . PRO B 1 470 ? -2.551 -43.938 6.551 1 77.44 470 PRO B N 1
ATOM 7855 C CA . PRO B 1 470 ? -1.95 -45.125 5.961 1 77.44 470 PRO B CA 1
ATOM 7856 C C . PRO B 1 470 ? -2.322 -45.312 4.492 1 77.44 470 PRO B C 1
ATOM 7858 O O . PRO B 1 470 ? -1.562 -45.906 3.729 1 77.44 470 PRO B O 1
ATOM 7861 N N . PHE B 1 471 ? -3.51 -44.75 4.082 1 76.56 471 PHE B N 1
ATOM 7862 C CA . PHE B 1 471 ? -3.936 -44.906 2.693 1 76.56 471 PHE B CA 1
ATOM 7863 C C . PHE B 1 471 ? -3.037 -44.094 1.763 1 76.56 471 PHE B C 1
ATOM 7865 O O . PHE B 1 471 ? -3.031 -44.312 0.55 1 76.56 471 PHE B O 1
ATOM 7872 N N . ARG B 1 472 ? -2.25 -43.219 2.35 1 83.38 472 ARG B N 1
ATOM 7873 C CA . ARG B 1 472 ? -1.392 -42.375 1.525 1 83.38 472 ARG B CA 1
ATOM 7874 C C . ARG B 1 472 ? 0.058 -42.844 1.584 1 83.38 472 ARG B C 1
ATOM 7876 O O . ARG B 1 472 ? 0.9 -42.375 0.818 1 83.38 472 ARG B O 1
ATOM 7883 N N . TRP B 1 473 ? 0.361 -43.875 2.385 1 82.44 473 TRP B N 1
ATOM 7884 C CA . TRP B 1 473 ? 1.733 -44.344 2.52 1 82.44 473 TRP B CA 1
ATOM 7885 C C . TRP B 1 473 ? 2.238 -44.938 1.207 1 82.44 473 TRP B C 1
ATOM 7887 O O . TRP B 1 473 ? 3.393 -44.75 0.828 1 82.44 473 TRP B O 1
ATOM 7897 N N . LYS B 1 474 ? 1.26 -45.625 0.591 1 84.62 474 LYS B N 1
ATOM 7898 C CA . LYS B 1 474 ? 1.631 -46.281 -0.656 1 84.62 474 LYS B CA 1
ATOM 7899 C C . LYS B 1 474 ? 2.055 -45.281 -1.714 1 84.62 474 LYS B C 1
ATOM 7901 O O . LYS B 1 474 ? 2.736 -45.625 -2.68 1 84.62 474 LYS B O 1
ATOM 7906 N N . TRP B 1 475 ? 1.626 -44.031 -1.499 1 88.06 475 TRP B N 1
ATOM 7907 C CA . TRP B 1 475 ? 1.889 -42.969 -2.492 1 88.06 475 TRP B CA 1
ATOM 7908 C C . TRP B 1 475 ? 3.078 -42.125 -2.08 1 88.06 475 TRP B C 1
ATOM 7910 O O . TRP B 1 475 ? 3.555 -41.281 -2.863 1 88.06 475 TRP B O 1
ATOM 7920 N N . GLY B 1 476 ? 3.627 -42.25 -0.928 1 86.75 476 GLY B N 1
ATOM 7921 C CA . GLY B 1 476 ? 4.633 -41.375 -0.367 1 86.75 476 GLY B CA 1
ATOM 7922 C C . GLY B 1 476 ? 5.855 -41.219 -1.252 1 86.75 476 GLY B C 1
ATOM 7923 O O . GLY B 1 476 ? 6.246 -40.094 -1.597 1 86.75 476 GLY B O 1
ATOM 7924 N N . ILE B 1 477 ? 6.395 -42.312 -1.633 1 85.62 477 ILE B N 1
ATOM 7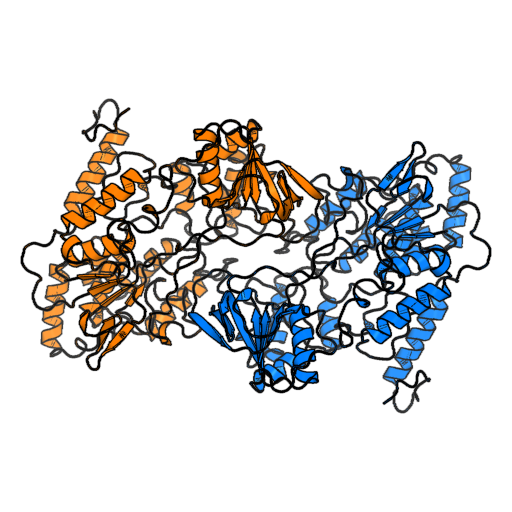925 C CA . ILE B 1 477 ? 7.617 -42.312 -2.428 1 85.62 477 ILE B CA 1
ATOM 7926 C C . ILE B 1 477 ? 7.332 -41.75 -3.812 1 85.62 477 ILE B C 1
ATOM 7928 O O . ILE B 1 477 ? 8.125 -40.969 -4.344 1 85.62 477 ILE B O 1
ATOM 7932 N N . PHE B 1 478 ? 6.191 -42.094 -4.348 1 88.62 478 PHE B N 1
ATOM 7933 C CA . PHE B 1 478 ? 5.805 -41.594 -5.66 1 88.62 478 PHE B CA 1
ATOM 7934 C C . PHE B 1 478 ? 5.621 -40.062 -5.621 1 88.62 478 PHE B C 1
ATOM 7936 O O . PHE B 1 478 ? 6.125 -39.344 -6.488 1 88.62 478 PHE B O 1
ATOM 7943 N N . VAL B 1 479 ? 4.953 -39.594 -4.641 1 89.19 479 VAL B N 1
ATOM 7944 C CA . VAL B 1 479 ? 4.633 -38.188 -4.559 1 89.19 479 VAL B CA 1
ATOM 7945 C C . VAL B 1 479 ? 5.918 -37.375 -4.371 1 89.19 479 VAL B C 1
ATOM 7947 O O . VAL B 1 479 ? 6.129 -36.344 -5.047 1 89.19 479 VAL B O 1
ATOM 7950 N N . PHE B 1 480 ? 6.871 -37.781 -3.676 1 86.31 480 PHE B N 1
ATOM 7951 C CA . PHE B 1 480 ? 8.062 -37 -3.354 1 86.31 480 PHE B CA 1
ATOM 7952 C C . PHE B 1 480 ? 9.117 -37.156 -4.438 1 86.31 480 PHE B C 1
ATOM 7954 O O . PHE B 1 480 ? 9.82 -36.219 -4.77 1 86.31 480 PHE B O 1
ATOM 7961 N N . PHE B 1 481 ? 9.125 -38.438 -5.047 1 85.12 481 PHE B N 1
ATOM 7962 C CA . PHE B 1 481 ? 10.297 -38.688 -5.879 1 85.12 481 PHE B CA 1
ATOM 7963 C C . PHE B 1 481 ? 9.891 -39.062 -7.297 1 85.12 481 PHE B C 1
ATOM 7965 O O . PHE B 1 481 ? 10.727 -39.125 -8.195 1 85.12 481 PHE B O 1
ATOM 7972 N N . GLY B 1 482 ? 8.664 -39.281 -7.477 1 85.38 482 GLY B N 1
ATOM 7973 C CA . GLY B 1 482 ? 8.195 -39.688 -8.789 1 85.38 482 GLY B CA 1
ATOM 7974 C C . GLY B 1 482 ? 8.578 -41.125 -9.164 1 85.38 482 GLY B C 1
ATOM 7975 O O . GLY B 1 482 ? 8.586 -41.469 -10.344 1 85.38 482 GLY B O 1
ATOM 7976 N N . VAL B 1 483 ? 8.938 -41.812 -8.125 1 82.69 483 VAL B N 1
ATOM 7977 C CA . VAL B 1 483 ? 9.359 -43.188 -8.367 1 82.69 483 VAL B CA 1
ATOM 7978 C C . VAL B 1 483 ? 8.352 -44.156 -7.746 1 82.69 483 VAL B C 1
ATOM 7980 O O . VAL B 1 483 ? 7.727 -43.844 -6.734 1 82.69 483 VAL B O 1
ATOM 7983 N N . GLY B 1 484 ? 8.188 -45.312 -8.469 1 73.31 484 GLY B N 1
ATOM 7984 C CA . GLY B 1 484 ? 7.395 -46.375 -7.895 1 73.31 484 GLY B CA 1
ATOM 7985 C C . GLY B 1 484 ? 5.902 -46.219 -8.133 1 73.31 484 GLY B C 1
ATOM 7986 O O . GLY B 1 484 ? 5.094 -46.5 -7.242 1 73.31 484 GLY B O 1
ATOM 7987 N N . PHE B 1 485 ? 5.551 -45.625 -9.227 1 76.56 485 PHE B N 1
ATOM 7988 C CA . PHE B 1 485 ? 4.137 -45.469 -9.539 1 76.56 485 PHE B CA 1
ATOM 7989 C C . PHE B 1 485 ? 3.447 -46.844 -9.641 1 76.56 485 PHE B C 1
ATOM 7991 O O . PHE B 1 485 ? 2.244 -46.938 -9.391 1 76.56 485 PHE B O 1
ATOM 7998 N N . GLY B 1 486 ? 4.156 -47.844 -9.898 1 73.06 486 GLY B N 1
ATOM 7999 C CA . GLY B 1 486 ? 3.598 -49.188 -10.094 1 73.06 486 GLY B CA 1
ATOM 8000 C C . GLY B 1 486 ? 3.016 -49.75 -8.82 1 73.06 486 GLY B C 1
ATOM 8001 O O . GLY B 1 486 ? 1.938 -50.375 -8.844 1 73.06 486 GLY B O 1
ATOM 8002 N N . LEU B 1 487 ? 3.693 -49.5 -7.742 1 75.12 487 LEU B N 1
ATOM 8003 C CA . LEU B 1 487 ? 3.277 -50.094 -6.484 1 75.12 487 LEU B CA 1
ATOM 8004 C C . LEU B 1 487 ? 1.943 -49.531 -6.016 1 75.12 487 LEU B C 1
ATOM 8006 O O . LEU B 1 487 ? 0.99 -50.281 -5.785 1 75.12 487 LEU B O 1
ATOM 8010 N N . PRO B 1 488 ? 1.886 -48.281 -5.941 1 77.62 488 PRO B N 1
ATOM 8011 C CA . PRO B 1 488 ? 0.582 -47.75 -5.52 1 77.62 488 PRO B CA 1
ATOM 8012 C C . PRO B 1 488 ? -0.531 -48.094 -6.516 1 77.62 488 PRO B C 1
ATOM 8014 O O . PRO B 1 488 ? -1.662 -48.375 -6.109 1 77.62 488 PRO B O 1
ATOM 8017 N N . LYS B 1 489 ? -0.274 -48.125 -7.668 1 77.25 489 LYS B N 1
ATOM 8018 C CA . LYS B 1 489 ? -1.286 -48.469 -8.664 1 77.25 489 LYS B CA 1
ATOM 8019 C C . LYS B 1 489 ? -1.8 -49.875 -8.461 1 77.25 489 LYS B C 1
ATOM 8021 O O . LYS B 1 489 ? -3.004 -50.125 -8.547 1 77.25 489 LYS B O 1
ATOM 8026 N N . ALA B 1 490 ? -0.879 -50.719 -8.234 1 74.94 490 ALA B N 1
ATOM 8027 C CA . ALA B 1 490 ? -1.253 -52.125 -8.016 1 74.94 490 ALA B CA 1
ATOM 8028 C C . ALA B 1 490 ? -2.172 -52.25 -6.805 1 74.94 490 ALA B C 1
ATOM 8030 O O . ALA B 1 490 ? -3.152 -53 -6.844 1 74.94 490 ALA B O 1
ATOM 8031 N N . VAL B 1 491 ? -1.783 -51.531 -5.883 1 75.75 491 VAL B N 1
ATOM 8032 C CA . VAL B 1 491 ? -2.598 -51.562 -4.672 1 75.75 491 VAL B CA 1
ATOM 8033 C C . VAL B 1 491 ? -3.973 -50.969 -4.957 1 75.75 491 VAL B C 1
ATOM 8035 O O . VAL B 1 491 ? -4.996 -51.5 -4.551 1 75.75 491 VAL B O 1
ATOM 8038 N N . VAL B 1 492 ? -4.004 -49.938 -5.656 1 76.56 492 VAL B N 1
ATOM 8039 C CA . VAL B 1 492 ? -5.246 -49.25 -6 1 76.56 492 VAL B CA 1
ATOM 8040 C C . VAL B 1 492 ? -6.125 -50.188 -6.848 1 76.56 492 VAL B C 1
ATOM 8042 O O . VAL B 1 492 ? -7.34 -50.25 -6.645 1 76.56 492 VAL B O 1
ATOM 8045 N N . ASP B 1 493 ? -5.531 -50.844 -7.754 1 76.5 493 ASP B N 1
ATOM 8046 C CA . ASP B 1 493 ? -6.273 -51.781 -8.594 1 76.5 493 ASP B CA 1
ATOM 8047 C C . ASP B 1 493 ? -6.945 -52.875 -7.746 1 76.5 493 ASP B C 1
ATOM 8049 O O . ASP B 1 493 ? -8.086 -53.25 -8.008 1 76.5 493 ASP B O 1
ATOM 8053 N N . ARG B 1 494 ? -6.23 -53.25 -6.785 1 73.81 494 ARG B N 1
ATOM 8054 C CA . ARG B 1 494 ? -6.77 -54.25 -5.883 1 73.81 494 ARG B CA 1
ATOM 8055 C C . ARG B 1 494 ? -7.898 -53.688 -5.031 1 73.81 494 ARG B C 1
ATOM 8057 O O . ARG B 1 494 ? -8.922 -54.344 -4.824 1 73.81 494 ARG B O 1
ATOM 8064 N N . GLU B 1 495 ? -7.57 -52.531 -4.613 1 73.81 495 GLU B N 1
ATOM 8065 C CA . GLU B 1 495 ? -8.594 -51.875 -3.812 1 73.81 495 GLU B CA 1
ATOM 8066 C C . GLU B 1 495 ? -9.852 -51.625 -4.629 1 73.81 495 GLU B C 1
ATOM 8068 O O . GLU B 1 495 ? -10.969 -51.781 -4.121 1 73.81 495 GLU B O 1
ATOM 8073 N N . GLU B 1 496 ? -9.742 -51.188 -5.812 1 72.75 496 GLU B N 1
ATOM 8074 C CA . GLU B 1 496 ? -10.875 -50.938 -6.699 1 72.75 496 GLU B CA 1
ATOM 8075 C C . GLU B 1 496 ? -11.695 -52.219 -6.926 1 72.75 496 GLU B C 1
ATOM 8077 O O . GLU B 1 496 ? -12.922 -52.156 -6.945 1 72.75 496 GLU B O 1
ATOM 8082 N N . ARG B 1 497 ? -11.078 -53.312 -7.133 1 73.75 497 ARG B N 1
ATOM 8083 C CA . ARG B 1 497 ? -11.758 -54.562 -7.32 1 73.75 497 ARG B CA 1
ATOM 8084 C C . ARG B 1 497 ? -12.531 -54.969 -6.066 1 73.75 497 ARG B C 1
ATOM 8086 O O . ARG B 1 497 ? -13.664 -55.438 -6.16 1 73.75 497 ARG B O 1
ATOM 8093 N N . PHE B 1 498 ? -11.898 -54.625 -5.012 1 72.44 498 PHE B N 1
ATOM 8094 C CA . PHE B 1 498 ? -12.516 -54.969 -3.74 1 72.44 498 PHE B CA 1
ATOM 8095 C C . PHE B 1 498 ? -13.758 -54.125 -3.484 1 72.44 498 PHE B C 1
ATOM 8097 O O . PHE B 1 498 ? -14.727 -54.625 -2.891 1 72.44 498 PHE B O 1
ATOM 8104 N N . THR B 1 499 ? -13.656 -52.844 -3.926 1 69.75 499 THR B N 1
ATOM 8105 C CA . THR B 1 499 ? -14.773 -51.938 -3.674 1 69.75 499 THR B CA 1
ATOM 8106 C C . THR B 1 499 ? -15.75 -51.938 -4.852 1 69.75 499 THR B C 1
ATOM 8108 O O . THR B 1 499 ? -16.719 -51.188 -4.863 1 69.75 499 THR B O 1
ATOM 8111 N N . ASN B 1 500 ? -15.672 -52.75 -5.801 1 70.25 500 ASN B N 1
ATOM 8112 C CA . ASN B 1 500 ? -16.484 -52.844 -7.008 1 70.25 500 ASN B CA 1
ATOM 8113 C C . ASN B 1 500 ? -16.578 -51.531 -7.73 1 70.25 500 ASN B C 1
ATOM 8115 O O . ASN B 1 500 ? -17.656 -51.125 -8.164 1 70.25 500 ASN B O 1
ATOM 8119 N N . GLY B 1 501 ? -15.484 -50.75 -7.68 1 65.88 501 GLY B N 1
ATOM 8120 C CA . GLY B 1 501 ? -15.359 -49.531 -8.43 1 65.88 501 GLY B CA 1
ATOM 8121 C C . GLY B 1 501 ? -16.031 -48.344 -7.758 1 65.88 501 GLY B C 1
ATOM 8122 O O . GLY B 1 501 ? -16.078 -47.25 -8.312 1 65.88 501 GLY B O 1
ATOM 8123 N N . ASN B 1 502 ? -16.656 -48.531 -6.645 1 56.78 502 ASN B N 1
ATOM 8124 C CA . ASN B 1 502 ? -17.344 -47.469 -5.941 1 56.78 502 ASN B CA 1
ATOM 8125 C C . ASN B 1 502 ? -16.375 -46.375 -5.492 1 56.78 502 ASN B C 1
ATOM 8127 O O . ASN B 1 502 ? -15.312 -46.688 -4.945 1 56.78 502 ASN B O 1
ATOM 8131 N N . GLY B 1 503 ? -16.625 -45.062 -5.828 1 58.25 503 GLY B N 1
ATOM 8132 C CA . GLY B 1 503 ? -15.789 -43.938 -5.422 1 58.25 503 GLY B CA 1
ATOM 8133 C C . GLY B 1 503 ? -14.844 -43.469 -6.508 1 58.25 503 GLY B C 1
ATOM 8134 O O . GLY B 1 503 ? -14.336 -42.344 -6.457 1 58.25 503 GLY B O 1
ATOM 8135 N N . TYR B 1 504 ? -14.672 -44.406 -7.441 1 64.38 504 TYR B N 1
ATOM 8136 C CA . TYR B 1 504 ? -13.648 -44.125 -8.438 1 64.38 504 TYR B CA 1
ATOM 8137 C C . TYR B 1 504 ? -14.219 -43.312 -9.594 1 64.38 504 TYR B C 1
ATOM 8139 O O . TYR B 1 504 ? -13.477 -42.719 -10.375 1 64.38 504 TYR B O 1
ATOM 8147 N N . GLN B 1 505 ? -15.531 -43.156 -9.633 1 61.91 505 GLN B N 1
ATOM 8148 C CA . GLN B 1 505 ? -16.172 -42.375 -10.711 1 61.91 505 GLN B CA 1
ATOM 8149 C C . GLN B 1 505 ? -16.266 -40.906 -10.359 1 61.91 505 GLN B C 1
ATOM 8151 O O . GLN B 1 505 ? -16.281 -40.062 -11.25 1 61.91 505 GLN B O 1
ATOM 8156 N N . ALA B 1 506 ? -16.266 -40.594 -9.07 1 65.5 506 ALA B N 1
ATOM 8157 C CA . ALA B 1 506 ? -16.406 -39.219 -8.648 1 65.5 506 ALA B CA 1
ATOM 8158 C C . ALA B 1 506 ? -15.07 -38.625 -8.234 1 65.5 506 ALA B C 1
ATOM 8160 O O . ALA B 1 506 ? -14.625 -38.812 -7.098 1 65.5 506 ALA B O 1
ATOM 8161 N N . ARG B 1 507 ? -14.438 -37.906 -9.117 1 72.88 507 ARG B N 1
ATOM 8162 C CA . ARG B 1 507 ? -13.055 -37.469 -8.945 1 72.88 507 ARG B CA 1
ATOM 8163 C C . ARG B 1 507 ? -12.969 -36.281 -7.984 1 72.88 50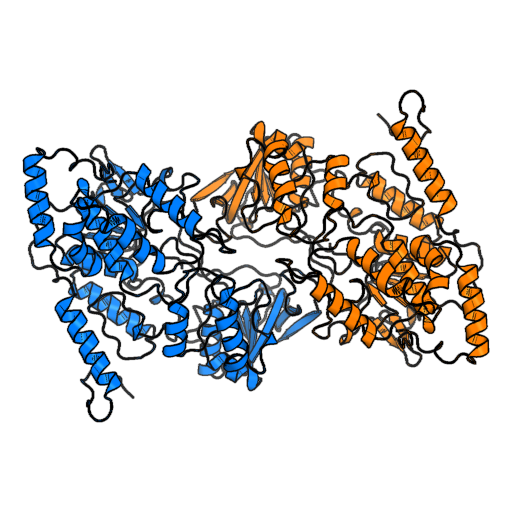7 ARG B C 1
ATOM 8165 O O . ARG B 1 507 ? -11.875 -35.875 -7.609 1 72.88 507 ARG B O 1
ATOM 8172 N N . ASP B 1 508 ? -14.086 -35.781 -7.57 1 76 508 ASP B N 1
ATOM 8173 C CA . ASP B 1 508 ? -14.047 -34.656 -6.629 1 76 508 ASP B CA 1
ATOM 8174 C C . ASP B 1 508 ? -14.695 -35.031 -5.305 1 76 508 ASP B C 1
ATOM 8176 O O . ASP B 1 508 ? -14.969 -34.188 -4.469 1 76 508 ASP B O 1
ATOM 8180 N N . GLU B 1 509 ? -15 -36.312 -5.195 1 72.19 509 GLU B N 1
ATOM 8181 C CA . GLU B 1 509 ? -15.539 -36.781 -3.934 1 72.19 509 GLU B CA 1
ATOM 8182 C C . GLU B 1 509 ? -14.492 -37.594 -3.158 1 72.19 509 GLU B C 1
ATOM 8184 O O . GLU B 1 509 ? -14.07 -38.656 -3.592 1 72.19 509 GLU B O 1
ATOM 8189 N N . GLY B 1 510 ? -13.859 -36.875 -2.281 1 70.44 510 GLY B N 1
ATOM 8190 C CA . GLY B 1 510 ? -12.828 -37.5 -1.472 1 70.44 510 GLY B CA 1
ATOM 8191 C C . GLY B 1 510 ? -13.375 -38.188 -0.249 1 70.44 510 GLY B C 1
ATOM 8192 O O . GLY B 1 510 ? -14.367 -37.75 0.338 1 70.44 510 GLY B O 1
ATOM 8193 N N . THR B 1 511 ? -12.836 -39.406 0 1 69.25 511 THR B N 1
ATOM 8194 C CA . THR B 1 511 ? -13.305 -40.156 1.148 1 69.25 511 THR B CA 1
ATOM 8195 C C . THR B 1 511 ? -12.203 -40.312 2.197 1 69.25 511 THR B C 1
ATOM 8197 O O . THR B 1 511 ? -12.414 -40.875 3.258 1 69.25 511 THR B O 1
ATOM 8200 N N . SER B 1 512 ? -11.086 -39.656 1.917 1 63.81 512 SER B N 1
ATOM 8201 C CA . SER B 1 512 ? -9.977 -39.844 2.85 1 63.81 512 SER B CA 1
ATOM 8202 C C . SER B 1 512 ? -9.969 -38.75 3.922 1 63.81 512 SER B C 1
ATOM 8204 O O . SER B 1 512 ? -10.453 -37.656 3.695 1 63.81 512 SER B O 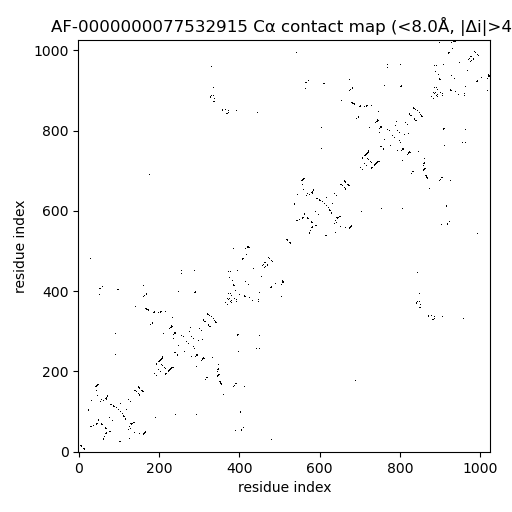1
ATOM 8206 N N . PHE B 1 513 ? -9.57 -39.125 5.184 1 59.72 513 PHE B N 1
ATOM 8207 C CA . PHE B 1 513 ? -9.414 -38.219 6.305 1 59.72 513 PHE B CA 1
ATOM 8208 C C . PHE B 1 513 ? -8.109 -37.438 6.188 1 59.72 513 PHE B C 1
ATOM 8210 O O . PHE B 1 513 ? -7.09 -37.969 5.746 1 59.72 513 PHE B O 1
#

Foldseek 3Di:
DPLPVDQDDCVVPVPLNVVQVQLVCLCVFFQQDAADPDLDPPAWEEEEEAQALLRLLLCRLCRSLRHHYAYEEQADPCCRRPVLSQFAQAAWALFFPVQFAQGSNQDDSDRIGTSVSSSVRSVVSCVRNVVVVRYDHNGHFQAWDADPLRWIDTPDCVVHTGLFYEAANAFFDAQDDDDFAAPVQAAAAEAALRPCYPDQQAQWEEEEEEDAQSSVSSVVVNVVNHHQAYEYEYQAQAAEDESDNVLLVVVQPPVLLFDDPCLVVNVVCCLCPQCNVNSQSHADPPHTNQLAAHHYYRVVSVCVVVVRYHYFHWAFHHDHHFFTWTFGDGHPAHGPGHGDTDTDGGNYYYYHPGGHTDDPVSYDPVLADPPCHPCLWQVSFARLQALSYGHQNRRAAHERRRNGHQVSQLSSLLNSCLLLALQLNDHSVVRNVLSVVQQVSCVNHPDGSRHYDHCSSVVVCCVVRQVVFVLNVQCNCCSRRVPDPPRNNVVRVVVCVVVVNPSNSNSSGHDYD/DPLPVDQDDCVVPVVLNVVQVQLVCLCVFFQQDAADPDLDPPAWEEEEEAQALLRLLLCRLCRSLRHHYAYEEQADPCCRRPVLSQFAQAAWALFFPVLFAQGSNQDDSDRIGGSVSSSVRSVVSCVRNVVVVRYDHNGHFQAWDADPLRWIDTPDCVVHTTLFYEAANAFFDAQDDDDFAAPVQAAAAEAALRPCYPDQQAQWEEEEEEDAQSSVSSVVVNVVNHHQAYEYEYQAQAAEDESDNVLLVVVQPPVLLFDDPCLVVNVVCCLCPQCNVNSQSHADPPHTNQLAAHHYYRVVSVCVVVVRYHYFNWAFHHDHHFFTWTFGDGHPAHGPGHGDTDTDGGNYYYYHPGGHTDDPVSYDPVLADPPCHPCLWQVSFARLQALSYGHQNRRAAHERSHNGPQVSQLSSLLNSCLLLALQLNDHSVVSNVLSVVQQVSCVNHPDGSRHYDHCSSVVVCCVPRQVVFVLNVQCNCCSRRVPDPPRNNVVSVVVCVVVVNPSNSNSRGHDYD

InterPro domains:
  IPR036188 FAD/NAD(P)-binding domain superfamily [G3DSA:3.50.50.60] (34-395)
  IPR036188 FAD/NAD(P)-binding domain superfamily [SSF51905] (45-365)
  IPR050346 Flavin-containing monooxygenases-like [PTHR23023] (44-393)